Protein AF-K9SCR0-F1 (afdb_monomer)

Foldseek 3Di:
DDDDDDDDDDDDDDDDDDDDDDDDDDDDDDDDDDDPPPPPPPPPPPVVVVVVVVVVVVVVVVVVVVCCVVPVVPPPPPDPDDDPPDDDPQPDDWAFPVVVQVVLVVVQKHKDDWDWADDDPPDPFHTKTKIFIARNVVLFGFKIWIWGWDDDPPDPPDGTTTTTFDMDTDWADWPCVQCVLVCVQPPPPPPRDTPPDGDGFRDKAFAADDAWPFFGKIWTWDDDDQKIWTWIWTFGPPPHTAIDTADTDMASHNDDKHWAALLPPDPVVLCVVPDPDDDDDDDDDDDDDDDDDDDDPPPDGPPDGTWIWDFRADQLAGDIWIWDWDQDPDSNCRIHTDTQDLPDDPPADPLQVLLSLLVVLLLLLSSLVSVVVSVVVCVVVVHDDDPSSSSVNSVSVSSLVSLVVLLPDDDPQLLSNLVSCLSNVVLVVSVVSCPPDLVNLVSNLVSLLVRVSSNLSNLVSCCVNDNDLSSLLSNLSSCCSPQFLVVSQVSCVVVVNDDPVSNVSSQSNQPDDLVFQFQKWKWFKDFPFQPDDDDPQWPFDDDHDDPQKGKMKTWTAWTDGPQDIDGPQDQSCARHRQVVVCVSLVLVPPQKKWKWFQALVRDTDIFIWGFGTWHADNRRTIMTMIMGGRCVNVRCVNGPAGIMMMGNDDQDAADKDKDFLVPAPPQLSVLQLVVVVVLQVVLVFPPDDSVVSSVLSRPFIWIWDDQQLPPGTKTKGFCACVSPPPDPDDGRWIWIAGSSNHTLDGPSPVPDLKGFDHAGHGSASWGWIDHPRIIDTDGSD

Mean predicted aligned error: 16.28 Å

Sequence (781 aa):
MKTQLGSNHTDRPAPDPDRRSPGHDRLQSSGDRSWLSIFTRIINGVGCVIFLLSIPGIGLVSFYSLKYLTNPESMAWLLPYDPPQTTAQRLNPPQTLKEIKAELAEAGIELSDRLYLEPNRDQTGEGYYIYALAERESKEIIAIRVYQPIVKKADPQASSKLDLVSQLKLSGMDEYFVKSPNYKYSETKSKLLPGNKRLPLNQLQKIEGDQPSQGFWFMVWGKTGSNTYGKIFSFTIEPQPTLNVLTDWTSPIEAIPKWQHFSQDDQSIVIEAETSGTNKSAQPLPLQTQAPDLEAAILPLSDREPELIINQSQAFEPSWAIFKVTAGTNLLRPLQLRQITLNEGQGLPKAYSNALILASGGLWSPALVQFDQVQAELIAQGKQLSPYVQEQYDLIKLHAKYTKAQAGRTYANAGQQVTALIIDGRWEDALTIANNSDFTAQSVAEALNRNYLHLWRRVEVAMRVKSTPEIKTWGALILLQKQGFPTAQRWLIERKGATDAAIAMLQRYDLSPLGIQPEVMIGTISPLGDSYQPSAEWFGKHGKLLPHQAWYEVSVSVLRDGDRWRNAPFNELAGRSPLVIWEAFNLDLNNFLTVNVNNEFGQAVTESLNTKAIWIGDDGQLRLLAVGDRDLSGQLTQSAMPAMVSGGGLISRASSFNISVESLGLTTEEKIIVAIYNELQSLGQVSIPFEDFRYEVLSWTFKSADLTGDGRYDYVLEIDRSQIDLGDRHYPMVVVFDSQGDLIFSDIVNSYSRRWISLLPGSSSQILTEVNGRYEAWSLQ

Solvent-accessible surface area (backbone atoms only — not comparable to full-atom values): 45218 Å² total; per-residue (Å²): 133,87,80,91,86,86,86,86,89,80,91,87,85,88,88,88,86,89,90,81,85,89,86,86,86,90,87,91,86,90,84,89,85,86,88,81,84,69,75,83,77,62,78,85,65,58,74,70,53,61,72,68,54,54,68,62,50,56,54,49,51,53,52,49,53,52,42,43,76,76,45,62,79,82,58,75,87,77,62,100,63,85,73,78,89,69,75,72,86,63,79,47,82,67,37,38,71,67,54,53,50,52,60,32,48,77,73,47,30,40,76,50,76,75,47,77,41,76,49,59,98,88,50,98,55,84,40,40,39,39,32,41,35,20,35,64,85,81,43,30,39,44,28,41,41,33,29,37,69,48,77,63,96,84,48,96,83,58,77,55,25,34,34,51,66,36,76,46,82,48,71,50,46,45,46,36,67,55,51,43,72,82,44,77,68,45,90,67,76,67,91,67,49,82,84,75,48,70,40,61,27,62,44,78,46,72,51,49,60,60,71,47,95,70,55,48,58,31,35,40,27,29,74,57,90,51,26,22,34,38,40,37,34,39,39,33,64,73,91,53,66,37,78,42,82,68,50,78,50,54,10,63,65,59,45,71,61,34,28,44,67,78,78,52,95,60,64,62,76,65,46,65,82,71,49,98,71,89,88,85,89,87,88,90,85,86,91,86,89,87,84,88,86,92,89,66,102,56,85,79,78,63,100,75,60,38,26,42,40,34,54,44,39,52,95,85,44,83,38,73,51,41,27,40,78,40,81,35,97,39,82,86,45,51,68,38,67,46,68,74,63,82,84,73,76,85,92,63,59,70,46,42,56,44,14,44,49,23,40,75,36,54,24,18,41,58,11,38,60,30,35,54,51,43,52,53,52,33,51,74,68,73,45,78,78,52,70,69,58,46,53,41,50,42,53,33,47,54,45,15,54,49,31,49,51,55,40,70,50,89,56,97,44,56,16,58,38,33,49,28,16,49,47,25,56,39,43,63,65,23,48,53,60,55,67,70,43,76,75,34,32,56,46,32,47,51,39,38,54,77,39,38,64,62,52,49,47,33,39,57,34,41,46,73,72,58,74,48,58,53,50,40,43,51,46,24,53,47,37,29,67,77,62,26,38,57,56,16,51,50,57,22,48,79,64,75,36,69,40,73,69,46,50,53,48,48,32,70,55,55,75,70,82,52,90,62,55,51,44,34,39,34,22,36,66,44,77,60,39,72,83,60,73,87,60,91,75,50,46,59,77,73,73,84,79,58,91,67,39,20,37,32,41,34,45,48,22,26,35,28,40,79,52,40,70,42,48,59,56,35,61,63,56,26,46,53,30,64,58,52,53,41,56,56,38,40,39,87,84,44,35,56,31,44,32,43,35,34,45,90,84,69,49,80,43,80,48,62,33,40,56,38,28,38,36,74,38,86,64,14,42,42,36,36,37,27,39,29,58,43,68,53,53,59,50,60,72,56,21,93,52,74,36,42,32,40,28,50,58,84,84,60,80,44,83,61,47,81,44,54,51,80,80,45,56,73,69,29,36,50,39,38,53,52,49,54,51,50,55,45,44,76,72,76,70,65,89,66,56,70,74,63,48,49,62,56,57,59,73,42,68,28,36,36,32,49,43,69,66,78,85,49,55,18,40,35,36,66,46,40,59,89,80,55,76,80,73,97,61,76,71,63,32,46,38,31,22,42,73,70,22,50,82,75,46,60,47,75,56,86,84,54,73,52,39,82,74,46,72,45,56,53,85,44,34,34,32,33,28,39,40,91,78,40,52,38,58,43,63,78,110

Radius of gyration: 45.98 Å; Cα contacts (8 Å, |Δi|>4): 1297; chains: 1; bounding box: 123×80×128 Å

Structure (mmCIF, N/CA/C/O backbone):
data_AF-K9SCR0-F1
#
_entry.id   AF-K9SCR0-F1
#
loop_
_atom_site.group_PDB
_atom_site.id
_atom_site.type_symbol
_atom_site.label_atom_id
_atom_site.label_alt_id
_atom_site.label_comp_id
_atom_site.label_asym_id
_atom_site.label_entity_id
_atom_site.label_seq_id
_atom_site.pdbx_PDB_ins_code
_atom_site.Cartn_x
_atom_site.Cartn_y
_atom_site.Cartn_z
_atom_site.occupancy
_atom_site.B_iso_or_equiv
_atom_site.auth_seq_id
_atom_site.auth_comp_id
_atom_site.auth_asym_id
_atom_site.auth_atom_id
_atom_site.pdbx_PDB_model_num
ATOM 1 N N . MET A 1 1 ? -28.683 1.606 -39.470 1.00 41.50 1 MET A N 1
ATOM 2 C CA . MET A 1 1 ? -29.909 0.915 -39.002 1.00 41.50 1 MET A CA 1
ATOM 3 C C . MET A 1 1 ? -30.673 1.918 -38.131 1.00 41.50 1 MET A C 1
ATOM 5 O O . MET A 1 1 ? -30.128 2.277 -37.104 1.00 41.50 1 MET A O 1
ATOM 9 N N . LYS A 1 2 ? -31.703 2.670 -38.579 1.00 32.69 2 LYS A N 1
ATOM 10 C CA . LYS A 1 2 ? -33.136 2.301 -38.797 1.00 32.69 2 LYS A CA 1
ATOM 11 C C . LYS A 1 2 ? -33.601 1.259 -37.762 1.00 32.69 2 LYS A C 1
ATOM 13 O O . LYS A 1 2 ? -32.979 0.208 -37.726 1.00 32.69 2 LYS A O 1
ATOM 18 N N . THR A 1 3 ? -34.587 1.471 -36.877 1.00 34.19 3 THR A N 1
ATOM 19 C CA . THR A 1 3 ? -35.907 2.162 -36.965 1.00 34.19 3 THR A CA 1
ATOM 20 C C . THR A 1 3 ? -36.445 2.363 -35.517 1.00 34.19 3 THR A C 1
ATOM 22 O O . THR A 1 3 ? -36.146 1.519 -34.683 1.00 34.19 3 THR A O 1
ATOM 25 N N . GLN A 1 4 ? -36.989 3.534 -35.120 1.00 37.91 4 GLN A N 1
ATOM 26 C CA . GLN A 1 4 ? -38.430 3.880 -34.901 1.00 37.91 4 GLN A CA 1
ATOM 27 C C . GLN A 1 4 ? -39.205 2.983 -33.899 1.00 37.91 4 GLN A C 1
ATOM 29 O O . GLN A 1 4 ? -38.985 1.785 -33.893 1.00 37.91 4 GLN A O 1
ATOM 34 N N . LEU A 1 5 ? -40.167 3.416 -33.066 1.00 35.94 5 LEU A N 1
ATOM 35 C CA . LEU A 1 5 ? -41.029 4.611 -32.950 1.00 35.94 5 LEU A CA 1
ATOM 36 C C . LEU A 1 5 ? -41.779 4.522 -31.593 1.00 35.94 5 LEU A C 1
ATOM 38 O O . LEU A 1 5 ? -41.929 3.421 -31.068 1.00 35.94 5 LEU A O 1
ATOM 42 N N . GLY A 1 6 ? -42.328 5.629 -31.078 1.00 29.05 6 GLY A N 1
ATOM 43 C CA . GLY A 1 6 ? -43.268 5.588 -29.943 1.00 29.05 6 GLY A CA 1
ATOM 44 C C . GLY A 1 6 ? -43.373 6.877 -29.128 1.00 29.05 6 GLY A C 1
ATOM 45 O O . GLY A 1 6 ? -42.851 6.959 -28.026 1.00 29.05 6 GLY A O 1
ATOM 46 N N . SER A 1 7 ? -44.035 7.884 -29.690 1.00 33.78 7 SER A N 1
ATOM 47 C CA . SER A 1 7 ? -44.319 9.207 -29.122 1.00 33.78 7 SER A CA 1
ATOM 48 C C . SER A 1 7 ? -45.430 9.203 -28.060 1.00 33.78 7 SER A C 1
ATOM 50 O O . SER A 1 7 ? -46.400 8.466 -28.208 1.00 33.78 7 SER A O 1
ATOM 52 N N . ASN A 1 8 ? -45.381 10.137 -27.100 1.00 32.81 8 ASN A N 1
ATOM 53 C CA . ASN A 1 8 ? -46.422 11.172 -26.987 1.00 32.81 8 ASN A CA 1
ATOM 54 C C . ASN A 1 8 ? -45.982 12.373 -26.129 1.00 32.81 8 ASN A C 1
ATOM 56 O O . ASN A 1 8 ? -45.532 12.240 -24.995 1.00 32.81 8 ASN A O 1
ATOM 60 N N . HIS A 1 9 ? -46.131 13.540 -26.754 1.00 33.56 9 HIS A N 1
ATOM 61 C CA . HIS A 1 9 ? -45.988 14.907 -26.255 1.00 33.56 9 HIS A CA 1
ATOM 62 C C . HIS A 1 9 ? -47.161 15.306 -25.347 1.00 33.56 9 HIS A C 1
ATOM 64 O O . HIS A 1 9 ? -48.282 14.887 -25.616 1.00 33.56 9 HIS A O 1
ATOM 70 N N . THR A 1 10 ? -46.907 16.173 -24.356 1.00 35.44 10 THR A N 1
ATOM 71 C CA . THR A 1 10 ? -47.311 17.608 -24.305 1.00 35.44 10 THR A CA 1
ATOM 72 C C . THR A 1 10 ? -46.809 18.192 -22.965 1.00 35.44 10 THR A C 1
ATOM 74 O O . THR A 1 10 ? -47.158 17.654 -21.920 1.00 35.44 10 THR A O 1
ATOM 77 N N . ASP A 1 11 ? -45.806 19.083 -22.928 1.00 34.88 11 ASP A N 1
ATOM 78 C CA . ASP A 1 11 ? -45.883 20.563 -23.064 1.00 34.88 11 ASP A CA 1
ATOM 79 C C . ASP A 1 11 ? -46.714 21.210 -21.926 1.00 34.88 11 ASP A C 1
ATOM 81 O O . ASP A 1 11 ? -47.907 20.954 -21.839 1.00 34.88 11 ASP A O 1
ATOM 85 N N . ARG A 1 12 ? -46.195 22.027 -20.985 1.00 34.19 12 ARG A N 1
ATOM 86 C CA . ARG A 1 12 ? -45.432 23.295 -21.112 1.00 34.19 12 ARG A CA 1
ATOM 87 C C . ARG A 1 12 ? -44.846 23.783 -19.744 1.00 34.19 12 ARG A C 1
ATOM 89 O O . ARG A 1 12 ? -45.134 23.157 -18.727 1.00 34.19 12 ARG A O 1
ATOM 96 N N . PRO A 1 13 ? -44.040 24.876 -19.705 1.00 45.47 13 PRO A N 1
ATOM 97 C CA . PRO A 1 13 ? -42.970 25.118 -18.722 1.00 45.47 13 PRO A CA 1
ATOM 98 C C . PRO A 1 13 ? -43.229 26.235 -17.673 1.00 45.47 13 PRO A C 1
ATOM 100 O O . PRO A 1 13 ? -44.240 26.930 -17.712 1.00 45.47 13 PRO A O 1
ATOM 103 N N . ALA A 1 14 ? -42.262 26.378 -16.752 1.00 36.47 14 ALA A N 1
ATOM 104 C CA . ALA A 1 14 ? -42.069 27.392 -15.688 1.00 36.47 14 ALA A CA 1
ATOM 105 C C . ALA A 1 14 ? -41.533 28.757 -16.222 1.00 36.47 14 ALA A C 1
ATOM 107 O O . ALA A 1 14 ? -41.481 28.896 -17.446 1.00 36.47 14 ALA A O 1
ATOM 108 N N . PRO A 1 15 ? -40.955 29.697 -15.420 1.00 56.69 15 PRO A N 1
ATOM 109 C CA . PRO A 1 15 ? -41.107 30.137 -14.006 1.00 56.69 15 PRO A CA 1
ATOM 110 C C . PRO A 1 15 ? -41.369 31.683 -13.910 1.00 56.69 15 PRO A C 1
ATOM 112 O O . PRO A 1 15 ? -41.462 32.349 -14.935 1.00 56.69 15 PRO A O 1
ATOM 115 N N . ASP A 1 16 ? -41.607 32.315 -12.747 1.00 38.88 16 ASP A N 1
ATOM 116 C CA . ASP A 1 16 ? -40.631 33.048 -11.880 1.00 38.88 16 ASP A CA 1
ATOM 117 C C . ASP A 1 16 ? -41.342 34.317 -11.270 1.00 38.88 16 ASP A C 1
ATOM 119 O O . ASP A 1 16 ? -42.507 34.537 -11.609 1.00 38.88 16 ASP A O 1
ATOM 123 N N . PRO A 1 17 ? -40.735 35.211 -10.450 1.00 53.91 17 PRO A N 1
ATOM 124 C CA . PRO A 1 17 ? -40.590 35.158 -8.986 1.00 53.91 17 PRO A CA 1
ATOM 125 C C . PRO A 1 17 ? -41.189 36.356 -8.193 1.00 53.91 17 PRO A C 1
ATOM 127 O O . PRO A 1 17 ? -41.625 37.368 -8.730 1.00 53.91 17 PRO A O 1
ATOM 130 N N . ASP A 1 18 ? -41.013 36.248 -6.870 1.00 34.59 18 ASP A N 1
ATOM 131 C CA . ASP A 1 18 ? -40.577 37.300 -5.934 1.00 34.59 18 ASP A CA 1
ATOM 132 C C . ASP A 1 18 ? -41.593 38.172 -5.151 1.00 34.59 18 ASP A C 1
ATOM 134 O O . ASP A 1 18 ? -42.260 39.067 -5.658 1.00 34.59 18 ASP A O 1
ATOM 138 N N . ARG A 1 19 ? -41.450 38.017 -3.821 1.00 33.72 19 ARG A N 1
ATOM 139 C CA . ARG A 1 19 ? -41.251 39.059 -2.788 1.00 33.72 19 ARG A CA 1
ATOM 140 C C . ARG A 1 19 ? -42.429 39.685 -2.005 1.00 33.72 19 ARG A C 1
ATOM 142 O O . ARG A 1 19 ? -43.180 40.512 -2.503 1.00 33.72 19 ARG A O 1
ATOM 149 N N . ARG A 1 20 ? -42.293 39.480 -0.677 1.00 32.59 20 ARG A N 1
ATOM 150 C CA . ARG A 1 20 ? -42.569 40.353 0.501 1.00 32.59 20 ARG A CA 1
ATOM 151 C C . ARG A 1 20 ? -43.860 40.116 1.313 1.00 32.59 20 ARG A C 1
ATOM 153 O O . ARG A 1 20 ? -44.922 40.632 1.003 1.00 32.59 20 ARG A O 1
ATOM 160 N N . SER A 1 21 ? -43.680 39.453 2.461 1.00 37.75 21 SER A N 1
ATOM 161 C CA . SER A 1 21 ? -44.361 39.707 3.758 1.00 37.75 21 SER A CA 1
ATOM 162 C C . SER A 1 21 ? -43.943 41.097 4.323 1.00 37.75 21 SER A C 1
ATOM 164 O O . SER A 1 21 ? -43.021 41.666 3.726 1.00 37.75 21 SER A O 1
ATOM 166 N N . PRO A 1 22 ? -44.452 41.648 5.466 1.00 46.47 22 PRO A N 1
ATOM 167 C CA . PRO A 1 22 ? -45.170 41.008 6.597 1.00 46.47 22 PRO A CA 1
ATOM 168 C C . PRO A 1 22 ? -46.252 41.870 7.331 1.00 46.47 22 PRO A C 1
ATOM 170 O O . PRO A 1 22 ? -46.450 43.035 7.007 1.00 46.47 22 PRO A O 1
ATOM 173 N N . GLY A 1 23 ? -46.870 41.333 8.404 1.00 30.20 23 GLY A N 1
ATOM 174 C CA . GLY A 1 23 ? -47.161 42.132 9.619 1.00 30.20 23 GLY A CA 1
ATOM 175 C C . GLY A 1 23 ? -48.566 42.092 10.265 1.00 30.20 23 GLY A C 1
ATOM 176 O O . GLY A 1 23 ? -49.494 42.692 9.746 1.00 30.20 23 GLY A O 1
ATOM 177 N N . HIS A 1 24 ? -48.620 41.481 11.462 1.00 31.19 24 HIS A N 1
ATOM 178 C CA . HIS A 1 24 ? -49.327 41.839 12.720 1.00 31.19 24 HIS A CA 1
ATOM 179 C C . HIS A 1 24 ? -50.869 41.983 12.873 1.00 31.19 24 HIS A C 1
ATOM 181 O O . HIS A 1 24 ? -51.498 42.912 12.388 1.00 31.19 24 HIS A O 1
ATOM 187 N N . ASP A 1 25 ? -51.405 41.090 13.725 1.00 32.31 25 ASP A N 1
ATOM 188 C CA . ASP A 1 25 ? -52.115 41.304 15.011 1.00 32.31 25 ASP A CA 1
ATOM 189 C C . ASP A 1 25 ? -53.341 42.248 15.187 1.00 32.31 25 ASP A C 1
ATOM 191 O O . ASP A 1 25 ? -53.215 43.461 15.282 1.00 32.31 25 ASP A O 1
ATOM 195 N N . ARG A 1 26 ? -54.472 41.585 15.518 1.00 31.00 26 ARG A N 1
ATOM 196 C CA . ARG A 1 26 ? -55.291 41.670 16.767 1.00 31.00 26 ARG A CA 1
ATOM 197 C C . ARG A 1 26 ? -56.327 42.804 17.004 1.00 31.00 26 ARG A C 1
ATOM 199 O O . ARG A 1 26 ? -56.017 43.981 16.913 1.00 31.00 26 ARG A O 1
ATOM 206 N N . LEU A 1 27 ? -57.481 42.350 17.554 1.00 32.41 27 LEU A N 1
ATOM 207 C CA . LEU A 1 27 ? -58.530 42.980 18.417 1.00 32.41 27 LEU A CA 1
ATOM 208 C C . LEU A 1 27 ? -59.910 43.193 17.738 1.00 32.41 27 LEU A C 1
ATOM 210 O O . LEU A 1 27 ? -60.020 43.910 16.758 1.00 32.41 27 LEU A O 1
ATOM 214 N N . GLN A 1 28 ? -60.941 42.394 18.074 1.00 33.81 28 GLN A N 1
ATOM 215 C CA . GLN A 1 28 ? -61.923 42.474 19.195 1.00 33.81 28 GLN A CA 1
ATOM 216 C C . GLN A 1 28 ? -63.217 43.281 18.891 1.00 33.81 28 GLN A C 1
ATOM 218 O O . GLN A 1 28 ? -63.189 44.501 18.807 1.00 33.81 28 GLN A O 1
ATOM 223 N N . SER A 1 29 ? -64.375 42.594 18.896 1.00 32.12 29 SER A N 1
ATOM 224 C CA . SER A 1 29 ? -65.462 42.712 19.908 1.00 32.12 29 SER A CA 1
ATOM 225 C C . SER A 1 29 ? -66.929 42.779 19.407 1.00 32.12 29 SER A C 1
ATOM 227 O O . SER A 1 29 ? -67.306 43.605 18.587 1.00 32.12 29 SER A O 1
ATOM 229 N N . SER A 1 30 ? -67.741 41.941 20.076 1.00 33.22 30 SER A N 1
ATOM 230 C CA . SER A 1 30 ? -69.147 42.084 20.527 1.00 33.22 30 SER A CA 1
ATOM 231 C C . SER A 1 30 ? -70.349 41.994 19.563 1.00 33.22 30 SER A C 1
ATOM 233 O O . SER A 1 30 ? -70.391 42.644 18.524 1.00 33.22 30 SER A O 1
ATOM 235 N N . GLY A 1 31 ? -71.384 41.254 20.014 1.00 29.95 31 GLY A N 1
ATOM 236 C CA . GLY A 1 31 ? -72.791 41.495 19.648 1.00 29.95 31 GLY A CA 1
ATOM 237 C C . GLY A 1 31 ? -73.745 40.283 19.572 1.00 29.95 31 GLY A C 1
ATOM 238 O O . GLY A 1 31 ? -74.056 39.852 18.473 1.00 29.95 31 GLY A O 1
ATOM 239 N N . ASP A 1 32 ? -74.219 39.785 20.726 1.00 35.59 32 ASP A N 1
ATOM 240 C CA . ASP A 1 32 ? -75.517 39.129 21.051 1.00 35.59 32 ASP A CA 1
ATOM 241 C C . ASP A 1 32 ? -76.374 38.345 20.018 1.00 35.59 32 ASP A C 1
ATOM 243 O O . ASP A 1 32 ? -76.813 38.902 19.012 1.00 35.59 32 ASP A O 1
ATOM 247 N N . ARG A 1 33 ? -76.840 37.131 20.411 1.00 40.72 33 ARG A N 1
ATOM 248 C CA . ARG A 1 33 ? -78.284 36.786 20.615 1.00 40.72 33 ARG A CA 1
ATOM 249 C C . ARG A 1 33 ? -78.574 35.320 21.040 1.00 40.72 33 ARG A C 1
ATOM 251 O O . ARG A 1 33 ? -78.288 34.372 20.322 1.00 40.72 33 ARG A O 1
ATOM 258 N N . SER A 1 34 ? -79.188 35.232 22.227 1.00 40.75 34 SER A N 1
ATOM 259 C CA . SER A 1 34 ? -80.167 34.301 22.846 1.00 40.75 34 SER A CA 1
ATOM 260 C C . SER A 1 34 ? -80.244 32.781 22.548 1.00 40.75 34 SER A C 1
ATOM 262 O O . SER A 1 34 ? -80.442 32.301 21.440 1.00 40.75 34 SER A O 1
ATOM 264 N N . TRP A 1 35 ? -80.261 32.037 23.665 1.00 42.78 35 TRP A N 1
ATOM 265 C CA . TRP A 1 35 ? -80.094 30.587 23.865 1.00 42.78 35 TRP A CA 1
ATOM 266 C C . TRP A 1 35 ? -81.403 29.800 24.140 1.00 42.78 35 TRP A C 1
ATOM 268 O O . TRP A 1 35 ? -81.377 28.707 24.700 1.00 42.78 35 TRP A O 1
ATOM 278 N N . LEU A 1 36 ? -82.575 30.340 23.788 1.00 44.34 36 LEU A N 1
ATOM 279 C CA . LEU A 1 36 ? -83.875 29.871 24.317 1.00 44.34 36 LEU A CA 1
ATOM 280 C C . LEU A 1 36 ? -84.804 29.147 23.319 1.00 44.34 36 LEU A C 1
ATOM 282 O O . LEU A 1 36 ? -85.939 28.842 23.669 1.00 44.34 36 LEU A O 1
ATOM 286 N N . SER A 1 37 ? -84.346 28.803 22.110 1.00 49.25 37 SER A N 1
ATOM 287 C CA . SER A 1 37 ? -85.176 28.118 21.092 1.00 49.25 37 SER A CA 1
ATOM 288 C C . SER A 1 37 ? -84.761 26.677 20.756 1.00 49.25 37 SER A C 1
ATOM 290 O O . SER A 1 37 ? -85.420 26.026 19.947 1.00 49.25 37 SER A O 1
ATOM 292 N N . ILE A 1 38 ? -83.711 26.143 21.394 1.00 53.16 38 ILE A N 1
ATOM 293 C CA . ILE A 1 38 ? -83.210 24.777 21.134 1.00 53.16 38 ILE A CA 1
ATOM 294 C C . ILE A 1 38 ? -83.639 23.782 22.234 1.00 53.16 38 ILE A C 1
ATOM 296 O O . ILE A 1 38 ? -83.761 22.584 21.978 1.00 53.16 38 ILE A O 1
ATOM 300 N N . PHE A 1 39 ? -83.982 24.257 23.436 1.00 44.62 39 PHE A N 1
ATOM 301 C CA . PHE A 1 39 ? -84.275 23.391 24.588 1.00 44.62 39 PHE A CA 1
ATOM 302 C C . PHE A 1 39 ? -85.643 22.680 24.559 1.00 44.62 39 PHE A C 1
ATOM 304 O O . PHE A 1 39 ? -85.842 21.700 25.271 1.00 44.62 39 PHE A O 1
ATOM 311 N N . THR A 1 40 ? -86.583 23.094 23.708 1.00 44.91 40 THR A N 1
ATOM 312 C CA . THR A 1 40 ? -87.962 22.562 23.692 1.00 44.91 40 THR A CA 1
ATOM 313 C C . THR A 1 40 ? -88.204 21.404 22.717 1.00 44.91 40 THR A C 1
ATOM 315 O O . THR A 1 40 ? -89.329 20.921 22.621 1.00 44.91 40 THR A O 1
ATOM 318 N N . ARG A 1 41 ? -87.172 20.897 22.022 1.00 47.56 41 ARG A N 1
ATOM 319 C CA . ARG A 1 41 ? -87.291 19.741 21.102 1.00 47.56 41 ARG A CA 1
ATOM 320 C C . ARG A 1 41 ? -86.646 18.433 21.584 1.00 47.56 41 ARG A C 1
ATOM 322 O O . ARG A 1 41 ? -86.761 17.431 20.890 1.00 47.56 41 ARG A O 1
ATOM 329 N N . ILE A 1 42 ? -86.035 18.398 22.772 1.00 51.00 42 ILE A N 1
ATOM 330 C CA . ILE A 1 42 ? -85.301 17.210 23.263 1.00 51.00 42 ILE A CA 1
ATOM 331 C C . ILE A 1 42 ? -86.110 16.361 24.269 1.00 51.00 42 ILE A C 1
ATOM 333 O O . ILE A 1 42 ? -85.856 15.169 24.419 1.00 51.00 42 ILE A O 1
ATOM 337 N N . ILE A 1 43 ? -87.149 16.904 24.911 1.00 52.50 43 ILE A N 1
ATOM 338 C CA . ILE A 1 43 ? -87.748 16.261 26.100 1.00 52.50 43 ILE A CA 1
ATOM 339 C C . ILE A 1 43 ? -88.790 15.158 25.789 1.00 52.50 43 ILE A C 1
ATOM 341 O O . ILE A 1 43 ? -89.039 14.313 26.642 1.00 52.50 43 ILE A O 1
ATOM 345 N N . ASN A 1 44 ? -89.306 15.036 24.559 1.00 44.06 44 ASN A N 1
ATOM 346 C CA . ASN A 1 44 ? -90.308 14.002 24.218 1.00 44.06 44 ASN A CA 1
ATOM 347 C C . ASN A 1 44 ? -89.758 12.747 23.503 1.00 44.06 44 ASN A C 1
ATOM 349 O O . ASN A 1 44 ? -90.533 11.861 23.155 1.00 44.06 44 ASN A O 1
ATOM 353 N N . GLY A 1 45 ? -88.437 12.629 23.309 1.00 46.44 45 GLY A N 1
ATOM 354 C CA . GLY A 1 45 ? -87.800 11.449 22.691 1.00 46.44 45 GLY A CA 1
ATOM 355 C C . GLY A 1 45 ? -87.164 10.455 23.673 1.00 46.44 45 GLY A C 1
ATOM 356 O O . GLY A 1 45 ? -86.833 9.336 23.291 1.00 46.44 45 GLY A O 1
ATOM 357 N N . VAL A 1 46 ? -86.993 10.832 24.943 1.00 49.78 46 VAL A N 1
ATOM 358 C CA . VAL A 1 46 ? -86.158 10.072 25.895 1.00 49.78 46 VAL A CA 1
ATOM 359 C C . VAL A 1 46 ? -86.925 8.926 26.579 1.00 49.78 46 VAL A C 1
ATOM 361 O O . VAL A 1 46 ? -86.326 7.929 26.973 1.00 49.78 46 VAL A O 1
ATOM 364 N N . GLY A 1 47 ? -88.259 8.991 26.643 1.00 44.03 47 GLY A N 1
ATOM 365 C CA . GLY A 1 47 ? -89.077 7.987 27.342 1.00 44.03 47 GLY A CA 1
ATOM 366 C C . GLY A 1 47 ? -89.183 6.618 26.650 1.00 44.03 47 GLY A C 1
ATOM 367 O O . GLY A 1 47 ? -89.267 5.601 27.331 1.00 44.03 47 GLY A O 1
ATOM 368 N N . CYS A 1 48 ? -89.131 6.557 25.314 1.00 45.38 48 CYS A N 1
ATOM 369 C CA . CYS A 1 48 ? -89.245 5.289 24.569 1.00 45.38 48 CYS A CA 1
ATOM 370 C C . CYS A 1 48 ? -87.904 4.568 24.346 1.00 45.38 48 CYS A C 1
ATOM 372 O O . CYS A 1 48 ? -87.895 3.377 24.045 1.00 45.38 48 CYS A O 1
ATOM 374 N N . VAL A 1 49 ? -86.768 5.247 24.531 1.00 51.41 49 VAL A N 1
ATOM 375 C CA . VAL A 1 49 ? -85.434 4.644 24.352 1.00 51.41 49 VAL A CA 1
ATOM 376 C C . VAL A 1 49 ? -84.979 3.890 25.611 1.00 51.41 49 VAL A C 1
ATOM 378 O O . VAL A 1 49 ? -84.288 2.879 25.509 1.00 51.41 49 VAL A O 1
ATOM 381 N N . ILE A 1 50 ? -85.432 4.299 26.801 1.00 52.84 50 ILE A N 1
ATOM 382 C CA . ILE A 1 50 ? -85.018 3.678 28.073 1.00 52.84 50 ILE A CA 1
ATOM 383 C C . ILE A 1 50 ? -85.637 2.280 28.269 1.00 52.84 50 ILE A C 1
ATOM 385 O O . ILE A 1 50 ? -84.991 1.401 28.836 1.00 52.84 50 ILE A O 1
ATOM 389 N N . PHE A 1 51 ? -86.837 2.018 27.738 1.00 50.12 51 PHE A N 1
ATOM 390 C CA . PHE A 1 51 ? -87.474 0.696 27.851 1.00 50.12 51 PHE A CA 1
ATOM 391 C C . PHE A 1 51 ? -86.991 -0.331 26.811 1.00 50.12 51 PHE A C 1
ATOM 393 O O . PHE A 1 51 ? -87.095 -1.528 27.059 1.00 50.12 51 PHE A O 1
ATOM 400 N N . LEU A 1 52 ? -86.423 0.106 25.679 1.00 50.31 52 LEU A N 1
ATOM 401 C CA . LEU A 1 52 ? -85.868 -0.790 24.650 1.00 50.31 52 LEU A CA 1
ATOM 402 C C . LEU A 1 52 ? -84.384 -1.141 24.877 1.00 50.31 52 LEU A C 1
ATOM 404 O O . LEU A 1 52 ? -83.901 -2.129 24.328 1.00 50.31 52 LEU A O 1
ATOM 408 N N . LEU A 1 53 ? -83.668 -0.393 25.725 1.00 47.50 53 LEU A N 1
ATOM 409 C CA . LEU A 1 53 ? -82.267 -0.665 26.086 1.00 47.50 53 LEU A CA 1
ATOM 410 C C . LEU A 1 53 ? -82.089 -1.549 27.336 1.00 47.50 53 LEU A C 1
ATOM 412 O O . LEU A 1 53 ? -80.962 -1.918 27.664 1.00 47.50 53 LEU A O 1
ATOM 416 N N . SER A 1 54 ? -83.165 -1.942 28.025 1.00 49.47 54 SER A N 1
ATOM 417 C CA . SER A 1 54 ? -83.085 -2.785 29.231 1.00 49.47 54 SER A CA 1
ATOM 418 C C . SER A 1 54 ? -82.921 -4.286 28.936 1.00 49.47 54 SER A C 1
ATOM 420 O O . SER A 1 54 ? -82.414 -5.024 29.779 1.00 49.47 54 SER A O 1
ATOM 422 N N . ILE A 1 55 ? -83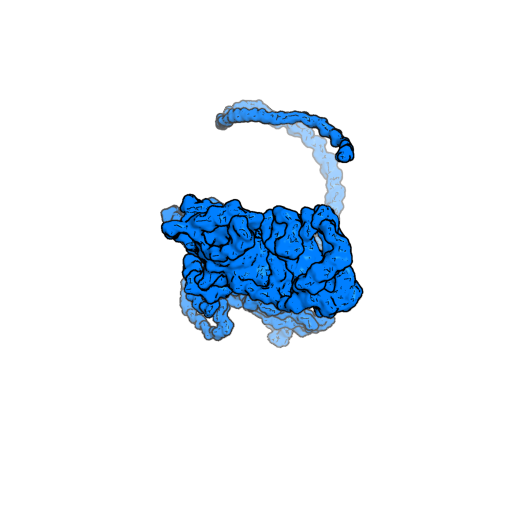.264 -4.743 27.727 1.00 54.81 55 ILE A N 1
ATOM 423 C CA . ILE A 1 55 ? -83.170 -6.160 27.327 1.00 54.81 55 ILE A CA 1
ATOM 424 C C . ILE A 1 55 ? -81.722 -6.584 26.962 1.00 54.81 55 ILE A C 1
ATOM 426 O O . ILE A 1 55 ? -81.304 -7.661 27.389 1.00 54.81 55 ILE A O 1
ATOM 430 N N . PRO A 1 56 ? -80.887 -5.757 26.294 1.00 50.50 56 PRO A N 1
ATOM 431 C CA . PRO A 1 56 ? -79.454 -6.045 26.125 1.00 50.50 56 PRO A CA 1
ATOM 432 C C . PRO A 1 56 ? -78.642 -5.941 27.427 1.00 50.50 56 PRO A C 1
ATOM 434 O O . PRO A 1 56 ? -77.619 -6.609 27.574 1.00 50.50 56 PRO A O 1
ATOM 437 N N . GLY A 1 57 ? -79.093 -5.119 28.383 1.00 51.94 57 GLY A N 1
ATOM 438 C CA . GLY A 1 57 ? -78.383 -4.876 29.644 1.00 51.94 57 GLY A CA 1
ATOM 439 C C . GLY A 1 57 ? -78.293 -6.115 30.536 1.00 51.94 57 GLY A C 1
ATOM 440 O O . GLY A 1 57 ? -77.238 -6.389 31.103 1.00 51.94 57 GLY A O 1
ATOM 441 N N . ILE A 1 58 ? -79.357 -6.919 30.599 1.00 57.16 58 ILE A N 1
ATOM 442 C CA . ILE A 1 58 ? -79.367 -8.156 31.396 1.00 57.16 58 ILE A CA 1
ATOM 443 C C . ILE A 1 58 ? -78.466 -9.223 30.748 1.00 57.16 58 ILE A C 1
ATOM 445 O O . ILE A 1 58 ? -77.716 -9.898 31.449 1.00 57.16 58 ILE A O 1
ATOM 449 N N . GLY A 1 59 ? -78.448 -9.311 29.413 1.00 53.62 59 GLY A N 1
ATOM 450 C CA . GLY A 1 59 ? -77.554 -10.217 28.680 1.00 53.62 59 GLY A CA 1
ATOM 451 C C . GLY A 1 59 ? -76.070 -9.868 28.839 1.00 53.62 59 GLY A C 1
ATOM 452 O O . GLY A 1 59 ? -75.243 -10.764 29.006 1.00 53.62 59 GLY A O 1
ATOM 453 N N . LEU A 1 60 ? -75.729 -8.575 28.862 1.00 56.69 60 LEU A N 1
ATOM 454 C CA . LEU A 1 60 ? -74.360 -8.117 29.114 1.00 56.69 60 LEU A CA 1
ATOM 455 C C . LEU A 1 60 ? -73.923 -8.413 30.550 1.00 56.69 60 LEU A C 1
ATOM 457 O O . LEU A 1 60 ? -72.828 -8.934 30.741 1.00 56.69 60 LEU A O 1
ATOM 461 N N . VAL A 1 61 ? -74.777 -8.168 31.550 1.00 64.88 61 VAL A N 1
ATOM 462 C CA . VAL A 1 61 ? -74.448 -8.490 32.948 1.00 64.88 61 VAL A CA 1
ATOM 463 C C . VAL A 1 61 ? -74.231 -9.993 33.116 1.00 64.88 61 VAL A C 1
ATOM 465 O O . VAL A 1 61 ? -73.213 -10.386 33.671 1.00 64.88 61 VAL A O 1
ATOM 468 N N . SER A 1 62 ? -75.088 -10.850 32.552 1.00 65.62 62 SER A N 1
ATOM 469 C CA . SER A 1 62 ? -74.892 -12.306 32.621 1.00 65.62 62 SER A CA 1
ATOM 470 C C . SER A 1 62 ? -73.636 -12.787 31.878 1.00 65.62 62 SER A C 1
ATOM 472 O O . SER A 1 62 ? -72.932 -13.661 32.384 1.00 65.62 62 SER A O 1
ATOM 474 N N . PHE A 1 63 ? -73.305 -12.202 30.721 1.00 69.50 63 PHE A N 1
ATOM 475 C CA . PHE A 1 63 ? -72.079 -12.522 29.978 1.00 69.50 63 PHE A CA 1
ATOM 476 C C . PHE A 1 63 ? -70.818 -12.093 30.740 1.00 69.50 63 PHE A C 1
ATOM 478 O O . PHE A 1 63 ? -69.861 -12.862 30.832 1.00 69.50 63 PHE A O 1
ATOM 485 N N . TYR A 1 64 ? -70.821 -10.904 31.348 1.00 63.72 64 TYR A N 1
ATOM 486 C CA . TYR A 1 64 ? -69.705 -10.429 32.164 1.00 63.72 64 TYR A CA 1
ATOM 487 C C . TYR A 1 64 ? -69.597 -11.172 33.506 1.00 63.72 64 TYR A C 1
ATOM 489 O O . TYR A 1 64 ? -68.481 -11.452 33.932 1.00 63.72 64 TYR A O 1
ATOM 497 N N . SER A 1 65 ? -70.704 -11.590 34.131 1.00 57.59 65 SER A N 1
ATOM 498 C CA . SER A 1 65 ? -70.679 -12.438 35.334 1.00 57.59 65 SER A CA 1
ATOM 499 C C . SER A 1 65 ? -70.111 -13.831 35.051 1.00 57.59 65 SER A C 1
ATOM 501 O O . SER A 1 65 ? -69.303 -14.334 35.831 1.00 57.59 65 SER A O 1
ATOM 503 N N . LEU A 1 66 ? -70.469 -14.438 33.914 1.00 64.69 66 LEU A N 1
ATOM 504 C CA . LEU A 1 66 ? -69.904 -15.723 33.500 1.00 64.69 66 LEU A CA 1
ATOM 505 C C . LEU A 1 66 ? -68.416 -15.580 33.144 1.00 64.69 66 LEU A C 1
ATOM 507 O O . LEU A 1 66 ? -67.601 -16.403 33.554 1.00 64.69 66 LEU A O 1
ATOM 511 N N . LYS A 1 67 ? -68.039 -14.489 32.463 1.00 60.41 67 LYS A N 1
ATOM 512 C CA . LYS A 1 67 ? -66.641 -14.189 32.130 1.00 60.41 67 LYS A CA 1
ATOM 513 C C . LYS A 1 67 ? -65.792 -13.914 33.378 1.00 60.41 67 LYS A C 1
ATOM 515 O O . LYS A 1 67 ? -64.664 -14.389 33.428 1.00 60.41 67 LYS A O 1
ATOM 520 N N . TYR A 1 68 ? -66.340 -13.243 34.395 1.00 65.62 68 TYR A N 1
ATOM 521 C CA . TYR A 1 68 ? -65.690 -13.021 35.695 1.00 65.62 68 TYR A CA 1
ATOM 522 C C . TYR A 1 68 ? -65.446 -14.333 36.458 1.00 65.62 68 TYR A C 1
ATOM 524 O O . TYR A 1 68 ? -64.365 -14.520 37.007 1.00 65.62 68 TYR A O 1
ATOM 532 N N . LEU A 1 69 ? -66.397 -15.277 36.423 1.00 60.59 69 LEU A N 1
ATOM 533 C CA . LEU A 1 69 ? -66.230 -16.612 37.017 1.00 60.59 69 LEU A CA 1
ATOM 534 C C . LEU A 1 69 ? -65.179 -17.468 36.292 1.00 60.59 69 LEU A C 1
ATOM 536 O O . LEU A 1 69 ? -64.513 -18.279 36.929 1.00 60.59 69 LEU A O 1
ATOM 540 N N . THR A 1 70 ? -65.020 -17.300 34.975 1.00 68.62 70 THR A N 1
ATOM 541 C CA . THR A 1 70 ? -64.065 -18.094 34.176 1.00 68.62 70 THR A CA 1
ATOM 542 C C . THR A 1 70 ? -62.682 -17.455 34.011 1.00 68.62 70 THR A C 1
ATOM 544 O O . THR A 1 70 ? -61.718 -18.174 33.768 1.00 68.62 70 THR A O 1
ATOM 547 N N . ASN A 1 71 ? -62.569 -16.124 34.098 1.00 59.28 71 ASN A N 1
ATOM 548 C CA . ASN A 1 71 ? -61.313 -15.385 33.948 1.00 59.28 71 ASN A CA 1
ATOM 549 C C . ASN A 1 71 ? -61.397 -13.977 34.596 1.00 59.28 71 ASN A C 1
ATOM 551 O O . ASN A 1 71 ? -61.686 -12.985 33.904 1.00 59.28 71 ASN A O 1
ATOM 555 N N . PRO A 1 72 ? -61.144 -13.871 35.915 1.00 58.16 72 PRO A N 1
ATOM 556 C CA . PRO A 1 72 ? -61.285 -12.621 36.665 1.00 58.16 72 PRO A CA 1
ATOM 557 C C . PRO A 1 72 ? -60.271 -11.531 36.264 1.00 58.16 72 PRO A C 1
ATOM 559 O O . PRO A 1 72 ? -60.548 -10.351 36.467 1.00 58.16 72 PRO A O 1
ATOM 562 N N . GLU A 1 73 ? -59.147 -11.878 35.621 1.00 53.56 73 GLU A N 1
ATOM 563 C CA . GLU A 1 73 ? -58.093 -10.921 35.228 1.00 53.56 73 GLU A CA 1
ATOM 564 C C . GLU A 1 73 ? -58.485 -10.021 34.038 1.00 53.56 73 GLU A C 1
ATOM 566 O O . GLU A 1 73 ? -57.888 -8.971 33.808 1.00 53.56 73 GLU A O 1
ATOM 571 N N . SER A 1 74 ? -59.536 -10.374 33.289 1.00 56.28 74 SER A N 1
ATOM 572 C CA . SER A 1 74 ? -59.946 -9.635 32.082 1.00 56.28 74 SER A CA 1
ATOM 573 C C . SER A 1 74 ? -60.672 -8.297 32.335 1.00 56.28 74 SER A C 1
ATOM 575 O O . SER A 1 74 ? -61.029 -7.613 31.373 1.00 56.28 74 SER A O 1
ATOM 577 N N . MET A 1 75 ? -60.903 -7.909 33.600 1.00 54.22 75 MET A N 1
ATOM 578 C CA . MET A 1 75 ? -61.668 -6.706 33.986 1.00 54.22 75 MET A CA 1
ATOM 579 C C . MET A 1 75 ? -61.015 -5.872 35.108 1.00 54.22 75 MET A C 1
ATOM 581 O O . MET A 1 75 ? -61.710 -5.284 35.933 1.00 54.22 75 MET A O 1
ATOM 585 N N . ALA A 1 76 ? -59.683 -5.759 35.116 1.00 51.69 76 ALA A N 1
ATOM 586 C CA . ALA A 1 76 ? -58.918 -5.003 36.122 1.00 51.69 76 ALA A CA 1
ATOM 587 C C . ALA A 1 76 ? -59.233 -3.486 36.211 1.00 51.69 76 ALA A C 1
ATOM 589 O O . ALA A 1 76 ? -58.795 -2.821 37.140 1.00 51.69 76 ALA A O 1
ATOM 590 N N . TRP A 1 77 ? -60.001 -2.921 35.272 1.00 58.75 77 TRP A N 1
ATOM 591 C CA . TRP A 1 77 ? -60.304 -1.484 35.200 1.00 58.75 77 TRP A CA 1
ATOM 592 C C . TRP A 1 77 ? -61.534 -1.035 36.023 1.00 58.75 77 TRP A C 1
ATOM 594 O O . TRP A 1 77 ? -61.826 0.157 36.058 1.00 58.75 77 TRP A O 1
ATOM 604 N N . LEU A 1 78 ? -62.273 -1.957 36.661 1.00 50.00 78 LEU A N 1
ATOM 605 C CA . LEU A 1 78 ? -63.602 -1.701 37.254 1.00 50.00 78 LEU A CA 1
ATOM 606 C C . LEU A 1 78 ? -63.650 -1.604 38.798 1.00 50.00 78 LEU A C 1
ATOM 608 O O . LEU A 1 78 ? -64.726 -1.364 39.342 1.00 50.00 78 LEU A O 1
ATOM 612 N N . LEU A 1 79 ? -62.530 -1.753 39.520 1.00 48.31 79 LEU A N 1
ATOM 613 C CA . LEU A 1 79 ? -62.487 -1.672 40.993 1.00 48.31 79 LEU A CA 1
ATOM 614 C C . LEU A 1 79 ? -61.392 -0.700 41.481 1.00 48.31 79 LEU A C 1
ATOM 616 O O . LEU A 1 79 ? -60.232 -0.900 41.133 1.00 48.31 79 LEU A O 1
ATOM 620 N N . PRO A 1 80 ? -61.705 0.302 42.331 1.00 46.28 80 PRO A N 1
ATOM 621 C CA . PRO A 1 80 ? -60.716 1.145 43.007 1.00 46.28 80 PRO A CA 1
ATOM 622 C C . PRO A 1 80 ? -60.287 0.588 44.382 1.00 46.28 80 PRO A C 1
ATOM 624 O O . PRO A 1 80 ? -60.079 1.348 45.325 1.00 46.28 80 PRO A O 1
ATOM 627 N N . TYR A 1 81 ? -60.174 -0.734 44.535 1.00 41.34 81 TYR A N 1
ATOM 628 C CA . TYR A 1 81 ? -59.730 -1.345 45.792 1.00 41.34 81 TYR A CA 1
ATOM 629 C C . TYR A 1 81 ? -58.901 -2.602 45.519 1.00 41.34 81 TYR A C 1
ATOM 631 O O . TYR A 1 81 ? -59.345 -3.475 44.771 1.00 41.34 81 TYR A O 1
ATOM 639 N N . ASP A 1 82 ? -57.707 -2.661 46.114 1.00 40.72 82 ASP A N 1
ATOM 640 C CA . ASP A 1 82 ? -56.755 -3.766 45.988 1.00 40.72 82 ASP A CA 1
ATOM 641 C C . ASP A 1 82 ? -57.425 -5.108 46.327 1.00 40.72 82 ASP A C 1
ATOM 643 O O . ASP A 1 82 ? -57.911 -5.286 47.453 1.00 40.72 82 ASP A O 1
ATOM 647 N N . PRO A 1 83 ? -57.457 -6.088 45.404 1.00 34.91 83 PRO A N 1
ATOM 648 C CA . PRO A 1 83 ? -57.797 -7.445 45.787 1.00 34.91 83 PRO A CA 1
ATOM 649 C C . PRO A 1 83 ? -56.704 -7.978 46.733 1.00 34.91 83 PRO A C 1
ATOM 651 O O . PRO A 1 83 ? -55.527 -7.647 46.566 1.00 34.91 83 PRO A O 1
ATOM 654 N N . PRO A 1 84 ? -57.051 -8.823 47.724 1.00 32.62 84 PRO A N 1
ATOM 655 C CA . PRO A 1 84 ? -56.045 -9.491 48.540 1.00 32.62 84 PRO A CA 1
ATOM 656 C C . PRO A 1 84 ? -55.093 -10.238 47.608 1.00 32.62 84 PRO A C 1
ATOM 658 O O . PRO A 1 84 ? -55.558 -10.905 46.683 1.00 32.62 84 PRO A O 1
ATOM 661 N N . GLN A 1 85 ? -53.786 -10.095 47.851 1.00 34.34 85 GLN A N 1
ATOM 662 C CA . GLN A 1 85 ? -52.706 -10.731 47.096 1.00 34.34 85 GLN A CA 1
ATOM 663 C C . GLN A 1 85 ? -53.007 -12.218 46.896 1.00 34.34 85 GLN A C 1
ATOM 665 O O . GLN A 1 85 ? -52.743 -13.061 47.756 1.00 34.34 85 GLN A O 1
ATOM 670 N N . THR A 1 86 ? -53.616 -12.535 45.758 1.00 30.48 86 THR A N 1
ATOM 671 C CA . THR A 1 86 ? -53.826 -13.904 45.330 1.00 30.48 86 THR A CA 1
ATOM 672 C C . THR A 1 86 ? -52.509 -14.336 44.725 1.00 30.48 86 THR A C 1
ATOM 674 O O . THR A 1 86 ? -51.927 -13.648 43.893 1.00 30.48 86 THR A O 1
ATOM 677 N N . THR A 1 87 ? -52.010 -15.430 45.293 1.00 36.31 87 THR A N 1
ATOM 678 C CA . THR A 1 87 ? -50.820 -16.195 44.938 1.00 36.31 87 THR A CA 1
ATOM 679 C C . THR A 1 87 ? -50.265 -15.809 43.572 1.00 36.31 87 THR A C 1
ATOM 681 O O . THR A 1 87 ? -50.875 -16.141 42.557 1.00 36.31 87 THR A O 1
ATOM 684 N N . ALA A 1 88 ? -49.107 -15.134 43.567 1.00 40.25 88 ALA A N 1
ATOM 685 C CA . ALA A 1 88 ? -48.271 -14.972 42.383 1.00 40.25 88 ALA A CA 1
ATOM 686 C C . ALA A 1 88 ? -48.354 -16.253 41.547 1.00 40.25 88 ALA A C 1
ATOM 688 O O . ALA A 1 88 ? -48.218 -17.337 42.120 1.00 40.25 88 ALA A O 1
ATOM 689 N N . GLN A 1 89 ? -48.649 -16.133 40.248 1.00 42.88 89 GLN A N 1
ATOM 690 C CA . GLN A 1 89 ? -48.644 -17.250 39.303 1.00 42.88 89 GLN A CA 1
ATOM 691 C C . GLN A 1 89 ? -47.345 -18.036 39.498 1.00 42.88 89 GLN A C 1
ATOM 693 O O . GLN A 1 89 ? -46.286 -17.652 39.005 1.00 42.88 89 GLN A O 1
ATOM 698 N N . ARG A 1 90 ? -47.406 -19.107 40.294 1.00 51.84 90 ARG A N 1
ATOM 699 C CA . ARG A 1 90 ? -46.245 -19.940 40.572 1.00 51.84 90 ARG A CA 1
ATOM 700 C C . ARG A 1 90 ? -45.935 -20.647 39.273 1.00 51.84 90 ARG A C 1
ATOM 702 O O . ARG A 1 90 ? -46.762 -21.423 38.798 1.00 51.84 90 ARG A O 1
ATOM 709 N N . LEU A 1 91 ? -44.764 -20.365 38.703 1.00 59.75 91 LEU A N 1
ATOM 710 C CA . LEU A 1 91 ? -44.321 -21.004 37.464 1.00 59.75 91 LEU A CA 1
ATOM 711 C C . LEU A 1 91 ? -44.330 -22.529 37.609 1.00 59.75 91 LEU A C 1
ATOM 713 O O . LEU A 1 91 ? -44.631 -23.207 36.637 1.00 59.75 91 LEU A O 1
ATOM 717 N N . ASN A 1 92 ? -44.045 -23.032 38.818 1.00 70.25 92 ASN A N 1
ATOM 718 C CA . ASN A 1 92 ? -44.126 -24.436 39.212 1.00 70.25 92 ASN A CA 1
ATOM 719 C C . ASN A 1 92 ? -44.386 -24.573 40.728 1.00 70.25 92 ASN A C 1
ATOM 721 O O . ASN A 1 92 ? -44.098 -23.646 41.487 1.00 70.25 92 ASN A O 1
ATOM 725 N N . PRO A 1 93 ? -44.908 -25.717 41.213 1.00 77.25 93 PRO A N 1
ATOM 726 C CA . PRO A 1 93 ? -44.985 -25.990 42.648 1.00 77.25 93 PRO A CA 1
ATOM 727 C C . PRO A 1 93 ? -43.576 -26.044 43.280 1.00 77.25 93 PRO A C 1
ATOM 729 O O . PRO A 1 93 ? -42.653 -26.532 42.632 1.00 77.25 93 PRO A O 1
ATOM 732 N N . PRO A 1 94 ? -43.389 -25.623 44.550 1.00 82.38 94 PRO A N 1
ATOM 733 C CA . PRO A 1 94 ? -42.077 -25.658 45.195 1.00 82.38 94 PRO A CA 1
ATOM 734 C C . PRO A 1 94 ? -41.471 -27.064 45.296 1.00 82.38 94 PRO A C 1
ATOM 736 O O . PRO A 1 94 ? -42.062 -27.963 45.913 1.00 82.38 94 PRO A O 1
ATOM 739 N N . GLN A 1 95 ? -40.259 -27.216 44.766 1.00 84.56 95 GLN A N 1
ATOM 740 C CA . GLN A 1 95 ? -39.524 -28.482 44.661 1.00 84.56 95 GLN A CA 1
ATOM 741 C C . G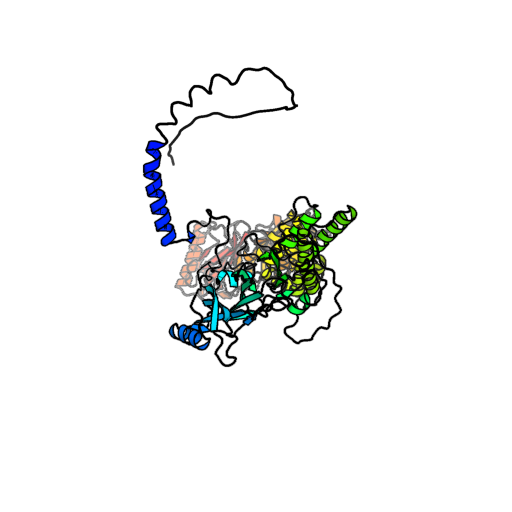LN A 1 95 ? -38.209 -28.432 45.445 1.00 84.56 95 GLN A C 1
ATOM 743 O O . GLN A 1 95 ? -37.637 -27.369 45.678 1.00 84.56 95 GLN A O 1
ATOM 748 N N . THR A 1 96 ? -37.699 -29.587 45.861 1.00 85.50 96 THR A N 1
ATOM 749 C CA . THR A 1 96 ? -36.343 -29.678 46.425 1.00 85.50 96 THR A CA 1
ATOM 750 C C . THR A 1 96 ? -35.289 -29.652 45.314 1.00 85.50 96 THR A C 1
ATOM 752 O O . THR A 1 96 ? -35.548 -30.052 44.181 1.00 85.50 96 THR A O 1
ATOM 755 N N . LEU A 1 97 ? -34.050 -29.259 45.632 1.00 84.38 97 LEU A N 1
ATOM 756 C CA . LEU A 1 97 ? -32.948 -29.288 44.656 1.00 84.38 97 LEU A CA 1
ATOM 757 C C . LEU A 1 97 ? -32.733 -30.688 44.045 1.00 84.38 97 LEU A C 1
ATOM 759 O O . LEU A 1 97 ? -32.341 -30.804 42.886 1.00 84.38 97 LEU A O 1
ATOM 763 N N . LYS A 1 98 ? -32.991 -31.753 44.815 1.00 86.00 98 LYS A N 1
ATOM 764 C CA . LYS A 1 98 ? -32.889 -33.138 44.338 1.00 86.00 98 LYS A CA 1
ATOM 765 C C . LYS A 1 98 ? -33.969 -33.457 43.301 1.00 86.00 98 LYS A C 1
ATOM 767 O O . LYS A 1 98 ? -33.650 -34.070 42.289 1.00 86.00 98 LYS A O 1
ATOM 772 N N . GLU A 1 99 ? -35.205 -33.022 43.542 1.00 87.25 99 GLU A N 1
ATOM 773 C CA . GLU A 1 99 ? -36.326 -33.177 42.603 1.00 87.25 99 GLU A CA 1
ATOM 774 C C . GLU A 1 99 ? -36.068 -32.397 41.308 1.00 87.25 99 GLU A C 1
ATOM 776 O O . GLU A 1 99 ? -36.175 -32.974 40.232 1.00 87.25 99 GLU A O 1
ATOM 781 N N . ILE A 1 100 ? -35.609 -31.143 41.406 1.00 87.06 100 ILE A N 1
ATOM 782 C CA . ILE A 1 100 ? -35.263 -30.314 40.236 1.00 87.06 100 ILE A CA 1
ATOM 783 C C . ILE A 1 100 ? -34.159 -30.977 39.401 1.00 87.06 100 ILE A C 1
ATOM 785 O O . ILE A 1 100 ? -34.246 -31.034 38.177 1.00 87.06 100 ILE A O 1
ATOM 789 N N . LYS A 1 101 ? -33.106 -31.501 40.046 1.00 87.94 101 LYS A N 1
ATOM 790 C CA . LYS A 1 101 ? -32.022 -32.204 39.342 1.00 87.94 101 LYS A CA 1
ATOM 791 C C . LYS A 1 101 ? -32.499 -33.495 38.674 1.00 87.94 101 LYS A C 1
ATOM 793 O O . LYS A 1 101 ? -32.006 -33.810 37.598 1.00 87.94 101 LYS A O 1
ATOM 798 N N . ALA A 1 102 ? -33.419 -34.232 39.298 1.00 87.19 102 ALA A N 1
ATOM 799 C CA . ALA A 1 102 ? -33.987 -35.446 38.717 1.00 87.19 102 ALA A CA 1
ATOM 800 C C . ALA A 1 102 ? -34.851 -35.129 37.484 1.00 87.19 102 ALA A C 1
ATOM 802 O O . ALA A 1 102 ? -34.631 -35.727 36.436 1.00 87.19 102 ALA A O 1
ATOM 803 N N . GLU A 1 103 ? -35.738 -34.132 37.582 1.00 88.69 103 GLU A N 1
ATOM 804 C CA . GLU A 1 103 ? -36.584 -33.666 36.471 1.00 88.69 103 GLU A CA 1
ATOM 805 C C . GLU A 1 103 ? -35.744 -33.228 35.262 1.00 88.69 103 GLU A C 1
ATOM 807 O O . GLU A 1 103 ? -36.002 -33.624 34.128 1.00 88.69 103 GLU A O 1
ATOM 812 N N . LEU A 1 104 ? -34.694 -32.437 35.496 1.00 89.56 104 LEU A N 1
ATOM 813 C CA . LEU A 1 104 ? -33.828 -31.962 34.416 1.00 89.56 104 LEU A CA 1
ATOM 814 C C . LEU A 1 104 ? -32.981 -33.087 33.808 1.00 89.56 104 LEU A C 1
ATOM 816 O O . LEU A 1 104 ? -32.780 -33.102 32.594 1.00 89.56 104 LEU A O 1
ATOM 820 N N . ALA A 1 105 ? -32.536 -34.053 34.617 1.00 88.00 105 ALA A N 1
ATOM 821 C CA . ALA A 1 105 ? -31.755 -35.186 34.133 1.00 88.00 105 ALA A CA 1
ATOM 822 C C . ALA A 1 105 ? -32.549 -36.082 33.166 1.00 88.00 105 ALA A C 1
ATOM 824 O O . ALA A 1 105 ? -31.953 -36.600 32.221 1.00 88.00 105 ALA A O 1
ATOM 825 N N . GLU A 1 106 ? -33.868 -36.231 33.356 1.00 87.88 106 GLU A N 1
ATOM 826 C CA . GLU A 1 106 ? -34.755 -36.940 32.415 1.00 87.88 106 GLU A CA 1
ATOM 827 C C . GLU A 1 106 ? -34.815 -36.250 31.044 1.00 87.88 106 GLU A C 1
ATOM 829 O O . GLU A 1 106 ? -34.886 -36.917 30.015 1.00 87.88 106 GLU A O 1
ATOM 834 N N . ALA A 1 107 ? -34.711 -34.919 31.021 1.00 84.81 107 ALA A N 1
ATOM 835 C CA . ALA A 1 107 ? -34.666 -34.118 29.800 1.00 84.81 107 ALA A CA 1
ATOM 836 C C . ALA A 1 107 ? -33.251 -33.978 29.200 1.00 84.81 107 ALA A C 1
ATOM 838 O O . ALA A 1 107 ? -33.069 -33.223 28.248 1.00 84.81 107 ALA A O 1
ATOM 839 N N . GLY A 1 108 ? -32.238 -34.659 29.753 1.00 87.00 108 GLY A N 1
ATOM 840 C CA . GLY A 1 108 ? -30.845 -34.525 29.310 1.00 87.00 108 GLY A CA 1
ATOM 841 C C . GLY A 1 108 ? -30.204 -33.176 29.663 1.00 87.00 108 GLY A C 1
ATOM 842 O O . GLY A 1 108 ? -29.212 -32.785 29.049 1.00 87.00 108 GLY A O 1
ATOM 843 N N . ILE A 1 109 ? -30.754 -32.460 30.647 1.00 90.38 109 ILE A N 1
ATOM 844 C CA . ILE A 1 109 ? -30.319 -31.129 31.077 1.00 90.38 109 ILE A CA 1
ATOM 845 C C . ILE A 1 109 ? -29.636 -31.233 32.446 1.00 90.38 109 ILE A C 1
ATOM 847 O O . ILE A 1 109 ? -30.098 -31.915 33.359 1.00 90.38 109 ILE A O 1
ATOM 851 N N . GLU A 1 110 ? -28.531 -30.519 32.612 1.00 90.12 110 GLU A N 1
ATOM 852 C CA . GLU A 1 110 ? -27.789 -30.389 33.859 1.00 90.12 110 GLU A CA 1
ATOM 853 C C . GLU A 1 110 ? -27.932 -28.975 34.429 1.00 90.12 110 GLU A C 1
ATOM 855 O O . GLU A 1 110 ? -28.004 -27.980 33.708 1.00 90.12 110 GLU A O 1
ATOM 860 N N . LEU A 1 111 ? -27.986 -28.890 35.757 1.00 88.31 111 LEU A N 1
ATOM 861 C CA . LEU A 1 111 ? -28.044 -27.627 36.485 1.00 88.31 111 LEU A CA 1
ATOM 862 C C . LEU A 1 111 ? -26.615 -27.182 36.834 1.00 88.31 111 LEU A C 1
ATOM 864 O O . LEU A 1 111 ? -25.863 -27.980 37.397 1.00 88.31 111 LEU A O 1
ATOM 868 N N . SER A 1 112 ? -26.253 -25.935 36.522 1.00 83.12 112 SER A N 1
ATOM 869 C CA . SER A 1 112 ? -24.933 -25.362 36.826 1.00 83.12 112 SER A CA 1
ATOM 870 C C . SER A 1 112 ? -24.681 -25.207 38.329 1.00 83.12 112 SER A C 1
ATOM 872 O O . SER A 1 112 ? -25.577 -25.389 39.160 1.00 83.12 112 SER A O 1
ATOM 874 N N . ASP A 1 113 ? -23.473 -24.762 38.680 1.00 79.88 113 ASP A N 1
ATOM 875 C CA . ASP A 1 113 ? -23.206 -24.228 40.014 1.00 79.88 113 ASP A CA 1
ATOM 876 C C . ASP A 1 113 ? -24.111 -23.025 40.319 1.00 79.88 113 ASP A C 1
ATOM 878 O O . ASP A 1 113 ? -24.527 -22.284 39.419 1.00 79.88 113 ASP A O 1
ATOM 882 N N . ARG A 1 114 ? -24.448 -22.863 41.604 1.00 80.38 114 ARG A N 1
ATOM 883 C CA . ARG A 1 114 ? -25.346 -21.804 42.079 1.00 80.38 114 ARG A CA 1
ATOM 884 C C . ARG A 1 114 ? -24.621 -20.462 42.131 1.00 80.38 114 ARG A C 1
ATOM 886 O O . ARG A 1 114 ? -23.569 -20.356 42.759 1.00 80.38 114 ARG A O 1
ATOM 893 N N . LEU A 1 115 ? -25.240 -19.417 41.590 1.00 83.38 115 LEU A N 1
ATOM 894 C CA . LEU A 1 115 ? -24.915 -18.039 41.955 1.00 83.38 115 LEU A CA 1
ATOM 895 C C . LEU A 1 115 ? -25.881 -17.595 43.057 1.00 83.38 115 LEU A C 1
ATOM 897 O O . LEU A 1 115 ? -27.094 -17.553 42.847 1.00 83.38 115 LEU A O 1
ATOM 901 N N . TYR A 1 116 ? -25.346 -17.310 44.244 1.00 81.19 116 TYR A N 1
ATOM 902 C CA . TYR A 1 116 ? -26.131 -16.802 45.368 1.00 81.19 116 TYR A CA 1
ATOM 903 C C . TYR A 1 116 ? -26.206 -15.276 45.323 1.00 81.19 116 TYR A C 1
ATOM 905 O O . TYR A 1 116 ? -25.179 -14.608 45.197 1.00 81.19 116 TYR A O 1
ATOM 913 N N . LEU A 1 117 ? -27.420 -14.742 45.427 1.00 74.94 117 LEU A N 1
ATOM 914 C CA . LEU A 1 117 ? -27.689 -13.316 45.541 1.00 74.94 117 LEU A CA 1
ATOM 915 C C . LEU A 1 117 ? -27.966 -13.001 47.009 1.00 74.94 117 LEU A C 1
ATOM 917 O O . LEU A 1 117 ? -29.022 -13.363 47.532 1.00 74.94 117 LEU A O 1
ATOM 921 N N . GLU A 1 118 ? -27.010 -12.357 47.675 1.00 66.81 118 GLU A N 1
ATOM 922 C CA . GLU A 1 118 ? -27.213 -11.874 49.038 1.00 66.81 118 GLU A CA 1
ATOM 923 C C . GLU A 1 118 ? -28.319 -10.806 49.058 1.00 66.81 118 GLU A C 1
ATOM 925 O O . GLU A 1 118 ? -28.322 -9.917 48.202 1.00 66.81 118 GLU A O 1
ATOM 930 N N . PRO A 1 119 ? -29.271 -10.882 50.003 1.00 59.56 119 PRO A N 1
ATOM 931 C CA . PRO A 1 119 ? -30.276 -9.841 50.177 1.00 59.56 119 PRO A CA 1
ATOM 932 C C . PRO A 1 119 ? -29.585 -8.513 50.521 1.00 59.56 119 PRO A C 1
ATOM 934 O O . PRO A 1 119 ? -28.589 -8.485 51.248 1.00 59.56 119 PRO A O 1
ATOM 937 N N . ASN A 1 120 ? -30.098 -7.407 49.975 1.00 52.44 120 ASN A N 1
ATOM 938 C CA . ASN A 1 120 ? -29.554 -6.077 50.244 1.00 52.44 120 ASN A CA 1
ATOM 939 C C . ASN A 1 120 ? -29.627 -5.774 51.756 1.00 52.44 120 ASN A C 1
ATOM 941 O O . ASN A 1 120 ? -30.554 -6.240 52.418 1.00 52.44 120 ASN A O 1
ATOM 945 N N . ARG A 1 121 ? -28.661 -5.013 52.300 1.00 45.50 121 ARG A N 1
ATOM 946 C CA . ARG A 1 121 ? -28.367 -4.888 53.752 1.00 45.50 121 ARG A CA 1
ATOM 947 C C . ARG A 1 121 ? -29.549 -4.495 54.657 1.00 45.50 121 ARG A C 1
ATOM 949 O O . ARG A 1 121 ? -29.457 -4.719 55.860 1.00 45.50 121 ARG A O 1
ATOM 956 N N . ASP A 1 122 ? -30.650 -4.007 54.091 1.00 44.72 122 ASP A N 1
ATOM 957 C CA . ASP A 1 122 ? -31.846 -3.565 54.816 1.00 44.72 122 ASP A CA 1
ATOM 958 C C . ASP A 1 122 ? -33.067 -4.503 54.667 1.00 44.72 122 ASP A C 1
ATOM 960 O O . ASP A 1 122 ? -34.131 -4.230 55.225 1.00 44.72 122 ASP A O 1
ATOM 964 N N . GLN A 1 123 ? -32.946 -5.635 53.957 1.00 46.56 123 GLN A N 1
ATOM 965 C CA . GLN A 1 123 ? -34.042 -6.591 53.747 1.00 46.56 123 GLN A CA 1
ATOM 966 C C . GLN A 1 123 ? -33.802 -7.904 54.507 1.00 46.56 123 GLN A C 1
ATOM 968 O O . GLN A 1 123 ? -32.896 -8.678 54.211 1.00 46.56 123 GLN A O 1
ATOM 973 N N . THR A 1 124 ? -34.671 -8.195 55.476 1.00 38.97 124 THR A N 1
ATOM 974 C CA . THR A 1 124 ? -34.678 -9.413 56.315 1.00 38.97 124 THR A CA 1
ATOM 975 C C . THR A 1 124 ? -35.238 -10.655 55.592 1.00 38.97 124 THR A C 1
ATOM 977 O O . THR A 1 124 ? -35.897 -11.499 56.201 1.00 38.97 124 THR A O 1
ATOM 980 N N . GLY A 1 125 ? -34.993 -10.777 54.284 1.00 51.78 125 GLY A N 1
ATOM 981 C CA . GLY A 1 125 ? -35.420 -11.907 53.450 1.00 51.78 125 GLY A CA 1
ATOM 982 C C . GLY A 1 125 ? -34.267 -12.847 53.098 1.00 51.78 125 GLY A C 1
ATOM 983 O O . GLY A 1 125 ? -33.123 -12.419 53.003 1.00 51.78 125 GLY A O 1
ATOM 984 N N . GLU A 1 126 ? -34.551 -14.135 52.894 1.00 61.12 126 GLU A N 1
ATOM 985 C CA . GLU A 1 126 ? -33.566 -15.085 52.363 1.00 61.12 126 GLU A CA 1
ATOM 986 C C . GLU A 1 126 ? -33.225 -14.751 50.897 1.00 61.12 126 GLU A C 1
ATOM 988 O O . GLU A 1 126 ? -34.103 -14.367 50.123 1.00 61.12 126 GLU A O 1
ATOM 993 N N . GLY A 1 127 ? -31.945 -14.866 50.526 1.00 74.31 127 GLY A N 1
ATOM 994 C CA . GLY A 1 127 ? -31.440 -14.493 49.199 1.00 74.31 127 GLY A CA 1
ATOM 995 C C . GLY A 1 127 ? -31.969 -15.357 48.046 1.00 74.31 127 GLY A C 1
ATOM 996 O O . GLY A 1 127 ? -32.574 -16.405 48.256 1.00 74.31 127 GLY A O 1
ATOM 997 N N . TYR A 1 128 ? -31.705 -14.945 46.804 1.00 85.25 128 TYR A N 1
ATOM 998 C CA . TYR A 1 128 ? -32.125 -15.673 45.596 1.00 85.25 128 TYR A CA 1
ATOM 999 C C . TYR A 1 128 ? -30.997 -16.562 45.051 1.00 85.25 128 TYR A C 1
ATOM 1001 O O . TYR A 1 128 ? -29.814 -16.251 45.197 1.00 85.25 128 TYR A O 1
ATOM 1009 N N . TYR A 1 129 ? -31.350 -17.659 44.377 1.00 87.88 129 TYR A N 1
ATOM 1010 C CA . TYR A 1 129 ? -30.399 -18.53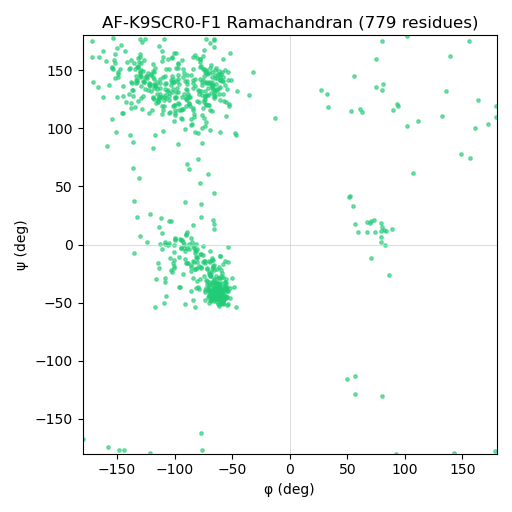7 43.690 1.00 87.88 129 TYR A CA 1
ATOM 1011 C C . TYR A 1 129 ? -30.600 -18.495 42.179 1.00 87.88 129 TYR A C 1
ATOM 1013 O O . TYR A 1 129 ? -31.689 -18.794 41.690 1.00 87.88 129 TYR A O 1
ATOM 1021 N N . ILE A 1 130 ? -29.538 -18.199 41.436 1.00 89.62 130 ILE A N 1
ATOM 1022 C CA . ILE A 1 130 ? -29.527 -18.262 39.973 1.00 89.62 130 ILE A CA 1
ATOM 1023 C C . ILE A 1 130 ? -28.810 -19.540 39.538 1.00 89.62 130 ILE A C 1
ATOM 1025 O O . ILE A 1 130 ? -27.698 -19.822 39.988 1.00 89.62 130 ILE A O 1
ATOM 1029 N N . TYR A 1 131 ? -29.446 -20.283 38.635 1.00 90.69 131 TYR A N 1
ATOM 1030 C CA . TYR A 1 131 ? -28.877 -21.456 37.984 1.00 90.69 131 TYR A CA 1
ATOM 1031 C C . TYR A 1 131 ? -28.986 -21.333 36.466 1.00 90.69 131 TYR A C 1
ATOM 1033 O O . TYR A 1 131 ? -30.024 -20.926 35.937 1.00 90.69 131 TYR A O 1
ATOM 1041 N N . ALA A 1 132 ? -27.937 -21.748 35.764 1.00 91.69 132 ALA A N 1
ATOM 1042 C CA . ALA A 1 132 ? -27.986 -22.024 34.338 1.00 91.69 132 ALA A CA 1
ATOM 1043 C C . ALA A 1 132 ? -28.385 -23.488 34.109 1.00 91.69 132 ALA A C 1
ATOM 1045 O O . ALA A 1 132 ? -27.964 -24.391 34.832 1.00 91.69 132 ALA A O 1
ATOM 1046 N N . LEU A 1 133 ? -29.219 -23.714 33.099 1.00 92.75 133 LEU A N 1
ATOM 1047 C CA . LEU A 1 133 ? -29.587 -25.032 32.599 1.00 92.75 133 LEU A CA 1
ATOM 1048 C C . LEU A 1 133 ? -28.744 -25.286 31.357 1.00 92.75 133 LEU A C 1
ATOM 1050 O O . LEU A 1 133 ? -28.894 -24.558 30.375 1.00 92.75 133 LEU A O 1
ATOM 1054 N N . ALA A 1 134 ? -27.877 -26.290 31.414 1.00 91.44 134 ALA A N 1
ATOM 1055 C CA . ALA A 1 134 ? -26.990 -26.670 30.327 1.00 91.44 134 ALA A CA 1
ATOM 1056 C C . ALA A 1 134 ? -27.369 -28.042 29.767 1.00 91.44 134 ALA A C 1
ATOM 1058 O O . ALA A 1 134 ? -27.678 -28.958 30.520 1.00 91.44 134 ALA A O 1
ATOM 1059 N N . GLU A 1 135 ? -27.333 -28.213 28.454 1.00 91.56 135 GLU A N 1
ATOM 1060 C CA . GLU A 1 135 ? -27.513 -29.526 27.838 1.00 91.56 135 GLU A CA 1
ATOM 1061 C C . GLU A 1 135 ? -26.319 -30.439 28.170 1.00 91.56 135 GLU A C 1
ATOM 1063 O O . GLU A 1 135 ? -25.160 -30.024 28.108 1.00 91.56 135 GLU A O 1
ATOM 1068 N N . ARG A 1 136 ? -26.585 -31.693 28.555 1.00 86.62 136 ARG A N 1
ATOM 1069 C CA . ARG A 1 136 ? -25.565 -32.601 29.103 1.00 86.62 136 ARG A CA 1
ATOM 1070 C C . ARG A 1 136 ? -24.418 -32.878 28.128 1.00 86.62 136 ARG A C 1
ATOM 1072 O O . ARG A 1 136 ? -23.275 -32.963 28.584 1.00 86.62 136 ARG A O 1
ATOM 1079 N N . GLU A 1 137 ? -24.721 -33.028 26.838 1.00 85.00 137 GLU A N 1
ATOM 1080 C CA . GLU A 1 137 ? -23.748 -33.385 25.795 1.00 85.00 137 GLU A CA 1
ATOM 1081 C C . GLU A 1 137 ? -22.958 -32.175 25.290 1.00 85.00 137 GLU A C 1
ATOM 1083 O O . GLU A 1 137 ? -21.729 -32.181 25.333 1.00 85.00 137 GLU A O 1
ATOM 1088 N N . SER A 1 138 ? -23.648 -31.120 24.848 1.00 85.00 138 SER A N 1
ATOM 1089 C CA . SER A 1 138 ? -23.014 -29.927 24.270 1.00 85.00 138 SER A CA 1
ATOM 1090 C C . SER A 1 138 ? -22.442 -28.968 25.319 1.00 85.00 138 SER A C 1
ATOM 1092 O O . SER A 1 138 ? -21.617 -28.115 24.987 1.00 85.00 138 SER A O 1
ATOM 1094 N N . LYS A 1 139 ? -22.884 -29.092 26.581 1.00 89.75 139 LYS A N 1
ATOM 1095 C CA . LYS A 1 139 ? -22.676 -28.111 27.660 1.00 89.75 139 LYS A CA 1
ATOM 1096 C C . LYS A 1 139 ? -23.194 -26.707 27.316 1.00 89.75 139 LYS A C 1
ATOM 1098 O O . LYS A 1 139 ? -22.812 -25.739 27.974 1.00 89.75 139 LYS A O 1
ATOM 1103 N N . GLU A 1 140 ? -24.065 -26.578 26.314 1.00 92.00 140 GLU A N 1
ATOM 1104 C CA . GLU A 1 140 ? -24.692 -25.308 25.954 1.00 92.00 140 GLU A CA 1
ATOM 1105 C C . GLU A 1 140 ? -25.757 -24.925 26.984 1.00 92.00 140 GLU A C 1
ATOM 1107 O O . GLU A 1 140 ? -26.659 -25.702 27.291 1.00 92.00 140 GLU A O 1
ATOM 1112 N N . ILE A 1 141 ? -25.669 -23.704 27.504 1.00 93.19 141 ILE A N 1
ATOM 1113 C CA . ILE A 1 141 ? -26.644 -23.101 28.403 1.00 93.19 141 ILE A CA 1
ATOM 1114 C C . ILE A 1 141 ? -27.864 -22.661 27.588 1.00 93.19 141 ILE A C 1
ATOM 1116 O O . ILE A 1 141 ? -27.820 -21.689 26.834 1.00 93.19 141 ILE A O 1
ATOM 1120 N N . ILE A 1 142 ? -28.980 -23.351 27.809 1.00 92.62 142 ILE A N 1
ATOM 1121 C CA . ILE A 1 142 ? -30.249 -23.175 27.090 1.00 92.62 142 ILE A CA 1
ATOM 1122 C C . ILE A 1 142 ? -31.282 -22.357 27.876 1.00 92.62 142 ILE A C 1
ATOM 1124 O O . ILE A 1 142 ? -32.277 -21.900 27.312 1.00 92.62 142 ILE A O 1
ATOM 1128 N N . ALA A 1 143 ? -31.090 -22.166 29.184 1.00 92.81 143 ALA A N 1
ATOM 1129 C CA . ALA A 1 143 ? -31.953 -21.314 30.001 1.00 92.81 143 ALA A CA 1
ATOM 1130 C C . ALA A 1 143 ? -31.270 -20.852 31.296 1.00 92.81 143 ALA A C 1
ATOM 1132 O O . ALA A 1 143 ? -30.362 -21.505 31.802 1.00 92.81 143 ALA A O 1
ATOM 1133 N N . ILE A 1 144 ? -31.767 -19.757 31.868 1.00 93.25 144 ILE A N 1
ATOM 1134 C CA . ILE A 1 144 ? -31.474 -19.317 33.237 1.00 93.25 144 ILE A CA 1
ATOM 1135 C C . ILE A 1 144 ? -32.757 -19.438 34.058 1.00 93.25 144 ILE A C 1
ATOM 1137 O O . ILE A 1 144 ? -33.827 -19.023 33.604 1.00 93.25 144 ILE A O 1
ATOM 1141 N N . ARG A 1 145 ? -32.653 -19.986 35.269 1.00 92.25 145 ARG A N 1
ATOM 1142 C CA . ARG A 1 145 ? -33.738 -20.036 36.254 1.00 92.25 145 ARG A CA 1
ATOM 1143 C C . ARG A 1 145 ? -33.308 -19.359 37.552 1.00 92.25 145 ARG A C 1
ATOM 1145 O O . ARG A 1 145 ? -32.192 -19.570 38.024 1.00 92.25 145 ARG A O 1
ATOM 1152 N N . VAL A 1 146 ? -34.212 -18.575 38.127 1.00 90.00 146 VAL A N 1
ATOM 1153 C CA . VAL A 1 146 ? -34.038 -17.903 39.416 1.00 90.00 146 VAL A CA 1
ATOM 1154 C C . VAL A 1 146 ? -35.018 -18.496 40.412 1.00 90.00 146 VAL A C 1
ATOM 1156 O O . VAL A 1 146 ? -36.221 -18.538 40.150 1.00 90.00 146 VAL A O 1
ATOM 1159 N N . TYR A 1 147 ? -34.499 -18.936 41.550 1.00 88.69 147 TYR A N 1
ATOM 1160 C CA . TYR A 1 147 ? -35.278 -19.551 42.611 1.00 88.69 147 TYR A CA 1
ATOM 1161 C C . TYR A 1 147 ? -35.192 -18.756 43.907 1.00 88.69 147 TYR A C 1
ATOM 1163 O O . TYR A 1 147 ? -34.154 -18.169 44.217 1.00 88.69 147 TYR A O 1
ATOM 1171 N N . GLN A 1 148 ? -36.261 -18.815 44.692 1.00 86.62 148 GLN A N 1
ATOM 1172 C CA . GLN A 1 148 ? -36.309 -18.302 46.055 1.00 86.62 148 GLN A CA 1
ATOM 1173 C C . GLN A 1 148 ? -36.462 -19.474 47.035 1.00 86.62 148 GLN A C 1
ATOM 1175 O O . GLN A 1 148 ? -37.325 -20.332 46.825 1.00 86.62 148 GLN A O 1
ATOM 1180 N N . PRO A 1 149 ? -35.636 -19.565 48.087 1.00 83.56 149 PRO A N 1
ATOM 1181 C CA . PRO A 1 149 ? -35.817 -20.574 49.117 1.00 83.56 149 PRO A CA 1
ATOM 1182 C C . PRO A 1 149 ? -37.081 -20.305 49.940 1.00 83.56 149 PRO A C 1
ATOM 1184 O O . PRO A 1 149 ? -37.393 -19.179 50.314 1.00 83.56 149 PRO A O 1
ATOM 1187 N N . ILE A 1 150 ? -37.807 -21.379 50.233 1.00 79.56 150 ILE A N 1
ATOM 1188 C CA . ILE A 1 150 ? -38.918 -21.409 51.176 1.00 79.56 150 ILE A CA 1
ATOM 1189 C C . ILE A 1 150 ? -38.445 -22.213 52.382 1.00 79.56 150 ILE A C 1
ATOM 1191 O O . ILE A 1 150 ? -38.498 -23.450 52.387 1.00 79.56 150 ILE A O 1
ATOM 1195 N N . VAL A 1 151 ? -37.994 -21.520 53.424 1.00 64.44 151 VAL A N 1
ATOM 1196 C CA . VAL A 1 151 ? -37.705 -22.153 54.712 1.00 64.44 151 VAL A CA 1
ATOM 1197 C C . VAL A 1 151 ? -38.977 -22.206 55.549 1.00 64.44 151 VAL A C 1
ATOM 1199 O O . VAL A 1 151 ? -39.582 -21.195 55.911 1.00 64.44 151 VAL A O 1
ATOM 1202 N N . LYS A 1 152 ? -39.403 -23.425 55.891 1.00 55.94 152 LYS A N 1
ATOM 1203 C CA . LYS A 1 152 ? -40.407 -23.618 56.936 1.00 55.94 152 LYS A CA 1
ATOM 1204 C C . LYS A 1 152 ? -39.717 -23.405 58.282 1.00 55.94 152 LYS A C 1
ATOM 1206 O O . LYS A 1 152 ? -38.874 -24.207 58.661 1.00 55.94 152 LYS A O 1
ATOM 1211 N N . LYS A 1 153 ? -40.142 -22.390 59.043 1.00 52.16 153 LYS A N 1
ATOM 1212 C CA . LYS A 1 153 ? -39.672 -22.076 60.414 1.00 52.16 153 LYS A CA 1
ATOM 1213 C C . LYS A 1 153 ? -39.759 -23.235 61.438 1.00 52.16 153 LYS A C 1
ATOM 1215 O O . LYS A 1 153 ? -39.380 -23.036 62.584 1.00 52.16 153 LYS A O 1
ATOM 1220 N N . ALA A 1 154 ? -40.271 -24.411 61.068 1.00 45.25 154 ALA A N 1
ATOM 1221 C CA . ALA A 1 154 ? -40.574 -25.508 61.985 1.00 45.25 154 ALA A CA 1
ATOM 1222 C C . ALA A 1 154 ? -39.571 -26.681 61.965 1.00 45.25 154 ALA A C 1
ATOM 1224 O O . ALA A 1 154 ? -39.653 -27.519 62.856 1.00 45.25 154 ALA A O 1
ATOM 1225 N N . ASP A 1 155 ? -38.641 -26.765 61.002 1.00 46.06 155 ASP A N 1
ATOM 1226 C CA . ASP A 1 155 ? -37.653 -27.858 60.962 1.00 46.06 155 ASP A CA 1
ATOM 1227 C C . ASP A 1 155 ? -36.361 -27.453 60.212 1.00 46.06 155 ASP A C 1
ATOM 1229 O O . ASP A 1 155 ? -36.379 -27.344 58.983 1.00 46.06 155 ASP A O 1
ATOM 1233 N N . PRO A 1 156 ? -35.232 -27.241 60.916 1.00 47.25 156 PRO A N 1
ATOM 1234 C CA . PRO A 1 156 ? -33.933 -26.931 60.311 1.00 47.25 156 PRO A CA 1
ATOM 1235 C C . PRO A 1 156 ? -33.309 -28.082 59.501 1.00 47.25 156 PRO A C 1
ATOM 1237 O O . PRO A 1 156 ? -32.330 -27.849 58.794 1.00 47.25 156 PRO A O 1
ATOM 1240 N N . GLN A 1 157 ? -33.820 -29.317 59.612 1.00 44.66 157 GLN A N 1
ATOM 1241 C CA . GLN A 1 157 ? -33.332 -30.480 58.855 1.00 44.66 157 GLN A CA 1
ATOM 1242 C C . GLN A 1 157 ? -34.142 -30.766 57.581 1.00 44.66 157 GLN A C 1
ATOM 1244 O O . GLN A 1 157 ? -33.705 -31.556 56.739 1.00 44.66 157 GLN A O 1
ATOM 1249 N N . ALA A 1 158 ? -35.297 -30.120 57.397 1.00 51.78 158 ALA A N 1
ATOM 1250 C CA . ALA A 1 158 ? -36.096 -30.280 56.191 1.00 51.78 158 ALA A CA 1
ATOM 1251 C C . ALA A 1 158 ? -35.404 -29.607 54.994 1.00 51.78 158 ALA A C 1
ATOM 1253 O O . ALA A 1 158 ? -35.027 -28.438 55.045 1.00 51.78 158 ALA A O 1
ATOM 1254 N N . SER A 1 159 ? -35.254 -30.347 53.891 1.00 57.22 159 SER A N 1
ATOM 1255 C CA . SER A 1 159 ? -34.682 -29.840 52.638 1.00 57.22 159 SER A CA 1
ATOM 1256 C C . SER A 1 159 ? -35.416 -28.565 52.216 1.00 57.22 159 SER A C 1
ATOM 1258 O O . SER A 1 159 ? -36.629 -28.614 51.989 1.00 57.22 159 SER A O 1
ATOM 1260 N N . SER A 1 160 ? -34.710 -27.432 52.119 1.00 70.44 160 SER A N 1
ATOM 1261 C CA . SER A 1 160 ? -35.327 -26.176 51.692 1.00 70.44 160 SER A CA 1
ATOM 1262 C C . SER A 1 160 ? -35.963 -26.371 50.316 1.00 70.44 160 SER A C 1
ATOM 1264 O O . SER A 1 160 ? -35.328 -26.839 49.364 1.00 70.44 160 SER A O 1
ATOM 1266 N N . LYS A 1 161 ? -37.263 -26.084 50.231 1.00 83.69 161 LYS A N 1
ATOM 1267 C CA . LYS A 1 161 ? -37.966 -26.085 48.950 1.00 83.69 161 LYS A CA 1
ATOM 1268 C C . LYS A 1 161 ? -37.620 -24.796 48.223 1.00 83.69 161 LYS A C 1
ATOM 1270 O O . LYS A 1 161 ? -37.492 -23.754 48.853 1.00 83.69 161 LYS A O 1
ATOM 1275 N N . LEU A 1 162 ? -37.460 -24.878 46.915 1.00 85.31 162 LEU A N 1
ATOM 1276 C CA . LEU A 1 162 ? -37.158 -23.759 46.041 1.00 85.31 162 LEU A CA 1
ATOM 1277 C C . LEU A 1 162 ? -38.415 -23.433 45.235 1.00 85.31 162 LEU A C 1
ATOM 1279 O O . LEU A 1 162 ? -38.982 -24.320 44.595 1.00 85.31 162 LEU A O 1
ATOM 1283 N N . ASP A 1 163 ? -38.852 -22.178 45.286 1.00 85.56 163 ASP A N 1
ATOM 1284 C CA . ASP A 1 163 ? -39.897 -21.652 44.407 1.00 85.56 163 ASP A CA 1
ATOM 1285 C C . ASP A 1 163 ? -39.253 -21.092 43.140 1.00 85.56 163 ASP A C 1
ATOM 1287 O O . ASP A 1 163 ? -38.253 -20.376 43.229 1.00 85.56 163 ASP A O 1
ATOM 1291 N N . LEU A 1 164 ? -39.790 -21.425 41.965 1.00 87.19 164 LEU A N 1
ATOM 1292 C CA . LEU A 1 164 ? -39.292 -20.897 40.695 1.00 87.19 164 LEU A CA 1
ATOM 1293 C C . LEU A 1 164 ? -39.914 -19.522 40.455 1.00 87.19 164 LEU A C 1
ATOM 1295 O O . LEU A 1 164 ? -41.102 -19.413 40.160 1.00 87.19 164 LEU A O 1
ATOM 1299 N N . VAL A 1 165 ? -39.087 -18.484 40.550 1.00 86.88 165 VAL A N 1
ATOM 1300 C CA . VAL A 1 165 ? -39.534 -17.087 40.508 1.00 86.88 165 VAL A CA 1
ATOM 1301 C C . VAL A 1 165 ? -39.413 -16.496 39.108 1.00 86.88 165 VAL A C 1
ATOM 1303 O O . VAL A 1 165 ? -40.261 -15.720 38.678 1.00 86.88 165 VAL A O 1
ATOM 1306 N N . SER A 1 166 ? -38.367 -16.862 38.367 1.00 86.56 166 SER A N 1
ATOM 1307 C CA . SER A 1 166 ? -38.172 -16.376 37.003 1.00 86.56 166 SER A CA 1
ATOM 1308 C C . SER A 1 166 ? -37.443 -17.403 36.149 1.00 86.56 166 SER A C 1
ATOM 1310 O O . SER A 1 166 ? -36.552 -18.107 36.626 1.00 86.56 166 SER A O 1
ATOM 1312 N N . GLN A 1 167 ? -37.805 -17.484 34.871 1.00 90.06 167 GLN A N 1
ATOM 1313 C CA . GLN A 1 167 ? -37.112 -18.305 33.887 1.00 90.06 167 GLN A CA 1
ATOM 1314 C C . GLN A 1 167 ? -36.956 -17.536 32.582 1.00 90.06 167 GLN A C 1
ATOM 1316 O O . GLN A 1 167 ? -37.898 -16.920 32.087 1.00 90.06 167 GLN A O 1
ATOM 1321 N N . LEU A 1 168 ? -35.781 -17.665 31.977 1.00 90.38 168 LEU A N 1
ATOM 1322 C CA . LEU A 1 168 ? -35.482 -17.114 30.670 1.00 90.38 168 LEU A CA 1
ATOM 1323 C C . LEU A 1 168 ? -34.827 -18.180 29.792 1.00 90.38 168 LEU A C 1
ATOM 1325 O O . LEU A 1 168 ? -33.795 -18.737 30.157 1.00 90.38 168 LEU A O 1
ATOM 1329 N N . LYS A 1 169 ? -35.418 -18.455 28.625 1.00 91.75 169 LYS A N 1
ATOM 1330 C CA . LYS A 1 169 ? -34.795 -19.307 27.603 1.00 91.75 169 LYS A CA 1
ATOM 1331 C C . LYS A 1 169 ? -33.695 -18.534 26.880 1.00 91.75 169 LYS A C 1
ATOM 1333 O O . LYS A 1 169 ? -33.869 -17.358 26.567 1.00 91.75 169 LYS A O 1
ATOM 1338 N N . LEU A 1 170 ? -32.592 -19.212 26.599 1.00 90.56 170 LEU A N 1
ATOM 1339 C CA . LEU A 1 170 ? -31.433 -18.675 25.907 1.00 90.56 170 LEU A CA 1
ATOM 1340 C C . LEU A 1 170 ? -31.206 -19.410 24.590 1.00 90.56 170 LEU A C 1
ATOM 1342 O O . LEU A 1 170 ? -31.556 -20.574 24.426 1.00 90.56 170 LEU A O 1
ATOM 1346 N N . SER A 1 171 ? -30.605 -18.690 23.655 1.00 89.31 171 SER A N 1
ATOM 1347 C CA . SER A 1 171 ? -30.075 -19.228 22.409 1.00 89.31 171 SER A CA 1
ATOM 1348 C C . SER A 1 171 ? -28.628 -18.780 22.271 1.00 89.31 171 SER A C 1
ATOM 1350 O O . SER A 1 171 ? -28.308 -17.654 22.677 1.00 89.31 171 SER A O 1
ATOM 1352 N N . GLY A 1 172 ? -27.797 -19.594 21.622 1.00 88.19 172 GLY A N 1
ATOM 1353 C CA . GLY A 1 172 ? -26.437 -19.219 21.255 1.00 88.19 172 GLY A CA 1
ATOM 1354 C C . GLY A 1 172 ? -26.318 -17.885 20.500 1.00 88.19 172 GLY A C 1
ATOM 1355 O O . GLY A 1 172 ? -27.285 -17.308 19.978 1.00 88.19 172 GLY A O 1
ATOM 1356 N N . MET A 1 173 ? -25.091 -17.382 20.431 1.00 93.19 173 MET A N 1
ATOM 1357 C CA . MET A 1 173 ? -24.753 -16.109 19.791 1.00 93.19 173 MET A CA 1
ATOM 1358 C C . MET A 1 173 ? -24.523 -16.288 18.292 1.00 93.19 173 MET A C 1
ATOM 1360 O O . MET A 1 173 ? -24.035 -17.323 17.858 1.00 93.19 173 MET A O 1
ATOM 1364 N N . ASP A 1 174 ? -24.884 -15.296 17.482 1.00 92.25 174 ASP A N 1
ATOM 1365 C CA . ASP A 1 174 ? -24.614 -15.343 16.041 1.00 92.25 174 ASP A CA 1
ATOM 1366 C C . ASP A 1 174 ? -23.095 -15.299 15.784 1.00 92.25 174 ASP A C 1
ATOM 1368 O O . ASP A 1 174 ? -22.412 -14.391 16.262 1.00 92.25 174 ASP A O 1
ATOM 1372 N N . GLU A 1 175 ? -22.553 -16.267 15.037 1.00 91.12 175 GLU A N 1
ATOM 1373 C CA . GLU A 1 175 ? -21.128 -16.302 14.684 1.00 91.12 175 GLU A CA 1
ATOM 1374 C C . GLU A 1 175 ? -20.688 -15.029 13.948 1.00 91.12 175 GLU A C 1
ATOM 1376 O O . GLU A 1 175 ? -19.576 -14.542 14.180 1.00 91.12 175 GLU A O 1
ATOM 1381 N N . TYR A 1 176 ? -21.563 -14.462 13.108 1.00 89.94 176 TYR A N 1
ATOM 1382 C CA . TYR A 1 176 ? -21.305 -13.192 12.437 1.00 89.94 176 TYR A CA 1
ATOM 1383 C C . TYR A 1 176 ? -21.066 -12.082 13.460 1.00 89.94 176 TYR A C 1
ATOM 1385 O O . TYR A 1 176 ? -20.060 -11.382 13.374 1.00 89.94 176 TYR A O 1
ATOM 1393 N N . PHE A 1 177 ? -21.939 -11.960 14.467 1.00 91.44 177 PHE A N 1
ATOM 1394 C CA . PHE A 1 177 ? -21.786 -10.964 15.527 1.00 91.44 177 PHE A CA 1
ATOM 1395 C C . PHE A 1 177 ? -20.469 -11.161 16.283 1.00 91.44 177 PHE A C 1
ATOM 1397 O O . PHE A 1 177 ? -19.693 -10.214 16.411 1.00 91.44 177 PHE A O 1
ATOM 1404 N N . VAL A 1 178 ? -20.179 -12.398 16.705 1.00 91.56 178 VAL A N 1
ATOM 1405 C CA . VAL A 1 178 ? -18.988 -12.724 17.504 1.00 91.56 178 VAL A CA 1
ATOM 1406 C C . VAL A 1 178 ? -17.701 -12.381 16.765 1.00 91.56 178 VAL A C 1
ATOM 1408 O O . VAL A 1 178 ? -16.800 -11.796 17.362 1.00 91.56 178 VAL A O 1
ATOM 1411 N N . LYS A 1 179 ? -17.614 -12.706 15.471 1.00 88.62 179 LYS A N 1
ATOM 1412 C CA . LYS A 1 179 ? -16.394 -12.492 14.684 1.00 88.62 179 LYS A CA 1
ATOM 1413 C C . LYS A 1 179 ? -16.332 -11.132 13.987 1.00 88.62 179 LYS A C 1
ATOM 1415 O O . LYS A 1 179 ? -15.254 -10.771 13.519 1.00 88.62 179 LYS A O 1
ATOM 1420 N N . SER A 1 180 ? -17.431 -10.374 13.925 1.00 85.19 180 SER A N 1
ATOM 1421 C CA . SER A 1 180 ? -17.491 -9.073 13.240 1.00 85.19 180 SER A CA 1
ATOM 1422 C C . SER A 1 180 ? -16.392 -8.081 13.644 1.00 85.19 180 SER A C 1
ATOM 1424 O O . SER A 1 180 ? -15.867 -7.428 12.735 1.00 85.19 180 SER A O 1
ATOM 1426 N N . PRO A 1 181 ? -15.947 -7.992 14.921 1.00 85.81 181 PRO A N 1
ATOM 1427 C CA . PRO A 1 181 ? -14.880 -7.065 15.278 1.00 85.81 181 PRO A CA 1
ATOM 1428 C C . PRO A 1 181 ? -13.590 -7.343 14.504 1.00 85.81 181 PRO A C 1
ATOM 1430 O O . PRO A 1 181 ? -12.969 -6.394 14.031 1.00 85.81 181 PRO A O 1
ATOM 1433 N N . ASN A 1 182 ? -13.231 -8.614 14.290 1.00 83.75 182 ASN A N 1
ATOM 1434 C CA . ASN A 1 182 ? -11.993 -9.013 13.603 1.00 83.75 182 ASN A CA 1
ATOM 1435 C C . ASN A 1 182 ? -11.959 -8.604 12.124 1.00 83.75 182 ASN A C 1
ATOM 1437 O O . ASN A 1 182 ? -10.897 -8.590 11.507 1.00 83.75 182 ASN A O 1
ATOM 1441 N N . TYR A 1 183 ? -13.117 -8.287 11.537 1.00 80.06 183 TYR A N 1
ATOM 1442 C CA . TYR A 1 183 ? -13.234 -7.893 10.133 1.00 80.06 183 TYR A CA 1
ATOM 1443 C C . TYR A 1 183 ? -13.452 -6.394 9.943 1.00 80.06 183 TYR A C 1
ATOM 1445 O O . TYR A 1 183 ? -13.555 -5.956 8.799 1.00 80.06 183 TYR A O 1
ATOM 1453 N N . LYS A 1 184 ? -13.486 -5.598 11.024 1.00 76.44 184 LYS A N 1
ATOM 1454 C CA . LYS A 1 184 ? -13.752 -4.146 10.981 1.00 76.44 184 LYS A CA 1
ATOM 1455 C C . LYS A 1 184 ? -12.881 -3.402 9.960 1.00 76.44 184 LYS A C 1
ATOM 1457 O O . LYS A 1 184 ? -13.319 -2.398 9.407 1.00 76.44 184 LYS A O 1
ATOM 1462 N N . TYR A 1 185 ? -11.681 -3.914 9.696 1.00 72.19 185 TYR A N 1
ATOM 1463 C CA . TYR A 1 185 ? -10.703 -3.322 8.788 1.00 72.19 185 TYR A CA 1
ATOM 1464 C C . TYR A 1 185 ? -10.092 -4.335 7.808 1.00 72.19 185 TYR A C 1
ATOM 1466 O O . TYR A 1 185 ? -8.985 -4.137 7.313 1.00 72.19 185 TYR A O 1
ATOM 1474 N N . SER A 1 186 ? -10.795 -5.436 7.531 1.00 69.81 186 SER A N 1
ATOM 1475 C CA . SER A 1 186 ? -10.337 -6.428 6.557 1.00 69.81 186 SER A CA 1
ATOM 1476 C C . SER A 1 186 ? -10.850 -6.096 5.157 1.00 69.81 186 SER A C 1
ATOM 1478 O O . SER A 1 186 ? -12.040 -5.850 4.967 1.00 69.81 186 SER A O 1
ATOM 1480 N N . GLU A 1 187 ? -9.968 -6.154 4.155 1.00 65.19 187 GLU A N 1
ATOM 1481 C CA . GLU A 1 187 ? -10.367 -6.126 2.738 1.00 65.19 187 GLU A CA 1
ATOM 1482 C C . GLU A 1 187 ? -11.120 -7.407 2.343 1.00 65.19 187 GLU A C 1
ATOM 1484 O O . GLU A 1 187 ? -11.948 -7.406 1.428 1.00 65.19 187 GLU A O 1
ATOM 1489 N N . THR A 1 188 ? -10.881 -8.507 3.068 1.00 62.72 188 THR A N 1
ATOM 1490 C CA . THR A 1 188 ? -11.608 -9.755 2.860 1.00 62.72 188 THR A CA 1
ATOM 1491 C C . THR A 1 188 ? -12.992 -9.614 3.475 1.00 62.72 188 THR A C 1
ATOM 1493 O O . THR A 1 188 ? -13.173 -9.779 4.682 1.00 62.72 188 THR A O 1
ATOM 1496 N N . LYS A 1 189 ? -13.995 -9.347 2.633 1.00 55.50 189 LYS A N 1
ATOM 1497 C CA . LYS A 1 189 ? -15.399 -9.541 3.006 1.00 55.50 189 LYS A CA 1
ATOM 1498 C C . LYS A 1 189 ? -15.577 -11.021 3.326 1.00 55.50 189 LYS A C 1
ATOM 1500 O O . LYS A 1 189 ? -15.687 -11.853 2.426 1.00 55.50 189 LYS A O 1
ATOM 1505 N N . SER A 1 190 ? -15.513 -11.368 4.606 1.00 56.22 190 SER A N 1
ATOM 1506 C CA . SER A 1 190 ? -15.765 -12.730 5.047 1.00 56.22 190 SER A CA 1
ATOM 1507 C C . SER A 1 190 ? -17.157 -13.137 4.555 1.00 56.22 190 SER A C 1
ATOM 1509 O O . SER A 1 190 ? -18.103 -12.355 4.619 1.00 56.22 190 SER A O 1
ATOM 1511 N N . LYS A 1 191 ? -17.306 -14.367 4.045 1.00 58.62 191 LYS A N 1
ATOM 1512 C CA . LYS A 1 191 ? -18.611 -14.946 3.656 1.00 58.62 191 LYS A CA 1
ATOM 1513 C C . LYS A 1 191 ? -19.534 -15.184 4.869 1.00 58.62 191 LYS A C 1
ATOM 1515 O O . LYS A 1 191 ? -20.416 -16.037 4.818 1.00 58.62 191 LYS A O 1
ATOM 1520 N N . LEU A 1 192 ? -19.291 -14.505 5.988 1.00 65.06 192 LEU A N 1
ATOM 1521 C CA . LEU A 1 192 ? -20.098 -14.619 7.187 1.00 65.06 192 LEU A CA 1
ATOM 1522 C C . LEU A 1 192 ? -21.398 -13.865 6.929 1.00 65.06 192 LEU A C 1
ATOM 1524 O O . LEU A 1 192 ? -21.419 -12.642 6.823 1.00 65.06 192 LEU A O 1
ATOM 1528 N N . LEU A 1 193 ? -22.473 -14.627 6.778 1.00 67.62 193 LEU A N 1
ATOM 1529 C CA . LEU A 1 193 ? -23.826 -14.107 6.679 1.00 67.62 193 LEU A CA 1
ATOM 1530 C C . LEU A 1 193 ? -24.485 -14.184 8.062 1.00 67.62 193 LEU A C 1
ATOM 1532 O O . LEU A 1 193 ? -24.268 -15.175 8.770 1.00 67.62 193 LEU A O 1
ATOM 1536 N N . PRO A 1 194 ? -25.300 -13.184 8.443 1.00 74.31 194 PRO A N 1
ATOM 1537 C CA . PRO A 1 194 ? -26.127 -13.271 9.639 1.00 74.31 194 PRO A CA 1
ATOM 1538 C C . PRO A 1 194 ? -26.991 -14.539 9.632 1.00 74.31 194 PRO A C 1
ATOM 1540 O O . PRO A 1 194 ? -27.517 -14.935 8.592 1.00 74.31 194 PRO A O 1
ATOM 1543 N N . GLY A 1 195 ? -27.153 -15.165 10.796 1.00 69.06 195 GLY A N 1
ATOM 1544 C CA . GLY A 1 195 ? -28.059 -16.296 11.002 1.00 69.06 195 GLY A CA 1
ATOM 1545 C C . GLY A 1 195 ? -27.556 -17.663 10.529 1.00 69.06 195 GLY A C 1
ATOM 1546 O O . GLY A 1 195 ? -28.287 -18.639 10.671 1.00 69.06 195 GLY A O 1
ATOM 1547 N N . ASN A 1 196 ? -26.332 -17.766 10.004 1.00 70.19 196 ASN A N 1
ATOM 1548 C CA . ASN A 1 196 ? -25.837 -19.007 9.399 1.00 70.19 196 ASN A CA 1
ATOM 1549 C C . ASN A 1 196 ? -25.365 -20.044 10.439 1.00 70.19 196 ASN A C 1
ATOM 1551 O O . ASN A 1 196 ? -25.561 -21.245 10.267 1.00 70.19 196 ASN A O 1
ATOM 1555 N N . LYS A 1 197 ? -24.745 -19.586 11.535 1.00 87.69 197 LYS A N 1
ATOM 1556 C CA . LYS A 1 197 ? -24.245 -20.446 12.616 1.00 87.69 197 LYS A CA 1
ATOM 1557 C C . LYS A 1 197 ? -24.403 -19.764 13.968 1.00 87.69 197 LYS A C 1
ATOM 1559 O O . LYS A 1 197 ? -24.092 -18.583 14.121 1.00 87.69 197 LYS A O 1
ATOM 1564 N N . ARG A 1 198 ? -24.869 -20.529 14.954 1.00 89.94 198 ARG A N 1
ATOM 1565 C CA . ARG A 1 198 ? -24.959 -20.112 16.354 1.00 89.94 198 ARG A CA 1
ATOM 1566 C C . ARG A 1 198 ? -23.815 -20.734 17.147 1.00 89.94 198 ARG A C 1
ATOM 1568 O O . ARG A 1 198 ? -23.444 -21.881 16.914 1.00 89.94 198 ARG A O 1
ATOM 1575 N N . LEU A 1 199 ? -23.239 -19.950 18.043 1.00 93.19 199 LEU A N 1
ATOM 1576 C CA . LEU A 1 199 ? -22.152 -20.340 18.921 1.00 93.19 199 LEU A CA 1
ATOM 1577 C C . LEU A 1 199 ? -22.686 -20.522 20.348 1.00 93.19 199 LEU A C 1
ATOM 1579 O O . LEU A 1 199 ? -23.412 -19.642 20.827 1.00 93.19 199 LEU A O 1
ATOM 1583 N N . PRO A 1 200 ? -22.354 -21.636 21.017 1.00 94.00 200 PRO A N 1
ATOM 1584 C CA . PRO A 1 200 ? -22.939 -21.980 22.305 1.00 94.00 200 PRO A CA 1
ATOM 1585 C C . PRO A 1 200 ? -22.423 -21.071 23.425 1.00 94.00 200 PRO A C 1
ATOM 1587 O O . PRO A 1 200 ? -21.268 -20.648 23.437 1.00 94.00 200 PRO A O 1
ATOM 1590 N N . LEU A 1 201 ? -23.281 -20.806 24.406 1.00 94.81 201 LEU A N 1
ATOM 1591 C CA . LEU A 1 201 ? -22.916 -20.160 25.667 1.00 94.81 201 LEU A CA 1
ATOM 1592 C C . LEU A 1 201 ? -22.693 -21.248 26.719 1.00 94.81 201 LEU A C 1
ATOM 1594 O O . LEU A 1 201 ? -23.534 -22.127 26.830 1.00 94.81 201 LEU A O 1
ATOM 1598 N N . ASN A 1 202 ? -21.596 -21.232 27.476 1.00 93.62 202 ASN A N 1
ATOM 1599 C CA . ASN A 1 202 ? -21.219 -22.374 28.328 1.00 93.62 202 ASN A CA 1
ATOM 1600 C C . ASN A 1 202 ? -20.760 -22.006 29.747 1.00 93.62 202 ASN A C 1
ATOM 1602 O O . ASN A 1 202 ? -20.578 -22.898 30.571 1.00 93.62 202 ASN A O 1
ATOM 1606 N N . GLN A 1 203 ? -20.592 -20.720 30.054 1.00 93.38 203 GLN A N 1
ATOM 1607 C CA . GLN A 1 203 ? -20.185 -20.236 31.373 1.00 93.38 203 GLN A CA 1
ATOM 1608 C C . GLN A 1 203 ? -21.219 -19.261 31.934 1.00 93.38 203 GLN A C 1
ATOM 1610 O O . GLN A 1 203 ? -21.718 -18.406 31.207 1.00 93.38 203 GLN A O 1
ATOM 1615 N N . LEU A 1 204 ? -21.507 -19.363 33.234 1.00 93.44 204 LEU A N 1
ATOM 1616 C CA . LEU A 1 204 ? -22.332 -18.429 34.005 1.00 93.44 204 LEU A CA 1
ATOM 1617 C C . LEU A 1 204 ? -21.458 -17.816 35.106 1.00 93.44 204 LEU A C 1
ATOM 1619 O O . LEU A 1 204 ? -20.877 -18.550 35.901 1.00 93.44 204 LEU A O 1
ATOM 1623 N N . GLN A 1 205 ? -21.374 -16.486 35.177 1.00 93.00 205 GLN A N 1
ATOM 1624 C CA . GLN A 1 205 ? -20.492 -15.807 36.131 1.00 93.00 205 GLN A CA 1
ATOM 1625 C C . GLN A 1 205 ? -21.055 -14.450 36.572 1.00 93.00 205 GLN A C 1
ATOM 1627 O O . GLN A 1 205 ? -21.682 -13.737 35.786 1.00 93.00 205 GLN A O 1
ATOM 1632 N N . LYS A 1 206 ? -20.789 -14.062 37.826 1.00 91.94 206 LYS A N 1
ATOM 1633 C CA . LYS A 1 206 ? -20.966 -12.680 38.296 1.00 91.94 206 LYS A CA 1
ATOM 1634 C C . LYS A 1 206 ? -19.963 -11.766 37.581 1.00 91.94 206 LYS A C 1
ATOM 1636 O O . LYS A 1 206 ? -18.802 -12.135 37.435 1.00 91.94 206 LYS A O 1
ATOM 1641 N N . ILE A 1 207 ? -20.399 -10.584 37.153 1.00 92.56 207 ILE A N 1
ATOM 1642 C CA . ILE A 1 207 ? -19.490 -9.601 36.544 1.00 92.56 207 ILE A CA 1
ATOM 1643 C C . ILE A 1 207 ? -18.601 -9.020 37.646 1.00 92.56 207 ILE A C 1
ATOM 1645 O O . ILE A 1 207 ? -19.114 -8.597 38.687 1.00 92.56 207 ILE A O 1
ATOM 1649 N N . GLU A 1 208 ? -17.290 -9.037 37.414 1.00 90.44 208 GLU A N 1
ATOM 1650 C CA . GLU A 1 208 ? -16.275 -8.529 38.340 1.00 90.44 208 GLU A CA 1
ATOM 1651 C C . GLU A 1 208 ? -16.338 -7.001 38.476 1.00 90.44 208 GLU A C 1
ATOM 1653 O O . GLU A 1 208 ? -16.770 -6.309 37.554 1.00 90.44 208 GLU A O 1
ATOM 1658 N N . GLY A 1 209 ? -15.869 -6.486 39.616 1.00 86.56 209 GLY A N 1
ATOM 1659 C CA . GLY A 1 209 ? -15.859 -5.057 39.943 1.00 86.56 209 GLY A CA 1
ATOM 1660 C C . GLY A 1 209 ? -16.973 -4.627 40.899 1.00 86.56 209 GLY A C 1
ATOM 1661 O O . GLY A 1 209 ? -17.789 -5.446 41.340 1.00 86.56 209 GLY A O 1
ATOM 1662 N N . ASP A 1 210 ? -16.979 -3.336 41.231 1.00 85.31 210 ASP A N 1
ATOM 1663 C CA . ASP A 1 210 ? -18.011 -2.723 42.068 1.00 85.31 210 ASP A CA 1
ATOM 1664 C C . ASP A 1 210 ? -19.325 -2.737 41.290 1.00 85.31 210 ASP A C 1
ATOM 1666 O O . ASP A 1 210 ? -19.418 -2.152 40.219 1.00 85.31 210 ASP A O 1
ATOM 1670 N N . GLN A 1 211 ? -20.328 -3.475 41.762 1.00 84.50 211 GLN A N 1
ATOM 1671 C CA . GLN A 1 211 ? -21.590 -3.573 41.029 1.00 84.50 211 GLN A CA 1
ATOM 1672 C C . GLN A 1 211 ? -22.444 -2.321 41.233 1.00 84.50 211 GLN A C 1
ATOM 1674 O O . GLN A 1 211 ? -22.365 -1.705 42.299 1.00 84.50 211 GLN A O 1
ATOM 1679 N N . PRO A 1 212 ? -23.304 -1.988 40.255 1.00 86.62 212 PRO A N 1
ATOM 1680 C CA . PRO A 1 212 ? -24.286 -0.935 40.427 1.00 86.62 212 PRO A CA 1
ATOM 1681 C C . PRO A 1 212 ? -25.143 -1.147 41.675 1.00 86.62 212 PRO A C 1
ATOM 1683 O O . PRO A 1 212 ? -25.437 -2.284 42.052 1.00 86.62 212 PRO A O 1
ATOM 1686 N N . SER A 1 213 ? -25.583 -0.049 42.289 1.00 81.00 213 SER A N 1
ATOM 1687 C CA . SER A 1 213 ? -26.345 -0.080 43.545 1.00 81.00 213 SER A CA 1
ATOM 1688 C C . SER A 1 213 ? -27.698 -0.793 43.419 1.00 81.00 213 SER A C 1
ATOM 1690 O O . SER A 1 213 ? -28.256 -1.265 44.412 1.00 81.00 213 SER A O 1
ATOM 1692 N N . GLN A 1 214 ? -28.216 -0.900 42.192 1.00 79.75 214 GLN A N 1
ATOM 1693 C CA . GLN A 1 214 ? -29.490 -1.534 41.882 1.00 79.75 214 GLN A CA 1
ATOM 1694 C C . GLN A 1 214 ? -29.333 -2.747 40.983 1.00 79.75 214 GLN A C 1
ATOM 1696 O O . GLN A 1 214 ? -28.662 -2.702 39.951 1.00 79.75 214 GLN A O 1
ATOM 1701 N N . GLY A 1 215 ? -30.077 -3.797 41.328 1.00 82.56 215 GLY A N 1
ATOM 1702 C CA . GLY A 1 215 ? -30.115 -5.049 40.585 1.00 82.56 215 GLY A CA 1
ATOM 1703 C C . GLY A 1 215 ? -28.869 -5.909 40.791 1.00 82.56 215 GLY A C 1
ATOM 1704 O O . GLY A 1 215 ? -27.806 -5.446 41.188 1.00 82.56 215 GLY A O 1
ATOM 1705 N N . PHE A 1 216 ? -29.008 -7.198 40.506 1.00 86.56 216 PHE A N 1
ATOM 1706 C CA . PHE A 1 216 ? -27.897 -8.144 40.510 1.00 86.56 216 PHE A CA 1
ATOM 1707 C C . PHE A 1 216 ? -27.424 -8.386 39.087 1.00 86.56 216 PHE A C 1
ATOM 1709 O O . PHE A 1 216 ? -28.218 -8.783 38.234 1.00 86.56 216 PHE A O 1
ATOM 1716 N N . TRP A 1 217 ? -26.131 -8.187 38.846 1.00 91.38 217 TRP A N 1
ATOM 1717 C CA . TRP A 1 217 ? -25.562 -8.188 37.502 1.00 91.38 217 TRP A CA 1
ATOM 1718 C C . TRP A 1 217 ? -24.659 -9.392 37.278 1.00 91.38 217 TRP A C 1
ATOM 1720 O O . TRP A 1 217 ? -23.727 -9.659 38.045 1.00 91.38 217 TRP A O 1
ATOM 1730 N N . PHE A 1 218 ? -24.929 -10.122 36.204 1.00 93.12 218 PHE A N 1
ATOM 1731 C CA . PHE A 1 218 ? -24.199 -11.330 35.849 1.00 93.12 218 PHE A CA 1
ATOM 1732 C C . PHE A 1 218 ? -24.194 -11.525 34.333 1.00 93.12 218 PHE A C 1
ATOM 1734 O O . PHE A 1 218 ? -24.894 -10.836 33.588 1.00 93.12 218 PHE A O 1
ATOM 1741 N N . MET A 1 219 ? -23.379 -12.460 33.864 1.00 94.75 219 MET A N 1
ATOM 1742 C CA . MET A 1 219 ? -23.229 -12.747 32.446 1.00 94.75 219 MET A CA 1
ATOM 1743 C C . MET A 1 219 ? -23.258 -14.241 32.173 1.00 94.75 219 MET A C 1
ATOM 1745 O O . MET A 1 219 ? -22.834 -15.054 32.998 1.00 94.75 219 MET A O 1
ATOM 1749 N N . VAL A 1 220 ? -23.720 -14.577 30.973 1.00 95.00 220 VAL A N 1
ATOM 1750 C CA . VAL A 1 220 ? -23.512 -15.897 30.382 1.00 95.00 220 VAL A CA 1
ATOM 1751 C C . VAL A 1 220 ? -22.650 -15.718 29.146 1.00 95.00 220 VAL A C 1
ATOM 1753 O O . VAL A 1 220 ? -22.945 -14.855 28.316 1.00 95.00 220 VAL A O 1
ATOM 1756 N N . TRP A 1 221 ? -21.581 -16.495 29.030 1.00 95.56 221 TRP A N 1
ATOM 1757 C CA . TRP A 1 221 ? -20.575 -16.296 27.996 1.00 95.56 221 TRP A CA 1
ATOM 1758 C C . TRP A 1 221 ? -20.008 -17.606 27.448 1.00 95.56 221 TRP A C 1
ATOM 1760 O O . TRP A 1 221 ? -20.252 -18.688 27.981 1.00 95.56 221 TRP A O 1
ATOM 1770 N N . GLY A 1 222 ? -19.303 -17.491 26.330 1.00 95.00 222 GLY A N 1
ATOM 1771 C CA . GLY A 1 222 ? -18.584 -18.558 25.653 1.00 95.00 222 GLY A CA 1
ATOM 1772 C C . GLY A 1 222 ? -17.315 -18.026 24.991 1.00 95.00 222 GLY A C 1
ATOM 1773 O O . GLY A 1 222 ? -17.068 -16.817 24.938 1.00 95.00 222 GLY A O 1
ATOM 1774 N N . LYS A 1 223 ? -16.487 -18.944 24.489 1.00 94.69 223 LYS A N 1
ATOM 1775 C CA . LYS A 1 223 ? -15.210 -18.628 23.839 1.00 94.69 223 LYS A CA 1
ATOM 1776 C C . LYS A 1 223 ? -15.067 -19.389 22.523 1.00 94.69 223 LYS A C 1
ATOM 1778 O O . LYS A 1 223 ? -15.477 -20.542 22.417 1.00 94.69 223 LYS A O 1
ATOM 1783 N N . THR A 1 224 ? -14.500 -18.747 21.504 1.00 92.19 224 THR A N 1
ATOM 1784 C CA . THR A 1 224 ? -14.155 -19.367 20.218 1.00 92.19 224 THR A CA 1
ATOM 1785 C C . THR A 1 224 ? -12.864 -18.763 19.659 1.00 92.19 224 THR A C 1
ATOM 1787 O O . THR A 1 224 ? -12.798 -17.579 19.319 1.00 92.19 224 THR A O 1
ATOM 1790 N N . GLY A 1 225 ? -11.798 -19.567 19.589 1.00 88.81 225 GLY A N 1
ATOM 1791 C CA . GLY A 1 225 ? -10.452 -19.038 19.340 1.00 88.81 225 GLY A CA 1
ATOM 1792 C C . GLY A 1 225 ? -10.083 -17.994 20.400 1.00 88.81 225 GLY A C 1
ATOM 1793 O O . GLY A 1 225 ? -10.274 -18.251 21.587 1.00 88.81 225 GLY A O 1
ATOM 1794 N N . SER A 1 226 ? -9.637 -16.812 19.967 1.00 88.31 226 SER A N 1
ATOM 1795 C CA . SER A 1 226 ? -9.364 -15.658 20.839 1.00 88.31 226 SER A CA 1
ATOM 1796 C C . SER A 1 226 ? -10.601 -14.811 21.174 1.00 88.31 226 SER A C 1
ATOM 1798 O O . SER A 1 226 ? -10.496 -13.836 21.915 1.00 88.31 226 SER A O 1
ATOM 1800 N N . ASN A 1 227 ? -11.778 -15.139 20.627 1.00 92.62 227 ASN A N 1
ATOM 1801 C CA . ASN A 1 227 ? -12.984 -14.346 20.857 1.00 92.62 227 ASN A CA 1
ATOM 1802 C C . ASN A 1 227 ? -13.736 -14.850 22.086 1.00 92.62 227 ASN A C 1
ATOM 1804 O O . ASN A 1 227 ? -14.137 -16.016 22.128 1.00 92.62 227 ASN A O 1
ATOM 1808 N N . THR A 1 228 ? -13.999 -13.965 23.035 1.00 95.69 228 THR A N 1
ATOM 1809 C CA . THR A 1 228 ? -14.965 -14.155 24.122 1.00 95.69 228 THR A CA 1
ATOM 1810 C C . THR A 1 228 ? -16.243 -13.405 23.783 1.00 95.69 228 THR A C 1
ATOM 1812 O O . THR A 1 228 ? -16.210 -12.320 23.211 1.00 95.69 228 THR A O 1
ATOM 1815 N N . TYR A 1 229 ? -17.395 -13.993 24.078 1.00 96.69 229 TYR A N 1
ATOM 1816 C CA . TYR A 1 229 ? -18.689 -13.409 23.732 1.00 96.69 229 TYR A CA 1
ATOM 1817 C C . TYR A 1 229 ? -19.759 -13.840 24.714 1.00 96.69 229 TYR A C 1
ATOM 1819 O O . TYR A 1 229 ? -19.659 -14.902 25.322 1.00 96.69 229 TYR A O 1
ATOM 1827 N N . GLY A 1 230 ? -20.822 -13.055 24.840 1.00 96.19 230 GLY A N 1
ATOM 1828 C CA . GLY A 1 230 ? -21.878 -13.391 25.776 1.00 96.19 230 GLY A CA 1
ATOM 1829 C C . GLY A 1 230 ? -23.033 -12.413 25.807 1.00 96.19 230 GLY A C 1
ATOM 1830 O O . GLY A 1 230 ? -23.190 -11.554 24.939 1.00 96.19 230 GLY A O 1
ATOM 1831 N N . LYS A 1 231 ? -23.852 -12.578 26.841 1.00 95.38 231 LYS A N 1
ATOM 1832 C CA . LYS A 1 231 ? -25.016 -11.751 27.145 1.00 95.38 231 LYS A CA 1
ATOM 1833 C C . LYS A 1 231 ? -24.929 -11.260 28.585 1.00 95.38 231 LYS A C 1
ATOM 1835 O O . LYS A 1 231 ? -24.512 -12.012 29.469 1.00 95.38 231 LYS A O 1
ATOM 1840 N N . ILE A 1 232 ? -25.316 -10.007 28.804 1.00 94.88 232 ILE A N 1
ATOM 1841 C CA . ILE A 1 232 ? -25.402 -9.385 30.129 1.00 94.88 232 ILE A CA 1
ATOM 1842 C C . ILE A 1 232 ? -26.839 -9.440 30.628 1.00 94.88 232 ILE A C 1
ATOM 1844 O O . ILE A 1 232 ? -27.776 -9.104 29.896 1.00 94.88 232 ILE A O 1
ATOM 1848 N N . PHE A 1 233 ? -26.987 -9.817 31.893 1.00 92.56 233 PHE A N 1
ATOM 1849 C CA . PHE A 1 233 ? -28.265 -9.938 32.570 1.00 92.56 233 PHE A CA 1
ATOM 1850 C C . PHE A 1 233 ? -28.301 -9.071 33.823 1.00 92.56 233 PHE A C 1
ATOM 1852 O O . PHE A 1 233 ? -27.289 -8.911 34.512 1.00 92.56 233 PHE A O 1
ATOM 1859 N N . SER A 1 234 ? -29.493 -8.567 34.137 1.00 90.88 234 SER A N 1
ATOM 1860 C CA . SER A 1 234 ? -29.802 -8.020 35.454 1.00 90.88 234 SER A CA 1
ATOM 1861 C C . SER A 1 234 ? -31.007 -8.727 36.059 1.00 90.88 234 SER A C 1
ATOM 1863 O O . SER A 1 234 ? -31.956 -9.091 35.361 1.00 90.88 234 SER A O 1
ATOM 1865 N N . PHE A 1 235 ? -30.965 -8.930 37.370 1.00 87.81 235 PHE A N 1
ATOM 1866 C CA . PHE A 1 235 ? -32.101 -9.405 38.145 1.00 87.81 235 PHE A CA 1
ATOM 1867 C C . PHE A 1 235 ? -32.523 -8.334 39.148 1.00 87.81 235 PHE A C 1
ATOM 1869 O O . PHE A 1 235 ? -31.716 -7.900 39.970 1.00 87.81 235 PHE A O 1
ATOM 1876 N N . THR A 1 236 ? -33.777 -7.898 39.069 1.00 84.06 236 THR A N 1
ATOM 1877 C CA . THR A 1 236 ? -34.354 -6.850 39.924 1.00 84.06 236 THR A CA 1
ATOM 1878 C C . THR A 1 236 ? -35.457 -7.430 40.793 1.00 84.06 236 THR A C 1
ATOM 1880 O O . THR A 1 236 ? -36.282 -8.188 40.293 1.00 84.06 236 THR A O 1
ATOM 1883 N N . ILE A 1 237 ? -35.458 -7.103 42.089 1.00 78.06 237 ILE A N 1
ATOM 1884 C CA . ILE A 1 237 ? -36.436 -7.623 43.062 1.00 78.06 237 ILE A CA 1
ATOM 1885 C C . ILE A 1 237 ? -37.709 -6.766 43.078 1.00 78.06 237 ILE A C 1
ATOM 1887 O O . ILE A 1 237 ? -38.809 -7.305 43.154 1.00 78.06 237 ILE A O 1
ATOM 1891 N N . GLU A 1 238 ? -37.567 -5.445 42.979 1.00 70.19 238 GLU A N 1
ATOM 1892 C CA . GLU A 1 238 ? -38.671 -4.482 43.039 1.00 70.19 238 GLU A CA 1
ATOM 1893 C C . GLU A 1 238 ? -38.939 -3.863 41.654 1.00 70.19 238 GLU A C 1
ATOM 1895 O O . GLU A 1 238 ? -37.991 -3.663 40.888 1.00 70.19 238 GLU A O 1
ATOM 1900 N N . PRO A 1 239 ? -40.206 -3.556 41.301 1.00 65.00 239 PRO A N 1
ATOM 1901 C CA . PRO A 1 239 ? -41.435 -3.815 42.068 1.00 65.00 239 PRO A CA 1
ATOM 1902 C C . PRO A 1 239 ? -41.854 -5.297 42.080 1.00 65.00 239 PRO A C 1
ATOM 1904 O O . PRO A 1 239 ? -42.683 -5.692 42.894 1.00 65.00 239 PRO A O 1
ATOM 1907 N N . GLN A 1 240 ? -41.277 -6.121 41.200 1.00 72.12 240 GLN A N 1
ATOM 1908 C CA . GLN A 1 240 ? -41.446 -7.573 41.196 1.00 72.12 240 GLN A CA 1
ATOM 1909 C C . GLN A 1 240 ? -40.187 -8.284 40.658 1.00 72.12 240 GLN A C 1
ATOM 1911 O O . GLN A 1 240 ? -39.528 -7.743 39.757 1.00 72.12 240 GLN A O 1
ATOM 1916 N N . PRO A 1 241 ? -39.874 -9.505 41.143 1.00 77.88 241 PRO A N 1
ATOM 1917 C CA . PRO A 1 241 ? -38.722 -10.286 40.702 1.00 77.88 241 PRO A CA 1
ATOM 1918 C C . PRO A 1 241 ? -38.689 -10.516 39.187 1.00 77.88 241 PRO A C 1
ATOM 1920 O O . PRO A 1 241 ? -39.493 -11.263 38.630 1.00 77.88 241 PRO A O 1
ATOM 1923 N N . THR A 1 242 ? -37.743 -9.883 38.502 1.00 82.19 242 THR A N 1
ATOM 1924 C CA . THR A 1 242 ? -37.670 -9.873 37.036 1.00 82.19 242 THR A CA 1
ATOM 1925 C C . THR A 1 242 ? -36.243 -10.093 36.555 1.00 82.19 242 THR A C 1
ATOM 1927 O O . THR A 1 242 ? -35.310 -9.412 36.978 1.00 82.19 242 THR A O 1
ATOM 1930 N N . LEU A 1 243 ? -36.073 -11.070 35.658 1.00 86.19 243 LEU A N 1
ATOM 1931 C CA . LEU A 1 243 ? -34.816 -11.351 34.970 1.00 86.19 243 LEU A CA 1
ATOM 1932 C C . LEU A 1 243 ? -34.814 -10.678 33.593 1.00 86.19 243 LEU A C 1
ATOM 1934 O O . LEU A 1 243 ? -35.654 -10.982 32.746 1.00 86.19 243 LEU A O 1
ATOM 1938 N N . ASN A 1 244 ? -33.840 -9.803 33.358 1.00 85.81 244 ASN A N 1
ATOM 1939 C CA . ASN A 1 244 ? -33.732 -8.985 32.156 1.00 85.81 244 ASN A CA 1
ATOM 1940 C C . ASN A 1 244 ? -32.459 -9.307 31.367 1.00 85.81 244 ASN A C 1
ATOM 1942 O O . ASN A 1 244 ? -31.378 -9.416 31.940 1.00 85.81 244 ASN A O 1
ATOM 1946 N N . VAL A 1 245 ? -32.583 -9.411 30.039 1.00 86.44 245 VAL A N 1
ATOM 1947 C CA . VAL A 1 245 ? -31.441 -9.411 29.104 1.00 86.44 245 VAL A CA 1
ATOM 1948 C C . VAL A 1 245 ? -31.215 -7.989 28.640 1.00 86.44 245 VAL A C 1
ATOM 1950 O O . VAL A 1 245 ? -32.156 -7.355 28.161 1.00 86.44 245 VAL A O 1
ATOM 1953 N N . LEU A 1 246 ? -29.988 -7.498 28.773 1.00 87.06 246 LEU A N 1
ATOM 1954 C CA . LEU A 1 246 ? -29.702 -6.084 28.553 1.00 87.06 246 LEU A CA 1
ATOM 1955 C C . LEU A 1 246 ? -28.900 -5.831 27.287 1.00 87.06 246 LEU A C 1
ATOM 1957 O O . LEU A 1 246 ? -29.289 -4.986 26.487 1.00 87.06 246 LEU A O 1
ATOM 1961 N N . THR A 1 247 ? -27.796 -6.551 27.093 1.00 91.44 247 THR A N 1
ATOM 1962 C CA . THR A 1 247 ? -26.961 -6.373 25.905 1.00 91.44 247 THR A CA 1
ATOM 1963 C C . THR A 1 247 ? -26.164 -7.626 25.565 1.00 91.44 247 THR A C 1
ATOM 1965 O O . THR A 1 247 ? -25.808 -8.422 26.440 1.00 91.44 247 THR A O 1
ATOM 1968 N N . ASP A 1 248 ? -25.878 -7.762 24.278 1.00 94.56 248 ASP A N 1
ATOM 1969 C CA . ASP A 1 248 ? -24.987 -8.761 23.708 1.00 94.56 248 ASP A CA 1
ATOM 1970 C C . ASP A 1 248 ? -23.578 -8.168 23.603 1.00 94.56 248 ASP A C 1
ATOM 1972 O O . ASP A 1 248 ? -23.412 -6.985 23.301 1.00 94.56 248 ASP A O 1
ATOM 1976 N N . TRP A 1 249 ? -22.546 -8.981 23.821 1.00 94.94 249 TRP A N 1
ATOM 1977 C CA . TRP A 1 249 ? -21.164 -8.514 23.766 1.00 94.94 249 TRP A CA 1
ATOM 1978 C C . TRP A 1 249 ? -20.212 -9.522 23.132 1.00 94.94 249 TRP A C 1
ATOM 1980 O O . TRP A 1 249 ? -20.464 -10.726 23.092 1.00 94.94 249 TRP A O 1
ATOM 1990 N N . THR A 1 250 ? -19.098 -8.998 22.629 1.00 95.06 250 THR A N 1
ATOM 1991 C CA . THR A 1 250 ? -17.967 -9.762 22.100 1.00 95.06 250 THR A CA 1
ATOM 1992 C C . THR A 1 250 ? -16.668 -9.001 22.368 1.00 95.06 250 THR A C 1
ATOM 1994 O O . THR A 1 250 ? -16.683 -7.769 22.444 1.00 95.06 250 THR A O 1
ATOM 1997 N N . SER A 1 251 ? -15.565 -9.726 22.524 1.00 93.88 251 SER A N 1
ATOM 1998 C CA . SER A 1 251 ? -14.199 -9.229 22.647 1.00 93.88 251 SER A CA 1
ATOM 1999 C C . SER A 1 251 ? -13.258 -10.143 21.851 1.00 93.88 251 SER A C 1
ATOM 2001 O O . SER A 1 251 ? -13.295 -11.356 22.044 1.00 93.88 251 SER A O 1
ATOM 2003 N N . PRO A 1 252 ? -12.396 -9.600 20.973 1.00 91.56 252 PRO A N 1
ATOM 2004 C CA . PRO A 1 252 ? -11.474 -10.389 20.157 1.00 91.56 252 PRO A CA 1
ATOM 2005 C C . PRO A 1 252 ? -10.160 -10.768 20.865 1.00 91.56 252 PRO A C 1
ATOM 2007 O O . PRO A 1 252 ? -9.319 -11.444 20.268 1.00 91.56 252 PRO A O 1
ATOM 2010 N N . ILE A 1 253 ? -9.979 -10.322 22.114 1.00 89.31 253 ILE A N 1
ATOM 2011 C CA . ILE A 1 253 ? -8.737 -10.428 22.901 1.00 89.31 253 ILE A CA 1
ATOM 2012 C C . ILE A 1 253 ? -8.934 -11.203 24.210 1.00 89.31 253 ILE A C 1
ATOM 2014 O O . ILE A 1 253 ? -8.240 -10.963 25.191 1.00 89.31 253 ILE A O 1
ATOM 2018 N N . GLU A 1 254 ? -9.916 -12.101 24.242 1.00 91.06 254 GLU A N 1
ATOM 2019 C CA . GLU A 1 254 ? -10.262 -12.928 25.406 1.00 91.06 254 GLU A CA 1
ATOM 2020 C C . GLU A 1 254 ? -10.665 -12.160 26.679 1.00 91.06 254 GLU A C 1
ATOM 2022 O O . GLU A 1 254 ? -10.812 -12.759 27.745 1.00 91.06 254 GLU A O 1
ATOM 2027 N N . ALA A 1 255 ? -10.891 -10.848 26.584 1.00 90.75 255 ALA A N 1
ATOM 2028 C CA . ALA A 1 255 ? -11.319 -10.040 27.716 1.00 90.75 255 ALA A CA 1
ATOM 2029 C C . ALA A 1 255 ? -12.797 -10.296 28.041 1.00 90.75 255 ALA A C 1
ATOM 2031 O O . ALA A 1 255 ? -13.629 -10.508 27.152 1.00 90.75 255 ALA A O 1
ATOM 2032 N N . ILE A 1 256 ? -13.134 -10.247 29.327 1.00 93.25 256 ILE A N 1
ATOM 2033 C CA . ILE A 1 256 ? -14.512 -10.325 29.818 1.00 93.25 256 ILE A CA 1
ATOM 2034 C C . ILE A 1 256 ? -14.977 -8.948 30.323 1.00 93.25 256 ILE A C 1
ATOM 2036 O O . ILE A 1 256 ? -14.138 -8.154 30.754 1.00 93.25 256 ILE A O 1
ATOM 2040 N N . PRO A 1 257 ? -16.286 -8.638 30.264 1.00 95.56 257 PRO A N 1
ATOM 2041 C CA . PRO A 1 257 ? -16.842 -7.401 30.802 1.00 95.56 257 PRO A CA 1
ATOM 2042 C C . PRO A 1 257 ? -16.558 -7.228 32.296 1.00 95.56 257 PRO A C 1
ATOM 2044 O O . PRO A 1 257 ? -16.607 -8.200 33.052 1.00 95.56 257 PRO A O 1
ATOM 2047 N N . LYS A 1 258 ? -16.320 -5.983 32.717 1.00 94.38 258 LYS A N 1
ATOM 2048 C CA . LYS A 1 258 ? -16.077 -5.608 34.120 1.00 94.38 258 LYS A CA 1
ATOM 2049 C C . LYS A 1 258 ? -16.790 -4.307 34.475 1.00 94.38 258 LYS A C 1
ATOM 2051 O O . LYS A 1 258 ? -16.985 -3.460 33.604 1.00 94.38 258 LYS A O 1
ATOM 2056 N N . TRP A 1 259 ? -17.144 -4.149 35.747 1.00 92.31 259 TRP A N 1
ATOM 2057 C CA . TRP A 1 259 ? -17.652 -2.900 36.312 1.00 92.31 259 TRP A CA 1
ATOM 2058 C C . TRP A 1 259 ? -16.513 -2.040 36.845 1.00 92.31 259 TRP A C 1
ATOM 2060 O O . TRP A 1 259 ? -15.775 -2.475 37.729 1.00 92.31 259 TRP A O 1
ATOM 2070 N N . GLN A 1 260 ? -16.352 -0.837 36.301 1.00 89.31 260 GLN A N 1
ATOM 2071 C CA . GLN A 1 260 ? -15.271 0.078 36.666 1.00 89.31 260 GLN A CA 1
ATOM 2072 C C . GLN A 1 260 ? -15.686 1.531 36.416 1.00 89.31 260 GLN A C 1
ATOM 2074 O O . GLN A 1 260 ? -16.449 1.813 35.496 1.00 89.31 260 GLN A O 1
ATOM 2079 N N . HIS A 1 261 ? -15.129 2.460 37.193 1.00 85.69 261 HIS A N 1
ATOM 2080 C CA . HIS A 1 261 ? -15.258 3.892 36.927 1.00 85.69 261 HIS A CA 1
ATOM 2081 C C . HIS A 1 261 ? -14.200 4.349 35.921 1.00 85.69 261 HIS A C 1
ATOM 2083 O O . HIS A 1 261 ? -13.039 4.525 36.284 1.00 85.69 261 HIS A O 1
ATOM 2089 N N . PHE A 1 262 ? -14.582 4.580 34.663 1.00 79.88 262 PHE A N 1
ATOM 2090 C CA . PHE A 1 262 ? -13.596 4.926 33.621 1.00 79.88 262 PHE A CA 1
ATOM 2091 C C . PHE A 1 262 ? -13.200 6.412 33.589 1.00 79.88 262 PHE A C 1
ATOM 2093 O O . PHE A 1 262 ? -12.159 6.757 33.033 1.00 79.88 262 PHE A O 1
ATOM 2100 N N . SER A 1 263 ? -14.039 7.285 34.157 1.00 64.88 263 SER A N 1
ATOM 2101 C CA . SER A 1 263 ? -13.848 8.746 34.175 1.00 64.88 263 SER A CA 1
ATOM 2102 C C . SER A 1 263 ? -12.802 9.203 35.209 1.00 64.88 263 SER A C 1
ATOM 2104 O O . SER A 1 263 ? -12.229 10.289 35.092 1.00 64.88 263 SER A O 1
ATOM 2106 N N . GLN A 1 264 ? -12.486 8.372 36.210 1.00 53.50 264 GLN A N 1
ATOM 2107 C CA . GLN A 1 264 ? -11.389 8.667 37.135 1.00 53.50 264 GLN A CA 1
ATOM 2108 C C . GLN A 1 264 ? -10.044 8.468 36.420 1.00 53.50 264 GLN A C 1
ATOM 2110 O O . GLN A 1 264 ? -9.943 7.641 35.517 1.00 53.50 264 GLN A O 1
ATOM 2115 N N . ASP A 1 265 ? -9.003 9.213 36.815 1.00 45.41 265 ASP A N 1
ATOM 2116 C CA . ASP A 1 265 ? -7.610 9.052 36.350 1.00 45.41 265 ASP A CA 1
ATOM 2117 C C . ASP A 1 265 ? -7.006 7.700 36.804 1.00 45.41 265 ASP A C 1
ATOM 2119 O O . ASP A 1 265 ? -5.872 7.608 37.274 1.00 45.41 265 ASP A O 1
ATOM 2123 N N . ASP A 1 266 ? -7.765 6.620 36.666 1.00 44.25 266 ASP A N 1
ATOM 2124 C CA . ASP A 1 266 ? -7.385 5.291 37.066 1.00 44.25 266 ASP A CA 1
ATOM 2125 C C . ASP A 1 266 ? -6.336 4.762 36.077 1.00 44.25 266 ASP A C 1
ATOM 2127 O O . ASP A 1 266 ? -6.496 4.746 34.846 1.00 44.25 266 ASP A O 1
ATOM 2131 N N . GLN A 1 267 ? -5.169 4.420 36.614 1.00 43.66 267 GLN A N 1
ATOM 2132 C CA . GLN A 1 267 ? -4.090 3.806 35.846 1.00 43.66 267 GLN A CA 1
ATOM 2133 C C . GLN A 1 267 ? -4.397 2.332 35.536 1.00 43.66 267 GLN A C 1
ATOM 2135 O O . GLN A 1 267 ? -3.777 1.775 34.632 1.00 43.66 267 GLN A O 1
ATOM 2140 N N . SER A 1 268 ? -5.389 1.728 36.202 1.00 46.28 268 SER A N 1
ATOM 2141 C CA . SER A 1 268 ? -5.763 0.314 36.066 1.00 46.28 268 SER A CA 1
ATOM 2142 C C . SER A 1 268 ? -6.184 -0.093 34.642 1.00 46.28 268 SER A C 1
ATOM 2144 O O . SER A 1 268 ? -5.767 -1.147 34.161 1.00 46.28 268 SER A O 1
ATOM 2146 N N . ILE A 1 269 ? -6.912 0.766 33.913 1.00 52.50 269 ILE A N 1
ATOM 2147 C CA . ILE A 1 269 ? -7.439 0.451 32.566 1.00 52.50 269 ILE A CA 1
ATOM 2148 C C . ILE A 1 269 ? -6.316 0.335 31.518 1.00 52.50 269 ILE A C 1
ATOM 2150 O O . ILE A 1 269 ? -6.447 -0.394 30.534 1.00 52.50 269 ILE A O 1
ATOM 2154 N N . VAL A 1 270 ? -5.184 1.015 31.731 1.00 49.44 270 VAL A N 1
ATOM 2155 C CA . VAL A 1 270 ? -4.014 0.919 30.837 1.00 49.44 270 VAL A CA 1
ATOM 2156 C C . VAL A 1 270 ? -3.196 -0.341 31.134 1.00 49.44 270 VAL A C 1
ATOM 2158 O O . VAL A 1 270 ? -2.660 -0.943 30.208 1.00 49.44 270 VAL A O 1
ATOM 2161 N N . ILE A 1 271 ? -3.173 -0.786 32.394 1.00 43.72 271 ILE A N 1
ATOM 2162 C CA . ILE A 1 271 ? -2.368 -1.927 32.852 1.00 43.72 271 ILE A CA 1
ATOM 2163 C C . ILE A 1 271 ? -3.010 -3.274 32.461 1.00 43.72 271 ILE A C 1
ATOM 2165 O O . ILE A 1 271 ? -2.298 -4.230 32.171 1.00 43.72 271 ILE A O 1
ATOM 2169 N N . GLU A 1 272 ? -4.339 -3.381 32.340 1.00 42.88 272 GLU A N 1
ATOM 2170 C CA . GLU A 1 272 ? -4.978 -4.657 31.952 1.00 42.88 272 GLU A CA 1
ATOM 2171 C C . GLU A 1 272 ? -4.768 -5.056 30.479 1.00 42.88 272 GLU A C 1
ATOM 2173 O O . GLU A 1 272 ? -4.850 -6.238 30.148 1.00 42.88 272 GLU A O 1
ATOM 2178 N N . ALA A 1 273 ? -4.420 -4.114 29.595 1.00 44.25 273 ALA A N 1
ATOM 2179 C CA . ALA A 1 273 ? -3.913 -4.452 28.260 1.00 44.25 273 ALA A CA 1
ATOM 2180 C C . ALA A 1 273 ? -2.448 -4.946 28.294 1.00 44.25 273 ALA A C 1
ATOM 2182 O O . ALA A 1 273 ? -1.924 -5.405 27.280 1.00 44.25 273 ALA A O 1
ATOM 2183 N N . GLU A 1 274 ? -1.783 -4.838 29.449 1.00 47.50 274 GLU A N 1
ATOM 2184 C CA . GLU A 1 274 ? -0.347 -5.051 29.637 1.00 47.50 274 GLU A CA 1
ATOM 2185 C C . GLU A 1 274 ? -0.014 -6.259 30.533 1.00 47.50 274 GLU A C 1
ATOM 2187 O O . GLU A 1 274 ? 1.112 -6.752 30.472 1.00 47.50 274 GLU A O 1
ATOM 2192 N N . THR A 1 275 ? -0.954 -6.805 31.317 1.00 34.97 275 THR A N 1
ATOM 2193 C CA . THR A 1 275 ? -0.641 -7.863 32.297 1.00 34.97 275 THR A CA 1
ATOM 2194 C C . THR A 1 275 ? -1.671 -8.997 32.360 1.00 34.97 275 THR A C 1
ATOM 2196 O O . THR A 1 275 ? -2.598 -8.982 33.166 1.00 34.97 275 THR A O 1
ATOM 2199 N N . SER A 1 276 ? -1.425 -10.076 31.612 1.00 36.28 276 SER A N 1
ATOM 2200 C CA . SER A 1 276 ? -1.703 -11.427 32.121 1.00 36.28 276 SER A CA 1
ATOM 2201 C C . SER A 1 276 ? -0.590 -11.789 33.111 1.00 36.28 276 SER A C 1
ATOM 2203 O O . SER A 1 276 ? 0.434 -12.337 32.713 1.00 36.28 276 SER A O 1
ATOM 2205 N N . GLY A 1 277 ? -0.744 -11.426 34.390 1.00 30.16 277 GLY A N 1
ATOM 2206 C CA . GLY A 1 277 ? 0.228 -11.790 35.427 1.00 30.16 277 GLY A CA 1
ATOM 2207 C C . GLY A 1 277 ? 0.193 -10.954 36.711 1.00 30.16 277 GLY A C 1
ATOM 2208 O O . GLY A 1 277 ? 0.849 -9.926 36.801 1.00 30.16 277 GLY A O 1
ATOM 2209 N N . THR A 1 278 ? -0.441 -11.522 37.743 1.00 27.97 278 THR A N 1
ATOM 2210 C CA . THR A 1 278 ? -0.267 -11.307 39.203 1.00 27.97 278 THR A CA 1
ATOM 2211 C C . THR A 1 278 ? -0.908 -10.107 39.931 1.00 27.97 278 THR A C 1
ATOM 2213 O O . THR A 1 278 ? -0.816 -8.952 39.542 1.00 27.97 278 THR A O 1
ATOM 2216 N N . ASN A 1 279 ? -1.535 -10.474 41.062 1.00 28.28 279 ASN A N 1
ATOM 2217 C CA . ASN A 1 279 ? -2.355 -9.719 42.022 1.00 28.28 279 ASN A CA 1
ATOM 2218 C C . ASN A 1 279 ? -1.595 -8.678 42.867 1.00 28.28 279 ASN A C 1
ATOM 2220 O O . ASN A 1 279 ? -0.493 -8.983 43.327 1.00 28.28 279 ASN A O 1
ATOM 2224 N N . LYS A 1 280 ? -2.290 -7.606 43.304 1.00 28.36 280 LYS A N 1
ATOM 2225 C CA . LYS A 1 280 ? -2.509 -7.329 44.748 1.00 28.36 280 LYS A CA 1
ATOM 2226 C C . LYS A 1 280 ? -3.500 -6.193 45.086 1.00 28.36 280 LYS A C 1
ATOM 2228 O O . LYS A 1 280 ? -3.505 -5.129 44.489 1.00 28.36 280 LYS A O 1
ATOM 2233 N N . SER A 1 281 ? -4.260 -6.521 46.132 1.00 26.70 281 SER A N 1
ATOM 2234 C CA . SER A 1 281 ? -5.237 -5.879 47.026 1.00 26.70 281 SER A CA 1
ATOM 2235 C C . SER A 1 281 ? -5.142 -4.387 47.398 1.00 26.70 281 SER A C 1
ATOM 2237 O O . SER A 1 281 ? -4.063 -3.850 47.636 1.00 26.70 281 SER A O 1
ATOM 2239 N N . ALA A 1 282 ? -6.329 -3.802 47.612 1.00 28.52 282 ALA A N 1
ATOM 2240 C CA . ALA A 1 282 ? -6.612 -2.459 48.130 1.00 28.52 282 ALA A CA 1
ATOM 2241 C C . ALA A 1 282 ? -6.951 -2.428 49.644 1.00 28.52 282 ALA A C 1
ATOM 2243 O O . ALA A 1 282 ? -7.299 -3.453 50.235 1.00 28.52 282 ALA A O 1
ATOM 2244 N N . GLN A 1 283 ? -6.911 -1.228 50.247 1.00 26.92 283 GLN A N 1
ATOM 2245 C CA . GLN A 1 283 ? -7.436 -0.897 51.587 1.00 26.92 283 GLN A CA 1
ATOM 2246 C C . GLN A 1 283 ? -8.127 0.496 51.584 1.00 26.92 283 GLN A C 1
ATOM 2248 O O . GLN A 1 283 ? -7.724 1.337 50.781 1.00 26.92 283 GLN A O 1
ATOM 2253 N N . PRO A 1 284 ? -9.144 0.767 52.441 1.00 29.58 284 PRO A N 1
ATOM 2254 C CA . PRO A 1 284 ? -10.118 1.857 52.249 1.00 29.58 284 PRO A CA 1
ATOM 2255 C C . PRO A 1 284 ? -10.020 3.035 53.252 1.00 29.58 284 PRO A C 1
ATOM 2257 O O . PRO A 1 284 ? -9.410 2.917 54.314 1.00 29.58 284 PRO A O 1
ATOM 2260 N N . LEU A 1 285 ? -10.695 4.154 52.940 1.00 23.41 285 LEU A N 1
ATOM 2261 C CA . LEU A 1 285 ? -10.923 5.347 53.791 1.00 23.41 285 LEU A CA 1
ATOM 2262 C C . LEU A 1 285 ? -12.436 5.730 53.806 1.00 23.41 285 LEU A C 1
ATOM 2264 O O . LEU A 1 285 ? -13.187 5.201 52.987 1.00 23.41 285 LEU A O 1
ATOM 2268 N N . PRO A 1 286 ? -12.921 6.566 54.757 1.00 26.05 286 PRO A N 1
ATOM 2269 C CA . PRO A 1 286 ? -14.219 6.393 55.419 1.00 26.05 286 PRO A CA 1
ATOM 2270 C C . PRO A 1 286 ? -15.361 7.308 54.932 1.00 26.05 286 PRO A C 1
ATOM 2272 O O . PRO A 1 286 ? -15.139 8.367 54.350 1.00 26.05 286 PRO A O 1
ATOM 2275 N N . LEU A 1 287 ? -16.595 6.880 55.243 1.00 25.05 287 LEU A N 1
ATOM 2276 C CA . LEU A 1 287 ? -17.877 7.536 54.948 1.00 25.05 287 LEU A CA 1
ATOM 2277 C C . LEU A 1 287 ? -18.148 8.801 55.785 1.00 25.05 287 LEU A C 1
ATOM 2279 O O . LEU A 1 287 ? -17.894 8.827 56.990 1.00 25.05 287 LEU A O 1
ATOM 2283 N N . GLN A 1 288 ? -18.838 9.766 55.168 1.00 26.16 288 GLN A N 1
ATOM 2284 C CA . GLN A 1 288 ? -19.731 10.711 55.845 1.00 26.16 288 GLN A CA 1
ATOM 2285 C C . GLN A 1 288 ? -21.140 10.622 55.246 1.00 26.16 288 GLN A C 1
ATOM 2287 O O . GLN A 1 288 ? -21.322 10.581 54.032 1.00 26.16 288 GLN A O 1
ATOM 2292 N N . THR A 1 289 ? -22.116 10.555 56.145 1.00 25.84 289 THR A N 1
ATOM 2293 C CA . THR A 1 289 ? -23.552 10.348 55.939 1.00 25.84 289 THR A CA 1
ATOM 2294 C C . THR A 1 289 ? -24.305 11.675 55.958 1.00 25.84 289 THR A C 1
ATOM 2296 O O . THR A 1 289 ? -24.063 12.486 56.847 1.00 25.84 289 THR A O 1
ATOM 2299 N N . GLN A 1 290 ? -25.298 11.833 55.080 1.00 25.53 290 GLN A N 1
ATOM 2300 C CA . GLN A 1 290 ? -26.525 12.602 55.332 1.00 25.53 290 GLN A CA 1
ATOM 2301 C C . GLN A 1 290 ? -27.632 12.096 54.388 1.00 25.53 290 GLN A C 1
ATOM 2303 O O . GLN A 1 290 ? -27.371 11.791 53.229 1.00 25.53 290 GLN A O 1
ATOM 2308 N N . ALA A 1 291 ? -28.839 11.937 54.929 1.00 29.80 291 ALA A N 1
ATOM 2309 C CA . ALA A 1 291 ? -30.027 11.343 54.309 1.00 29.80 291 ALA A CA 1
ATOM 2310 C C . ALA A 1 291 ? -31.236 12.305 54.511 1.00 29.80 291 ALA A C 1
ATOM 2312 O O . ALA A 1 291 ? -31.059 13.325 55.179 1.00 29.80 291 ALA A O 1
ATOM 2313 N N . PRO A 1 292 ? -32.440 12.031 53.974 1.00 44.78 292 PRO A N 1
ATOM 2314 C CA . PRO A 1 292 ? -32.913 12.608 52.710 1.00 44.78 292 PRO A CA 1
ATOM 2315 C C . PRO A 1 292 ? -34.314 13.255 52.826 1.00 44.78 292 PRO A C 1
ATOM 2317 O O . PRO A 1 292 ? -34.990 13.088 53.837 1.00 44.78 292 PRO A O 1
ATOM 2320 N N . ASP A 1 293 ? -34.782 13.906 51.755 1.00 25.52 293 ASP A N 1
ATOM 2321 C CA . ASP A 1 293 ? -36.205 14.230 51.554 1.00 25.52 293 ASP A CA 1
ATOM 2322 C C . ASP A 1 293 ? -36.789 13.430 50.371 1.00 25.52 293 ASP A C 1
ATOM 2324 O O . ASP A 1 293 ? -36.111 13.147 49.381 1.00 25.52 293 ASP A O 1
ATOM 2328 N N . LEU A 1 294 ? -38.046 13.011 50.548 1.00 34.53 294 LEU A N 1
ATOM 2329 C CA . LEU A 1 294 ? -38.834 12.055 49.762 1.00 34.53 294 LEU A CA 1
ATOM 2330 C C . LEU A 1 294 ? -39.413 12.643 48.462 1.00 34.53 294 LEU A C 1
ATOM 2332 O O . LEU A 1 294 ? -40.096 13.655 48.540 1.00 34.53 294 LEU A O 1
ATOM 2336 N N . GLU A 1 295 ? -39.258 11.942 47.326 1.00 28.09 295 GLU A N 1
ATOM 2337 C CA . GLU A 1 295 ? -40.306 11.674 46.306 1.00 28.09 295 GLU A CA 1
ATOM 2338 C C . GLU A 1 295 ? -39.725 10.991 45.043 1.00 28.09 295 GLU A C 1
ATOM 2340 O O . GLU A 1 295 ? -39.094 11.640 44.216 1.00 28.09 295 GLU A O 1
ATOM 2345 N N . ALA A 1 296 ? -39.948 9.675 44.899 1.00 30.31 296 ALA A N 1
ATOM 2346 C CA . ALA A 1 296 ? -40.248 8.934 43.656 1.00 30.31 296 ALA A CA 1
ATOM 2347 C C . ALA A 1 296 ? -40.022 7.428 43.889 1.00 30.31 296 ALA A C 1
ATOM 2349 O O . ALA A 1 296 ? -38.942 6.998 44.279 1.00 30.31 296 ALA A O 1
ATOM 2350 N N . ALA A 1 297 ? -41.045 6.610 43.638 1.00 34.69 297 ALA A N 1
ATOM 2351 C CA . ALA A 1 297 ? -41.032 5.154 43.802 1.00 34.69 297 ALA A CA 1
ATOM 2352 C C . ALA A 1 297 ? -40.304 4.415 42.654 1.00 34.69 297 ALA A C 1
ATOM 2354 O O . ALA A 1 297 ? -40.844 3.503 42.033 1.00 34.69 297 ALA A O 1
ATOM 2355 N N . ILE A 1 298 ? -39.069 4.829 42.382 1.00 43.34 298 ILE A N 1
ATOM 2356 C CA . ILE A 1 298 ? -37.986 4.043 41.787 1.00 43.34 298 ILE A CA 1
ATOM 2357 C C . ILE A 1 298 ? -36.787 4.471 42.628 1.00 43.34 298 ILE A C 1
ATOM 2359 O O . ILE A 1 298 ? -36.537 5.673 42.714 1.00 43.34 298 ILE A O 1
ATOM 2363 N N . LEU A 1 299 ? -36.094 3.545 43.300 1.00 45.41 299 LEU A N 1
ATOM 2364 C CA . LEU A 1 299 ? -34.891 3.897 44.065 1.00 45.41 299 LEU A CA 1
ATOM 2365 C C . LEU A 1 299 ? -34.008 4.814 43.185 1.00 45.41 299 LEU A C 1
ATOM 2367 O O . LEU A 1 299 ? -33.844 4.518 41.996 1.00 45.41 299 LEU A O 1
ATOM 2371 N N . PRO A 1 300 ? -33.490 5.949 43.679 1.00 52.31 300 PRO A N 1
ATOM 2372 C CA . PRO A 1 300 ? -32.592 6.764 42.874 1.00 52.31 300 PRO A CA 1
ATOM 2373 C C . PRO A 1 300 ? -31.322 5.949 42.605 1.00 52.31 300 PRO A C 1
ATOM 2375 O O . PRO A 1 300 ? -30.732 5.384 43.528 1.00 52.31 300 PRO A O 1
ATOM 2378 N N . LEU A 1 301 ? -30.929 5.832 41.332 1.00 59.00 301 LEU A N 1
ATOM 2379 C CA . LEU A 1 301 ? -29.574 5.390 40.991 1.00 59.00 301 LEU A CA 1
ATOM 2380 C C . LEU A 1 301 ? -28.600 6.367 41.657 1.00 59.00 301 LEU A C 1
ATOM 2382 O O . LEU A 1 301 ? -28.877 7.567 41.710 1.00 59.00 301 LEU A O 1
ATOM 2386 N N . SER A 1 302 ? -27.488 5.868 42.190 1.00 58.00 302 SER A N 1
ATOM 2387 C CA . SER A 1 302 ? -26.472 6.748 42.760 1.00 58.00 302 SER A CA 1
ATOM 2388 C C . SER A 1 302 ? -25.932 7.681 41.672 1.00 58.00 302 SER A C 1
ATOM 2390 O O . SER A 1 302 ? -25.747 7.266 40.529 1.00 58.00 302 SER A O 1
ATOM 2392 N N . ASP A 1 303 ? -25.582 8.921 42.021 1.00 58.44 303 ASP A N 1
ATOM 2393 C CA . ASP A 1 303 ? -24.911 9.846 41.091 1.00 58.44 303 ASP A CA 1
ATOM 2394 C C . ASP A 1 303 ? -23.550 9.310 40.590 1.00 58.44 303 ASP A C 1
ATOM 2396 O O . ASP A 1 303 ? -22.949 9.874 39.674 1.00 58.44 303 ASP A O 1
ATOM 2400 N N . ARG A 1 304 ? -23.049 8.216 41.184 1.00 68.75 304 ARG A N 1
ATOM 2401 C CA . ARG A 1 304 ? -21.777 7.559 40.859 1.00 68.75 304 ARG A CA 1
ATOM 2402 C C . ARG A 1 304 ? -21.937 6.050 40.678 1.00 68.75 304 ARG A C 1
ATOM 2404 O O . ARG A 1 304 ? -21.274 5.275 41.359 1.00 68.75 304 ARG A O 1
ATOM 2411 N N . GLU A 1 305 ? -22.805 5.623 39.768 1.00 83.12 305 GLU A N 1
ATOM 2412 C CA . GLU A 1 305 ? -22.821 4.216 39.347 1.00 83.12 305 GLU A CA 1
ATOM 2413 C C . GLU A 1 305 ? -21.557 3.868 38.533 1.00 83.12 305 GLU A C 1
ATOM 2415 O O . GLU A 1 305 ? -21.135 4.673 37.697 1.00 83.12 305 GLU A O 1
ATOM 2420 N N . PRO A 1 306 ? -20.947 2.690 38.748 1.00 88.88 306 PRO A N 1
ATOM 2421 C CA . PRO A 1 306 ? -19.849 2.199 37.923 1.00 88.88 306 PRO A CA 1
ATOM 2422 C C . PRO A 1 306 ? -20.333 1.864 36.509 1.00 88.88 306 PRO A C 1
ATOM 2424 O O . PRO A 1 306 ? -21.474 1.442 36.299 1.00 88.88 306 PRO A O 1
ATOM 2427 N N . GLU A 1 307 ? -19.460 2.030 35.517 1.00 91.38 307 GLU A N 1
ATOM 2428 C CA . GLU A 1 307 ? -19.759 1.700 34.128 1.00 91.38 307 GLU A CA 1
ATOM 2429 C C . GLU A 1 307 ? -19.342 0.268 33.777 1.00 91.38 307 GLU A C 1
ATOM 2431 O O . GLU A 1 307 ? -18.357 -0.271 34.280 1.00 91.38 307 GLU A O 1
ATOM 2436 N N . LEU A 1 308 ? -20.088 -0.360 32.868 1.00 93.44 308 LEU A N 1
ATOM 2437 C CA . LEU A 1 308 ? -19.710 -1.647 32.299 1.00 93.44 308 LEU A CA 1
ATOM 2438 C C . LEU A 1 308 ? -18.747 -1.406 31.136 1.00 93.44 308 LEU A C 1
ATOM 2440 O O . LEU A 1 308 ? -19.136 -0.838 30.111 1.00 93.44 308 LEU A O 1
ATOM 2444 N N . ILE A 1 309 ? -17.512 -1.880 31.272 1.00 93.00 309 ILE A N 1
ATOM 2445 C CA . ILE A 1 309 ? -16.465 -1.747 30.260 1.00 93.00 309 ILE A CA 1
ATOM 2446 C C . ILE A 1 309 ? -16.265 -3.081 29.548 1.00 93.00 309 ILE A C 1
ATOM 2448 O O . ILE A 1 309 ? -16.072 -4.126 30.172 1.00 93.00 309 ILE A O 1
ATOM 2452 N N . ILE A 1 310 ? -16.270 -3.035 28.216 1.00 92.81 310 ILE A N 1
ATOM 2453 C CA . ILE A 1 310 ? -15.987 -4.176 27.346 1.00 92.81 310 ILE A CA 1
ATOM 2454 C C . ILE A 1 310 ? -14.812 -3.806 26.446 1.00 92.81 310 ILE A C 1
ATOM 2456 O O . ILE A 1 310 ? -14.923 -2.927 25.587 1.00 92.81 310 ILE A O 1
ATOM 2460 N N . ASN A 1 311 ? -13.677 -4.477 26.638 1.00 91.75 311 ASN A N 1
ATOM 2461 C CA . ASN A 1 311 ? -12.482 -4.240 25.837 1.00 91.75 311 ASN A CA 1
ATOM 2462 C C . ASN A 1 311 ? -12.551 -5.032 24.523 1.00 91.75 311 ASN A C 1
ATOM 2464 O O . ASN A 1 311 ? -12.499 -6.259 24.520 1.00 91.75 311 ASN A O 1
ATOM 2468 N N . GLN A 1 312 ? -12.665 -4.317 23.409 1.00 90.06 312 GLN A N 1
ATOM 2469 C CA . GLN A 1 312 ? -12.739 -4.842 22.042 1.00 90.06 312 GLN A CA 1
ATOM 2470 C C . GLN A 1 312 ? -11.511 -4.462 21.200 1.00 90.06 312 GLN A C 1
ATOM 2472 O O . GLN A 1 312 ? -11.560 -4.527 19.967 1.00 90.06 312 GLN A O 1
ATOM 2477 N N . SER A 1 313 ? -10.440 -4.006 21.854 1.00 88.75 313 SER A N 1
ATOM 2478 C CA . SER A 1 313 ? -9.236 -3.492 21.200 1.00 88.75 313 SER A CA 1
ATOM 2479 C C . SER A 1 313 ? -8.562 -4.560 20.341 1.00 88.75 313 SER A C 1
ATOM 2481 O O . SER A 1 313 ? -8.639 -5.750 20.636 1.00 88.75 313 SER A O 1
ATOM 2483 N N . GLN A 1 314 ? -7.897 -4.138 19.268 1.00 83.62 314 GLN A N 1
ATOM 2484 C CA . GLN A 1 314 ? -7.204 -5.031 18.338 1.00 83.62 314 GLN A CA 1
ATOM 2485 C C . GLN A 1 314 ? -5.853 -4.443 17.961 1.00 83.62 314 GLN A C 1
ATOM 2487 O O . GLN A 1 314 ? -5.792 -3.387 17.336 1.00 83.62 314 GLN A O 1
ATOM 2492 N N . ALA A 1 315 ? -4.769 -5.144 18.295 1.00 79.69 315 ALA A N 1
ATOM 2493 C CA . ALA A 1 315 ? -3.407 -4.674 18.047 1.00 79.69 315 ALA A CA 1
ATOM 2494 C C . ALA A 1 315 ? -3.204 -3.225 18.550 1.00 79.69 315 ALA A C 1
ATOM 2496 O O . ALA A 1 315 ? -3.314 -2.963 19.748 1.00 79.69 315 ALA A O 1
ATOM 2497 N N . PHE A 1 316 ? -2.934 -2.284 17.641 1.00 81.50 316 PHE A N 1
ATOM 2498 C CA . PHE A 1 316 ? -2.735 -0.865 17.950 1.00 81.50 316 PHE A CA 1
ATOM 2499 C C . PHE A 1 316 ? -4.037 -0.065 18.091 1.00 81.50 316 PHE A C 1
ATOM 2501 O O . PHE A 1 316 ? -3.989 1.103 18.465 1.00 81.50 316 PHE A O 1
ATOM 2508 N N . GLU A 1 317 ? -5.189 -0.661 17.782 1.00 85.25 317 GLU A N 1
ATOM 2509 C CA . GLU A 1 317 ? -6.476 0.022 17.768 1.00 85.25 317 GLU A CA 1
ATOM 2510 C C . GLU A 1 317 ? -7.217 -0.132 19.094 1.00 85.25 317 GLU A C 1
ATOM 2512 O O . GLU A 1 317 ? -7.741 -1.218 19.377 1.00 85.25 317 GLU A O 1
ATOM 2517 N N . PRO A 1 318 ? -7.320 0.940 19.896 1.00 89.69 318 PRO A N 1
ATOM 2518 C CA . PRO A 1 318 ? -8.189 0.923 21.055 1.00 89.69 318 PRO A CA 1
ATOM 2519 C C . PRO A 1 318 ? -9.657 0.866 20.637 1.00 89.69 318 PRO A C 1
ATOM 2521 O O . PRO A 1 318 ? -10.098 1.590 19.739 1.00 89.69 318 PRO A O 1
ATOM 2524 N N . SER A 1 319 ? -10.430 0.028 21.318 1.00 90.06 319 SER A N 1
ATOM 2525 C CA . SER A 1 319 ? -11.876 -0.038 21.137 1.00 90.06 319 SER A CA 1
ATOM 2526 C C . SER A 1 319 ? -12.529 -0.484 22.436 1.00 90.06 319 SER A C 1
ATOM 2528 O O . SER A 1 319 ? -12.622 -1.679 22.697 1.00 90.06 319 SER A O 1
ATOM 2530 N N . TRP A 1 320 ? -13.007 0.459 23.245 1.00 90.88 320 TRP A N 1
ATOM 2531 C CA . TRP A 1 320 ? -13.812 0.146 24.430 1.00 90.88 320 TRP A CA 1
ATOM 2532 C C . TRP A 1 320 ? -15.280 0.457 24.179 1.00 90.88 320 TRP A C 1
ATOM 2534 O O . TRP A 1 320 ? -15.630 1.569 23.785 1.00 90.88 320 TRP A O 1
ATOM 2544 N N . ALA A 1 321 ? -16.146 -0.522 24.438 1.00 91.75 321 ALA A N 1
ATOM 2545 C CA . ALA A 1 321 ? -17.574 -0.277 24.560 1.00 91.75 321 ALA A CA 1
ATOM 2546 C C . ALA A 1 321 ? -17.891 -0.045 26.040 1.00 91.75 321 ALA A C 1
ATOM 2548 O O . ALA A 1 321 ? -17.682 -0.932 26.867 1.00 91.75 321 ALA A O 1
ATOM 2549 N N . ILE A 1 322 ? -18.353 1.164 26.356 1.00 92.69 322 ILE A N 1
ATOM 2550 C CA . ILE A 1 322 ? -18.652 1.600 27.721 1.00 92.69 322 ILE A CA 1
ATOM 2551 C C . ILE A 1 322 ? -20.156 1.806 27.839 1.00 92.69 322 ILE A C 1
ATOM 2553 O O . ILE A 1 322 ? -20.749 2.525 27.028 1.00 92.69 322 ILE A O 1
ATOM 2557 N N . PHE A 1 323 ? -20.765 1.171 28.836 1.00 92.31 323 PHE A N 1
ATOM 2558 C CA . PHE A 1 323 ? -22.196 1.261 29.094 1.00 92.31 323 PHE A CA 1
ATOM 2559 C C . PHE A 1 323 ? -22.466 1.818 30.483 1.00 92.31 323 PHE A C 1
ATOM 2561 O O . PHE A 1 323 ? -21.924 1.337 31.476 1.00 92.31 323 PHE A O 1
ATOM 2568 N N . LYS A 1 324 ? -23.373 2.789 30.546 1.00 89.94 324 LYS A N 1
ATOM 2569 C CA . LYS A 1 324 ? -23.871 3.360 31.792 1.00 89.94 324 LYS A CA 1
ATOM 2570 C C . LYS A 1 324 ? -25.231 2.769 32.129 1.00 89.94 324 LYS A C 1
ATOM 2572 O O . LYS A 1 324 ? -26.068 2.580 31.240 1.00 89.94 324 LYS A O 1
ATOM 2577 N N . VAL A 1 325 ? -25.452 2.491 33.409 1.00 89.44 325 VAL A N 1
ATOM 2578 C CA . VAL A 1 325 ? -26.761 2.066 33.904 1.00 89.44 325 VAL A CA 1
ATOM 2579 C C . VAL A 1 325 ? -27.693 3.272 33.926 1.00 89.44 325 VAL A C 1
ATOM 2581 O O . VAL A 1 325 ? -27.364 4.320 34.476 1.00 89.44 325 VAL A O 1
ATOM 2584 N N . THR A 1 326 ? -28.859 3.130 33.308 1.00 86.19 326 THR A N 1
ATOM 2585 C CA . THR A 1 326 ? -29.903 4.156 33.284 1.00 86.19 326 THR A CA 1
ATOM 2586 C C . THR A 1 326 ? -31.238 3.559 33.696 1.00 86.19 326 THR A C 1
ATOM 2588 O O . THR A 1 326 ? -31.512 2.388 33.418 1.00 86.19 326 THR A O 1
ATOM 2591 N N . ALA A 1 327 ? -32.096 4.377 34.304 1.00 82.62 327 ALA A N 1
ATOM 2592 C CA . ALA A 1 327 ? -33.469 3.985 34.585 1.00 82.62 327 ALA A CA 1
ATOM 2593 C C . ALA A 1 327 ? -34.214 3.694 33.271 1.00 82.62 327 ALA A C 1
ATOM 2595 O O . ALA A 1 327 ? -34.171 4.477 32.318 1.00 82.62 327 ALA A O 1
ATOM 2596 N N . GLY A 1 328 ? -34.871 2.542 33.210 1.00 74.56 328 GLY A N 1
ATOM 2597 C CA . GLY A 1 328 ? -35.719 2.157 32.094 1.00 74.56 328 GLY A CA 1
ATOM 2598 C C . GLY A 1 328 ? -37.067 2.870 32.139 1.00 74.56 328 GLY A C 1
ATOM 2599 O O . GLY A 1 328 ? -37.574 3.228 33.196 1.00 74.56 328 GLY A O 1
ATOM 2600 N N . THR A 1 329 ? -37.691 3.035 30.975 1.00 71.88 329 THR A N 1
ATOM 2601 C CA . THR A 1 329 ? -39.034 3.630 30.853 1.00 71.88 329 THR A CA 1
ATOM 2602 C C . THR A 1 329 ? -40.168 2.648 31.166 1.00 71.88 329 THR A C 1
ATOM 2604 O O . THR A 1 329 ? -41.336 3.028 31.150 1.00 71.88 329 THR A O 1
ATOM 2607 N N . ASN A 1 330 ? -39.849 1.377 31.426 1.00 74.25 330 ASN A N 1
ATOM 2608 C CA . ASN A 1 330 ? -40.811 0.303 31.655 1.00 74.25 330 ASN A CA 1
ATOM 2609 C C . ASN A 1 330 ? -40.622 -0.276 33.062 1.00 74.25 330 ASN A C 1
ATOM 2611 O O . ASN A 1 330 ? -39.534 -0.743 33.385 1.00 74.25 330 ASN A O 1
ATOM 2615 N N . LEU A 1 331 ? -41.691 -0.325 33.861 1.00 67.69 331 LEU A N 1
ATOM 2616 C CA . LEU A 1 331 ? -41.682 -0.886 35.222 1.00 67.69 331 LEU A CA 1
ATOM 2617 C C . LEU A 1 331 ? -41.257 -2.365 35.275 1.00 67.69 331 LEU A C 1
ATOM 2619 O O . LEU A 1 331 ? -40.746 -2.821 36.291 1.00 67.69 331 LEU A O 1
ATOM 2623 N N . LEU A 1 332 ? -41.428 -3.112 34.179 1.00 69.00 332 LEU A N 1
ATOM 2624 C CA . LEU A 1 332 ? -40.979 -4.505 34.047 1.00 69.00 332 LEU A CA 1
ATOM 2625 C C . LEU A 1 332 ? -39.496 -4.628 33.662 1.00 69.00 332 LEU A C 1
ATOM 2627 O O . LEU A 1 332 ? -38.928 -5.714 33.740 1.00 69.00 332 LEU A O 1
ATOM 2631 N N . ARG A 1 333 ? -38.882 -3.531 33.205 1.00 72.75 333 ARG A N 1
ATOM 2632 C CA . ARG A 1 333 ? -37.464 -3.426 32.833 1.00 72.75 333 ARG A CA 1
ATOM 2633 C C . ARG A 1 333 ? -36.890 -2.123 33.396 1.00 72.75 333 ARG A C 1
ATOM 2635 O O . ARG A 1 333 ? -36.561 -1.222 32.619 1.00 72.75 333 ARG A O 1
ATOM 2642 N N . PRO A 1 334 ? -36.810 -2.005 34.731 1.00 75.44 334 PRO A N 1
ATOM 2643 C CA . PRO A 1 334 ? -36.485 -0.745 35.394 1.00 75.44 334 PRO A CA 1
ATOM 2644 C C . PRO A 1 334 ? -35.029 -0.311 35.186 1.00 75.44 334 PRO A C 1
ATOM 2646 O O . PRO A 1 334 ? -34.708 0.847 35.426 1.00 75.44 334 PRO A O 1
ATOM 2649 N N . LEU A 1 335 ? -34.153 -1.199 34.702 1.00 84.44 335 LEU A N 1
ATOM 2650 C CA . LEU A 1 335 ? -32.744 -0.917 34.426 1.00 84.44 335 LEU A CA 1
ATOM 2651 C C . LEU A 1 335 ? -32.420 -1.180 32.954 1.00 84.44 335 LEU A C 1
ATOM 2653 O O . LEU A 1 335 ? -32.852 -2.182 32.379 1.00 84.44 335 LEU A O 1
ATOM 2657 N N . GLN A 1 336 ? -31.632 -0.290 32.356 1.00 88.31 336 GLN A N 1
ATOM 2658 C CA . GLN A 1 336 ? -31.119 -0.405 30.992 1.00 88.31 336 GLN A CA 1
ATOM 2659 C C . GLN A 1 336 ? -29.631 -0.052 30.944 1.00 88.31 336 GLN A C 1
ATOM 2661 O O . GLN A 1 336 ? -29.125 0.669 31.802 1.00 88.31 336 GLN A O 1
ATOM 2666 N N . LEU A 1 337 ? -28.935 -0.561 29.925 1.00 90.50 337 LEU A N 1
ATOM 2667 C CA . LEU A 1 337 ? -27.556 -0.191 29.614 1.00 90.50 337 LEU A CA 1
ATOM 2668 C C . LEU A 1 337 ? -27.547 0.736 28.400 1.00 90.50 337 LEU A C 1
ATOM 2670 O O . LEU A 1 337 ? -27.880 0.310 27.293 1.00 90.50 337 LEU A O 1
ATOM 2674 N N . ARG A 1 338 ? -27.140 1.992 28.596 1.00 90.81 338 ARG A N 1
ATOM 2675 C CA . ARG A 1 338 ? -26.917 2.952 27.509 1.00 90.81 338 ARG A CA 1
ATOM 2676 C C . ARG A 1 338 ? -25.439 2.971 27.153 1.00 90.81 338 ARG A C 1
ATOM 2678 O O . ARG A 1 338 ? -24.604 3.276 28.000 1.00 90.81 338 ARG A O 1
ATOM 2685 N N . GLN A 1 339 ? -25.116 2.682 25.897 1.00 92.00 339 GLN A N 1
ATOM 2686 C CA . GLN A 1 339 ? -23.752 2.842 25.404 1.00 92.00 339 GLN A CA 1
ATOM 2687 C C . GLN A 1 339 ? -23.404 4.331 25.286 1.00 92.00 339 GLN A C 1
ATOM 2689 O O . GLN A 1 339 ? -24.187 5.109 24.739 1.00 92.00 339 GLN A O 1
ATOM 2694 N N . ILE A 1 340 ? -22.216 4.717 25.747 1.00 91.12 340 ILE A N 1
ATOM 2695 C CA . ILE A 1 340 ? -21.662 6.052 25.496 1.00 91.12 340 ILE A CA 1
ATOM 2696 C C . ILE A 1 340 ? -21.207 6.111 24.031 1.00 91.12 340 ILE A C 1
ATOM 2698 O O . ILE A 1 340 ? -20.434 5.264 23.579 1.00 91.12 340 ILE A O 1
ATOM 2702 N N . THR A 1 341 ? -21.700 7.091 23.265 1.00 90.75 341 THR A N 1
ATOM 2703 C CA . THR A 1 341 ? -21.412 7.221 21.824 1.00 90.75 341 THR A CA 1
ATOM 2704 C C . THR A 1 341 ? -21.002 8.641 21.436 1.00 90.75 341 THR A C 1
ATOM 2706 O O . THR A 1 341 ? -21.307 9.611 22.123 1.00 90.75 341 THR A O 1
ATOM 2709 N N . LEU A 1 342 ? -20.344 8.781 20.284 1.00 88.94 342 LEU A N 1
ATOM 2710 C CA . LEU A 1 342 ? -19.875 10.066 19.747 1.00 88.94 342 LEU A CA 1
ATOM 2711 C C . LEU A 1 342 ? -20.956 10.848 18.964 1.00 88.94 342 LEU A C 1
ATOM 2713 O O . LEU A 1 342 ? -20.615 11.736 18.190 1.00 88.94 342 LEU A O 1
ATOM 2717 N N . ASN A 1 343 ? -22.244 10.508 19.108 1.00 79.62 343 ASN A N 1
ATOM 2718 C CA . ASN A 1 343 ? -23.322 11.006 18.233 1.00 79.62 343 ASN A CA 1
ATOM 2719 C C . ASN A 1 343 ? -24.145 12.172 18.815 1.00 79.6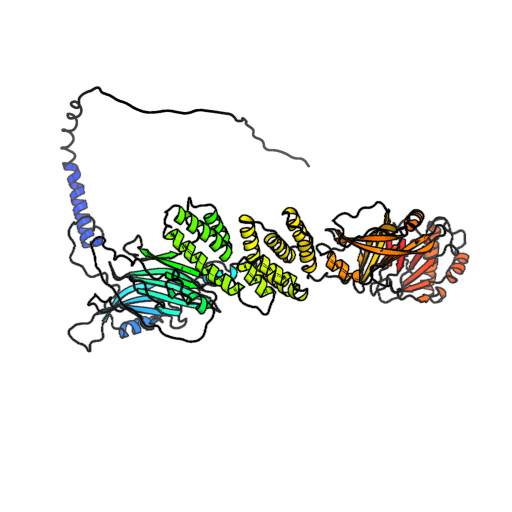2 343 ASN A C 1
ATOM 2721 O O . ASN A 1 343 ? -25.142 12.582 18.221 1.00 79.62 343 ASN A O 1
ATOM 2725 N N . GLU A 1 344 ? -23.775 12.688 19.982 1.00 70.88 344 GLU A N 1
ATOM 2726 C CA . GLU A 1 344 ? -24.536 13.720 20.701 1.00 70.88 344 GLU A CA 1
ATOM 2727 C C . GLU A 1 344 ? -23.909 15.114 20.494 1.00 70.88 344 GLU A C 1
ATOM 2729 O O . GLU A 1 344 ? -22.781 15.204 20.022 1.00 70.88 344 GLU A O 1
ATOM 2734 N N . GLY A 1 345 ? -24.638 16.198 20.810 1.00 63.84 345 GLY A N 1
ATOM 2735 C CA . GLY A 1 345 ? -24.078 17.564 20.862 1.00 63.84 345 GLY A CA 1
ATOM 2736 C C . GLY A 1 345 ? -24.459 18.528 19.725 1.00 63.84 345 GLY A C 1
ATOM 2737 O O . GLY A 1 345 ? -23.595 19.045 19.015 1.00 63.84 345 GLY A O 1
ATOM 2738 N N . GLN A 1 346 ? -25.751 18.837 19.568 1.00 61.91 346 GLN A N 1
ATOM 2739 C CA . GLN A 1 346 ? -26.203 19.889 18.643 1.00 61.91 346 GLN A CA 1
ATOM 2740 C C . GLN A 1 346 ? -25.875 21.296 19.177 1.00 61.91 346 GLN A C 1
ATOM 2742 O O . GLN A 1 346 ? -26.036 21.570 20.363 1.00 61.91 346 GLN A O 1
ATOM 2747 N N . GLY A 1 347 ? -25.446 22.206 18.295 1.00 69.81 347 GLY A N 1
ATOM 2748 C CA . GLY A 1 347 ? -25.213 23.619 18.637 1.00 69.81 347 GLY A CA 1
ATOM 2749 C C . GLY A 1 347 ? -23.894 23.925 19.362 1.00 69.81 347 GLY A C 1
ATOM 2750 O O . GLY A 1 347 ? -23.725 25.037 19.860 1.00 69.81 347 GLY A O 1
ATOM 2751 N N . LEU A 1 348 ? -22.961 22.970 19.423 1.00 80.50 348 LEU A N 1
ATOM 2752 C CA . LEU A 1 348 ? -21.633 23.158 20.018 1.00 80.50 348 LEU A CA 1
ATOM 2753 C C . LEU A 1 348 ? -20.618 23.786 19.034 1.00 80.50 348 LEU A C 1
ATOM 2755 O O . LEU A 1 348 ? -20.844 23.765 17.820 1.00 80.50 348 LEU A O 1
ATOM 2759 N N . PRO A 1 349 ? -19.499 24.361 19.532 1.00 84.62 349 PRO A N 1
ATOM 2760 C CA . PRO A 1 349 ? -18.496 25.027 18.698 1.00 84.62 349 PRO A CA 1
ATOM 2761 C C . PRO A 1 349 ? -17.886 24.122 17.621 1.00 84.62 349 PRO A C 1
ATOM 2763 O O . PRO A 1 349 ? -17.850 22.898 17.744 1.00 84.62 349 PRO A O 1
ATOM 2766 N N . LYS A 1 350 ? -17.304 24.723 16.575 1.00 87.75 350 LYS A N 1
ATOM 2767 C CA . LYS A 1 350 ? -16.651 23.969 15.489 1.00 87.75 350 LYS A CA 1
ATOM 2768 C C . LYS A 1 350 ? -15.548 23.029 15.997 1.00 87.75 350 LYS A C 1
ATOM 2770 O O . LYS A 1 350 ? -15.425 21.925 15.476 1.00 87.75 350 LYS A O 1
ATOM 2775 N N . ALA A 1 351 ? -14.785 23.436 17.013 1.00 88.81 351 ALA A N 1
ATOM 2776 C CA . ALA A 1 351 ? -13.749 22.601 17.623 1.00 88.81 351 ALA A CA 1
ATOM 2777 C C . ALA A 1 351 ? -14.316 21.288 18.200 1.00 88.81 351 ALA A C 1
ATOM 2779 O O . ALA A 1 351 ? -13.688 20.242 18.071 1.00 88.81 351 ALA A O 1
ATOM 2780 N N . TYR A 1 352 ? -15.548 21.302 18.716 1.00 91.12 352 TYR A N 1
ATOM 2781 C CA . TYR A 1 352 ? -16.225 20.096 19.193 1.00 91.12 352 TYR A CA 1
ATOM 2782 C C . TYR A 1 352 ? -16.587 19.157 18.039 1.00 91.12 352 TYR A C 1
ATOM 2784 O O . TYR A 1 352 ? -16.259 17.974 18.068 1.00 91.12 352 TYR A O 1
ATOM 2792 N N . SER A 1 353 ? -17.184 19.694 16.971 1.00 90.12 353 SER A N 1
ATOM 2793 C CA . SER A 1 353 ? -17.469 18.914 15.757 1.00 90.12 353 SER A CA 1
ATOM 2794 C C . SER A 1 353 ? -16.187 18.319 15.156 1.00 90.12 353 SER A C 1
ATOM 2796 O O . SER A 1 353 ? -16.147 17.137 14.819 1.00 90.12 353 SER A O 1
ATOM 2798 N N . ASN A 1 354 ? -15.097 19.094 15.110 1.00 93.19 354 ASN A N 1
ATOM 2799 C CA . ASN A 1 354 ? -13.782 18.613 14.687 1.00 93.19 354 ASN A CA 1
ATOM 2800 C C . ASN A 1 354 ? -13.254 17.486 15.590 1.00 93.19 354 ASN A C 1
ATOM 2802 O O . ASN A 1 354 ? -12.715 16.508 15.071 1.00 93.19 354 ASN A O 1
ATOM 2806 N N . ALA A 1 355 ? -13.409 17.601 16.914 1.00 94.44 355 ALA A N 1
ATOM 2807 C CA . ALA A 1 355 ? -13.017 16.562 17.862 1.00 94.44 355 ALA A CA 1
ATOM 2808 C C . ALA A 1 355 ? -13.771 15.254 17.590 1.00 94.44 355 ALA A C 1
ATOM 2810 O O . ALA A 1 355 ? -13.144 14.203 17.474 1.00 94.44 355 ALA A O 1
ATOM 2811 N N . LEU A 1 356 ? -15.092 15.316 17.391 1.00 93.44 356 LEU A N 1
ATOM 2812 C CA . LEU A 1 356 ? -15.899 14.139 17.054 1.00 93.44 356 LEU A CA 1
ATOM 2813 C C . LEU A 1 356 ? -15.513 13.542 15.696 1.00 93.44 356 LEU A C 1
ATOM 2815 O O . LEU A 1 356 ? -15.403 12.323 15.572 1.00 93.44 356 LEU A O 1
ATOM 2819 N N . ILE A 1 357 ? -15.249 14.380 14.688 1.00 93.12 357 ILE A N 1
ATOM 2820 C CA . ILE A 1 357 ? -14.762 13.933 13.378 1.00 93.12 357 ILE A CA 1
ATOM 2821 C C . ILE A 1 357 ? -13.447 13.158 13.545 1.00 93.12 357 ILE A C 1
ATOM 2823 O O . ILE A 1 357 ? -13.370 12.014 13.094 1.00 93.12 357 ILE A O 1
ATOM 2827 N N . LEU A 1 358 ? -12.455 13.720 14.245 1.00 95.81 358 LEU A N 1
ATOM 2828 C CA . LEU A 1 358 ? -11.163 13.073 14.517 1.00 95.81 358 LEU A CA 1
ATOM 2829 C C . LEU A 1 358 ? -11.321 11.764 15.303 1.00 95.81 358 LEU A C 1
ATOM 2831 O O . LEU A 1 358 ? -10.805 10.729 14.877 1.00 95.81 358 LEU A O 1
ATOM 2835 N N . ALA A 1 359 ? -12.085 11.787 16.396 1.00 95.31 359 ALA A N 1
ATOM 2836 C CA . ALA A 1 359 ? -12.352 10.627 17.244 1.00 95.31 359 ALA A CA 1
ATOM 2837 C C . ALA A 1 359 ? -13.053 9.504 16.466 1.00 95.31 359 ALA A C 1
ATOM 2839 O O . ALA A 1 359 ? -12.659 8.344 16.550 1.00 95.31 359 ALA A O 1
ATOM 2840 N N . SER A 1 360 ? -14.024 9.844 15.612 1.00 92.00 360 SER A N 1
ATOM 2841 C CA . SER A 1 360 ? -14.706 8.870 14.752 1.00 92.00 360 SER A CA 1
ATOM 2842 C C . SER A 1 360 ? -13.767 8.217 13.730 1.00 92.00 360 SER A C 1
ATOM 2844 O O . SER A 1 360 ? -14.010 7.087 13.307 1.00 92.00 360 SER A O 1
ATOM 2846 N N . GLY A 1 361 ? -12.691 8.905 13.332 1.00 92.31 361 GLY A N 1
ATOM 2847 C CA . GLY A 1 361 ? -11.608 8.359 12.513 1.00 92.31 361 GLY A CA 1
ATOM 2848 C C . GLY A 1 361 ? -10.555 7.582 13.303 1.00 92.31 361 GLY A C 1
ATOM 2849 O O . GLY A 1 361 ? -9.658 7.016 12.687 1.00 92.31 361 GLY A O 1
ATOM 2850 N N . GLY A 1 362 ? -10.656 7.552 14.635 1.00 92.94 362 GLY A N 1
ATOM 2851 C CA . GLY A 1 362 ? -9.697 6.922 15.538 1.00 92.94 362 GLY A CA 1
ATOM 2852 C C . GLY A 1 362 ? -8.445 7.762 15.833 1.00 92.94 362 GLY A C 1
ATOM 2853 O O . GLY A 1 362 ? -7.455 7.227 16.329 1.00 92.94 362 GLY A O 1
ATOM 2854 N N . LEU A 1 363 ? -8.466 9.065 15.529 1.00 96.44 363 LEU A N 1
ATOM 2855 C CA . LEU A 1 363 ? -7.407 10.023 15.876 1.00 96.44 363 LEU A CA 1
ATOM 2856 C C . LEU A 1 363 ? -7.682 10.635 17.249 1.00 96.44 363 LEU A C 1
ATOM 2858 O O . LEU A 1 363 ? -8.037 11.809 17.370 1.00 96.44 363 LEU A O 1
ATOM 2862 N N . TRP A 1 364 ? -7.545 9.809 18.283 1.00 96.50 364 TRP A N 1
ATOM 2863 C CA . TRP A 1 364 ? -7.985 10.128 19.640 1.00 96.50 364 TRP A CA 1
ATOM 2864 C C . TRP A 1 364 ? -7.185 11.256 20.298 1.00 96.50 364 TRP A C 1
ATOM 2866 O O . TRP A 1 364 ? -7.788 12.181 20.832 1.00 96.50 364 TRP A O 1
ATOM 2876 N N . SER A 1 365 ? -5.852 11.247 20.211 1.00 96.88 365 SER A N 1
ATOM 2877 C CA . SER A 1 365 ? -5.025 12.322 20.783 1.00 96.88 365 SER A CA 1
ATOM 2878 C C . SER A 1 365 ? -5.271 13.689 20.118 1.00 96.88 365 SER A C 1
ATOM 2880 O O . SER A 1 365 ? -5.517 14.657 20.840 1.00 96.88 365 SER A O 1
ATOM 2882 N N . PRO A 1 366 ? -5.317 13.816 18.774 1.00 97.06 366 PRO A N 1
ATOM 2883 C CA . PRO A 1 366 ? -5.728 15.060 18.124 1.00 97.06 366 PRO A CA 1
ATOM 2884 C C . PRO A 1 366 ? -7.160 15.483 18.468 1.00 97.06 366 PRO A C 1
ATOM 2886 O O . PRO A 1 366 ? -7.425 16.679 18.601 1.00 97.06 366 PRO A O 1
ATOM 2889 N N . ALA A 1 367 ? -8.084 14.525 18.614 1.00 97.12 367 ALA A N 1
ATOM 2890 C CA . ALA A 1 367 ? -9.454 14.807 19.032 1.00 97.12 367 ALA A CA 1
ATOM 2891 C C . ALA A 1 367 ? -9.504 15.400 20.442 1.00 97.12 367 ALA A C 1
ATOM 2893 O O . ALA A 1 367 ? -10.195 16.395 20.647 1.00 97.12 367 ALA A O 1
ATOM 2894 N N . LEU A 1 368 ? -8.737 14.838 21.382 1.00 96.56 368 LEU A N 1
ATOM 2895 C CA . LEU A 1 368 ? -8.646 15.341 22.750 1.00 96.56 368 LEU A CA 1
ATOM 2896 C C . LEU A 1 368 ? -8.164 16.794 22.767 1.00 96.56 368 LEU A C 1
ATOM 2898 O O . LEU A 1 368 ? -8.810 17.630 23.383 1.00 96.56 368 LEU A O 1
ATOM 2902 N N . VAL A 1 369 ? -7.124 17.125 21.992 1.00 95.75 369 VAL A N 1
ATOM 2903 C CA . VAL A 1 369 ? -6.622 18.508 21.881 1.00 95.75 369 VAL A CA 1
ATOM 2904 C C . VAL A 1 369 ? -7.701 19.474 21.377 1.00 95.75 369 VAL A C 1
ATOM 2906 O O . VAL A 1 369 ? -7.809 20.591 21.878 1.00 95.75 369 VAL A O 1
ATOM 2909 N N . GLN A 1 370 ? -8.509 19.075 20.387 1.00 94.50 370 GLN A N 1
ATOM 2910 C CA . GLN A 1 370 ? -9.635 19.897 19.921 1.00 94.50 370 GLN A CA 1
ATOM 2911 C C . GLN A 1 370 ? -10.721 20.040 20.997 1.00 94.50 370 GLN A C 1
ATOM 2913 O O . GLN A 1 370 ? -11.322 21.104 21.127 1.00 94.50 370 GLN A O 1
ATOM 2918 N N . PHE A 1 371 ? -10.973 18.990 21.777 1.00 93.12 371 PHE A N 1
ATOM 2919 C CA . PHE A 1 371 ? -11.984 19.008 22.829 1.00 93.12 371 PHE A CA 1
ATOM 2920 C C . PHE A 1 371 ? -11.541 19.841 24.042 1.00 93.12 371 PHE A C 1
ATOM 2922 O O . PHE A 1 371 ? -12.337 20.616 24.565 1.00 93.12 371 PHE A O 1
ATOM 2929 N N . ASP A 1 372 ? -10.268 19.779 24.436 1.00 93.19 372 ASP A N 1
ATOM 2930 C CA . ASP A 1 372 ? -9.704 20.605 25.513 1.00 93.19 372 ASP A CA 1
ATOM 2931 C C . ASP A 1 372 ? -9.904 22.108 25.229 1.00 93.19 372 ASP A C 1
ATOM 2933 O O . ASP A 1 372 ? -10.213 22.885 26.134 1.00 93.19 372 ASP A O 1
ATOM 2937 N N . GLN A 1 373 ? -9.819 22.522 23.956 1.00 89.88 373 GLN A N 1
ATOM 2938 C CA . GLN A 1 373 ? -10.132 23.895 23.535 1.00 89.88 373 GLN A CA 1
ATOM 2939 C C . GLN A 1 373 ? -11.602 24.250 23.790 1.00 89.88 373 GLN A C 1
ATOM 2941 O O . GLN A 1 373 ? -11.892 25.318 24.324 1.00 89.88 373 GLN A O 1
ATOM 2946 N N . VAL A 1 374 ? -12.530 23.343 23.472 1.00 87.06 374 VAL A N 1
ATOM 2947 C CA . VAL A 1 374 ? -13.970 23.528 23.724 1.00 87.06 374 VAL A CA 1
ATOM 2948 C C . VAL A 1 374 ? -14.245 23.656 25.218 1.00 87.06 374 VAL A C 1
ATOM 2950 O O . VAL A 1 374 ? -15.016 24.523 25.628 1.00 87.06 374 VAL A O 1
ATOM 2953 N N . GLN A 1 375 ? -13.619 22.810 26.038 1.00 85.12 375 GLN A N 1
ATOM 2954 C CA . GLN A 1 375 ? -13.777 22.862 27.488 1.00 85.12 375 GLN A CA 1
ATOM 2955 C C . GLN A 1 375 ? -13.277 24.202 28.040 1.00 85.12 375 GLN A C 1
ATOM 2957 O O . GLN A 1 375 ? -13.996 24.852 28.799 1.00 85.12 375 GLN A O 1
ATOM 2962 N N . ALA A 1 376 ? -12.096 24.654 27.611 1.00 85.75 376 ALA A N 1
ATOM 2963 C CA . ALA A 1 376 ? -11.551 25.950 28.005 1.00 85.75 376 ALA A CA 1
ATOM 2964 C C . ALA A 1 376 ? -12.460 27.121 27.581 1.00 85.75 376 ALA A C 1
ATOM 2966 O O . ALA A 1 376 ? -12.726 28.015 28.386 1.00 85.75 376 ALA A O 1
ATOM 2967 N N . GLU A 1 377 ? -12.989 27.101 26.353 1.00 85.00 377 GLU A N 1
ATOM 2968 C CA . GLU A 1 377 ? -13.918 28.118 25.845 1.00 85.00 377 GLU A CA 1
ATOM 2969 C C . GLU A 1 377 ? -15.237 28.158 26.630 1.00 85.00 377 GLU A C 1
ATOM 2971 O O . GLU A 1 377 ? -15.736 29.239 26.948 1.00 85.00 377 GLU A O 1
ATOM 2976 N N . LEU A 1 378 ? -15.813 26.999 26.960 1.00 82.56 378 LEU A N 1
ATOM 2977 C CA . LEU A 1 378 ? -17.067 26.919 27.712 1.00 82.56 378 LEU A CA 1
ATOM 2978 C C . LEU A 1 378 ? -16.892 27.360 29.166 1.00 82.56 378 LEU A C 1
ATOM 2980 O O . LEU A 1 378 ? -17.721 28.125 29.662 1.00 82.56 378 LEU A O 1
ATOM 2984 N N . ILE A 1 379 ? -15.790 26.965 29.813 1.00 79.94 379 ILE A N 1
ATOM 2985 C CA . ILE A 1 379 ? -15.431 27.438 31.157 1.00 79.94 379 ILE A CA 1
ATOM 2986 C C . ILE A 1 379 ? -15.254 28.961 31.150 1.00 79.94 379 ILE A C 1
ATOM 2988 O O . ILE A 1 379 ? -15.805 29.639 32.016 1.00 79.94 379 ILE A O 1
ATOM 2992 N N . ALA A 1 380 ? -14.563 29.519 30.150 1.00 82.81 380 ALA A N 1
ATOM 2993 C CA . ALA A 1 380 ? -14.401 30.968 30.009 1.00 82.81 380 ALA A CA 1
ATOM 2994 C C . ALA A 1 380 ? -15.741 31.706 29.807 1.00 82.81 380 ALA A C 1
ATOM 2996 O O . ALA A 1 380 ? -15.885 32.853 30.221 1.00 82.81 380 ALA A O 1
ATOM 2997 N N . GLN A 1 381 ? -16.738 31.045 29.212 1.00 84.25 381 GLN A N 1
ATOM 2998 C CA . GLN A 1 381 ? -18.107 31.555 29.061 1.00 84.25 381 GLN A CA 1
ATOM 2999 C C . GLN A 1 381 ? -19.002 31.302 30.288 1.00 84.25 381 GLN A C 1
ATOM 3001 O O . GLN A 1 381 ? -20.191 31.618 30.241 1.00 84.25 381 GLN A O 1
ATOM 3006 N N . GLY A 1 382 ? -18.477 30.705 31.364 1.00 80.06 382 GLY A N 1
ATOM 3007 C CA . GLY A 1 382 ? -19.252 30.338 32.552 1.00 80.06 382 GLY A CA 1
ATOM 3008 C C . GLY A 1 382 ? -20.283 29.229 32.309 1.00 80.06 382 GLY A C 1
ATOM 3009 O O . GLY A 1 382 ? -21.233 29.097 33.078 1.00 80.06 382 GLY A O 1
ATOM 3010 N N . LYS A 1 383 ? -20.134 28.443 31.235 1.00 82.12 383 LYS A N 1
ATOM 3011 C CA . LYS A 1 383 ? -21.030 27.332 30.889 1.00 82.12 383 LYS A CA 1
ATOM 3012 C C . LYS A 1 383 ? -20.463 26.012 31.400 1.00 82.12 383 LYS A C 1
ATOM 3014 O O . LYS A 1 383 ? -19.275 25.740 31.247 1.00 82.12 383 LYS A O 1
ATOM 3019 N N . GLN A 1 384 ? -21.328 25.168 31.954 1.00 77.38 384 GLN A N 1
ATOM 3020 C CA . GLN A 1 384 ? -20.981 23.792 32.311 1.00 77.38 384 GLN A CA 1
ATOM 3021 C C . GLN A 1 384 ? -21.239 22.846 31.134 1.00 77.38 384 GLN A C 1
ATOM 3023 O O . GLN A 1 384 ? -22.178 23.039 30.357 1.00 77.38 384 GLN A O 1
ATOM 3028 N N . LEU A 1 385 ? -20.397 21.820 31.005 1.00 80.38 385 LEU A N 1
ATOM 3029 C CA . LEU A 1 385 ? -20.604 20.738 30.046 1.00 80.38 385 LEU A CA 1
ATOM 3030 C C . LEU A 1 385 ? -21.830 19.924 30.465 1.00 80.38 385 LEU A C 1
ATOM 3032 O O . LEU A 1 385 ? -22.002 19.605 31.640 1.00 80.38 385 LEU A O 1
ATOM 3036 N N . SER A 1 386 ? -22.679 19.565 29.501 1.00 84.25 386 SER A N 1
ATOM 3037 C CA . SER A 1 386 ? -23.740 18.595 29.782 1.00 84.25 386 SER A CA 1
ATOM 3038 C C . SER A 1 386 ? -23.125 17.232 30.143 1.00 84.25 386 SER A C 1
ATOM 3040 O O . SER A 1 386 ? -22.053 16.912 29.617 1.00 84.25 386 SER A O 1
ATOM 3042 N N . PRO A 1 387 ? -23.797 16.397 30.957 1.00 83.12 387 PRO A N 1
ATOM 3043 C CA . PRO A 1 387 ? -23.285 15.075 31.328 1.00 83.12 387 PRO A CA 1
ATOM 3044 C C . PRO A 1 387 ? -22.904 14.206 30.120 1.00 83.12 387 PRO A C 1
ATOM 3046 O O . PRO A 1 387 ? -21.856 13.577 30.115 1.00 83.12 387 PRO A O 1
ATOM 3049 N N . TYR A 1 388 ? -23.702 14.253 29.054 1.00 85.00 388 TYR A N 1
ATOM 3050 C CA . TYR A 1 388 ? -23.463 13.558 27.786 1.00 85.00 388 TYR A CA 1
ATOM 3051 C C . TYR A 1 388 ? -22.171 13.997 27.080 1.00 85.00 388 TYR A C 1
ATOM 3053 O O . TYR A 1 388 ? -21.377 13.182 26.617 1.00 85.00 388 TYR A O 1
ATOM 3061 N N . VAL A 1 389 ? -21.916 15.306 27.048 1.00 87.25 389 VAL A N 1
ATOM 3062 C CA . VAL A 1 389 ? -20.694 15.863 26.449 1.00 87.25 389 VAL A CA 1
ATOM 3063 C C . VAL A 1 389 ? -19.470 15.520 27.304 1.00 87.25 389 VAL A C 1
ATOM 3065 O O . VAL A 1 389 ? -18.409 15.235 26.753 1.00 87.25 389 VAL A O 1
ATOM 3068 N N . GLN A 1 390 ? -19.612 15.494 28.633 1.00 87.38 390 GLN A N 1
ATOM 3069 C CA . GLN A 1 390 ? -18.548 15.040 29.534 1.00 87.38 390 GLN A CA 1
ATOM 3070 C C . GLN A 1 390 ? -18.226 13.553 29.321 1.00 87.38 390 GLN A C 1
ATOM 3072 O O . GLN A 1 390 ? -17.060 13.195 29.206 1.00 87.38 390 GLN A O 1
ATOM 3077 N N . GLU A 1 391 ? -19.241 12.698 29.176 1.00 88.25 391 GLU A N 1
ATOM 3078 C CA . GLU A 1 391 ? -19.060 11.267 28.889 1.00 88.25 391 GLU A CA 1
ATOM 3079 C C . GLU A 1 391 ? -18.273 11.038 27.585 1.00 88.25 391 GLU A C 1
ATOM 3081 O O . GLU A 1 391 ? -17.395 10.177 27.518 1.00 88.25 391 GLU A O 1
ATOM 3086 N N . GLN A 1 392 ? -18.539 11.834 26.547 1.00 90.81 392 GLN A N 1
ATOM 3087 C CA . GLN A 1 392 ? -17.782 11.782 25.293 1.00 90.81 392 GLN A CA 1
ATOM 3088 C C . GLN A 1 392 ? -16.345 12.277 25.444 1.00 90.81 392 GLN A C 1
ATOM 3090 O O . GLN A 1 392 ? -15.436 11.693 24.850 1.00 90.81 392 GLN A O 1
ATOM 3095 N N . TYR A 1 393 ? -16.138 13.344 26.217 1.00 90.50 393 TYR A N 1
ATOM 3096 C CA . TYR A 1 393 ? -14.803 13.837 26.538 1.00 90.50 393 TYR A CA 1
ATOM 3097 C C . TYR A 1 393 ? -13.983 12.750 27.237 1.00 90.50 393 TYR A C 1
ATOM 3099 O O . TYR A 1 393 ? -12.881 12.433 26.791 1.00 90.50 393 TYR A O 1
ATOM 3107 N N . ASP A 1 394 ? -14.552 12.117 28.262 1.00 90.25 394 ASP A N 1
ATOM 3108 C CA . ASP A 1 394 ? -13.894 11.057 29.024 1.00 90.25 394 ASP A CA 1
ATOM 3109 C C . ASP A 1 394 ? -13.591 9.844 28.130 1.00 90.25 394 ASP A C 1
ATOM 3111 O O . ASP A 1 394 ? -12.505 9.264 28.206 1.00 90.25 394 ASP A O 1
ATOM 3115 N N . LEU A 1 395 ? -14.508 9.491 27.217 1.00 92.12 395 LEU A N 1
ATOM 3116 C CA . LEU A 1 395 ? -14.301 8.413 26.246 1.00 92.12 395 LEU A CA 1
ATOM 3117 C C . LEU A 1 395 ? -13.113 8.716 25.321 1.00 92.12 395 LEU A C 1
ATOM 3119 O O . LEU A 1 395 ? -12.265 7.846 25.095 1.00 92.12 395 LEU A O 1
ATOM 3123 N N . ILE A 1 396 ? -13.036 9.941 24.792 1.00 93.88 396 ILE A N 1
ATOM 3124 C CA . ILE A 1 396 ? -11.929 10.392 23.939 1.00 93.88 396 ILE A CA 1
ATOM 3125 C C . ILE A 1 396 ? -10.622 10.413 24.735 1.00 93.88 396 ILE A C 1
ATOM 3127 O O . ILE A 1 396 ? -9.610 9.909 24.247 1.00 93.88 396 ILE A O 1
ATOM 3131 N N . LYS A 1 397 ? -10.646 10.936 25.966 1.00 93.06 397 LYS A N 1
ATOM 3132 C CA . LYS A 1 397 ? -9.491 10.997 26.868 1.00 93.06 397 LYS A CA 1
ATOM 3133 C C . LYS A 1 397 ? -8.934 9.603 27.156 1.00 93.06 397 LYS A C 1
ATOM 3135 O O . LYS A 1 397 ? -7.720 9.411 27.071 1.00 93.06 397 LYS A O 1
ATOM 3140 N N . LEU A 1 398 ? -9.798 8.622 27.426 1.00 91.31 398 LEU A N 1
ATOM 3141 C CA . LEU A 1 398 ? -9.397 7.231 27.641 1.00 91.31 398 LEU A CA 1
ATOM 3142 C C . LEU A 1 398 ? -8.668 6.658 26.417 1.00 91.31 398 LEU A C 1
ATOM 3144 O O . LEU A 1 398 ? -7.567 6.118 26.542 1.00 91.31 398 LEU A O 1
ATOM 3148 N N . HIS A 1 399 ? -9.252 6.808 25.226 1.00 93.69 399 HIS A N 1
ATOM 3149 C CA . HIS A 1 399 ? -8.641 6.281 24.007 1.00 93.69 399 HIS A CA 1
ATOM 3150 C C . HIS A 1 399 ? -7.329 6.997 23.659 1.00 93.69 399 HIS A C 1
ATOM 3152 O O . HIS A 1 399 ? -6.359 6.338 23.287 1.00 93.69 399 HIS A O 1
ATOM 3158 N N . ALA A 1 400 ? -7.268 8.317 23.847 1.00 95.06 400 ALA A N 1
ATOM 3159 C CA . ALA A 1 400 ? -6.064 9.116 23.641 1.00 95.06 400 ALA A CA 1
ATOM 3160 C C . ALA A 1 400 ? -4.932 8.702 24.591 1.00 95.06 400 ALA A C 1
ATOM 3162 O O . ALA A 1 400 ? -3.788 8.559 24.168 1.00 95.06 400 ALA A O 1
ATOM 3163 N N . LYS A 1 401 ? -5.242 8.444 25.871 1.00 92.69 401 LYS A N 1
ATOM 3164 C CA . LYS A 1 401 ? -4.267 7.933 26.851 1.00 92.69 401 LYS A CA 1
ATOM 3165 C C . LYS A 1 401 ? -3.611 6.648 26.344 1.00 92.69 401 LYS A C 1
ATOM 3167 O O . LYS A 1 401 ? -2.390 6.522 26.410 1.00 92.69 401 LYS A O 1
ATOM 3172 N N . TYR A 1 402 ? -4.404 5.730 25.795 1.00 90.88 402 TYR A N 1
ATOM 3173 C CA . TYR A 1 402 ? -3.889 4.478 25.252 1.00 90.88 402 TYR A CA 1
ATOM 3174 C C . TYR A 1 402 ? -3.072 4.664 23.973 1.00 90.88 402 TYR A C 1
ATOM 3176 O O . TYR A 1 402 ? -1.953 4.159 23.906 1.00 90.88 402 TYR A O 1
ATOM 3184 N N . THR A 1 403 ? -3.577 5.388 22.965 1.00 94.38 403 THR A N 1
ATOM 3185 C CA . THR A 1 403 ? -2.811 5.587 21.718 1.00 94.38 403 THR A CA 1
ATOM 3186 C C . THR A 1 403 ? -1.502 6.316 21.981 1.00 94.38 403 THR A C 1
ATOM 3188 O O . THR A 1 403 ? -0.472 5.930 21.431 1.00 94.38 403 THR A O 1
ATOM 3191 N N . LYS A 1 404 ? -1.508 7.288 22.897 1.00 95.31 404 LYS A N 1
ATOM 3192 C CA . LYS A 1 404 ? -0.311 8.024 23.302 1.00 95.31 404 LYS A CA 1
ATOM 3193 C C . LYS A 1 404 ? 0.700 7.118 23.998 1.00 95.31 404 LYS A C 1
ATOM 3195 O O . LYS A 1 404 ? 1.893 7.207 23.709 1.00 95.31 404 LYS A O 1
ATOM 3200 N N . ALA A 1 405 ? 0.239 6.227 24.878 1.00 92.38 405 ALA A N 1
ATOM 3201 C CA . ALA A 1 405 ? 1.096 5.226 25.508 1.00 92.38 405 ALA A CA 1
ATOM 3202 C C . ALA A 1 405 ? 1.701 4.276 24.463 1.00 92.38 405 ALA A C 1
ATOM 3204 O O . ALA A 1 405 ? 2.912 4.067 24.461 1.00 92.38 405 ALA A O 1
ATOM 3205 N N . GLN A 1 406 ? 0.896 3.773 23.520 1.00 91.44 406 GLN A N 1
ATOM 3206 C CA . GLN A 1 406 ? 1.377 2.907 22.439 1.00 91.44 406 GLN A CA 1
ATOM 3207 C C . GLN A 1 406 ? 2.396 3.608 21.538 1.00 91.44 406 GLN A C 1
ATOM 3209 O O . GLN A 1 406 ? 3.398 2.997 21.178 1.00 91.44 406 GLN A O 1
ATOM 3214 N N . ALA A 1 407 ? 2.173 4.878 21.201 1.00 95.25 407 ALA A N 1
ATOM 3215 C CA . ALA A 1 407 ? 3.086 5.689 20.401 1.00 95.25 407 ALA A CA 1
ATOM 3216 C C . ALA A 1 407 ? 4.383 6.061 21.141 1.00 95.25 407 ALA A C 1
ATOM 3218 O O . ALA A 1 407 ? 5.399 6.327 20.503 1.00 95.25 407 ALA A O 1
ATOM 3219 N N . GLY A 1 408 ? 4.353 6.097 22.477 1.00 93.62 408 GLY A N 1
ATOM 3220 C CA . GLY A 1 408 ? 5.520 6.345 23.327 1.00 93.62 408 GLY A CA 1
ATOM 3221 C C . GLY A 1 408 ? 6.415 5.122 23.551 1.00 93.62 408 GLY A C 1
ATOM 3222 O O . GLY A 1 408 ? 7.520 5.273 24.067 1.00 93.62 408 GLY A O 1
ATOM 3223 N N . ARG A 1 409 ? 5.964 3.920 23.174 1.00 92.25 409 ARG A N 1
ATOM 3224 C CA . ARG A 1 409 ? 6.773 2.698 23.255 1.00 92.25 409 ARG A CA 1
ATOM 3225 C C . ARG A 1 409 ? 7.831 2.667 22.157 1.00 92.25 409 ARG A C 1
ATOM 3227 O O . ARG A 1 409 ? 7.613 3.179 21.060 1.00 92.25 409 ARG A O 1
ATOM 3234 N N . THR A 1 410 ? 8.940 1.996 22.453 1.00 91.19 410 THR A N 1
ATOM 3235 C CA . THR A 1 410 ? 9.983 1.673 21.475 1.00 91.19 410 THR A CA 1
ATOM 3236 C C . THR A 1 410 ? 9.717 0.292 20.891 1.00 91.19 410 THR A C 1
ATOM 3238 O O . THR A 1 410 ? 9.768 -0.706 21.611 1.00 91.19 410 THR A O 1
ATOM 3241 N N . TYR A 1 411 ? 9.461 0.224 19.588 1.00 91.44 411 TYR A N 1
ATOM 3242 C CA . TYR A 1 411 ? 9.310 -1.040 18.865 1.00 91.44 411 TYR A CA 1
ATOM 3243 C C . TYR A 1 411 ? 10.616 -1.433 18.175 1.00 91.44 411 TYR A C 1
ATOM 3245 O O . TYR A 1 411 ? 11.343 -0.585 17.665 1.00 91.44 411 TYR A O 1
ATOM 3253 N N . ALA A 1 412 ? 10.889 -2.738 18.100 1.00 89.06 412 ALA A N 1
ATOM 3254 C CA . ALA A 1 412 ? 12.042 -3.258 17.360 1.00 89.06 412 ALA A CA 1
ATOM 3255 C C . ALA A 1 412 ? 11.895 -3.086 15.834 1.00 89.06 412 ALA A C 1
ATOM 3257 O O . ALA A 1 412 ? 12.886 -3.036 15.111 1.00 89.06 412 ALA A O 1
ATOM 3258 N N . ASN A 1 413 ? 10.657 -3.002 15.336 1.00 92.00 413 ASN A N 1
ATOM 3259 C CA . ASN A 1 413 ? 10.339 -2.847 13.921 1.00 92.00 413 ASN A CA 1
ATOM 3260 C C . ASN A 1 413 ? 9.889 -1.405 13.626 1.00 92.00 413 ASN A C 1
ATOM 3262 O O . ASN A 1 413 ? 8.924 -0.921 14.223 1.00 92.00 413 ASN A O 1
ATOM 3266 N N . ALA A 1 414 ? 10.547 -0.731 12.675 1.00 94.12 414 ALA A N 1
ATOM 3267 C CA . ALA A 1 414 ? 10.229 0.659 12.336 1.00 94.12 414 ALA A CA 1
ATOM 3268 C C . ALA A 1 414 ? 8.806 0.822 11.771 1.00 94.12 414 ALA A C 1
ATOM 3270 O O . ALA A 1 414 ? 8.132 1.799 12.088 1.00 94.12 414 ALA A O 1
ATOM 3271 N N . GLY A 1 415 ? 8.298 -0.161 11.021 1.00 94.00 415 GLY A N 1
ATOM 3272 C CA . GLY A 1 415 ? 6.905 -0.196 10.568 1.00 94.00 415 GLY A CA 1
ATOM 3273 C C . GLY A 1 415 ? 5.883 -0.216 11.712 1.00 94.00 415 GLY A C 1
ATOM 3274 O O . GLY A 1 415 ? 4.874 0.487 11.643 1.00 94.00 415 GLY A O 1
ATOM 3275 N N . GLN A 1 416 ? 6.148 -0.956 12.794 1.00 93.75 416 GLN A N 1
ATOM 3276 C CA . GLN A 1 416 ? 5.309 -0.941 14.003 1.00 93.75 416 GLN A CA 1
ATOM 3277 C C . GLN A 1 416 ? 5.370 0.412 14.721 1.00 93.75 416 GLN A C 1
ATOM 3279 O O . GLN A 1 416 ? 4.322 0.957 15.068 1.00 93.75 416 GLN A O 1
ATOM 3284 N N . GLN A 1 417 ? 6.570 0.986 14.875 1.00 95.19 417 GLN A N 1
ATOM 3285 C CA . GLN A 1 417 ? 6.750 2.317 15.468 1.00 95.19 417 GLN A CA 1
ATOM 3286 C C . GLN A 1 417 ? 5.966 3.386 14.695 1.00 95.19 417 GLN A C 1
ATOM 3288 O O . GLN A 1 417 ? 5.209 4.153 15.287 1.00 95.19 417 GLN A O 1
ATOM 3293 N N . VAL A 1 418 ? 6.109 3.407 13.367 1.00 95.81 418 VAL A N 1
ATOM 3294 C CA . VAL A 1 418 ? 5.391 4.329 12.477 1.00 95.81 418 VAL A CA 1
ATOM 3295 C C . VAL A 1 418 ? 3.881 4.127 12.575 1.00 95.81 418 VAL A C 1
ATOM 3297 O O . VAL A 1 418 ? 3.142 5.104 12.674 1.00 95.81 418 VAL A O 1
ATOM 3300 N N . THR A 1 419 ? 3.411 2.878 12.603 1.00 95.19 419 THR A N 1
ATOM 3301 C CA . THR A 1 419 ? 1.979 2.569 12.729 1.00 95.19 419 THR A CA 1
ATOM 3302 C C . THR A 1 419 ? 1.404 3.124 14.032 1.00 95.19 419 THR A C 1
ATOM 3304 O O . THR A 1 419 ? 0.369 3.790 14.003 1.00 95.19 419 THR A O 1
ATOM 3307 N N . ALA A 1 420 ? 2.086 2.917 15.163 1.00 95.25 420 ALA A N 1
ATOM 3308 C CA . ALA A 1 420 ? 1.658 3.446 16.457 1.00 95.25 420 ALA A CA 1
ATOM 3309 C C . ALA A 1 420 ? 1.620 4.986 16.468 1.00 95.25 420 ALA A C 1
ATOM 3311 O O . ALA A 1 420 ? 0.640 5.574 16.926 1.00 95.25 420 ALA A O 1
ATOM 3312 N N . LEU A 1 421 ? 2.644 5.643 15.906 1.00 97.12 421 LEU A N 1
ATOM 3313 C CA . LEU A 1 421 ? 2.707 7.106 15.797 1.00 97.12 421 LEU A CA 1
ATOM 3314 C C . LEU A 1 421 ? 1.588 7.674 14.909 1.00 97.12 421 LEU A C 1
ATOM 3316 O O . LEU A 1 421 ? 0.949 8.655 15.287 1.00 97.12 421 LEU A O 1
ATOM 3320 N N . ILE A 1 422 ? 1.304 7.051 13.760 1.00 97.12 422 ILE A N 1
ATOM 3321 C CA . ILE A 1 422 ? 0.206 7.460 12.870 1.00 97.12 422 ILE A CA 1
ATOM 3322 C C . ILE A 1 422 ? -1.156 7.279 13.549 1.00 97.12 422 ILE A C 1
ATOM 3324 O O . ILE A 1 422 ? -2.011 8.160 13.446 1.00 97.12 422 ILE A O 1
ATOM 3328 N N . ILE A 1 423 ? -1.372 6.163 14.253 1.00 95.12 423 ILE A N 1
ATOM 3329 C CA . ILE A 1 423 ? -2.632 5.902 14.965 1.00 95.12 423 ILE A CA 1
ATOM 3330 C C . ILE A 1 423 ? -2.890 6.959 16.041 1.00 95.12 423 ILE A C 1
ATOM 3332 O O . ILE A 1 423 ? -4.028 7.404 16.187 1.00 95.12 423 ILE A O 1
ATOM 3336 N N . ASP A 1 424 ? -1.839 7.410 16.726 1.00 96.88 424 ASP A N 1
ATOM 3337 C CA . ASP A 1 424 ? -1.897 8.510 17.691 1.00 96.88 424 ASP A CA 1
ATOM 3338 C C . ASP A 1 424 ? -1.959 9.906 17.039 1.00 96.88 424 ASP A C 1
ATOM 3340 O O . ASP A 1 424 ? -2.185 10.899 17.721 1.00 96.88 424 ASP A O 1
ATOM 3344 N N . GLY A 1 425 ? -1.791 10.023 15.718 1.00 96.62 425 GLY A N 1
ATOM 3345 C CA . GLY A 1 425 ? -1.811 11.300 14.997 1.00 96.62 425 GLY A CA 1
ATOM 3346 C C . GLY A 1 425 ? -0.513 12.114 15.086 1.00 96.62 425 GLY A C 1
ATOM 3347 O O . GLY A 1 425 ? -0.520 13.312 14.794 1.00 96.62 425 GLY A O 1
ATOM 3348 N N . ARG A 1 426 ? 0.606 11.484 15.458 1.00 97.44 426 ARG A N 1
ATOM 3349 C CA . ARG A 1 426 ? 1.957 12.072 15.509 1.00 97.44 426 ARG A CA 1
ATOM 3350 C C . ARG A 1 426 ? 2.658 11.943 14.152 1.00 97.44 426 ARG A C 1
ATOM 3352 O O . ARG A 1 426 ? 3.644 11.226 13.993 1.00 97.44 426 ARG A O 1
ATOM 3359 N N . TRP A 1 427 ? 2.100 12.619 13.148 1.00 97.31 427 TRP A N 1
ATOM 3360 C CA . TRP A 1 427 ? 2.488 12.483 11.736 1.00 97.31 427 TRP A CA 1
ATOM 3361 C C . TRP A 1 427 ? 3.955 12.836 11.450 1.00 97.31 427 TRP A C 1
ATOM 3363 O O . TRP A 1 427 ? 4.607 12.136 10.676 1.00 97.31 427 TRP A O 1
ATOM 3373 N N . GLU A 1 428 ? 4.465 13.899 12.072 1.00 96.62 428 GLU A N 1
ATOM 3374 C CA . GLU A 1 428 ? 5.840 14.392 11.900 1.00 96.62 428 GLU A CA 1
ATOM 3375 C C . GLU A 1 428 ? 6.875 13.444 12.522 1.00 96.62 428 GLU A C 1
ATOM 3377 O O . GLU A 1 428 ? 7.858 13.074 11.876 1.00 96.62 428 GLU A O 1
ATOM 3382 N N . ASP A 1 429 ? 6.610 12.960 13.738 1.00 9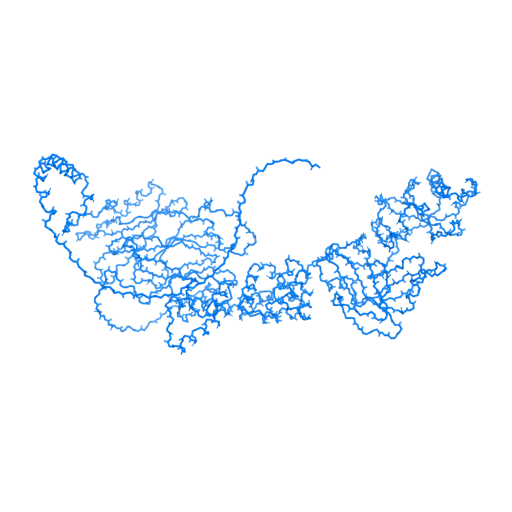6.50 429 ASP A N 1
ATOM 3383 C CA . ASP A 1 429 ? 7.451 11.958 14.400 1.00 96.50 429 ASP A CA 1
ATOM 3384 C C . ASP A 1 429 ? 7.512 10.667 13.576 1.00 96.50 429 ASP A C 1
ATOM 3386 O O . ASP A 1 429 ? 8.579 10.078 13.396 1.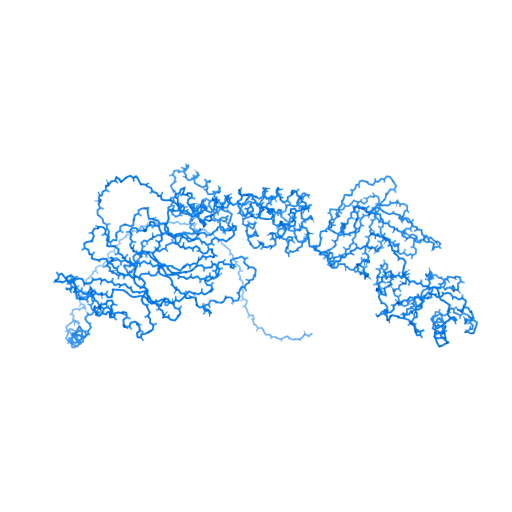00 96.50 429 ASP A O 1
ATOM 3390 N N . ALA A 1 430 ? 6.372 10.246 13.017 1.00 96.69 430 ALA A N 1
ATOM 3391 C CA . ALA A 1 430 ? 6.321 9.094 12.130 1.00 96.69 430 ALA A CA 1
ATOM 3392 C C . ALA A 1 430 ? 7.195 9.312 10.884 1.00 96.69 430 ALA A C 1
ATOM 3394 O O . ALA A 1 430 ? 7.944 8.409 10.506 1.00 96.69 430 ALA A O 1
ATOM 3395 N N . LEU A 1 431 ? 7.116 10.488 10.242 1.00 95.69 431 LEU A N 1
ATOM 3396 C CA . LEU A 1 431 ? 7.939 10.798 9.064 1.00 95.69 431 LEU A CA 1
ATOM 3397 C C . LEU A 1 431 ? 9.426 10.804 9.400 1.00 95.69 431 LEU A C 1
ATOM 3399 O O . LEU A 1 431 ? 10.222 10.316 8.603 1.00 95.69 431 LEU A O 1
ATOM 3403 N N . THR A 1 432 ? 9.792 11.297 10.582 1.00 94.50 432 THR A N 1
ATOM 3404 C CA . THR A 1 432 ? 11.180 11.286 11.055 1.00 94.50 432 THR A CA 1
ATOM 3405 C C . THR A 1 432 ? 11.724 9.857 11.088 1.00 94.50 432 THR A C 1
ATOM 3407 O O . THR A 1 432 ? 12.743 9.579 10.464 1.00 94.50 432 THR A O 1
ATOM 3410 N N . ILE A 1 433 ? 10.997 8.910 11.698 1.00 93.50 433 ILE A N 1
ATOM 3411 C CA . ILE A 1 433 ? 11.394 7.488 11.722 1.00 93.50 433 ILE A CA 1
ATOM 3412 C C . ILE A 1 433 ? 11.457 6.886 10.312 1.00 93.50 433 ILE A C 1
ATOM 3414 O O . ILE A 1 433 ? 12.397 6.163 9.968 1.00 93.50 433 ILE A O 1
ATOM 3418 N N . ALA A 1 434 ? 10.466 7.198 9.483 1.00 93.25 434 ALA A N 1
ATOM 3419 C CA . ALA A 1 434 ? 10.363 6.709 8.115 1.00 93.25 434 ALA A CA 1
ATOM 3420 C C . ALA A 1 434 ? 11.463 7.260 7.187 1.00 93.25 434 ALA A C 1
ATOM 3422 O O . ALA A 1 434 ? 11.745 6.662 6.148 1.00 93.25 434 ALA A O 1
ATOM 3423 N N . ASN A 1 435 ? 12.095 8.380 7.547 1.00 90.31 435 ASN A N 1
ATOM 3424 C CA . ASN A 1 435 ? 13.161 9.002 6.768 1.00 90.31 435 ASN A CA 1
ATOM 3425 C C . ASN A 1 435 ? 14.579 8.586 7.205 1.00 90.31 435 ASN A C 1
ATOM 3427 O O . ASN A 1 435 ? 15.545 9.003 6.572 1.00 90.31 435 ASN A O 1
ATOM 3431 N N . ASN A 1 436 ? 14.715 7.775 8.261 1.00 86.62 436 ASN A N 1
ATOM 3432 C CA . ASN A 1 436 ? 16.012 7.474 8.873 1.00 86.62 436 ASN A CA 1
ATOM 3433 C C . ASN A 1 436 ? 16.973 6.660 7.985 1.00 86.62 436 ASN A C 1
ATOM 3435 O O . ASN A 1 436 ? 18.169 6.942 8.001 1.00 86.62 436 ASN A O 1
ATOM 3439 N N . SER A 1 437 ? 16.505 5.638 7.258 1.00 81.69 437 SER A N 1
ATOM 3440 C CA . SER A 1 437 ? 17.357 4.832 6.366 1.00 81.69 437 SER A CA 1
ATOM 3441 C C . SER A 1 437 ? 16.551 4.034 5.337 1.00 81.69 437 SER A C 1
ATOM 3443 O O . SER A 1 437 ? 15.344 3.855 5.483 1.00 81.69 437 SER A O 1
ATOM 3445 N N . ASP A 1 438 ? 17.218 3.487 4.320 1.00 76.38 438 ASP A N 1
ATOM 3446 C CA . ASP A 1 438 ? 16.561 2.631 3.318 1.00 76.38 438 ASP A CA 1
ATOM 3447 C C . ASP A 1 438 ? 16.053 1.316 3.933 1.00 76.38 438 ASP A C 1
ATOM 3449 O O . ASP A 1 438 ? 15.003 0.800 3.555 1.00 76.38 438 ASP A O 1
ATOM 3453 N N . PHE A 1 439 ? 16.729 0.819 4.975 1.00 77.31 439 PHE A N 1
ATOM 3454 C CA . PHE A 1 439 ? 16.286 -0.357 5.725 1.00 77.31 439 PHE A CA 1
ATOM 3455 C C . PHE A 1 439 ? 14.939 -0.130 6.433 1.00 77.31 439 PHE A C 1
ATOM 3457 O O . PHE A 1 439 ? 14.127 -1.053 6.533 1.00 77.31 439 PHE A O 1
ATOM 3464 N N . THR A 1 440 ? 14.654 1.091 6.911 1.00 87.50 440 THR A N 1
ATOM 3465 C CA . THR A 1 440 ? 13.346 1.365 7.528 1.00 87.50 440 THR A CA 1
ATOM 3466 C C . THR A 1 440 ? 12.227 1.371 6.491 1.00 87.50 440 THR A C 1
ATOM 3468 O O . THR A 1 440 ? 11.126 0.912 6.813 1.00 87.50 440 THR A O 1
ATOM 3471 N N . ALA A 1 441 ? 12.515 1.787 5.251 1.00 88.44 441 ALA A N 1
ATOM 3472 C CA . ALA A 1 441 ? 11.529 1.907 4.182 1.00 88.44 441 ALA A CA 1
ATOM 3473 C C . ALA A 1 441 ? 10.790 0.591 3.907 1.00 88.44 441 ALA A C 1
ATOM 3475 O O . ALA A 1 441 ? 9.563 0.603 3.824 1.00 88.44 441 ALA A O 1
ATOM 3476 N N . GLN A 1 442 ? 11.493 -0.549 3.876 1.00 90.25 442 GLN A N 1
ATOM 3477 C CA . GLN A 1 442 ? 10.866 -1.859 3.656 1.00 90.25 442 GLN A CA 1
ATOM 3478 C C . GLN A 1 442 ? 9.849 -2.202 4.746 1.00 90.25 442 GLN A C 1
ATOM 3480 O O . GLN A 1 442 ? 8.682 -2.474 4.461 1.00 90.25 442 GLN A O 1
ATOM 3485 N N . SER A 1 443 ? 10.263 -2.128 6.013 1.00 92.88 443 SER A N 1
ATOM 3486 C CA . SER A 1 443 ? 9.375 -2.455 7.134 1.00 92.88 443 SER A CA 1
ATOM 3487 C C . SER A 1 443 ? 8.157 -1.524 7.219 1.00 92.88 443 SER A C 1
ATOM 3489 O O . SER A 1 443 ? 7.063 -1.960 7.586 1.00 92.88 443 SER A O 1
ATOM 3491 N N . VAL A 1 444 ? 8.332 -0.249 6.857 1.00 95.69 444 VAL A N 1
ATOM 3492 C CA . VAL A 1 444 ? 7.261 0.748 6.841 1.00 95.69 444 VAL A CA 1
ATOM 3493 C C . VAL A 1 444 ? 6.318 0.500 5.668 1.00 95.69 444 VAL A C 1
ATOM 3495 O O . VAL A 1 444 ? 5.113 0.438 5.892 1.00 95.69 444 VAL A O 1
ATOM 3498 N N . ALA A 1 445 ? 6.826 0.284 4.453 1.00 93.69 445 ALA A N 1
ATOM 3499 C CA . ALA A 1 445 ? 6.017 -0.037 3.275 1.00 93.69 445 ALA A CA 1
ATOM 3500 C C . ALA A 1 445 ? 5.119 -1.262 3.519 1.00 93.69 445 ALA A C 1
ATOM 3502 O O . ALA A 1 445 ? 3.908 -1.209 3.288 1.00 93.69 445 ALA A O 1
ATOM 3503 N N . GLU A 1 446 ? 5.672 -2.328 4.106 1.00 92.06 446 GLU A N 1
ATOM 3504 C CA . GLU A 1 446 ? 4.887 -3.496 4.510 1.00 92.06 446 GLU A CA 1
ATOM 3505 C C . GLU A 1 446 ? 3.794 -3.154 5.531 1.00 92.06 446 GLU A C 1
ATOM 3507 O O . GLU A 1 446 ? 2.670 -3.652 5.435 1.00 92.06 446 GLU A O 1
ATOM 3512 N N . ALA A 1 447 ? 4.105 -2.322 6.530 1.00 93.00 447 ALA A N 1
ATOM 3513 C CA . ALA A 1 447 ? 3.133 -1.902 7.534 1.00 93.00 447 ALA A CA 1
ATOM 3514 C C . ALA A 1 447 ? 2.001 -1.059 6.924 1.00 93.00 447 ALA A C 1
ATOM 3516 O O . ALA A 1 447 ? 0.840 -1.265 7.285 1.00 93.00 447 ALA A O 1
ATOM 3517 N N . LEU A 1 448 ? 2.313 -0.169 5.976 1.00 94.44 448 LEU A N 1
ATOM 3518 C CA . LEU A 1 448 ? 1.321 0.620 5.242 1.00 94.44 448 LEU A CA 1
ATOM 3519 C C . LEU A 1 448 ? 0.411 -0.267 4.387 1.00 94.44 448 LEU A C 1
ATOM 3521 O O . LEU A 1 448 ? -0.804 -0.078 4.396 1.00 94.44 448 LEU A O 1
ATOM 3525 N N . ASN A 1 449 ? 0.974 -1.258 3.690 1.00 91.25 449 ASN A N 1
ATOM 3526 C CA . ASN A 1 449 ? 0.187 -2.175 2.870 1.00 91.25 449 ASN A CA 1
ATOM 3527 C C . ASN A 1 449 ? -0.735 -3.063 3.727 1.00 91.25 449 ASN A C 1
ATOM 3529 O O . ASN A 1 449 ? -1.925 -3.192 3.429 1.00 91.25 449 ASN A O 1
ATOM 3533 N N . ARG A 1 450 ? -0.210 -3.626 4.830 1.00 88.94 450 ARG A N 1
ATOM 3534 C CA . ARG A 1 450 ? -0.978 -4.470 5.768 1.00 88.94 450 ARG A CA 1
ATOM 3535 C C . ARG A 1 450 ? -2.114 -3.708 6.453 1.00 88.94 450 ARG A C 1
ATOM 3537 O O . ARG A 1 450 ? -3.190 -4.266 6.631 1.00 88.94 450 ARG A O 1
ATOM 3544 N N . ASN A 1 451 ? -1.887 -2.447 6.822 1.00 89.56 451 ASN A N 1
ATOM 3545 C CA . ASN A 1 451 ? -2.838 -1.642 7.593 1.00 89.56 451 ASN A CA 1
ATOM 3546 C C . ASN A 1 451 ? -3.568 -0.583 6.748 1.00 89.56 451 ASN A C 1
ATOM 3548 O O . ASN A 1 451 ? -4.097 0.379 7.306 1.00 89.56 451 ASN A O 1
ATOM 3552 N N . TYR A 1 452 ? -3.617 -0.739 5.420 1.00 90.75 452 TYR A N 1
ATOM 3553 C CA . TYR A 1 452 ? -4.123 0.280 4.492 1.00 90.75 452 TYR A CA 1
ATOM 3554 C C . TYR A 1 452 ? -5.462 0.897 4.926 1.00 90.75 452 TYR A C 1
ATOM 3556 O O . TYR A 1 452 ? -5.549 2.111 5.093 1.00 90.75 452 TYR A O 1
ATOM 3564 N N . LEU A 1 453 ? -6.486 0.074 5.190 1.00 87.12 453 LEU A N 1
ATOM 3565 C CA . LEU A 1 453 ? -7.820 0.560 5.570 1.00 87.12 453 LEU A CA 1
ATOM 3566 C C . LEU A 1 453 ? -7.821 1.330 6.903 1.00 87.12 453 LEU A C 1
ATOM 3568 O O . LEU A 1 453 ? -8.555 2.310 7.046 1.00 87.12 453 LEU A O 1
ATOM 3572 N N . HIS A 1 454 ? -6.987 0.919 7.863 1.00 86.00 454 HIS A N 1
ATOM 3573 C CA . HIS A 1 454 ? -6.863 1.582 9.165 1.00 86.00 454 HIS A CA 1
ATOM 3574 C C . HIS A 1 454 ? -6.246 2.976 9.039 1.00 86.00 454 HIS A C 1
ATOM 3576 O O . HIS A 1 454 ? -6.720 3.940 9.651 1.00 86.00 454 HIS A O 1
ATOM 3582 N N . LEU A 1 455 ? -5.168 3.073 8.260 1.00 93.19 455 LEU A N 1
ATOM 3583 C CA . LEU A 1 455 ? -4.375 4.291 8.137 1.00 93.19 455 LEU A CA 1
ATOM 3584 C C . LEU A 1 455 ? -5.015 5.274 7.152 1.00 93.19 455 LEU A C 1
ATOM 3586 O O . LEU A 1 455 ? -5.036 6.475 7.416 1.00 93.19 455 LEU A O 1
ATOM 3590 N N . TRP A 1 456 ? -5.613 4.779 6.063 1.00 94.62 456 TRP A N 1
ATOM 3591 C CA . TRP A 1 456 ? -6.265 5.623 5.062 1.00 94.62 456 TRP A CA 1
ATOM 3592 C C . TRP A 1 456 ? -7.415 6.439 5.657 1.00 94.62 456 TRP A C 1
ATOM 3594 O O . TRP A 1 456 ? -7.446 7.661 5.502 1.00 94.62 456 TRP A O 1
ATOM 3604 N N . ARG A 1 457 ? -8.303 5.801 6.436 1.00 92.19 457 ARG A N 1
ATOM 3605 C CA . ARG A 1 457 ? -9.415 6.495 7.111 1.00 92.19 457 ARG A CA 1
ATOM 3606 C C . ARG A 1 457 ? -8.922 7.645 7.995 1.00 92.19 457 ARG A C 1
ATOM 3608 O O . ARG A 1 457 ? -9.560 8.696 8.057 1.00 92.19 457 ARG A O 1
ATOM 3615 N N . ARG A 1 458 ? -7.785 7.465 8.670 1.00 95.31 458 ARG A N 1
ATOM 3616 C CA . ARG A 1 458 ? -7.178 8.503 9.516 1.00 95.31 458 ARG A CA 1
ATOM 3617 C C . ARG A 1 458 ? -6.652 9.662 8.699 1.00 95.31 458 ARG A C 1
ATOM 3619 O O . ARG A 1 458 ? -6.930 10.801 9.052 1.00 95.31 458 ARG A O 1
ATOM 3626 N N . VAL A 1 459 ? -5.955 9.389 7.600 1.00 96.81 459 VAL A N 1
ATOM 3627 C CA . VAL A 1 459 ? -5.504 10.438 6.680 1.00 96.81 459 VAL A CA 1
ATOM 3628 C C . VAL A 1 459 ? -6.696 11.239 6.155 1.00 96.81 459 VAL A C 1
ATOM 3630 O O . VAL A 1 459 ? -6.680 12.467 6.218 1.00 96.81 459 VAL A O 1
ATOM 3633 N N . GLU A 1 460 ? -7.765 10.575 5.709 1.00 95.38 460 GLU A N 1
ATOM 3634 C CA . GLU A 1 460 ? -8.971 11.250 5.215 1.00 95.38 460 GLU A CA 1
ATOM 3635 C C . GLU A 1 460 ? -9.595 12.173 6.264 1.00 95.38 460 GLU A C 1
ATOM 3637 O O . GLU A 1 460 ? -9.911 13.329 5.975 1.00 95.38 460 GLU A O 1
ATOM 3642 N N . VAL A 1 461 ? -9.759 11.675 7.489 1.00 95.19 461 VAL A N 1
ATOM 3643 C CA . VAL A 1 461 ? -10.350 12.430 8.595 1.00 95.19 461 VAL A CA 1
ATOM 3644 C C . VAL A 1 461 ? -9.437 13.577 9.039 1.00 95.19 461 VAL A C 1
ATOM 3646 O O . VAL A 1 461 ? -9.916 14.699 9.212 1.00 95.19 461 VAL A O 1
ATOM 3649 N N . ALA A 1 462 ? -8.129 13.337 9.159 1.00 96.75 462 ALA A N 1
ATOM 3650 C CA . ALA A 1 462 ? -7.153 14.364 9.507 1.00 96.75 462 ALA A CA 1
ATOM 3651 C C . ALA A 1 462 ? -7.170 15.505 8.486 1.00 96.75 462 ALA A C 1
ATOM 3653 O O . ALA A 1 462 ? -7.296 16.665 8.871 1.00 96.75 462 ALA A O 1
ATOM 3654 N N . MET A 1 463 ? -7.152 15.187 7.185 1.00 95.19 463 MET A N 1
ATOM 3655 C CA . MET A 1 463 ? -7.189 16.189 6.116 1.00 95.19 463 MET A CA 1
ATOM 3656 C C . MET A 1 463 ? -8.460 17.046 6.127 1.00 95.19 463 MET A C 1
ATOM 3658 O O . MET A 1 463 ? -8.381 18.218 5.759 1.00 95.19 463 MET A O 1
ATOM 3662 N N . ARG A 1 464 ? -9.615 16.495 6.537 1.00 94.12 464 ARG A N 1
ATOM 3663 C CA . ARG A 1 464 ? -10.877 17.255 6.650 1.00 94.12 464 ARG A CA 1
ATOM 3664 C C . ARG A 1 464 ? -10.820 18.323 7.740 1.00 94.12 464 ARG A C 1
ATOM 3666 O O . ARG A 1 464 ? -11.455 19.363 7.590 1.00 94.12 464 ARG A O 1
ATOM 3673 N N . VAL A 1 465 ? -10.081 18.068 8.820 1.00 94.00 465 VAL A N 1
ATOM 3674 C CA . VAL A 1 465 ? -9.959 18.998 9.952 1.00 94.00 465 VAL A CA 1
ATOM 3675 C C . VAL A 1 465 ? -8.770 19.940 9.775 1.00 94.00 465 VAL A C 1
ATOM 3677 O O . VAL A 1 465 ? -8.930 21.157 9.873 1.00 94.00 465 VAL A O 1
ATOM 3680 N N . LYS A 1 466 ? -7.583 19.397 9.486 1.00 93.00 466 LYS A N 1
ATOM 3681 C CA . LYS A 1 466 ? -6.347 20.153 9.257 1.00 93.00 466 LYS A CA 1
ATOM 3682 C C . LYS A 1 466 ? -5.486 19.450 8.207 1.00 93.00 466 LYS A C 1
ATOM 3684 O O . LYS A 1 466 ? -4.923 18.390 8.452 1.00 93.00 466 LYS A O 1
ATOM 3689 N N . SER A 1 467 ? -5.327 20.075 7.044 1.00 93.12 467 SER A N 1
ATOM 3690 C CA . SER A 1 467 ? -4.488 19.548 5.964 1.00 93.12 467 SER A CA 1
ATOM 3691 C C . SER A 1 467 ? -3.055 20.080 6.078 1.00 93.12 467 SER A C 1
ATOM 3693 O O . SER A 1 467 ? -2.783 21.209 5.671 1.00 93.12 467 SER A O 1
ATOM 3695 N N . THR A 1 468 ? -2.142 19.284 6.641 1.00 94.81 468 THR A N 1
ATOM 3696 C CA . THR A 1 468 ? -0.707 19.616 6.729 1.00 94.81 468 THR A CA 1
ATOM 3697 C C . THR A 1 468 ? 0.111 18.859 5.674 1.00 94.81 468 THR A C 1
ATOM 3699 O O . THR A 1 468 ? -0.377 17.855 5.141 1.00 94.81 468 THR A O 1
ATOM 3702 N N . PRO A 1 469 ? 1.332 19.314 5.331 1.00 94.69 469 PRO A N 1
ATOM 3703 C CA . PRO A 1 469 ? 2.210 18.593 4.410 1.00 94.69 469 PRO A CA 1
ATOM 3704 C C . PRO A 1 469 ? 2.469 17.146 4.842 1.00 94.69 469 PRO A C 1
ATOM 3706 O O . PRO A 1 469 ? 2.414 16.251 4.009 1.00 94.69 469 PRO A O 1
ATOM 3709 N N . GLU A 1 470 ? 2.644 16.893 6.139 1.00 95.62 470 GLU A N 1
ATOM 3710 C CA . GLU A 1 470 ? 2.974 15.570 6.679 1.00 95.62 470 GLU A CA 1
ATOM 3711 C C . GLU A 1 470 ? 1.838 14.568 6.448 1.00 95.62 470 GLU A C 1
ATOM 3713 O O . GLU A 1 470 ? 2.068 13.441 6.011 1.00 95.62 470 GLU A O 1
ATOM 3718 N N . ILE A 1 471 ? 0.592 14.997 6.682 1.00 97.25 471 ILE A N 1
ATOM 3719 C CA . ILE A 1 471 ? -0.604 14.177 6.444 1.00 97.25 471 ILE A CA 1
ATOM 3720 C C . ILE A 1 471 ? -0.736 13.849 4.952 1.00 97.25 471 ILE A C 1
ATOM 3722 O O . ILE A 1 471 ? -1.082 12.724 4.591 1.00 97.25 471 ILE A O 1
ATOM 3726 N N . LYS A 1 472 ? -0.444 14.818 4.073 1.00 97.12 472 LYS A N 1
ATOM 3727 C CA . LYS A 1 472 ? -0.460 14.594 2.622 1.00 97.12 472 LYS A CA 1
ATOM 3728 C C . LYS A 1 472 ? 0.632 13.601 2.216 1.00 97.12 472 LYS A C 1
ATOM 3730 O O . LYS A 1 472 ? 0.333 12.653 1.501 1.00 97.12 472 LYS A O 1
ATOM 3735 N N . THR A 1 473 ? 1.858 13.748 2.712 1.00 97.12 473 THR A N 1
ATOM 3736 C CA . THR A 1 473 ? 2.944 12.795 2.433 1.00 97.12 473 THR A CA 1
ATOM 3737 C C . THR A 1 473 ? 2.559 11.375 2.850 1.00 97.12 473 THR A C 1
ATOM 3739 O O . THR A 1 473 ? 2.694 10.452 2.050 1.00 97.12 473 THR A O 1
ATOM 3742 N N . TRP A 1 474 ? 1.981 11.190 4.043 1.00 97.44 474 TRP A N 1
ATOM 3743 C CA . TRP A 1 474 ? 1.478 9.880 4.473 1.00 97.44 474 TRP A CA 1
ATOM 3744 C C . TRP A 1 474 ? 0.354 9.342 3.589 1.00 97.44 474 TRP A C 1
ATOM 3746 O O . TRP A 1 474 ? 0.366 8.162 3.247 1.00 97.44 474 TRP A O 1
ATOM 3756 N N . GLY A 1 475 ? -0.590 10.191 3.175 1.00 96.94 475 GLY A N 1
ATOM 3757 C CA . GLY A 1 475 ? -1.631 9.801 2.225 1.00 96.94 475 GLY A CA 1
ATOM 3758 C C . GLY A 1 475 ? -1.062 9.288 0.905 1.00 96.94 475 GLY A C 1
ATOM 3759 O O . GLY A 1 475 ? -1.481 8.237 0.425 1.00 96.94 475 GLY A O 1
ATOM 3760 N N . ALA A 1 476 ? -0.057 9.971 0.360 1.00 97.50 476 ALA A N 1
ATOM 3761 C CA . ALA A 1 476 ? 0.607 9.546 -0.864 1.00 97.50 476 ALA A CA 1
ATOM 3762 C C . ALA A 1 476 ? 1.407 8.244 -0.669 1.00 97.50 476 ALA A C 1
ATOM 3764 O O . ALA A 1 476 ? 1.313 7.353 -1.507 1.00 97.50 476 ALA A O 1
ATOM 3765 N N . LEU A 1 477 ? 2.123 8.081 0.451 1.00 97.00 477 LEU A N 1
ATOM 3766 C CA . LEU A 1 477 ? 2.852 6.843 0.768 1.00 97.00 477 LEU A CA 1
ATOM 3767 C C . LEU A 1 477 ? 1.918 5.637 0.915 1.00 97.00 477 LEU A C 1
ATOM 3769 O O . LEU A 1 477 ? 2.244 4.549 0.453 1.00 97.00 477 LEU A O 1
ATOM 3773 N N . ILE A 1 478 ? 0.748 5.821 1.529 1.00 96.00 478 ILE A N 1
ATOM 3774 C CA . ILE A 1 478 ? -0.273 4.772 1.643 1.00 96.00 478 ILE A CA 1
ATOM 3775 C C . ILE A 1 478 ? -0.841 4.424 0.259 1.00 96.00 478 ILE A C 1
ATOM 3777 O O . ILE A 1 478 ? -1.028 3.248 -0.053 1.00 96.00 478 ILE A O 1
ATOM 3781 N N . LEU A 1 479 ? -1.093 5.432 -0.582 1.00 95.25 479 LEU A N 1
ATOM 3782 C CA . LEU A 1 479 ? -1.617 5.243 -1.935 1.00 95.25 479 LEU A CA 1
ATOM 3783 C C . LEU A 1 479 ? -0.613 4.537 -2.855 1.00 95.25 479 LEU A C 1
ATOM 3785 O O . LEU A 1 479 ? -1.011 3.662 -3.620 1.00 95.25 479 LEU A O 1
ATOM 3789 N N . LEU A 1 480 ? 0.677 4.859 -2.724 1.00 95.19 480 LEU A N 1
ATOM 3790 C CA . LEU A 1 480 ? 1.785 4.231 -3.447 1.00 95.19 480 LEU A CA 1
ATOM 3791 C C . LEU A 1 480 ? 1.749 2.707 -3.307 1.00 95.19 480 LEU A C 1
ATOM 3793 O O . LEU A 1 480 ? 1.812 2.002 -4.309 1.00 95.19 480 LEU A O 1
ATOM 3797 N N . GLN A 1 481 ? 1.552 2.205 -2.083 1.00 92.56 481 GLN A N 1
ATOM 3798 C CA . GLN A 1 481 ? 1.535 0.762 -1.815 1.00 92.56 481 GLN A CA 1
ATOM 3799 C C . GLN A 1 481 ? 0.351 0.026 -2.461 1.00 92.56 481 GLN A C 1
ATOM 3801 O O . GLN A 1 481 ? 0.391 -1.195 -2.587 1.00 92.56 481 GLN A O 1
ATOM 3806 N N . LYS A 1 482 ? -0.717 0.736 -2.849 1.00 89.25 482 LYS A N 1
ATOM 3807 C CA . LYS A 1 482 ? -1.920 0.132 -3.448 1.00 89.25 482 LYS A CA 1
ATOM 3808 C C . LYS A 1 482 ? -2.086 0.411 -4.937 1.00 89.25 482 LYS A C 1
ATOM 3810 O O . LYS A 1 482 ? -2.686 -0.406 -5.624 1.00 89.25 482 LYS A O 1
ATOM 3815 N N . GLN A 1 483 ? -1.636 1.568 -5.416 1.00 90.69 483 GLN A N 1
ATOM 3816 C CA . GLN A 1 483 ? -1.960 2.079 -6.755 1.00 90.69 483 GLN A CA 1
ATOM 3817 C C . GLN A 1 483 ? -0.729 2.537 -7.554 1.00 90.69 483 GLN A C 1
ATOM 3819 O O . GLN A 1 483 ? -0.887 3.103 -8.637 1.00 90.69 483 GLN A O 1
ATOM 3824 N N . GLY A 1 484 ? 0.483 2.305 -7.042 1.00 89.94 484 GLY A N 1
ATOM 3825 C CA . GLY A 1 484 ? 1.730 2.630 -7.729 1.00 89.94 484 GLY A CA 1
ATOM 3826 C C . GLY A 1 484 ? 2.135 4.103 -7.642 1.00 89.94 484 GLY A C 1
ATOM 3827 O O . GLY A 1 484 ? 1.426 4.960 -7.099 1.00 89.94 484 GLY A O 1
ATOM 3828 N N . PHE A 1 485 ? 3.323 4.391 -8.171 1.00 92.88 485 PHE A N 1
ATOM 3829 C CA . PHE A 1 485 ? 3.999 5.674 -7.998 1.00 92.88 485 PHE A CA 1
ATOM 3830 C C . PHE A 1 485 ? 3.304 6.853 -8.704 1.00 92.88 485 PHE A C 1
ATOM 3832 O O . PHE A 1 485 ? 3.046 7.854 -8.025 1.00 92.88 485 PHE A O 1
ATOM 3839 N N . PRO A 1 486 ? 2.900 6.766 -9.992 1.00 90.06 486 PRO A N 1
ATOM 3840 C CA . PRO A 1 486 ? 2.255 7.882 -10.687 1.00 90.06 486 PRO A CA 1
ATOM 3841 C C . PRO A 1 486 ? 0.973 8.347 -10.001 1.00 90.06 486 PRO A C 1
ATOM 3843 O O . PRO A 1 486 ? 0.729 9.547 -9.866 1.00 90.06 486 PRO A O 1
ATOM 3846 N N . THR A 1 487 ? 0.172 7.402 -9.503 1.00 92.19 487 THR A N 1
ATOM 3847 C CA . THR A 1 487 ? -1.079 7.702 -8.802 1.00 92.19 487 THR A CA 1
ATOM 3848 C C . THR A 1 487 ? -0.819 8.442 -7.492 1.00 92.19 487 THR A C 1
ATOM 3850 O O . THR A 1 487 ? -1.459 9.458 -7.214 1.00 92.19 487 THR A O 1
ATOM 3853 N N . ALA A 1 488 ? 0.161 7.983 -6.708 1.00 95.38 488 ALA A N 1
ATOM 3854 C CA . ALA A 1 488 ? 0.574 8.633 -5.467 1.00 95.38 488 ALA A CA 1
ATOM 3855 C C . ALA A 1 488 ? 1.129 10.046 -5.697 1.00 95.38 488 ALA A C 1
ATOM 3857 O O . ALA A 1 488 ? 0.738 10.990 -5.005 1.00 95.38 488 ALA A O 1
ATOM 3858 N N . GLN A 1 489 ? 1.997 10.208 -6.697 1.00 93.50 489 GLN A N 1
ATOM 3859 C CA . GLN A 1 489 ? 2.580 11.497 -7.057 1.00 93.50 489 GLN A CA 1
ATOM 3860 C C . GLN A 1 489 ? 1.507 12.487 -7.523 1.00 93.50 489 GLN A C 1
ATOM 3862 O O . GLN A 1 489 ? 1.439 13.608 -7.015 1.00 93.50 489 GLN A O 1
ATOM 3867 N N . ARG A 1 490 ? 0.629 12.075 -8.445 1.00 93.06 490 ARG A N 1
ATOM 3868 C CA . ARG A 1 490 ? -0.465 12.912 -8.958 1.00 93.06 490 ARG A CA 1
ATOM 3869 C C . ARG A 1 490 ? -1.400 13.352 -7.835 1.00 93.06 490 ARG A C 1
ATOM 3871 O O . ARG A 1 490 ? -1.679 14.542 -7.701 1.00 93.06 490 ARG A O 1
ATOM 3878 N N . TRP A 1 491 ? -1.790 12.421 -6.963 1.00 95.44 491 TRP A N 1
ATOM 3879 C CA . TRP A 1 491 ? -2.620 12.705 -5.791 1.00 95.44 491 TRP A CA 1
ATOM 3880 C C . TRP A 1 491 ? -1.993 13.766 -4.872 1.00 95.44 491 TRP A C 1
ATOM 3882 O O . TRP A 1 491 ? -2.708 14.620 -4.330 1.00 95.44 491 TRP A O 1
ATOM 3892 N N . LEU A 1 492 ? -0.665 13.733 -4.713 1.00 95.50 492 LEU A N 1
ATOM 3893 C CA . LEU A 1 492 ? 0.091 14.673 -3.888 1.00 95.50 492 LEU A CA 1
ATOM 3894 C C . LEU A 1 492 ? 0.193 16.063 -4.544 1.00 95.50 492 LEU A C 1
ATOM 3896 O O . LEU A 1 492 ? 0.028 17.079 -3.858 1.00 95.50 492 LEU A O 1
ATOM 3900 N N . ILE A 1 493 ? 0.409 16.113 -5.863 1.00 93.31 493 ILE A N 1
ATOM 3901 C CA . ILE A 1 493 ? 0.438 17.348 -6.665 1.00 93.31 493 ILE A CA 1
ATOM 3902 C C . ILE A 1 493 ? -0.922 18.050 -6.620 1.00 93.31 493 ILE A C 1
ATOM 3904 O O . ILE A 1 493 ? -0.993 19.225 -6.257 1.00 93.31 493 ILE A O 1
ATOM 3908 N N . GLU A 1 494 ? -2.012 17.328 -6.896 1.00 94.56 494 GLU A N 1
ATOM 3909 C CA . GLU A 1 494 ? -3.385 17.862 -6.877 1.00 94.56 494 GLU A CA 1
ATOM 3910 C C . GLU A 1 494 ? -3.748 18.495 -5.528 1.00 94.56 494 GLU A C 1
ATOM 3912 O O . GLU A 1 494 ? -4.480 19.483 -5.451 1.00 94.56 494 GLU A O 1
ATOM 3917 N N . ARG A 1 495 ? -3.191 17.956 -4.438 1.00 94.62 495 ARG A N 1
ATOM 3918 C CA . ARG A 1 495 ? -3.409 18.444 -3.070 1.00 94.62 495 ARG A CA 1
ATOM 3919 C C . ARG A 1 495 ? -2.405 19.500 -2.630 1.00 94.62 495 ARG A C 1
ATOM 3921 O O . ARG A 1 495 ? -2.417 19.876 -1.454 1.00 94.62 495 ARG A O 1
ATOM 3928 N N . LYS A 1 496 ? -1.554 20.003 -3.531 1.00 93.50 496 LYS A N 1
ATOM 3929 C CA . LYS A 1 496 ? -0.496 20.982 -3.224 1.00 93.50 496 LYS A CA 1
ATOM 3930 C C . LYS A 1 496 ? 0.380 20.509 -2.054 1.00 93.50 496 LYS A C 1
ATOM 3932 O O . LYS A 1 496 ? 0.616 21.252 -1.103 1.00 93.50 496 LYS A O 1
ATOM 3937 N N . GLY A 1 497 ? 0.721 19.222 -2.050 1.00 90.94 497 GLY A N 1
ATOM 3938 C CA . GLY A 1 497 ? 1.602 18.592 -1.063 1.00 90.94 497 GLY A CA 1
ATOM 3939 C C . GLY A 1 497 ? 2.948 18.162 -1.643 1.00 90.94 497 GLY A C 1
ATOM 3940 O O . GLY A 1 497 ? 3.785 17.669 -0.898 1.00 90.94 497 GLY A O 1
ATOM 3941 N N . ALA A 1 498 ? 3.148 18.316 -2.955 1.00 90.56 498 ALA A N 1
ATOM 3942 C CA . ALA A 1 498 ? 4.362 17.887 -3.633 1.00 90.56 498 ALA A CA 1
ATOM 3943 C C . ALA A 1 498 ? 5.517 18.841 -3.301 1.00 90.56 498 ALA A C 1
ATOM 3945 O O . ALA A 1 498 ? 5.590 19.951 -3.823 1.00 90.56 498 ALA A O 1
ATOM 3946 N N . THR A 1 499 ? 6.391 18.401 -2.402 1.00 91.31 499 THR A N 1
ATOM 3947 C CA . THR A 1 499 ? 7.702 18.999 -2.133 1.00 91.31 499 THR A CA 1
ATOM 3948 C C . THR A 1 499 ? 8.786 18.039 -2.608 1.00 91.31 499 THR A C 1
ATOM 3950 O O . THR A 1 499 ? 8.543 16.832 -2.672 1.00 91.31 499 THR A O 1
ATOM 3953 N N . ASP A 1 500 ? 9.991 18.539 -2.879 1.00 88.00 500 ASP A N 1
ATOM 3954 C CA . ASP A 1 500 ? 11.116 17.693 -3.305 1.00 88.00 500 ASP A CA 1
ATOM 3955 C C . ASP A 1 500 ? 11.373 16.548 -2.314 1.00 88.00 500 ASP A C 1
ATOM 3957 O O . ASP A 1 500 ? 11.562 15.403 -2.715 1.00 88.00 500 ASP A O 1
ATOM 3961 N N . ALA A 1 501 ? 11.275 16.832 -1.010 1.00 90.50 501 ALA A N 1
ATOM 3962 C CA . ALA A 1 501 ? 11.415 15.830 0.043 1.00 90.50 501 ALA A CA 1
ATOM 3963 C C . ALA A 1 501 ? 10.308 14.761 -0.002 1.00 90.50 501 ALA A C 1
ATOM 3965 O O . ALA A 1 501 ? 10.593 13.575 0.152 1.00 90.50 501 ALA A O 1
ATOM 3966 N N . ALA A 1 502 ? 9.050 15.154 -0.232 1.00 93.19 502 ALA A N 1
ATOM 3967 C CA . ALA A 1 502 ? 7.942 14.206 -0.307 1.00 93.19 502 ALA A CA 1
ATOM 3968 C C . ALA A 1 502 ? 8.015 13.335 -1.572 1.00 93.19 502 ALA A C 1
ATOM 3970 O O . ALA A 1 502 ? 7.768 12.134 -1.497 1.00 93.19 502 ALA A O 1
ATOM 3971 N N . ILE A 1 503 ? 8.401 13.911 -2.717 1.00 91.81 503 ILE A N 1
ATOM 3972 C CA . ILE A 1 503 ? 8.596 13.164 -3.968 1.00 91.81 503 ILE A CA 1
ATOM 3973 C C . ILE A 1 503 ? 9.769 12.191 -3.847 1.00 91.81 503 ILE A C 1
ATOM 3975 O O . ILE A 1 503 ? 9.601 11.015 -4.165 1.00 91.81 503 ILE A O 1
ATOM 3979 N N . ALA A 1 504 ? 10.911 12.635 -3.316 1.00 89.69 504 ALA A N 1
ATOM 3980 C CA . ALA A 1 504 ? 12.054 11.759 -3.062 1.00 89.69 504 ALA A CA 1
ATOM 3981 C C . ALA A 1 504 ? 11.677 10.600 -2.124 1.00 89.69 504 ALA A C 1
ATOM 3983 O O . ALA A 1 504 ? 12.067 9.453 -2.344 1.00 89.69 504 ALA A O 1
ATOM 3984 N N . MET A 1 505 ? 10.853 10.873 -1.107 1.00 92.75 505 MET A N 1
ATOM 3985 C CA . MET A 1 505 ? 10.349 9.831 -0.220 1.00 92.75 505 MET A CA 1
ATOM 3986 C C . MET A 1 505 ? 9.441 8.837 -0.955 1.00 92.75 505 MET A C 1
ATOM 3988 O O . MET A 1 505 ? 9.629 7.638 -0.784 1.00 92.75 505 MET A O 1
ATOM 3992 N N . LEU A 1 506 ? 8.507 9.286 -1.803 1.00 94.12 506 LEU A N 1
ATOM 3993 C CA . LEU A 1 506 ? 7.688 8.377 -2.619 1.00 94.12 506 LEU A CA 1
ATOM 3994 C C . LEU A 1 506 ? 8.543 7.490 -3.528 1.00 94.12 506 LEU A C 1
ATOM 3996 O O . LEU A 1 506 ? 8.262 6.303 -3.654 1.00 94.12 506 LEU A O 1
ATOM 4000 N N . GLN A 1 507 ? 9.588 8.054 -4.133 1.00 91.88 507 GLN A N 1
ATOM 4001 C CA . GLN A 1 507 ? 10.468 7.319 -5.038 1.00 91.88 507 GLN A CA 1
ATOM 4002 C C . GLN A 1 507 ? 11.229 6.204 -4.327 1.00 91.88 507 GLN A C 1
ATOM 4004 O O . GLN A 1 507 ? 11.273 5.091 -4.842 1.00 91.88 507 GLN A O 1
ATOM 4009 N N . ARG A 1 508 ? 11.766 6.488 -3.134 1.00 91.19 508 ARG A N 1
ATOM 4010 C CA . ARG A 1 508 ? 12.459 5.502 -2.290 1.00 91.19 508 ARG A CA 1
ATOM 4011 C C . ARG A 1 508 ? 11.524 4.407 -1.767 1.00 91.19 508 ARG A C 1
ATOM 4013 O O . ARG A 1 508 ? 11.960 3.295 -1.505 1.00 91.19 508 ARG A O 1
ATOM 4020 N N . TYR A 1 509 ? 10.245 4.720 -1.572 1.00 93.88 509 TYR A N 1
ATOM 4021 C CA . TYR A 1 509 ? 9.258 3.783 -1.027 1.00 93.88 509 TYR A CA 1
ATOM 4022 C C . TYR A 1 509 ? 8.580 2.900 -2.088 1.00 93.88 509 TYR A C 1
ATOM 4024 O O . TYR A 1 509 ? 7.736 2.069 -1.733 1.00 93.88 509 TYR A O 1
ATOM 4032 N N . ASP A 1 510 ? 8.932 3.046 -3.370 1.00 92.69 510 ASP A N 1
ATOM 4033 C CA . ASP A 1 510 ? 8.500 2.129 -4.426 1.00 92.69 510 ASP A CA 1
ATOM 4034 C C . ASP A 1 510 ? 9.356 0.851 -4.427 1.00 92.69 510 ASP A C 1
ATOM 4036 O O . ASP A 1 510 ? 10.202 0.626 -5.286 1.00 92.69 510 ASP A O 1
ATOM 4040 N N . LEU A 1 511 ? 9.127 -0.004 -3.434 1.00 89.88 511 LEU A N 1
ATOM 4041 C CA . LEU A 1 511 ? 9.930 -1.207 -3.189 1.00 89.88 511 LEU A CA 1
ATOM 4042 C C . LEU A 1 511 ? 9.416 -2.455 -3.921 1.00 89.88 511 LEU A C 1
ATOM 4044 O O . LEU A 1 511 ? 9.861 -3.569 -3.646 1.00 89.88 511 LEU A O 1
ATOM 4048 N N . SER A 1 512 ? 8.447 -2.300 -4.825 1.00 86.75 512 SER A N 1
ATOM 4049 C CA . SER A 1 512 ? 7.896 -3.438 -5.563 1.00 86.75 512 SER A CA 1
ATOM 4050 C C . SER A 1 512 ? 8.955 -4.019 -6.516 1.00 86.75 512 SER A C 1
ATOM 4052 O O . SER A 1 512 ? 9.724 -3.270 -7.116 1.00 86.75 512 SER A O 1
ATOM 4054 N N . PRO A 1 513 ? 9.023 -5.338 -6.743 1.00 86.44 513 PRO A N 1
ATOM 4055 C CA . PRO A 1 513 ? 9.927 -5.885 -7.756 1.00 86.44 513 PRO A CA 1
ATOM 4056 C C . PRO A 1 513 ? 9.511 -5.402 -9.155 1.00 86.44 513 PRO A C 1
ATOM 4058 O O . PRO A 1 513 ? 8.320 -5.344 -9.449 1.00 86.44 513 PRO A O 1
ATOM 4061 N N . LEU A 1 514 ? 10.467 -5.024 -10.013 1.00 85.94 514 LEU A N 1
ATOM 4062 C CA . LEU A 1 514 ? 10.193 -4.501 -11.367 1.00 85.94 514 LEU A CA 1
ATOM 4063 C C . LEU A 1 514 ? 9.587 -5.534 -12.325 1.00 85.94 514 LEU A C 1
ATOM 4065 O O . LEU A 1 514 ? 9.112 -5.158 -13.382 1.00 85.94 514 LEU A O 1
ATOM 4069 N N . GLY A 1 515 ? 9.611 -6.829 -11.997 1.00 88.00 515 GLY A N 1
ATOM 4070 C CA . GLY A 1 515 ? 9.136 -7.892 -12.895 1.00 88.00 515 GLY A CA 1
ATOM 4071 C C . GLY A 1 515 ? 10.036 -8.147 -14.113 1.00 88.00 515 GLY A C 1
ATOM 4072 O O . GLY A 1 515 ? 9.875 -9.177 -14.761 1.00 88.00 515 GLY A O 1
ATOM 4073 N N . ILE A 1 516 ? 11.000 -7.259 -14.370 1.00 90.06 516 ILE A N 1
ATOM 4074 C CA . ILE A 1 516 ? 12.082 -7.386 -15.349 1.00 90.06 516 ILE A CA 1
ATOM 4075 C C . ILE A 1 516 ? 13.428 -7.042 -14.699 1.00 90.06 516 ILE A C 1
ATOM 4077 O O . ILE A 1 516 ? 13.476 -6.326 -13.694 1.00 90.06 516 ILE A O 1
ATOM 4081 N N . GLN A 1 517 ? 14.514 -7.546 -15.277 1.00 89.75 517 GLN A N 1
ATOM 4082 C CA . GLN A 1 517 ? 15.900 -7.262 -14.905 1.00 89.75 517 GLN A CA 1
ATOM 4083 C C . GLN A 1 517 ? 16.606 -6.625 -16.105 1.00 89.75 517 GLN A C 1
ATOM 4085 O O . GLN A 1 517 ? 17.221 -7.331 -16.905 1.00 89.75 517 GLN A O 1
ATOM 4090 N N . PRO A 1 518 ? 16.456 -5.303 -16.292 1.00 89.50 518 PRO A N 1
ATOM 4091 C CA . PRO A 1 518 ? 16.985 -4.643 -17.468 1.00 89.50 518 PRO A CA 1
ATOM 4092 C C . PRO A 1 518 ? 18.513 -4.544 -17.386 1.00 89.50 518 PRO A C 1
ATOM 4094 O O . PRO A 1 518 ? 19.051 -3.921 -16.478 1.00 89.50 518 PRO A O 1
ATOM 4097 N N . GLU A 1 519 ? 19.211 -5.137 -18.351 1.00 87.38 519 GLU A N 1
ATOM 4098 C CA . GLU A 1 519 ? 20.683 -5.125 -18.396 1.00 87.38 519 GLU A CA 1
ATOM 4099 C C . GLU A 1 519 ? 21.219 -4.204 -19.489 1.00 87.38 519 GLU A C 1
ATOM 4101 O O . GLU A 1 519 ? 22.170 -3.455 -19.291 1.00 87.38 519 GLU A O 1
ATOM 4106 N N . VAL A 1 520 ? 20.614 -4.276 -20.673 1.00 89.12 520 VAL A N 1
ATOM 4107 C CA . VAL A 1 520 ? 21.058 -3.545 -21.858 1.00 89.12 520 VAL A CA 1
ATOM 4108 C C . VAL A 1 520 ? 19.855 -2.894 -22.508 1.00 89.12 520 VAL A C 1
ATOM 4110 O O . VAL A 1 520 ? 18.780 -3.488 -22.586 1.00 89.12 520 VAL A O 1
ATOM 4113 N N . MET A 1 521 ? 20.046 -1.679 -23.003 1.00 93.56 521 MET A N 1
ATOM 4114 C CA . MET A 1 521 ? 19.030 -0.939 -23.737 1.00 93.56 521 MET A CA 1
ATOM 4115 C C . MET A 1 521 ? 19.530 -0.516 -25.105 1.00 93.56 521 MET A C 1
ATOM 4117 O O . MET A 1 521 ? 20.704 -0.177 -25.258 1.00 93.56 521 MET A O 1
ATOM 4121 N N . ILE A 1 522 ? 18.619 -0.520 -26.076 1.00 94.38 522 ILE A N 1
ATOM 4122 C CA . ILE A 1 522 ? 18.839 -0.045 -27.440 1.00 94.38 522 ILE A CA 1
ATOM 4123 C C . ILE A 1 522 ? 17.721 0.931 -27.801 1.00 94.38 522 ILE A C 1
ATOM 4125 O O . ILE A 1 522 ? 16.544 0.695 -27.511 1.00 94.38 522 ILE A O 1
ATOM 4129 N N . GLY A 1 523 ? 18.077 2.040 -28.434 1.00 95.31 523 GLY A N 1
ATOM 4130 C CA . GLY A 1 523 ? 17.127 3.077 -28.804 1.00 95.31 523 GLY A CA 1
ATOM 4131 C C . GLY A 1 523 ? 17.602 3.961 -29.943 1.00 95.31 523 GLY A C 1
ATOM 4132 O O . GLY A 1 523 ? 18.650 3.731 -30.547 1.00 95.31 523 GLY A O 1
ATOM 4133 N N . THR A 1 524 ? 16.807 4.986 -30.216 1.00 94.69 524 THR A N 1
ATOM 4134 C CA . THR A 1 524 ? 17.115 6.041 -31.182 1.00 94.69 524 THR A CA 1
ATOM 4135 C C . THR A 1 524 ? 17.395 7.351 -30.460 1.00 94.69 524 THR A C 1
ATOM 4137 O O . THR A 1 524 ? 17.026 7.525 -29.299 1.00 94.69 524 THR A O 1
ATOM 4140 N N . ILE A 1 525 ? 18.057 8.281 -31.143 1.00 95.62 525 ILE A N 1
ATOM 4141 C CA . ILE A 1 525 ? 18.450 9.585 -30.603 1.00 95.62 525 ILE A CA 1
ATOM 4142 C C . ILE A 1 525 ? 17.833 10.723 -31.405 1.00 95.62 525 ILE A C 1
ATOM 4144 O O . ILE A 1 525 ? 17.674 10.633 -32.621 1.00 95.62 525 ILE A O 1
ATOM 4148 N N . SER A 1 526 ? 17.502 11.816 -30.727 1.00 94.81 526 SER A N 1
ATOM 4149 C CA . SER A 1 526 ? 17.052 13.063 -31.340 1.00 94.81 526 SER A CA 1
ATOM 4150 C C . SER A 1 526 ? 17.735 14.272 -30.686 1.00 94.81 526 SER A C 1
ATOM 4152 O O . SER A 1 526 ? 17.804 14.341 -29.454 1.00 94.81 526 SER A O 1
ATOM 4154 N N . PRO A 1 527 ? 18.261 15.233 -31.471 1.00 95.50 527 PRO A N 1
ATOM 4155 C CA . PRO A 1 527 ? 18.879 16.435 -30.923 1.00 95.50 527 PRO A CA 1
ATOM 4156 C C . PRO A 1 527 ? 17.818 17.397 -30.374 1.00 95.50 527 PRO A C 1
ATOM 4158 O O . PRO A 1 527 ? 16.843 17.713 -31.052 1.00 95.50 527 PRO A O 1
ATOM 4161 N N . LEU A 1 528 ? 18.033 17.903 -29.157 1.00 94.50 528 LEU A N 1
ATOM 4162 C CA . LEU A 1 528 ? 17.210 18.957 -28.544 1.00 94.50 528 LEU A CA 1
ATOM 4163 C C . LEU A 1 528 ? 17.897 20.331 -28.598 1.00 94.50 528 LEU A C 1
ATOM 4165 O O . LEU A 1 528 ? 17.231 21.365 -28.568 1.00 94.50 528 LEU A O 1
ATOM 4169 N N . GLY A 1 529 ? 19.230 20.345 -28.700 1.00 92.38 529 GLY A N 1
ATOM 4170 C CA . GLY A 1 529 ? 20.042 21.558 -28.811 1.00 92.38 529 GLY A CA 1
ATOM 4171 C C . GLY A 1 529 ? 20.542 22.102 -27.470 1.00 92.38 529 GLY A C 1
ATOM 4172 O O . GLY A 1 529 ? 20.310 21.536 -26.404 1.00 92.38 529 GLY A O 1
ATOM 4173 N N . ASP A 1 530 ? 21.283 23.208 -27.518 1.00 88.94 530 ASP A N 1
ATOM 4174 C CA . ASP A 1 530 ? 21.924 23.837 -26.352 1.00 88.94 530 ASP A CA 1
ATOM 4175 C C . ASP A 1 530 ? 21.006 24.803 -25.580 1.00 88.94 530 ASP A C 1
ATOM 4177 O O . ASP A 1 530 ? 21.268 25.119 -24.421 1.00 88.94 530 ASP A O 1
ATOM 4181 N N . SER A 1 531 ? 19.913 25.245 -26.205 1.00 88.50 531 SER A N 1
ATOM 4182 C CA . SER A 1 531 ? 18.899 26.126 -25.610 1.00 88.50 531 SER A CA 1
ATOM 4183 C C . SER A 1 531 ? 17.744 25.379 -24.932 1.00 88.50 531 SER A C 1
ATOM 4185 O O . SER A 1 531 ? 16.901 26.015 -24.296 1.00 88.50 531 SER A O 1
ATOM 4187 N N . TYR A 1 532 ? 17.704 24.045 -25.037 1.00 91.00 532 TYR A N 1
ATOM 4188 C CA . TYR A 1 532 ? 16.670 23.229 -24.406 1.00 91.00 532 TYR A CA 1
ATOM 4189 C C . TYR A 1 532 ? 16.721 23.345 -22.878 1.00 91.00 532 TYR A C 1
ATOM 4191 O O . TYR A 1 532 ? 17.781 23.233 -22.257 1.00 91.00 532 TYR A O 1
ATOM 4199 N N . GLN A 1 533 ? 15.551 23.551 -22.272 1.00 88.56 533 GLN A N 1
ATOM 4200 C CA . GLN A 1 533 ? 15.373 23.588 -20.825 1.00 88.56 533 GLN A CA 1
ATOM 4201 C C . GLN A 1 533 ? 14.565 22.361 -20.396 1.00 88.56 533 GLN A C 1
ATOM 4203 O O . GLN A 1 533 ? 13.382 22.280 -20.738 1.00 88.56 533 GLN A O 1
ATOM 4208 N N . PRO A 1 534 ? 15.176 21.412 -19.663 1.00 88.12 534 PRO A N 1
ATOM 4209 C CA . PRO A 1 534 ? 14.465 20.244 -19.163 1.00 88.12 534 PRO A CA 1
ATOM 4210 C C . PRO A 1 534 ? 13.280 20.650 -18.282 1.00 88.12 534 PRO A C 1
ATOM 4212 O O . PRO A 1 534 ? 13.407 21.468 -17.369 1.00 88.12 534 PRO A O 1
ATOM 4215 N N . SER A 1 535 ? 12.114 20.085 -18.575 1.00 84.50 535 SER A N 1
ATOM 4216 C CA . SER A 1 535 ? 10.890 20.233 -17.788 1.00 84.50 535 SER A CA 1
ATOM 4217 C C . SER A 1 535 ? 10.957 19.417 -16.487 1.00 84.50 535 SER A C 1
ATOM 4219 O O . SER A 1 535 ? 11.797 18.535 -16.313 1.00 84.50 535 SER A O 1
ATOM 4221 N N . ALA A 1 536 ? 10.022 19.675 -15.567 1.00 79.69 536 ALA A N 1
ATOM 4222 C CA . ALA A 1 536 ? 9.937 18.986 -14.273 1.00 79.69 536 ALA A CA 1
ATOM 4223 C C . ALA A 1 536 ? 9.529 17.497 -14.359 1.00 79.69 536 ALA A C 1
ATOM 4225 O O . ALA A 1 536 ? 9.492 16.818 -13.336 1.00 79.69 536 ALA A O 1
ATOM 4226 N N . GLU A 1 537 ? 9.190 16.989 -15.548 1.00 83.31 537 GLU A N 1
ATOM 4227 C CA . GLU A 1 537 ? 8.847 15.573 -15.759 1.00 83.31 537 GLU A CA 1
ATOM 4228 C C . GLU A 1 537 ? 10.082 14.659 -15.786 1.00 83.31 537 GLU A C 1
ATOM 4230 O O . GLU A 1 537 ? 9.962 13.454 -15.577 1.00 83.31 537 GLU A O 1
ATOM 4235 N N . TRP A 1 538 ? 11.265 15.227 -16.029 1.00 89.44 538 TRP A N 1
ATOM 4236 C CA . TRP A 1 538 ? 12.526 14.501 -16.043 1.00 89.44 538 TRP A CA 1
ATOM 4237 C C . TRP A 1 538 ? 13.018 14.238 -14.622 1.00 89.44 538 TRP A C 1
ATOM 4239 O O . TRP A 1 538 ? 13.265 15.165 -13.848 1.00 89.44 538 TRP A O 1
ATOM 4249 N N . PHE A 1 539 ? 13.230 12.968 -14.289 1.00 89.00 539 PHE A N 1
ATOM 4250 C CA . PHE A 1 539 ? 13.858 12.585 -13.035 1.00 89.00 539 PHE A CA 1
ATOM 4251 C C . PHE A 1 539 ? 15.381 12.553 -13.173 1.00 89.00 539 PHE A C 1
ATOM 4253 O O . PHE A 1 539 ? 15.915 11.802 -13.983 1.00 89.00 539 PHE A O 1
ATOM 4260 N N . GLY A 1 540 ? 16.080 13.345 -12.359 1.00 83.00 540 GLY A N 1
ATOM 4261 C CA . GLY A 1 540 ? 17.542 13.383 -12.306 1.00 83.00 540 GLY A CA 1
ATOM 4262 C C . GLY A 1 540 ? 18.084 14.805 -12.169 1.00 83.00 540 GLY A C 1
ATOM 4263 O O . GLY A 1 540 ? 17.389 15.793 -12.420 1.00 83.00 540 GLY A O 1
ATOM 4264 N N . LYS A 1 541 ? 19.349 14.929 -11.755 1.00 74.19 541 LYS A N 1
ATOM 4265 C CA . LYS A 1 541 ? 20.022 16.231 -11.646 1.00 74.19 541 LYS A CA 1
ATOM 4266 C C . LYS A 1 541 ? 20.546 16.655 -13.017 1.00 74.19 541 LYS A C 1
ATOM 4268 O O . LYS A 1 541 ? 21.649 16.284 -13.415 1.00 74.19 541 LYS A O 1
ATOM 4273 N N . HIS A 1 542 ? 19.785 17.487 -13.714 1.00 75.81 542 HIS A N 1
ATOM 4274 C CA . HIS A 1 542 ? 20.242 18.148 -14.932 1.00 75.81 542 HIS A CA 1
ATOM 4275 C C . HIS A 1 542 ? 20.986 19.447 -14.564 1.00 75.81 542 HIS A C 1
ATOM 4277 O O . HIS A 1 542 ? 20.397 20.444 -14.154 1.00 75.81 542 HIS A O 1
ATOM 4283 N N . GLY A 1 543 ? 22.322 19.405 -14.623 1.00 75.06 543 GLY A N 1
ATOM 4284 C CA . GLY A 1 543 ? 23.185 20.572 -14.404 1.00 75.06 543 GLY A CA 1
ATOM 4285 C C . GLY A 1 543 ? 23.216 21.525 -15.605 1.00 75.06 543 GLY A C 1
ATOM 4286 O O . GLY A 1 543 ? 22.545 21.308 -16.612 1.00 75.06 543 GLY A O 1
ATOM 4287 N N . LYS A 1 544 ? 24.035 22.581 -15.522 1.00 83.81 544 LYS A N 1
ATOM 4288 C CA . LYS A 1 544 ? 24.325 23.431 -16.688 1.00 83.81 544 LYS A CA 1
ATOM 4289 C C . LYS A 1 544 ? 25.186 22.658 -17.691 1.00 83.81 544 LYS A C 1
ATOM 4291 O O . LYS A 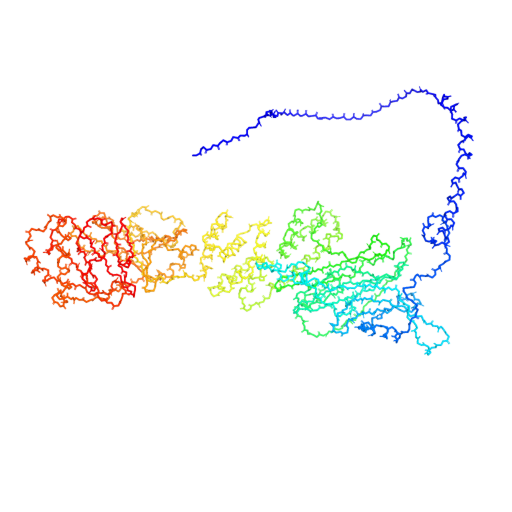1 544 ? 26.111 21.959 -17.279 1.00 83.81 544 LYS A O 1
ATOM 4296 N N . LEU A 1 545 ? 24.901 22.824 -18.982 1.00 89.50 545 LEU A N 1
ATOM 4297 C CA . LEU A 1 545 ? 25.747 22.311 -20.060 1.00 89.50 545 LEU A CA 1
ATOM 4298 C C . LEU A 1 545 ? 27.152 22.925 -19.978 1.00 89.50 545 LEU A C 1
ATOM 4300 O O . LEU A 1 545 ? 27.297 24.115 -19.680 1.00 89.50 545 LEU A O 1
ATOM 4304 N N . LEU A 1 546 ? 28.179 22.123 -20.258 1.00 89.38 546 LEU A N 1
ATOM 4305 C CA . LEU A 1 546 ? 29.533 22.631 -20.478 1.00 89.38 546 LEU A CA 1
ATOM 4306 C C . LEU A 1 546 ? 29.633 23.283 -21.873 1.00 89.38 546 LEU A C 1
ATOM 4308 O O . LEU A 1 546 ? 28.788 23.026 -22.738 1.00 89.38 546 LEU A O 1
ATOM 4312 N N . PRO A 1 547 ? 30.661 24.119 -22.128 1.00 89.75 547 PRO A N 1
ATOM 4313 C CA . PRO A 1 547 ? 30.945 24.601 -23.478 1.00 89.75 547 PRO A CA 1
ATOM 4314 C C . PRO A 1 547 ? 31.027 23.438 -24.479 1.00 89.75 547 PRO A C 1
ATOM 4316 O O . PRO A 1 547 ? 31.558 22.384 -24.143 1.00 89.75 547 PRO A O 1
ATOM 4319 N N . HIS A 1 548 ? 30.507 23.643 -25.693 1.00 91.25 548 HIS A N 1
ATOM 4320 C CA . HIS A 1 548 ? 30.435 22.642 -26.775 1.00 91.25 548 HIS A CA 1
ATOM 4321 C C . HIS A 1 548 ? 29.510 21.442 -26.533 1.00 91.25 548 HIS A C 1
ATOM 4323 O O . HIS A 1 548 ? 29.497 20.522 -27.339 1.00 91.25 548 HIS A O 1
ATOM 4329 N N . GLN A 1 549 ? 28.675 21.465 -25.493 1.00 94.56 549 GLN A N 1
ATOM 4330 C CA . GLN A 1 549 ? 27.662 20.432 -25.291 1.00 94.56 549 GLN A CA 1
ATOM 4331 C C . GLN A 1 549 ? 26.280 20.845 -25.811 1.00 94.56 549 GLN A C 1
ATOM 4333 O O . GLN A 1 549 ? 25.961 22.036 -25.916 1.00 94.56 549 GLN A O 1
ATOM 4338 N N . ALA A 1 550 ? 25.455 19.842 -26.110 1.00 95.19 550 ALA A N 1
ATOM 4339 C CA . ALA A 1 550 ? 24.036 19.980 -26.424 1.00 95.19 550 ALA A CA 1
ATOM 4340 C C . ALA A 1 550 ? 23.212 18.879 -25.734 1.00 95.19 550 ALA A C 1
ATOM 4342 O O . ALA A 1 550 ? 23.748 17.832 -25.353 1.00 95.19 550 ALA A O 1
ATOM 4343 N N . TRP A 1 551 ? 21.911 19.126 -25.566 1.00 96.31 551 TRP A N 1
ATOM 4344 C CA . TRP A 1 551 ? 20.966 18.128 -25.072 1.00 96.31 551 TRP A CA 1
ATOM 4345 C C . TRP A 1 551 ? 20.499 17.197 -26.190 1.00 96.31 551 TRP A C 1
ATOM 4347 O O . TRP A 1 551 ? 20.226 17.635 -27.312 1.00 96.31 551 TRP A O 1
ATOM 4357 N N . TYR A 1 552 ? 20.341 15.926 -25.835 1.00 96.81 552 TYR A N 1
ATOM 4358 C CA . TYR A 1 552 ? 19.822 14.864 -26.686 1.00 96.81 552 TYR A CA 1
ATOM 4359 C C . TYR A 1 552 ? 18.756 14.070 -25.932 1.00 96.81 552 TYR A C 1
ATOM 4361 O O . TYR A 1 552 ? 18.912 13.779 -24.744 1.00 96.81 552 TYR A O 1
ATOM 4369 N N . GLU A 1 553 ? 17.687 13.702 -26.631 1.00 96.88 553 GLU A N 1
ATOM 4370 C CA . GLU A 1 553 ? 16.699 12.738 -26.150 1.00 96.88 553 GLU A CA 1
ATOM 4371 C C . GLU A 1 553 ? 17.005 11.369 -26.756 1.00 96.88 553 GLU A C 1
ATOM 4373 O O . GLU A 1 553 ? 17.193 11.252 -27.967 1.00 96.88 553 GLU A O 1
ATOM 4378 N N . VAL A 1 554 ? 17.038 10.333 -25.923 1.00 97.00 554 VAL A N 1
ATOM 4379 C CA . VAL A 1 554 ? 17.157 8.941 -26.357 1.00 97.00 554 VAL A CA 1
ATOM 4380 C C . VAL A 1 554 ? 15.841 8.230 -26.076 1.00 97.00 554 VAL A C 1
ATOM 4382 O O . VAL A 1 554 ? 15.424 8.125 -24.923 1.00 97.00 554 VAL A O 1
ATOM 4385 N N . SER A 1 555 ? 15.196 7.732 -27.126 1.00 96.94 555 SER A N 1
ATOM 4386 C CA . SER A 1 555 ? 13.976 6.929 -27.040 1.00 96.94 555 SER A CA 1
ATOM 4387 C C . SER A 1 555 ? 14.339 5.448 -27.028 1.00 96.94 555 SER A C 1
ATOM 4389 O O . SER A 1 555 ? 14.761 4.894 -28.047 1.00 96.94 555 SER A O 1
ATOM 4391 N N . VAL A 1 556 ? 14.191 4.795 -25.875 1.00 96.62 556 VAL A N 1
ATOM 4392 C CA . VAL A 1 556 ? 14.529 3.375 -25.723 1.00 96.62 556 VAL A CA 1
ATOM 4393 C C . VAL A 1 556 ? 13.459 2.531 -26.404 1.00 96.62 556 VAL A C 1
ATOM 4395 O O . VAL A 1 556 ? 12.278 2.638 -26.086 1.00 96.62 556 VAL A O 1
ATOM 4398 N N . SER A 1 557 ? 13.877 1.697 -27.353 1.00 96.19 557 SER A N 1
ATOM 4399 C CA . SER A 1 557 ? 12.973 0.873 -28.163 1.00 96.19 557 SER A CA 1
ATOM 4400 C C . SER A 1 557 ? 13.050 -0.609 -27.801 1.00 96.19 557 SER A C 1
ATOM 4402 O O . SER A 1 557 ? 12.049 -1.312 -27.910 1.00 96.19 557 SER A O 1
ATOM 4404 N N . VAL A 1 558 ? 14.208 -1.081 -27.325 1.00 95.06 558 VAL A N 1
ATOM 4405 C CA . VAL A 1 558 ? 14.433 -2.488 -26.975 1.00 95.06 558 VAL A CA 1
ATOM 4406 C C . VAL A 1 558 ? 15.213 -2.597 -25.663 1.00 95.06 558 VAL A C 1
ATOM 4408 O O . VAL A 1 558 ? 16.160 -1.841 -25.434 1.00 95.06 558 VAL A O 1
ATOM 4411 N N . LEU A 1 559 ? 14.830 -3.550 -24.813 1.00 93.62 559 LEU A N 1
ATOM 4412 C CA . LEU A 1 559 ? 15.498 -3.884 -23.555 1.00 93.62 559 LEU A CA 1
ATOM 4413 C C . LEU A 1 559 ? 15.842 -5.365 -23.479 1.00 93.62 559 LEU A C 1
ATOM 4415 O O . LEU A 1 559 ? 15.022 -6.210 -23.833 1.00 93.62 559 LEU A O 1
ATOM 4419 N N . ARG A 1 560 ? 17.026 -5.676 -22.954 1.00 91.12 560 ARG A N 1
ATOM 4420 C CA . ARG A 1 560 ? 17.402 -7.031 -22.558 1.00 91.12 560 ARG A CA 1
ATOM 4421 C C . ARG A 1 560 ? 16.964 -7.287 -21.119 1.00 91.12 560 ARG A C 1
ATOM 4423 O O . ARG A 1 560 ? 17.403 -6.583 -20.214 1.00 91.12 560 ARG A O 1
ATOM 4430 N N . ASP A 1 561 ? 16.123 -8.297 -20.945 1.00 89.94 561 ASP A N 1
ATOM 4431 C CA . ASP A 1 561 ? 15.609 -8.815 -19.677 1.00 89.94 561 ASP A CA 1
ATOM 4432 C C . ASP A 1 561 ? 16.097 -10.263 -19.507 1.00 89.94 561 ASP A C 1
ATOM 4434 O O . ASP A 1 561 ? 15.520 -11.203 -20.068 1.00 89.94 561 ASP A O 1
ATOM 4438 N N . GLY A 1 562 ? 17.224 -10.434 -18.810 1.00 85.25 562 GLY A N 1
ATOM 4439 C CA . GLY A 1 562 ? 17.953 -11.704 -18.746 1.00 85.25 562 GLY A CA 1
ATOM 4440 C C . GLY A 1 562 ? 18.351 -12.218 -20.139 1.00 85.25 562 GLY A C 1
ATOM 4441 O O . GLY A 1 562 ? 19.151 -11.607 -20.848 1.00 85.25 562 GLY A O 1
ATOM 4442 N N . ASP A 1 563 ? 17.773 -13.344 -20.563 1.00 81.81 563 ASP A N 1
ATOM 4443 C CA . ASP A 1 563 ? 18.070 -13.983 -21.858 1.00 81.81 563 ASP A CA 1
ATOM 4444 C C . ASP A 1 563 ? 17.121 -13.589 -23.004 1.00 81.81 563 ASP A C 1
ATOM 4446 O O . ASP A 1 563 ? 17.206 -14.140 -24.110 1.00 81.81 563 ASP A O 1
ATOM 4450 N N . ARG A 1 564 ? 16.187 -12.669 -22.749 1.00 87.06 564 ARG A N 1
ATOM 4451 C CA . ARG A 1 564 ? 15.172 -12.249 -23.720 1.00 87.06 564 ARG A CA 1
ATOM 4452 C C . ARG A 1 564 ? 15.269 -10.766 -24.018 1.00 87.06 564 ARG A C 1
ATOM 4454 O O . ARG A 1 564 ? 15.546 -9.959 -23.135 1.00 87.06 564 ARG A O 1
ATOM 4461 N N . TRP A 1 565 ? 14.954 -10.405 -25.252 1.00 91.75 565 TRP A N 1
ATOM 4462 C CA . TRP A 1 565 ? 14.783 -9.024 -25.672 1.00 91.75 565 TRP A CA 1
ATOM 4463 C C . TRP A 1 565 ? 13.302 -8.674 -25.759 1.00 91.75 565 TRP A C 1
ATOM 4465 O O . TRP A 1 565 ? 12.485 -9.421 -26.305 1.00 91.75 565 TRP A O 1
ATOM 4475 N N . ARG A 1 566 ? 12.956 -7.519 -25.200 1.00 93.62 566 ARG A N 1
ATOM 4476 C CA . ARG A 1 566 ? 11.600 -6.977 -25.134 1.00 93.62 566 ARG A CA 1
ATOM 4477 C C . ARG A 1 566 ? 11.545 -5.658 -25.885 1.00 93.62 566 ARG A C 1
ATOM 4479 O O . ARG A 1 566 ? 12.477 -4.863 -25.795 1.00 93.62 566 ARG A O 1
ATOM 4486 N N . ASN A 1 567 ? 10.438 -5.415 -26.574 1.00 95.06 567 ASN A N 1
ATOM 4487 C CA . ASN A 1 567 ? 10.182 -4.154 -27.264 1.00 95.06 567 ASN A CA 1
ATOM 4488 C C . ASN A 1 567 ? 9.417 -3.186 -26.366 1.00 95.06 567 ASN A C 1
ATOM 4490 O O . ASN A 1 567 ? 8.623 -3.613 -25.528 1.00 95.06 567 ASN A O 1
ATOM 4494 N N . ALA A 1 568 ? 9.628 -1.891 -26.580 1.00 94.19 568 ALA A N 1
ATOM 4495 C CA . ALA A 1 568 ? 8.788 -0.846 -26.018 1.00 94.19 568 ALA A CA 1
ATOM 4496 C C . ALA A 1 568 ? 7.356 -0.928 -26.602 1.00 94.19 568 ALA A C 1
ATOM 4498 O O . ALA A 1 568 ? 7.194 -1.300 -27.769 1.00 94.19 568 ALA A O 1
ATOM 4499 N N . PRO A 1 569 ? 6.313 -0.515 -25.857 1.00 95.25 569 PRO A N 1
ATOM 4500 C CA . PRO A 1 569 ? 6.358 -0.037 -24.474 1.00 95.25 569 PRO A CA 1
ATOM 4501 C C . PRO A 1 569 ? 6.615 -1.147 -23.441 1.00 95.25 569 PRO A C 1
ATOM 4503 O O . PRO A 1 569 ? 6.187 -2.287 -23.609 1.00 95.25 569 PRO A O 1
ATOM 4506 N N . PHE A 1 570 ? 7.274 -0.788 -22.336 1.00 94.81 570 PHE A N 1
ATOM 4507 C CA . PHE A 1 570 ? 7.616 -1.712 -21.252 1.00 94.81 570 PHE A CA 1
ATOM 4508 C C . PHE A 1 570 ? 6.579 -1.630 -20.132 1.00 94.81 570 PHE A C 1
ATOM 4510 O O . PHE A 1 570 ? 6.741 -0.886 -19.163 1.00 94.81 570 PHE A O 1
ATOM 4517 N N . ASN A 1 571 ? 5.498 -2.396 -20.263 1.00 92.44 571 ASN A N 1
ATOM 4518 C CA . ASN A 1 571 ? 4.378 -2.371 -19.315 1.00 92.44 571 ASN A CA 1
ATOM 4519 C C . ASN A 1 571 ? 4.807 -2.635 -17.860 1.00 92.44 571 ASN A C 1
ATOM 4521 O O . ASN A 1 571 ? 4.179 -2.131 -16.937 1.00 92.44 571 ASN A O 1
ATOM 4525 N N . GLU A 1 572 ? 5.875 -3.400 -17.635 1.00 91.56 572 GLU A N 1
ATOM 4526 C CA . GLU A 1 572 ? 6.418 -3.682 -16.302 1.00 91.56 572 GLU A CA 1
ATOM 4527 C C . GLU A 1 572 ? 7.076 -2.461 -15.637 1.00 91.56 572 GLU A C 1
ATOM 4529 O O . GLU A 1 572 ? 7.151 -2.375 -14.410 1.00 91.56 572 GLU A O 1
ATOM 4534 N N . LEU A 1 573 ? 7.523 -1.497 -16.446 1.00 92.19 573 LEU A N 1
ATOM 4535 C CA . LEU A 1 573 ? 8.049 -0.212 -15.989 1.00 92.19 573 LEU A CA 1
ATOM 4536 C C . LEU A 1 573 ? 6.939 0.824 -15.775 1.00 92.19 573 LEU A C 1
ATOM 4538 O O . LEU A 1 573 ? 7.139 1.802 -15.050 1.00 92.19 573 LEU A O 1
ATOM 4542 N N . ALA A 1 574 ? 5.762 0.616 -16.371 1.00 89.88 574 ALA A N 1
ATOM 4543 C CA . ALA A 1 574 ? 4.614 1.485 -16.164 1.00 89.88 574 ALA A CA 1
ATOM 4544 C C . ALA A 1 574 ? 4.209 1.482 -14.681 1.00 89.88 574 ALA A C 1
ATOM 4546 O O . ALA A 1 574 ? 4.145 0.444 -14.022 1.00 89.88 574 ALA A O 1
ATOM 4547 N N . GLY A 1 575 ? 3.935 2.660 -14.121 1.00 85.81 575 GLY A N 1
ATOM 4548 C CA . GLY A 1 575 ? 3.543 2.761 -12.713 1.00 85.81 575 GLY A CA 1
ATOM 4549 C C . GLY A 1 575 ? 4.701 2.763 -11.708 1.00 85.81 575 GLY A C 1
ATOM 4550 O O . GLY A 1 575 ? 4.440 2.862 -10.503 1.00 85.81 575 GLY A O 1
ATOM 4551 N N . ARG A 1 576 ? 5.954 2.668 -12.170 1.00 92.19 576 ARG A N 1
ATOM 4552 C CA . ARG A 1 576 ? 7.144 2.578 -11.315 1.00 92.19 576 ARG A CA 1
ATOM 4553 C C . ARG A 1 576 ? 7.836 3.921 -11.113 1.00 92.19 576 ARG A C 1
ATOM 4555 O O . ARG A 1 576 ? 7.711 4.847 -11.912 1.00 92.19 576 ARG A O 1
ATOM 4562 N N . SER A 1 577 ? 8.561 4.023 -10.006 1.00 92.88 577 SER A N 1
ATOM 4563 C CA . SER A 1 577 ? 9.403 5.162 -9.663 1.00 92.88 577 SER A CA 1
ATOM 4564 C C . SER A 1 577 ? 10.573 5.278 -10.646 1.00 92.88 577 SER A C 1
ATOM 4566 O O . SER A 1 577 ? 11.305 4.303 -10.841 1.00 92.88 577 SER A O 1
ATOM 4568 N N . PRO A 1 578 ? 10.826 6.472 -11.209 1.00 92.88 578 PRO A N 1
ATOM 4569 C CA . PRO A 1 578 ? 11.995 6.700 -12.049 1.00 92.88 578 PRO A CA 1
ATOM 4570 C C . PRO A 1 578 ? 13.333 6.413 -11.360 1.00 92.88 578 PRO A C 1
ATOM 4572 O O . PRO A 1 578 ? 14.274 6.018 -12.038 1.00 92.88 578 PRO A O 1
ATOM 4575 N N . LEU A 1 579 ? 13.411 6.557 -10.029 1.00 91.94 579 LEU A N 1
ATOM 4576 C CA . LEU A 1 579 ? 14.602 6.197 -9.251 1.00 91.94 579 LEU A CA 1
ATOM 4577 C C . LEU A 1 579 ? 14.877 4.693 -9.313 1.00 91.94 579 LEU A C 1
ATOM 4579 O O . LEU A 1 579 ? 15.997 4.289 -9.585 1.00 91.94 579 LEU A O 1
ATOM 4583 N N . VAL A 1 580 ? 13.842 3.869 -9.136 1.00 92.12 580 VAL A N 1
ATOM 4584 C CA . VAL A 1 580 ? 13.976 2.404 -9.163 1.00 92.12 580 VAL A CA 1
ATOM 4585 C C . VAL A 1 580 ? 14.444 1.934 -10.537 1.00 92.12 580 VAL A C 1
ATOM 4587 O O . VAL A 1 580 ? 15.262 1.029 -10.648 1.00 92.12 580 VAL A O 1
ATOM 4590 N N . ILE A 1 581 ? 13.943 2.567 -11.597 1.00 92.69 581 ILE A N 1
ATOM 4591 C CA . ILE A 1 581 ? 14.350 2.251 -12.967 1.00 92.69 581 ILE A CA 1
ATOM 4592 C C . ILE A 1 581 ? 15.786 2.720 -13.218 1.00 92.69 581 ILE A C 1
ATOM 4594 O O . ILE A 1 581 ? 16.584 1.972 -13.773 1.00 92.69 581 ILE A O 1
ATOM 4598 N N . TRP A 1 582 ? 16.135 3.927 -12.772 1.00 91.94 582 TRP A N 1
ATOM 4599 C CA . TRP A 1 582 ? 17.494 4.458 -12.857 1.00 91.94 582 TRP A CA 1
ATOM 4600 C C . TRP A 1 582 ? 18.527 3.532 -12.195 1.00 91.94 582 TRP A C 1
ATOM 4602 O O . TRP A 1 582 ? 19.551 3.211 -12.804 1.00 91.94 582 TRP A O 1
ATOM 4612 N N . GLU A 1 583 ? 18.221 3.052 -10.989 1.00 90.88 583 GLU A N 1
ATOM 4613 C CA . GLU A 1 583 ? 19.038 2.089 -10.246 1.00 90.88 583 GLU A CA 1
ATOM 4614 C C . GLU A 1 583 ? 19.091 0.722 -10.942 1.00 90.88 583 GLU A C 1
ATOM 4616 O O . GLU A 1 583 ? 20.159 0.118 -11.020 1.00 90.88 583 GLU A O 1
ATOM 4621 N N . ALA A 1 584 ? 17.975 0.247 -11.508 1.00 90.31 584 ALA A N 1
ATOM 4622 C CA . ALA A 1 584 ? 17.922 -1.037 -12.210 1.00 90.31 584 ALA A CA 1
ATOM 4623 C C . ALA A 1 584 ? 18.838 -1.085 -13.442 1.00 90.31 584 ALA A C 1
ATOM 4625 O O . ALA A 1 584 ? 19.450 -2.114 -13.703 1.00 90.31 584 ALA A O 1
ATOM 4626 N N . PHE A 1 585 ? 18.988 0.036 -14.153 1.00 88.25 585 PHE A N 1
ATOM 4627 C CA . PHE A 1 585 ? 19.951 0.183 -15.251 1.00 88.25 585 PHE A CA 1
ATOM 4628 C C . PHE A 1 585 ? 21.383 0.484 -14.788 1.00 88.25 585 PHE A C 1
ATOM 4630 O O . PHE A 1 585 ? 22.272 0.674 -15.620 1.00 88.25 585 PHE A O 1
ATOM 4637 N N . ASN A 1 586 ? 21.616 0.572 -13.476 1.00 88.25 586 ASN A N 1
ATOM 4638 C CA . ASN A 1 586 ? 22.900 0.924 -12.881 1.00 88.25 586 ASN A CA 1
ATOM 4639 C C . ASN A 1 586 ? 23.467 2.265 -13.400 1.00 88.25 586 ASN A C 1
ATOM 4641 O O . ASN A 1 586 ? 24.685 2.446 -13.524 1.00 88.25 586 ASN A O 1
ATOM 4645 N N . LEU A 1 587 ? 22.582 3.224 -13.708 1.00 88.88 587 LEU A N 1
ATOM 4646 C CA . LEU A 1 587 ? 22.963 4.519 -14.287 1.00 88.88 587 LEU A CA 1
ATOM 4647 C C . LEU A 1 587 ? 23.715 5.414 -13.293 1.00 88.88 587 LEU A C 1
ATOM 4649 O O . LEU A 1 587 ? 24.379 6.361 -13.708 1.00 88.88 587 LEU A O 1
ATOM 4653 N N . ASP A 1 588 ? 23.675 5.102 -11.997 1.00 86.31 588 ASP A N 1
ATOM 4654 C CA . ASP A 1 588 ? 24.492 5.776 -10.982 1.00 86.31 588 ASP A CA 1
ATOM 4655 C C . ASP A 1 588 ? 25.988 5.493 -11.140 1.00 86.31 588 ASP A C 1
ATOM 4657 O O . ASP A 1 588 ? 26.818 6.365 -10.876 1.00 86.31 588 ASP A O 1
ATOM 4661 N N . LEU A 1 589 ? 26.336 4.281 -11.584 1.00 85.44 589 LEU A N 1
ATOM 4662 C CA . LEU A 1 589 ? 27.720 3.869 -11.810 1.00 85.44 589 LEU A CA 1
ATOM 4663 C C . LEU A 1 589 ? 28.135 4.056 -13.269 1.00 85.44 589 LEU A C 1
ATOM 4665 O O . LEU A 1 589 ? 29.279 4.421 -13.539 1.00 85.44 589 LEU A O 1
ATOM 4669 N N . ASN A 1 590 ? 27.217 3.811 -14.208 1.00 87.06 590 ASN A N 1
ATOM 4670 C CA . ASN A 1 590 ? 27.479 3.920 -15.634 1.00 87.06 590 ASN A CA 1
ATOM 4671 C C . ASN A 1 590 ? 26.336 4.627 -16.371 1.00 87.06 590 ASN A C 1
ATOM 4673 O O . ASN A 1 590 ? 25.433 3.999 -16.915 1.00 87.06 590 ASN A O 1
ATOM 4677 N N . ASN A 1 591 ? 26.419 5.954 -16.448 1.00 90.88 591 ASN A N 1
ATOM 4678 C CA . ASN A 1 591 ? 25.500 6.769 -17.242 1.00 90.88 591 ASN A CA 1
ATOM 4679 C C . ASN A 1 591 ? 25.961 6.987 -18.694 1.00 90.88 591 ASN A C 1
ATOM 4681 O O . ASN A 1 591 ? 25.397 7.838 -19.386 1.00 90.88 591 ASN A O 1
ATOM 4685 N N . PHE A 1 592 ? 26.984 6.270 -19.160 1.00 92.62 592 PHE A N 1
ATOM 4686 C CA . PHE A 1 592 ? 27.521 6.428 -20.506 1.00 92.62 592 PHE A CA 1
ATOM 4687 C C . PHE A 1 592 ? 26.659 5.697 -21.536 1.00 92.62 592 PHE A C 1
ATOM 4689 O O . PHE A 1 592 ? 26.314 4.528 -21.361 1.00 92.62 592 PHE A O 1
ATOM 4696 N N . LEU A 1 593 ? 26.348 6.379 -22.636 1.00 94.69 593 LEU A N 1
ATOM 4697 C CA . LEU A 1 593 ? 25.677 5.801 -23.793 1.00 94.69 593 LEU A CA 1
ATOM 4698 C C . LEU A 1 593 ? 26.611 5.844 -24.995 1.00 94.69 593 LEU A C 1
ATOM 4700 O O . LEU A 1 593 ? 27.299 6.838 -25.223 1.00 94.69 593 LEU A O 1
ATOM 4704 N N . THR A 1 594 ? 26.591 4.772 -25.775 1.00 93.81 594 THR A N 1
ATOM 4705 C CA . THR A 1 594 ? 27.327 4.666 -27.036 1.00 93.81 594 THR A CA 1
ATOM 4706 C C . THR A 1 594 ? 26.369 4.941 -28.182 1.00 93.81 594 THR A C 1
ATOM 4708 O O . THR A 1 594 ? 25.314 4.312 -28.252 1.00 93.81 594 THR A O 1
ATOM 4711 N N . VAL A 1 595 ? 26.723 5.868 -29.066 1.00 93.69 595 VAL A N 1
ATOM 4712 C CA . VAL A 1 595 ? 25.938 6.220 -30.251 1.00 93.69 595 VAL A CA 1
ATOM 4713 C C . VAL A 1 595 ? 26.681 5.722 -31.479 1.00 93.69 595 VAL A C 1
ATOM 4715 O O . VAL A 1 595 ? 27.835 6.079 -31.679 1.00 93.69 595 VAL A O 1
ATOM 4718 N N . ASN A 1 596 ? 26.026 4.918 -32.307 1.00 89.75 596 ASN A N 1
ATOM 4719 C CA . ASN A 1 596 ? 26.542 4.499 -33.602 1.00 89.75 596 ASN A CA 1
ATOM 4720 C C . ASN A 1 596 ? 25.803 5.277 -34.691 1.00 89.75 596 ASN A C 1
ATOM 4722 O O . ASN A 1 596 ? 24.592 5.115 -34.867 1.00 89.75 596 ASN A O 1
ATOM 4726 N N . VAL A 1 597 ? 26.541 6.140 -35.385 1.00 87.50 597 VAL A N 1
ATOM 4727 C CA . VAL A 1 597 ? 26.051 6.974 -36.487 1.00 87.50 597 VAL A CA 1
ATOM 4728 C C . VAL A 1 597 ? 26.775 6.553 -37.755 1.00 87.50 597 VAL A C 1
ATOM 4730 O O . VAL A 1 597 ? 27.987 6.365 -37.733 1.00 87.50 597 VAL A O 1
ATOM 4733 N N . ASN A 1 598 ? 26.061 6.430 -38.869 1.00 78.81 598 ASN A N 1
ATOM 4734 C CA . ASN A 1 598 ? 26.711 6.209 -40.155 1.00 78.81 598 ASN A CA 1
ATOM 4735 C C . ASN A 1 598 ? 27.079 7.564 -40.757 1.00 78.81 598 ASN A C 1
ATOM 4737 O O . ASN A 1 598 ? 26.228 8.447 -40.864 1.00 78.81 598 ASN A O 1
ATOM 4741 N N . ASN A 1 599 ? 28.343 7.738 -41.139 1.00 70.31 599 ASN A N 1
ATOM 4742 C CA . ASN A 1 599 ? 28.771 8.937 -41.851 1.00 70.31 599 ASN A CA 1
ATOM 4743 C C . ASN A 1 599 ? 28.256 8.939 -43.306 1.00 70.31 599 ASN A C 1
ATOM 4745 O O . ASN A 1 599 ? 27.655 7.973 -43.778 1.00 70.31 599 ASN A O 1
ATOM 4749 N N . GLU A 1 600 ? 28.527 10.019 -44.040 1.00 60.62 600 GLU A N 1
ATOM 4750 C CA . GLU A 1 600 ? 28.142 10.185 -45.453 1.00 60.62 600 GLU A CA 1
ATOM 4751 C C . GLU A 1 600 ? 28.700 9.096 -46.397 1.00 60.62 600 GLU A C 1
ATOM 4753 O O . GLU A 1 600 ? 28.185 8.904 -47.496 1.00 60.62 600 GLU A O 1
ATOM 4758 N N . PHE A 1 601 ? 29.713 8.341 -45.955 1.00 59.53 601 PHE A N 1
ATOM 4759 C CA . PHE A 1 601 ? 30.316 7.215 -46.675 1.00 59.53 601 PHE A CA 1
ATOM 4760 C C . PHE A 1 601 ? 29.800 5.845 -46.201 1.00 59.53 601 PHE A C 1
ATOM 4762 O O . PHE A 1 601 ? 30.324 4.816 -46.626 1.00 59.53 601 PHE A O 1
ATOM 4769 N N . GLY A 1 602 ? 28.806 5.811 -45.307 1.00 60.16 602 GLY A N 1
ATOM 4770 C CA . GLY A 1 602 ? 28.243 4.581 -44.745 1.00 60.16 602 GLY A CA 1
ATOM 4771 C C . GLY A 1 602 ? 29.134 3.886 -43.711 1.00 60.16 602 GLY A C 1
ATOM 4772 O O . GLY A 1 602 ? 28.844 2.759 -43.321 1.00 60.16 602 GLY A O 1
ATOM 4773 N N . GLN A 1 603 ? 30.211 4.528 -43.251 1.00 67.81 603 GLN A N 1
ATOM 4774 C CA . GLN A 1 603 ? 31.064 3.991 -42.191 1.00 67.81 603 GLN A CA 1
ATOM 4775 C C . GLN A 1 603 ? 30.477 4.338 -40.821 1.00 67.81 603 GLN A C 1
ATOM 4777 O O . GLN A 1 603 ? 30.110 5.489 -40.571 1.00 67.81 603 GLN A O 1
ATOM 4782 N N . ALA A 1 604 ? 30.434 3.355 -39.924 1.00 73.00 604 ALA A N 1
ATOM 4783 C CA . ALA A 1 604 ? 29.982 3.556 -38.554 1.00 73.00 604 ALA A CA 1
ATOM 4784 C C . ALA A 1 604 ? 31.015 4.372 -37.757 1.00 73.00 604 ALA A C 1
ATOM 4786 O O . ALA A 1 604 ? 32.163 3.956 -37.588 1.00 73.00 604 ALA A O 1
ATOM 4787 N N . VAL A 1 605 ? 30.590 5.526 -37.251 1.00 83.38 605 VAL A N 1
ATOM 4788 C CA . VAL A 1 605 ? 31.315 6.364 -36.296 1.00 83.38 605 VAL A CA 1
ATOM 4789 C C . VAL A 1 605 ? 30.658 6.201 -34.932 1.00 83.38 605 VAL A C 1
ATOM 4791 O O . VAL A 1 605 ? 29.430 6.236 -34.804 1.00 83.38 605 VAL A O 1
ATOM 4794 N N . THR A 1 606 ? 31.486 5.999 -33.910 1.00 88.69 606 THR A N 1
ATOM 4795 C CA . THR A 1 606 ? 31.025 5.850 -32.533 1.00 88.69 606 THR A CA 1
ATOM 4796 C C . THR A 1 606 ? 31.226 7.148 -31.767 1.00 88.69 606 THR A C 1
ATOM 4798 O O . THR A 1 606 ? 32.353 7.597 -31.578 1.00 88.69 606 THR A O 1
ATOM 4801 N N . GLU A 1 607 ? 30.123 7.702 -31.285 1.00 92.44 607 GLU A N 1
ATOM 4802 C CA . GLU A 1 607 ? 30.070 8.890 -30.441 1.00 92.44 607 GLU A CA 1
ATOM 4803 C C . GLU A 1 607 ? 29.562 8.523 -29.043 1.00 92.44 607 GLU A C 1
ATOM 4805 O O . GLU A 1 607 ? 29.106 7.402 -28.787 1.00 92.44 607 GLU A O 1
ATOM 4810 N N . SER A 1 608 ? 29.645 9.468 -28.108 1.00 92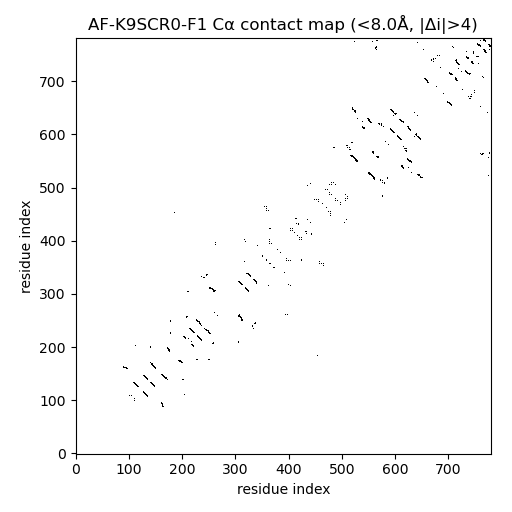.75 608 SER A N 1
ATOM 4811 C CA . SER A 1 608 ? 29.284 9.220 -26.712 1.00 92.75 608 SER A CA 1
ATOM 4812 C C . SER A 1 608 ? 28.333 10.248 -26.123 1.00 92.75 608 SER A C 1
ATOM 4814 O O . SER A 1 608 ? 28.432 11.443 -26.400 1.00 92.75 608 SER A O 1
ATOM 4816 N N . LEU A 1 609 ? 27.437 9.776 -25.253 1.00 95.19 609 LEU A N 1
ATOM 4817 C CA . LEU A 1 609 ? 26.575 10.627 -24.437 1.00 95.19 609 LEU A CA 1
ATOM 4818 C C . LEU A 1 609 ? 26.694 10.270 -22.962 1.00 95.19 609 LEU A C 1
ATOM 4820 O O . LEU A 1 609 ? 27.031 9.150 -22.582 1.00 95.19 609 LEU A O 1
ATOM 4824 N N . ASN A 1 610 ? 26.320 11.224 -22.121 1.00 94.19 610 ASN A N 1
ATOM 4825 C CA . ASN A 1 610 ? 26.197 11.040 -20.689 1.00 94.19 610 ASN A CA 1
ATOM 4826 C C . ASN A 1 610 ? 24.754 11.305 -20.245 1.00 94.19 610 ASN A C 1
ATOM 4828 O O . ASN A 1 610 ? 24.258 12.429 -20.362 1.00 94.19 610 ASN A O 1
ATOM 4832 N N . THR A 1 611 ? 24.087 10.276 -19.732 1.00 94.75 611 THR A N 1
ATOM 4833 C CA . THR A 1 611 ? 22.701 10.339 -19.255 1.00 94.75 611 THR A CA 1
ATOM 4834 C C . THR A 1 611 ? 22.606 11.195 -17.995 1.00 94.75 611 THR A C 1
ATOM 4836 O O . THR A 1 611 ? 23.363 11.014 -17.041 1.00 94.75 611 THR A O 1
ATOM 4839 N N . LYS A 1 612 ? 21.667 12.144 -17.983 1.00 94.25 612 LYS A N 1
ATOM 4840 C CA . LYS A 1 612 ? 21.436 13.083 -16.871 1.00 94.25 612 LYS A CA 1
ATOM 4841 C C . LYS A 1 612 ? 20.079 12.922 -16.211 1.00 94.25 612 LYS A C 1
ATOM 4843 O O . LYS A 1 612 ? 19.953 13.243 -15.030 1.00 94.25 612 LYS A O 1
ATOM 4848 N N . ALA A 1 613 ? 19.081 12.481 -16.965 1.00 94.12 613 ALA A N 1
ATOM 4849 C CA . ALA A 1 613 ? 17.749 12.253 -16.439 1.00 94.12 613 ALA A CA 1
ATOM 4850 C C . ALA A 1 613 ? 17.009 11.169 -17.226 1.00 94.12 613 ALA A C 1
ATOM 4852 O O . ALA A 1 613 ? 17.401 10.803 -18.334 1.00 94.12 613 ALA A O 1
ATOM 4853 N N . ILE A 1 614 ? 15.933 10.670 -16.634 1.00 94.62 614 ILE A N 1
ATOM 4854 C CA . ILE A 1 614 ? 15.067 9.621 -17.165 1.00 94.62 614 ILE A CA 1
ATOM 4855 C C . ILE A 1 614 ? 13.611 10.072 -17.082 1.00 94.62 614 ILE A C 1
ATOM 4857 O O . ILE A 1 614 ? 13.216 10.803 -16.171 1.00 94.62 614 ILE A O 1
ATOM 4861 N N . TRP A 1 615 ? 12.812 9.628 -18.039 1.00 94.00 615 TRP A N 1
ATOM 4862 C CA . TRP A 1 615 ? 11.374 9.818 -18.062 1.00 94.00 615 TRP A CA 1
ATOM 4863 C C . TRP A 1 615 ? 10.695 8.497 -18.406 1.00 94.00 615 TRP A C 1
ATOM 4865 O O . TRP A 1 615 ? 11.159 7.770 -19.288 1.00 94.00 615 TRP A O 1
ATOM 4875 N N . ILE A 1 616 ? 9.588 8.209 -17.721 1.00 92.75 616 ILE A N 1
ATOM 4876 C CA . ILE A 1 616 ? 8.761 7.026 -17.961 1.00 92.75 616 ILE A CA 1
ATOM 4877 C C . ILE A 1 616 ? 7.310 7.461 -18.155 1.00 92.75 616 ILE A C 1
ATOM 4879 O O . ILE A 1 616 ? 6.763 8.196 -17.332 1.00 92.75 616 ILE A O 1
ATOM 4883 N N . GLY A 1 617 ? 6.703 7.007 -19.249 1.00 89.00 617 GLY A N 1
ATOM 4884 C CA . GLY A 1 617 ? 5.293 7.227 -19.552 1.00 89.00 617 GLY A CA 1
ATOM 4885 C C . GLY A 1 617 ? 4.361 6.309 -18.759 1.00 89.00 617 GLY A C 1
ATOM 4886 O O . GLY A 1 617 ? 4.755 5.235 -18.304 1.00 89.00 617 GLY A O 1
ATOM 4887 N N . ASP A 1 618 ? 3.089 6.702 -18.652 1.00 86.25 618 ASP A N 1
ATOM 4888 C CA . ASP A 1 618 ? 2.031 5.888 -18.025 1.00 86.25 618 ASP A CA 1
ATOM 4889 C C . ASP A 1 618 ? 1.813 4.539 -18.752 1.00 86.25 618 ASP A C 1
ATOM 4891 O O . ASP A 1 618 ? 1.262 3.608 -18.171 1.00 86.25 618 ASP A O 1
ATOM 4895 N N . ASP A 1 619 ? 2.251 4.427 -20.009 1.00 89.12 619 ASP A N 1
ATOM 4896 C CA . ASP A 1 619 ? 2.223 3.218 -20.835 1.00 89.12 619 ASP A CA 1
ATOM 4897 C C . ASP A 1 619 ? 3.534 2.415 -20.793 1.00 89.12 619 ASP A C 1
ATOM 4899 O O . ASP A 1 619 ? 3.599 1.350 -21.389 1.00 89.12 619 ASP A O 1
ATOM 4903 N N . GLY A 1 620 ? 4.573 2.891 -20.097 1.00 91.88 620 GLY A N 1
ATOM 4904 C CA . GLY A 1 620 ? 5.880 2.230 -20.041 1.00 91.88 620 GLY A CA 1
ATOM 4905 C C . GLY A 1 620 ? 6.858 2.651 -21.143 1.00 91.88 620 GLY A C 1
ATOM 4906 O O . GLY A 1 620 ? 7.878 1.988 -21.340 1.00 91.88 620 GLY A O 1
ATOM 4907 N N . GLN A 1 621 ? 6.585 3.737 -21.875 1.00 95.19 621 GLN A N 1
ATOM 4908 C CA . GLN A 1 621 ? 7.582 4.352 -22.759 1.00 95.19 621 GLN A CA 1
ATOM 4909 C C . GLN A 1 621 ? 8.747 4.910 -21.942 1.00 95.19 621 GLN A C 1
ATOM 4911 O O . GLN A 1 621 ? 8.535 5.640 -20.976 1.00 95.19 621 GLN A O 1
ATOM 4916 N N . LEU A 1 622 ? 9.974 4.602 -22.354 1.00 95.75 622 LEU A N 1
ATOM 4917 C CA . LEU A 1 622 ? 11.189 4.988 -21.645 1.00 95.75 622 LEU A CA 1
ATOM 4918 C C . LEU A 1 622 ? 12.008 5.965 -22.491 1.00 95.75 622 LEU A C 1
ATOM 4920 O O . LEU A 1 622 ? 12.408 5.652 -23.615 1.00 95.75 622 LEU A O 1
ATOM 4924 N N . ARG A 1 623 ? 12.288 7.142 -21.927 1.00 96.38 623 ARG A N 1
ATOM 4925 C CA . ARG A 1 623 ? 13.159 8.148 -22.538 1.00 96.38 623 ARG A CA 1
ATOM 4926 C C . ARG A 1 623 ? 14.280 8.535 -21.591 1.00 96.38 623 ARG A C 1
ATOM 4928 O O . ARG A 1 623 ? 14.084 8.615 -20.379 1.00 96.38 623 ARG A O 1
ATOM 4935 N N . LEU A 1 624 ? 15.446 8.817 -22.154 1.00 96.19 624 LEU A N 1
ATOM 4936 C CA . LEU A 1 624 ? 16.599 9.330 -21.427 1.00 96.19 624 LEU A CA 1
ATOM 4937 C C . LEU A 1 624 ? 16.963 10.704 -21.963 1.00 96.19 624 LEU A C 1
ATOM 4939 O O . LEU A 1 624 ? 16.995 10.927 -23.171 1.00 96.19 624 LEU A O 1
ATOM 4943 N N . LEU A 1 625 ? 17.285 11.607 -21.052 1.00 96.50 625 LEU A N 1
ATOM 4944 C CA . LEU A 1 625 ? 17.853 12.898 -21.379 1.00 96.50 625 LEU A CA 1
ATOM 4945 C C . LEU A 1 625 ? 19.356 12.816 -21.156 1.00 96.50 625 LEU A C 1
ATOM 4947 O O . LEU A 1 625 ? 19.819 12.557 -20.039 1.00 96.50 625 LEU A O 1
ATOM 4951 N N . ALA A 1 626 ? 20.117 13.050 -22.215 1.00 95.75 626 ALA A N 1
ATOM 4952 C CA . ALA A 1 626 ? 21.560 12.912 -22.209 1.00 95.75 626 ALA A CA 1
ATOM 4953 C C . ALA A 1 626 ? 22.253 14.152 -22.778 1.00 95.75 626 ALA A C 1
ATOM 4955 O O . ALA A 1 626 ? 21.656 14.980 -23.466 1.00 95.75 626 ALA A O 1
ATOM 4956 N N . VAL A 1 627 ? 23.535 14.279 -22.454 1.00 95.94 627 VAL A N 1
ATOM 4957 C CA . VAL A 1 627 ? 24.404 15.361 -22.915 1.00 95.94 627 VAL A CA 1
ATOM 4958 C C . VAL A 1 627 ? 25.540 14.768 -23.733 1.00 95.94 627 VAL A C 1
ATOM 4960 O O . VAL A 1 627 ? 26.160 13.799 -23.297 1.00 95.94 627 VAL A O 1
ATOM 4963 N N . GLY A 1 628 ? 25.828 15.371 -24.882 1.00 95.19 628 GLY A N 1
ATOM 4964 C CA . GLY A 1 628 ? 26.924 14.985 -25.772 1.00 95.19 628 GLY A CA 1
ATOM 4965 C C . GLY A 1 628 ? 27.558 16.196 -26.443 1.00 95.19 628 GLY A C 1
ATOM 4966 O O . GLY A 1 628 ? 27.160 17.334 -26.171 1.00 95.19 628 GLY A O 1
ATOM 4967 N N . ASP A 1 629 ? 28.527 15.943 -27.322 1.00 94.75 629 ASP A N 1
ATOM 4968 C CA . ASP A 1 629 ? 29.113 16.972 -28.182 1.00 94.75 629 ASP A CA 1
ATOM 4969 C C . ASP A 1 629 ? 28.024 17.622 -29.050 1.00 94.75 629 ASP A C 1
ATOM 4971 O O . ASP A 1 629 ? 27.095 16.956 -29.507 1.00 94.75 629 ASP A O 1
ATOM 4975 N N . ARG A 1 630 ? 28.095 18.934 -29.253 1.00 93.06 630 ARG A N 1
ATOM 4976 C CA . ARG A 1 630 ? 27.173 19.693 -30.103 1.00 93.06 630 ARG A CA 1
ATOM 4977 C C . ARG A 1 630 ? 27.252 19.273 -31.572 1.00 93.06 630 ARG A C 1
ATOM 4979 O O . ARG A 1 630 ? 26.228 19.319 -32.256 1.00 93.06 630 ARG A O 1
ATOM 4986 N N . ASP A 1 631 ? 28.423 18.857 -32.041 1.00 91.00 631 ASP A N 1
ATOM 4987 C CA . ASP A 1 631 ? 28.663 18.539 -33.450 1.00 91.00 631 ASP A CA 1
ATOM 4988 C C . ASP A 1 631 ? 27.973 17.232 -33.877 1.00 91.00 631 ASP A C 1
ATOM 4990 O O . ASP A 1 631 ? 27.628 17.065 -35.051 1.00 91.00 631 ASP A O 1
ATOM 4994 N N . LEU A 1 632 ? 27.647 16.355 -32.917 1.00 91.75 632 LEU A N 1
ATOM 4995 C CA . LEU A 1 632 ? 26.872 15.132 -33.151 1.00 91.75 632 LEU A CA 1
ATOM 4996 C C . LEU A 1 632 ? 25.527 15.426 -33.838 1.00 91.75 632 LEU A C 1
ATOM 4998 O O . LEU A 1 632 ? 25.123 14.679 -34.720 1.00 91.75 632 LEU A O 1
ATOM 5002 N N . SER A 1 633 ? 24.854 16.538 -33.524 1.00 88.81 633 SER A N 1
ATOM 5003 C CA . SER A 1 633 ? 23.592 16.925 -34.181 1.00 88.81 633 SER A CA 1
ATOM 5004 C C . SER A 1 633 ? 23.717 17.029 -35.713 1.00 88.81 633 SER A C 1
ATOM 5006 O O . SER A 1 633 ? 22.823 16.607 -36.454 1.00 88.81 633 SER A O 1
ATOM 5008 N N . GLY A 1 634 ? 24.856 17.537 -36.201 1.00 86.62 634 GLY A N 1
ATOM 5009 C CA . GLY A 1 634 ? 25.155 17.600 -37.632 1.00 86.62 634 GLY A CA 1
ATOM 5010 C C . GLY A 1 634 ? 25.303 16.208 -38.245 1.00 86.62 634 GLY A C 1
ATOM 5011 O O . GLY A 1 634 ? 24.704 15.932 -39.284 1.00 86.62 634 GLY A O 1
ATOM 5012 N N . GLN A 1 635 ? 26.015 15.312 -37.556 1.00 87.25 635 GLN A N 1
ATOM 5013 C CA . GLN A 1 635 ? 26.197 13.921 -37.984 1.00 87.25 635 GLN A CA 1
ATOM 5014 C C . GLN A 1 635 ? 24.861 13.158 -38.026 1.00 87.25 635 GLN A C 1
ATOM 5016 O O . GLN A 1 635 ? 24.584 12.441 -38.984 1.00 87.25 635 GLN A O 1
ATOM 5021 N N . LEU A 1 636 ? 23.987 13.362 -37.032 1.00 88.12 636 LEU A N 1
ATOM 5022 C CA . LEU A 1 636 ? 22.659 12.737 -36.983 1.00 88.12 636 LEU A CA 1
ATOM 5023 C C . LEU A 1 636 ? 21.776 13.131 -38.171 1.00 88.12 636 LEU A C 1
ATOM 5025 O O . LEU A 1 636 ? 21.009 12.309 -38.660 1.00 88.12 636 LEU A O 1
ATOM 5029 N N . THR A 1 637 ? 21.890 14.376 -38.639 1.00 83.81 637 THR A N 1
ATOM 5030 C CA . THR A 1 637 ? 21.106 14.883 -39.778 1.00 83.81 637 THR A CA 1
ATOM 5031 C C . THR A 1 637 ? 21.607 14.327 -41.116 1.00 83.81 637 THR A C 1
ATOM 5033 O O . THR A 1 637 ? 20.840 14.228 -42.070 1.00 83.81 637 THR A O 1
ATOM 5036 N N . GLN A 1 638 ? 22.891 13.973 -41.194 1.00 81.19 638 GLN A N 1
ATOM 5037 C CA . GLN A 1 638 ? 23.531 13.433 -42.399 1.00 81.19 638 GLN A CA 1
ATOM 5038 C C . GLN A 1 638 ? 23.451 11.904 -42.488 1.00 81.19 638 GLN A C 1
ATOM 5040 O O . GLN A 1 638 ? 23.662 11.342 -43.562 1.00 81.19 638 GLN A O 1
ATOM 5045 N N . SER A 1 639 ? 23.142 11.227 -41.381 1.00 78.75 639 SER A N 1
ATOM 5046 C CA . SER A 1 639 ? 23.035 9.772 -41.339 1.00 78.75 639 SER A CA 1
ATOM 5047 C C . SER A 1 639 ? 21.861 9.279 -42.184 1.00 78.75 639 SER A C 1
ATOM 5049 O O . SER A 1 639 ? 20.713 9.676 -41.986 1.00 78.75 639 SER A O 1
ATOM 5051 N N . ALA A 1 640 ? 22.133 8.336 -43.087 1.00 72.31 640 ALA A N 1
ATOM 5052 C CA . ALA A 1 640 ? 21.107 7.673 -43.895 1.00 72.31 640 ALA A CA 1
ATOM 5053 C C . ALA A 1 640 ? 20.164 6.775 -43.064 1.00 72.31 640 ALA A C 1
ATOM 5055 O O . ALA A 1 640 ? 19.145 6.299 -43.566 1.00 72.31 640 ALA A O 1
ATOM 5056 N N . MET A 1 641 ? 20.516 6.510 -41.802 1.00 74.06 641 MET A N 1
ATOM 5057 C CA . MET A 1 641 ? 19.771 5.650 -40.884 1.00 74.06 641 MET A CA 1
ATOM 5058 C C . MET A 1 641 ? 19.580 6.326 -39.525 1.00 74.06 641 MET A C 1
ATOM 5060 O O . MET A 1 641 ? 20.441 7.113 -39.114 1.00 74.06 641 MET A O 1
ATOM 5064 N N . PRO A 1 642 ? 18.511 5.989 -38.781 1.00 84.56 642 PRO A N 1
ATOM 5065 C CA . PRO A 1 642 ? 18.387 6.406 -37.392 1.00 84.56 642 PRO A CA 1
ATOM 5066 C C . PRO A 1 642 ? 19.615 5.947 -36.605 1.00 84.56 642 PRO A C 1
ATOM 5068 O O . PRO A 1 642 ? 19.916 4.757 -36.570 1.00 84.56 642 PRO A O 1
ATOM 5071 N N . ALA A 1 643 ? 20.331 6.867 -35.967 1.00 90.56 643 ALA A N 1
ATOM 5072 C CA . ALA A 1 643 ? 21.479 6.487 -35.155 1.00 90.56 643 ALA A CA 1
ATOM 5073 C C . ALA A 1 643 ? 21.050 5.572 -33.998 1.00 90.56 643 ALA A C 1
ATOM 5075 O O . ALA A 1 643 ? 20.048 5.825 -33.318 1.00 90.56 643 ALA A O 1
ATOM 5076 N N . MET A 1 644 ? 21.816 4.503 -33.790 1.00 91.38 644 MET A N 1
ATOM 5077 C CA . MET A 1 644 ? 21.564 3.525 -32.737 1.00 91.38 644 MET A CA 1
ATOM 5078 C C . MET A 1 644 ? 22.255 3.965 -31.456 1.00 91.38 644 MET A C 1
ATOM 5080 O O . MET A 1 644 ? 23.463 4.191 -31.451 1.00 91.38 644 MET A O 1
ATOM 5084 N N . VAL A 1 645 ? 21.511 4.023 -30.358 1.00 94.12 645 VAL A N 1
ATOM 5085 C CA . VAL A 1 645 ? 22.075 4.254 -29.027 1.00 94.12 645 VAL A CA 1
ATOM 5086 C C . VAL A 1 645 ? 22.000 2.981 -28.213 1.00 94.12 645 VAL A C 1
ATOM 5088 O O . VAL A 1 645 ? 20.943 2.359 -28.159 1.00 94.12 645 VAL A O 1
ATOM 5091 N N . SER A 1 646 ? 23.092 2.625 -27.541 1.00 92.19 646 SER A N 1
ATOM 5092 C CA . SER A 1 646 ? 23.135 1.519 -26.585 1.00 92.19 646 SER A CA 1
ATOM 5093 C C . SER A 1 646 ? 23.670 1.953 -25.219 1.00 92.19 646 SER A C 1
ATOM 5095 O O . SER A 1 646 ? 24.606 2.753 -25.146 1.00 92.19 646 SER A O 1
ATOM 5097 N N . GLY A 1 647 ? 23.116 1.394 -24.140 1.00 88.81 647 GLY A N 1
ATOM 5098 C CA . GLY A 1 647 ? 23.549 1.641 -22.757 1.00 88.81 647 GLY A CA 1
ATOM 5099 C C . GLY A 1 647 ? 23.230 0.478 -21.809 1.00 88.81 647 GLY A C 1
ATOM 5100 O O . GLY A 1 647 ? 22.640 -0.515 -22.229 1.00 88.81 647 GLY A O 1
ATOM 5101 N N . GLY A 1 648 ? 23.631 0.591 -20.537 1.00 72.31 648 GLY A N 1
ATOM 5102 C CA . GLY A 1 648 ? 23.392 -0.418 -19.485 1.00 72.31 648 GLY A CA 1
ATOM 5103 C C . GLY A 1 648 ? 24.436 -1.547 -19.408 1.00 72.31 648 GLY A C 1
ATOM 5104 O O . GLY A 1 648 ? 24.713 -2.058 -18.328 1.00 72.31 648 GLY A O 1
ATOM 5105 N N . GLY A 1 649 ? 25.118 -1.870 -20.514 1.00 71.00 649 GLY A N 1
ATOM 5106 C CA . GLY A 1 649 ? 26.165 -2.896 -20.550 1.00 71.00 649 GLY A CA 1
ATOM 5107 C C . GLY A 1 649 ? 26.759 -3.107 -21.945 1.00 71.00 649 GLY A C 1
ATOM 5108 O O . GLY A 1 649 ? 26.391 -2.422 -22.899 1.00 71.00 649 GLY A O 1
ATOM 5109 N N . LEU A 1 650 ? 27.693 -4.057 -22.072 1.00 65.12 650 LEU A N 1
ATOM 5110 C CA . LEU A 1 650 ? 28.231 -4.469 -23.373 1.00 65.12 650 LEU A CA 1
ATOM 5111 C C . LEU A 1 650 ? 27.246 -5.414 -24.069 1.00 65.12 650 LEU A C 1
ATOM 5113 O O . LEU A 1 650 ? 26.842 -6.427 -23.498 1.00 65.12 650 LEU A O 1
ATOM 5117 N N . ILE A 1 651 ? 26.914 -5.128 -25.328 1.00 67.69 651 ILE A N 1
ATOM 5118 C CA . ILE A 1 651 ? 26.214 -6.084 -26.189 1.00 67.69 651 ILE A CA 1
ATOM 5119 C C . ILE A 1 651 ? 27.230 -7.170 -26.562 1.00 67.69 651 ILE A C 1
ATOM 5121 O O . ILE A 1 651 ? 28.144 -6.933 -27.354 1.00 67.69 651 ILE A O 1
ATOM 5125 N N . SER A 1 652 ? 27.116 -8.356 -25.959 1.00 62.22 652 SER A N 1
ATOM 5126 C CA . SER A 1 652 ? 27.925 -9.504 -26.371 1.00 62.22 652 SER A CA 1
ATOM 5127 C C . SER A 1 652 ? 27.590 -9.876 -27.815 1.00 62.22 652 SER A C 1
ATOM 5129 O O . SER A 1 652 ? 26.438 -9.793 -28.235 1.00 62.22 652 SER A O 1
ATOM 5131 N N . ARG A 1 653 ? 28.587 -10.299 -28.598 1.00 62.66 653 ARG A N 1
ATOM 5132 C CA . ARG A 1 653 ? 28.311 -10.834 -29.936 1.00 62.66 653 ARG A CA 1
ATOM 5133 C C . ARG A 1 653 ? 27.536 -12.140 -29.796 1.00 62.66 653 ARG A C 1
ATOM 5135 O O . ARG A 1 653 ? 27.907 -12.985 -28.982 1.00 62.66 653 ARG A O 1
ATOM 5142 N N . ALA A 1 654 ? 26.479 -12.294 -30.583 1.00 67.25 654 ALA A N 1
ATOM 5143 C CA . ALA A 1 654 ? 25.764 -13.554 -30.678 1.00 67.25 654 ALA A CA 1
ATOM 5144 C C . ALA A 1 654 ? 26.695 -14.670 -31.186 1.00 67.25 654 ALA A C 1
ATOM 5146 O O . ALA A 1 654 ? 27.588 -14.430 -32.008 1.00 67.25 654 ALA A O 1
ATOM 5147 N N . SER A 1 655 ? 26.501 -15.886 -30.676 1.00 69.00 655 SER A N 1
ATOM 5148 C CA . SER A 1 655 ? 27.289 -17.057 -31.056 1.00 69.00 655 SER A CA 1
ATOM 5149 C C . SER A 1 655 ? 26.967 -17.458 -32.495 1.00 69.00 655 SER A C 1
ATOM 5151 O O . SER A 1 655 ? 25.974 -18.126 -32.753 1.00 69.00 655 SER A O 1
ATOM 5153 N N . SER A 1 656 ? 27.818 -17.040 -33.427 1.00 78.19 656 SER A N 1
ATOM 5154 C CA . SER A 1 656 ? 27.774 -17.442 -34.833 1.00 78.19 656 SER A CA 1
ATOM 5155 C C . SER A 1 656 ? 29.166 -17.864 -35.292 1.00 78.19 656 SER A C 1
ATOM 5157 O O . SER A 1 656 ? 30.176 -17.429 -34.729 1.00 78.19 656 SER A O 1
ATOM 5159 N N . PHE A 1 657 ? 29.226 -18.728 -36.299 1.00 83.75 657 PHE A N 1
ATOM 5160 C CA . PHE A 1 657 ? 30.472 -19.118 -36.956 1.00 83.75 657 PHE A CA 1
ATOM 5161 C C . PHE A 1 657 ? 30.313 -19.060 -38.471 1.00 83.75 657 PHE A C 1
ATOM 5163 O O . PHE A 1 657 ? 29.211 -19.209 -38.996 1.00 83.75 657 PHE A O 1
ATOM 5170 N N . ASN A 1 658 ? 31.422 -18.830 -39.169 1.00 89.81 658 ASN A N 1
ATOM 5171 C CA . ASN A 1 658 ? 31.422 -18.778 -40.624 1.00 89.81 658 ASN A CA 1
ATOM 5172 C C . ASN A 1 658 ? 31.338 -20.195 -41.202 1.00 89.81 658 ASN A C 1
ATOM 5174 O O . ASN A 1 658 ? 32.035 -21.099 -40.736 1.00 89.81 658 ASN A O 1
ATOM 5178 N N . ILE A 1 659 ? 30.523 -20.369 -42.235 1.00 90.31 659 ILE A N 1
ATOM 5179 C CA . ILE A 1 659 ? 30.348 -21.609 -42.987 1.00 90.31 659 ILE A CA 1
ATOM 5180 C C . ILE A 1 659 ? 30.378 -21.304 -44.490 1.00 90.31 659 ILE A C 1
ATOM 5182 O O . ILE A 1 659 ? 29.944 -20.239 -44.930 1.00 90.31 659 ILE A O 1
ATOM 5186 N N . SER A 1 660 ? 30.931 -22.226 -45.279 1.00 87.38 660 SER A N 1
ATOM 5187 C CA . SER A 1 660 ? 30.852 -22.162 -46.743 1.00 87.38 660 SER A CA 1
ATOM 5188 C C . SER A 1 660 ? 29.617 -22.916 -47.215 1.00 87.38 660 SER A C 1
ATOM 5190 O O . SER A 1 660 ? 29.320 -23.993 -46.694 1.00 87.38 660 SER A O 1
ATOM 5192 N N . VAL A 1 661 ? 28.929 -22.390 -48.226 1.00 84.62 661 VAL A N 1
ATOM 5193 C CA . VAL A 1 661 ? 27.751 -23.045 -48.810 1.00 84.62 661 VAL A CA 1
ATOM 5194 C C . VAL A 1 661 ? 28.093 -24.423 -49.404 1.00 84.62 661 VAL A C 1
ATOM 5196 O O . VAL A 1 661 ? 27.271 -25.328 -49.335 1.00 84.62 661 VAL A O 1
ATOM 5199 N N . GLU A 1 662 ? 29.336 -24.632 -49.862 1.00 85.00 662 GLU A N 1
ATOM 5200 C CA . GLU A 1 662 ? 29.827 -25.920 -50.394 1.00 85.00 662 GLU A CA 1
ATOM 5201 C C . GLU A 1 662 ? 29.887 -27.029 -49.334 1.00 85.00 662 GLU A C 1
ATOM 5203 O O . GLU A 1 662 ? 29.913 -28.218 -49.647 1.00 85.00 662 GLU A O 1
ATOM 5208 N N . SER A 1 663 ? 29.952 -26.652 -48.055 1.00 85.56 663 SER A N 1
ATOM 5209 C CA . SER A 1 663 ? 29.941 -27.616 -46.951 1.00 85.56 663 SER A CA 1
ATOM 5210 C C . SER A 1 663 ? 28.533 -28.091 -46.582 1.00 85.56 663 SER A C 1
ATOM 5212 O O . SER A 1 663 ? 28.388 -28.977 -45.735 1.00 85.56 663 SER A O 1
ATOM 5214 N N . LEU A 1 664 ? 27.499 -27.508 -47.196 1.00 86.38 664 LEU A N 1
ATOM 5215 C CA . LEU A 1 664 ? 26.105 -27.883 -46.992 1.00 86.38 664 LEU A CA 1
ATOM 5216 C C . LEU A 1 664 ? 25.746 -29.100 -47.861 1.00 86.38 664 LEU A C 1
ATOM 5218 O O . LEU A 1 664 ? 26.452 -29.469 -48.795 1.00 86.38 664 LEU A O 1
ATOM 5222 N N . GLY A 1 665 ? 24.636 -29.774 -47.551 1.00 86.62 665 GLY A N 1
ATOM 5223 C CA . GLY A 1 665 ? 24.149 -30.855 -48.413 1.00 86.62 665 GLY A CA 1
ATOM 5224 C C . GLY A 1 665 ? 23.734 -30.317 -49.788 1.00 86.62 665 GLY A C 1
ATOM 5225 O O . GLY A 1 665 ? 23.115 -29.259 -49.852 1.00 86.62 665 GLY A O 1
ATOM 5226 N N . LEU A 1 666 ? 23.985 -31.075 -50.866 1.00 88.81 666 LEU A N 1
ATOM 5227 C CA . LEU A 1 666 ? 23.697 -30.665 -52.257 1.00 88.81 666 LEU A CA 1
ATOM 5228 C C . LEU A 1 666 ? 22.276 -30.107 -52.460 1.00 88.81 666 LEU A C 1
ATOM 5230 O O . LEU A 1 666 ? 22.067 -29.182 -53.235 1.00 88.81 666 LEU A O 1
ATOM 5234 N N . THR A 1 667 ? 21.280 -30.662 -51.762 1.00 91.50 667 THR A N 1
ATOM 5235 C CA . THR A 1 667 ? 19.891 -30.181 -51.832 1.00 91.50 667 THR A CA 1
ATOM 5236 C C . THR A 1 667 ? 19.703 -28.815 -51.165 1.00 91.50 667 THR A C 1
ATOM 5238 O O . THR A 1 667 ? 18.961 -27.988 -51.685 1.00 91.50 667 THR A O 1
ATOM 5241 N N . THR A 1 668 ? 20.360 -28.577 -50.030 1.00 91.12 668 THR A N 1
ATOM 5242 C CA . THR A 1 668 ? 20.312 -27.309 -49.285 1.00 91.12 668 THR A CA 1
ATOM 5243 C C . THR A 1 668 ? 21.060 -26.214 -50.039 1.00 91.12 668 THR A C 1
ATOM 5245 O O . THR A 1 668 ? 20.533 -25.118 -50.198 1.00 91.12 668 THR A O 1
ATOM 5248 N N . GLU A 1 669 ? 22.252 -26.530 -50.554 1.00 93.00 669 GLU A N 1
ATOM 5249 C CA . GLU A 1 669 ? 23.048 -25.636 -51.402 1.00 93.00 669 GLU A CA 1
ATOM 5250 C C . GLU A 1 669 ? 22.229 -25.153 -52.608 1.00 93.00 669 GLU A C 1
ATOM 5252 O O . GLU A 1 669 ? 22.075 -23.949 -52.811 1.00 93.00 669 GLU A O 1
ATOM 5257 N N . GLU A 1 670 ? 21.628 -26.086 -53.357 1.00 92.44 670 GLU A N 1
ATOM 5258 C CA . GLU A 1 670 ? 20.815 -25.760 -54.531 1.00 92.44 670 GLU A CA 1
ATOM 5259 C C . GLU A 1 670 ? 19.658 -24.819 -54.185 1.00 92.44 670 GLU A C 1
ATOM 5261 O O . GLU A 1 670 ? 19.438 -23.819 -54.869 1.00 92.44 670 GLU A O 1
ATOM 5266 N N . LYS A 1 671 ? 18.929 -25.118 -53.103 1.00 94.62 671 LYS A N 1
ATOM 5267 C CA . LYS A 1 671 ? 17.804 -24.295 -52.647 1.00 94.62 671 LYS A CA 1
ATOM 5268 C C . LYS A 1 671 ? 18.235 -22.869 -52.314 1.00 94.62 671 LYS A C 1
ATOM 5270 O O . LYS A 1 671 ? 17.582 -21.932 -52.771 1.00 94.62 671 LYS A O 1
ATOM 5275 N N . ILE A 1 672 ? 19.333 -22.709 -51.573 1.00 94.12 672 ILE A N 1
ATOM 5276 C CA . ILE A 1 672 ? 19.869 -21.398 -51.185 1.00 94.12 672 ILE A CA 1
ATOM 5277 C C . ILE A 1 672 ? 20.239 -20.591 -52.433 1.00 94.12 672 ILE A C 1
ATOM 5279 O O . ILE A 1 672 ? 19.781 -19.460 -52.591 1.00 94.12 672 ILE A O 1
ATOM 5283 N N . ILE A 1 673 ? 21.012 -21.173 -53.356 1.00 93.06 673 ILE A N 1
ATOM 5284 C CA . ILE A 1 673 ? 21.474 -20.473 -54.565 1.00 93.06 673 ILE A CA 1
ATOM 5285 C C . ILE A 1 673 ? 20.286 -20.059 -55.444 1.00 93.06 673 ILE A C 1
ATOM 5287 O O . ILE A 1 673 ? 20.215 -18.910 -55.888 1.00 93.06 673 ILE A O 1
ATOM 5291 N N . VAL A 1 674 ? 19.318 -20.959 -55.653 1.00 93.19 674 VAL A N 1
ATOM 5292 C CA . VAL A 1 674 ? 18.092 -20.666 -56.414 1.00 93.19 674 VAL A CA 1
ATOM 5293 C C . VAL A 1 674 ? 17.276 -19.556 -55.751 1.00 93.19 674 VAL A C 1
ATOM 5295 O O . VAL A 1 674 ? 16.786 -18.661 -56.441 1.00 93.19 674 VAL A O 1
ATOM 5298 N N . ALA A 1 675 ? 17.131 -19.582 -54.426 1.00 92.19 675 ALA A N 1
ATOM 5299 C CA . ALA A 1 675 ? 16.369 -18.578 -53.695 1.00 92.19 675 ALA A CA 1
ATOM 5300 C C . ALA A 1 675 ? 17.002 -17.183 -53.801 1.00 92.19 675 ALA A C 1
ATOM 5302 O O . ALA A 1 675 ? 16.299 -16.237 -54.154 1.00 92.19 675 ALA A O 1
ATOM 5303 N N . ILE A 1 676 ? 18.320 -17.053 -53.598 1.00 90.31 676 ILE A N 1
ATOM 5304 C CA . ILE A 1 676 ? 19.018 -15.763 -53.750 1.00 90.31 676 ILE A CA 1
ATOM 5305 C C . ILE A 1 676 ? 18.886 -15.253 -55.192 1.00 90.31 676 ILE A C 1
ATOM 5307 O O . ILE A 1 676 ? 18.585 -14.078 -55.409 1.00 90.31 676 ILE A O 1
ATOM 5311 N N . TYR A 1 677 ? 19.066 -16.131 -56.187 1.00 90.56 677 TYR A N 1
ATOM 5312 C CA . TYR A 1 677 ? 18.936 -15.753 -57.596 1.00 90.56 677 TYR A CA 1
ATOM 5313 C C . TYR A 1 677 ? 17.543 -15.199 -57.908 1.00 90.56 677 TYR A C 1
ATOM 5315 O O . TYR A 1 677 ? 17.427 -14.157 -58.550 1.00 90.56 677 TYR A O 1
ATOM 5323 N N . ASN A 1 678 ? 16.491 -15.860 -57.417 1.00 89.06 678 ASN A N 1
ATOM 5324 C CA . ASN A 1 678 ? 15.107 -15.432 -57.608 1.00 89.06 678 ASN A CA 1
ATOM 5325 C C . ASN A 1 678 ? 14.806 -14.098 -56.907 1.00 89.06 678 ASN A C 1
ATOM 5327 O O . ASN A 1 678 ? 14.183 -13.225 -57.515 1.00 89.06 678 ASN A O 1
ATOM 5331 N N . GLU A 1 679 ? 15.276 -13.915 -55.669 1.00 88.06 679 GLU A N 1
ATOM 5332 C CA . GLU A 1 679 ? 15.130 -12.659 -54.918 1.00 88.06 679 GLU A CA 1
ATOM 5333 C C . GLU A 1 679 ? 15.747 -11.486 -55.690 1.00 88.06 679 GLU A C 1
ATOM 5335 O O . GLU A 1 679 ? 15.101 -10.460 -55.905 1.00 88.06 679 GLU A O 1
ATOM 5340 N N . LEU A 1 680 ? 16.964 -11.655 -56.205 1.00 85.69 680 LEU A N 1
ATOM 5341 C CA . LEU A 1 680 ? 17.656 -10.618 -56.968 1.00 85.69 680 LEU A CA 1
ATOM 5342 C C . LEU A 1 680 ? 17.058 -10.410 -58.374 1.00 85.69 680 LEU A C 1
ATOM 5344 O O . LEU A 1 680 ? 16.964 -9.274 -58.849 1.00 85.69 680 LEU A O 1
ATOM 5348 N N . GLN A 1 681 ? 16.624 -11.481 -59.049 1.00 84.31 681 GLN A N 1
ATOM 5349 C CA . GLN A 1 681 ? 15.922 -11.413 -60.339 1.00 84.31 681 GLN A CA 1
ATOM 5350 C C . GLN A 1 681 ? 14.619 -10.622 -60.230 1.00 84.31 681 GLN A C 1
ATOM 5352 O O . GLN A 1 681 ? 14.301 -9.842 -61.129 1.00 84.31 681 GLN A O 1
ATOM 5357 N N . SER A 1 682 ? 13.888 -10.775 -59.121 1.00 79.50 682 SER A N 1
ATOM 5358 C CA . SER A 1 682 ? 12.626 -10.065 -58.882 1.00 79.50 682 SER A CA 1
ATOM 5359 C C . SER A 1 682 ? 12.783 -8.536 -58.877 1.00 79.50 682 SER A C 1
ATOM 5361 O O . SER A 1 682 ? 11.830 -7.811 -59.164 1.00 79.50 682 SER A O 1
ATOM 5363 N N . LEU A 1 683 ? 13.999 -8.039 -58.629 1.00 73.31 683 LEU A N 1
ATOM 5364 C CA . LEU A 1 683 ? 14.352 -6.620 -58.668 1.00 73.31 683 LEU A CA 1
ATOM 5365 C C . LEU A 1 683 ? 14.801 -6.126 -60.050 1.00 73.31 683 LEU A C 1
ATOM 5367 O O . LEU A 1 683 ? 15.077 -4.939 -60.215 1.00 73.31 683 LEU A O 1
ATOM 5371 N N . GLY A 1 684 ? 14.886 -7.017 -61.041 1.00 64.31 684 GLY A N 1
ATOM 5372 C CA . GLY A 1 684 ? 15.273 -6.691 -62.413 1.00 64.31 684 GLY A CA 1
ATOM 5373 C C . GLY A 1 684 ? 16.759 -6.371 -62.608 1.00 64.31 684 GLY A C 1
ATOM 5374 O O . GLY A 1 684 ? 17.090 -5.699 -63.583 1.00 64.31 684 GLY A O 1
ATOM 5375 N N . GLN A 1 685 ? 17.648 -6.804 -61.700 1.00 61.88 685 GLN A N 1
ATOM 5376 C CA . GLN A 1 685 ? 19.057 -6.367 -61.680 1.00 61.88 685 GLN A CA 1
ATOM 5377 C C . GLN A 1 685 ? 20.125 -7.476 -61.737 1.00 61.88 685 GLN A C 1
ATOM 5379 O O . GLN A 1 685 ? 21.312 -7.159 -61.779 1.00 61.88 685 GLN A O 1
ATOM 5384 N N . VAL A 1 686 ? 19.767 -8.762 -61.852 1.00 62.84 686 VAL A N 1
ATOM 5385 C CA . VAL A 1 686 ? 20.773 -9.802 -62.156 1.00 62.84 686 VAL A CA 1
ATOM 5386 C C . VAL A 1 686 ? 20.963 -9.909 -63.663 1.00 62.84 686 VAL A C 1
ATOM 5388 O O . VAL A 1 686 ? 20.100 -10.417 -64.372 1.00 62.84 686 VAL A O 1
ATOM 5391 N N . SER A 1 687 ? 22.107 -9.432 -64.156 1.00 64.88 687 SER A N 1
ATOM 5392 C CA . SER A 1 687 ? 22.463 -9.493 -65.585 1.00 64.88 687 SER A CA 1
ATOM 5393 C C . SER A 1 687 ? 23.252 -10.751 -65.967 1.00 64.88 687 SER A C 1
ATOM 5395 O O . SER A 1 687 ? 23.623 -10.900 -67.130 1.00 64.88 687 SER A O 1
ATOM 5397 N N . ILE A 1 688 ? 23.527 -11.641 -65.005 1.00 79.62 688 ILE A N 1
ATOM 5398 C CA . ILE A 1 688 ? 24.326 -12.851 -65.222 1.00 79.62 688 ILE A CA 1
ATOM 5399 C C . ILE A 1 688 ? 23.457 -14.122 -65.314 1.00 79.62 688 ILE A C 1
ATOM 5401 O O . ILE A 1 688 ? 22.453 -14.247 -64.596 1.00 79.62 688 ILE A O 1
ATOM 5405 N N . PRO A 1 689 ? 23.810 -15.071 -66.204 1.00 86.56 689 PRO A N 1
ATOM 5406 C CA . PRO A 1 689 ? 23.197 -16.395 -66.249 1.00 86.56 689 PRO A CA 1
ATOM 5407 C C . PRO A 1 689 ? 23.302 -17.126 -64.904 1.00 86.56 689 PRO A C 1
ATOM 5409 O O . PRO A 1 689 ? 24.263 -16.940 -64.162 1.00 86.56 689 PRO A O 1
ATOM 5412 N N . PHE A 1 690 ? 22.330 -17.993 -64.611 1.00 88.25 690 PHE A N 1
ATOM 5413 C CA . PHE A 1 690 ? 22.282 -18.759 -63.358 1.00 88.25 690 PHE A CA 1
ATOM 5414 C C . PHE A 1 690 ? 23.552 -19.590 -63.095 1.00 88.25 690 PHE A C 1
ATOM 5416 O O . PHE A 1 690 ? 24.011 -19.654 -61.959 1.00 88.25 690 PHE A O 1
ATOM 5423 N N . GLU A 1 691 ? 24.153 -20.176 -64.136 1.00 87.31 691 GLU A N 1
ATOM 5424 C CA . GLU A 1 691 ? 25.396 -20.954 -64.008 1.00 87.31 691 GLU A CA 1
ATOM 5425 C C . GLU A 1 691 ? 26.577 -20.094 -63.543 1.00 87.31 691 GLU A C 1
ATOM 5427 O O . GLU A 1 691 ? 27.320 -20.502 -62.656 1.00 87.31 691 GLU A O 1
ATOM 5432 N N . ASP A 1 692 ? 26.712 -18.877 -64.074 1.00 87.94 692 ASP A N 1
ATOM 5433 C CA . ASP A 1 692 ? 27.767 -17.947 -63.661 1.00 87.94 692 ASP A CA 1
ATOM 5434 C C . ASP A 1 692 ? 27.500 -17.420 -62.242 1.00 87.94 692 ASP A C 1
ATOM 5436 O O . ASP A 1 692 ? 28.412 -17.332 -61.422 1.00 87.94 692 ASP A O 1
ATOM 5440 N N . PHE A 1 693 ? 26.230 -17.150 -61.914 1.00 88.62 693 PHE A N 1
ATOM 5441 C CA . PHE A 1 693 ? 25.817 -16.738 -60.570 1.00 88.62 693 PHE A CA 1
ATOM 5442 C C . PHE A 1 693 ? 26.130 -17.798 -59.511 1.00 88.62 693 PHE A C 1
ATOM 5444 O O . PHE A 1 693 ? 26.566 -17.454 -58.414 1.00 88.62 693 PHE A O 1
ATOM 5451 N N . ARG A 1 694 ? 25.948 -19.085 -59.835 1.00 89.69 694 ARG A N 1
ATOM 5452 C CA . ARG A 1 694 ? 26.286 -20.185 -58.927 1.00 89.69 694 ARG A CA 1
ATOM 5453 C C . ARG A 1 694 ? 27.737 -20.073 -58.465 1.00 89.69 694 ARG A C 1
ATOM 5455 O O . ARG A 1 694 ? 27.975 -20.083 -57.263 1.00 89.69 694 ARG A O 1
ATOM 5462 N N . TYR A 1 695 ? 28.685 -19.919 -59.391 1.00 89.19 695 TYR A N 1
ATOM 5463 C CA . TYR A 1 695 ? 30.110 -19.818 -59.054 1.00 89.19 695 TYR A CA 1
ATOM 5464 C C . TYR A 1 695 ? 30.430 -18.620 -58.150 1.00 89.19 695 TYR A C 1
ATOM 5466 O O . TYR A 1 695 ? 31.281 -18.739 -57.269 1.00 89.19 695 TYR A O 1
ATOM 5474 N N . GLU A 1 696 ? 29.728 -17.498 -58.321 1.00 87.94 696 GLU A N 1
ATOM 5475 C CA . GLU A 1 696 ? 29.878 -16.325 -57.454 1.00 87.94 696 GLU A CA 1
ATOM 5476 C C . GLU A 1 696 ? 29.408 -16.617 -56.023 1.00 87.94 696 GLU A C 1
ATOM 5478 O O . GLU A 1 696 ? 30.157 -16.376 -55.076 1.00 87.94 696 GLU A O 1
ATOM 5483 N N . VAL A 1 697 ? 28.219 -17.209 -55.845 1.00 88.50 697 VAL A N 1
ATOM 5484 C CA . VAL A 1 697 ? 27.671 -17.521 -54.508 1.00 88.50 697 VAL A CA 1
ATOM 5485 C C . VAL A 1 697 ? 28.538 -18.525 -53.751 1.00 88.50 697 VAL A C 1
ATOM 5487 O O . VAL A 1 697 ? 28.690 -18.399 -52.536 1.00 88.50 697 VAL A O 1
ATOM 5490 N N . LEU A 1 698 ? 29.155 -19.487 -54.447 1.00 88.56 698 LEU A N 1
ATOM 5491 C CA . LEU A 1 698 ? 30.078 -20.445 -53.825 1.00 88.56 698 LEU A CA 1
ATOM 5492 C C . LEU A 1 698 ? 31.284 -19.758 -53.158 1.00 88.56 698 LEU A C 1
ATOM 5494 O O . LEU A 1 698 ? 31.824 -20.268 -52.176 1.00 88.56 698 LEU A O 1
ATOM 5498 N N . SER A 1 699 ? 31.681 -18.578 -53.647 1.00 88.50 699 SER A N 1
ATOM 5499 C CA . SER A 1 699 ? 32.768 -17.784 -53.062 1.00 88.50 699 SER A CA 1
ATOM 5500 C C . SER A 1 699 ? 32.353 -16.967 -51.828 1.00 88.50 699 SER A C 1
ATOM 5502 O O . SER A 1 699 ? 33.210 -16.409 -51.137 1.00 88.50 699 SER A O 1
ATOM 5504 N N . TRP A 1 700 ? 31.053 -16.875 -51.534 1.00 90.62 700 TRP A N 1
ATOM 5505 C CA . TRP A 1 700 ? 30.533 -16.058 -50.441 1.00 90.62 700 TRP A CA 1
ATOM 5506 C C . TRP A 1 700 ? 30.588 -16.787 -49.098 1.00 90.62 700 TRP A C 1
ATOM 5508 O O . TRP A 1 700 ? 30.513 -18.012 -49.003 1.00 90.62 700 TRP A O 1
ATOM 5518 N N . THR A 1 701 ? 30.717 -16.010 -48.022 1.00 89.25 701 THR A N 1
ATOM 5519 C CA . THR A 1 701 ? 30.757 -16.538 -46.654 1.00 89.25 701 THR A CA 1
ATOM 5520 C C . THR A 1 701 ? 29.392 -16.400 -45.997 1.00 89.25 701 THR A C 1
ATOM 5522 O O . THR A 1 701 ? 28.852 -15.300 -45.918 1.00 89.25 701 THR A O 1
ATOM 5525 N N . PHE A 1 702 ? 28.871 -17.504 -45.467 1.00 91.25 702 PHE A N 1
ATOM 5526 C CA . PHE A 1 702 ? 27.646 -17.523 -44.676 1.00 91.25 702 PHE A CA 1
ATOM 5527 C C . PHE A 1 702 ? 27.993 -17.545 -43.187 1.00 91.25 702 PHE A C 1
ATOM 5529 O O . PHE A 1 702 ? 29.035 -18.068 -42.785 1.00 91.25 702 PHE A O 1
ATOM 5536 N N . LYS A 1 703 ? 27.113 -17.005 -42.347 1.00 90.19 703 LYS A N 1
ATOM 5537 C CA . LYS A 1 703 ? 27.144 -17.185 -40.892 1.00 90.19 703 LYS A CA 1
ATOM 5538 C C . LYS A 1 703 ? 26.102 -18.221 -40.496 1.00 90.19 703 LYS A C 1
ATOM 5540 O O . LYS A 1 703 ? 25.011 -18.253 -41.048 1.00 90.19 703 LYS A O 1
ATOM 5545 N N . SER A 1 704 ? 26.439 -19.048 -39.521 1.00 87.56 704 SER A N 1
ATOM 5546 C CA . SER A 1 704 ? 25.596 -20.129 -39.020 1.00 87.56 704 SER A CA 1
ATOM 5547 C C . SER A 1 704 ? 25.186 -19.834 -37.576 1.00 87.56 704 SER A C 1
ATOM 5549 O O . SER A 1 704 ? 26.062 -19.606 -36.735 1.00 87.56 704 SER A O 1
ATOM 5551 N N . ALA A 1 705 ? 23.882 -19.824 -37.285 1.00 86.81 705 ALA A N 1
ATOM 5552 C CA . ALA A 1 705 ? 23.315 -19.582 -35.950 1.00 86.81 705 ALA A CA 1
ATOM 5553 C C . ALA A 1 705 ? 21.925 -20.233 -35.816 1.00 86.81 705 ALA A C 1
ATOM 5555 O O . ALA A 1 705 ? 21.245 -20.400 -36.814 1.00 86.81 705 ALA A O 1
ATOM 5556 N N . ASP A 1 706 ? 21.499 -20.605 -34.607 1.00 85.38 706 ASP A N 1
ATOM 5557 C CA . ASP A 1 706 ? 20.132 -21.105 -34.364 1.00 85.38 706 ASP A CA 1
ATOM 5558 C C . ASP A 1 706 ? 19.162 -19.914 -34.275 1.00 85.38 706 ASP A C 1
ATOM 5560 O O . ASP A 1 706 ? 19.071 -19.240 -33.242 1.00 85.38 706 ASP A O 1
ATOM 5564 N N . LEU A 1 707 ? 18.503 -19.595 -35.391 1.00 85.00 707 LEU A N 1
ATOM 5565 C CA . LEU A 1 707 ? 17.633 -18.427 -35.556 1.00 85.00 707 LEU A CA 1
ATOM 5566 C C . LEU A 1 707 ? 16.141 -18.764 -35.438 1.00 85.00 707 LEU A C 1
ATOM 5568 O O . LEU A 1 707 ? 15.321 -17.881 -35.185 1.00 85.00 707 LEU A O 1
ATOM 5572 N N . THR A 1 708 ? 15.796 -20.035 -35.590 1.00 82.31 708 THR A N 1
ATOM 5573 C CA . THR A 1 708 ? 14.434 -20.556 -35.476 1.00 82.31 708 THR A CA 1
ATOM 5574 C C . THR A 1 708 ? 14.167 -21.219 -34.128 1.00 82.31 708 THR A C 1
ATOM 5576 O O . THR A 1 708 ? 13.019 -21.550 -33.842 1.00 82.31 708 THR A O 1
ATOM 5579 N N . GLY A 1 709 ? 15.171 -21.376 -33.263 1.00 79.25 709 GLY A N 1
ATOM 5580 C CA . GLY A 1 709 ? 15.038 -21.927 -31.914 1.00 79.25 709 GLY A CA 1
ATOM 5581 C C . GLY A 1 709 ? 14.720 -23.423 -31.890 1.00 79.25 709 GLY A C 1
ATOM 5582 O O . GLY A 1 709 ? 14.208 -23.925 -30.885 1.00 79.25 709 GLY A O 1
ATOM 5583 N N . ASP A 1 710 ? 14.960 -24.131 -32.995 1.00 82.38 710 ASP A N 1
ATOM 5584 C CA . ASP A 1 710 ? 14.681 -25.560 -33.155 1.00 82.38 710 ASP A CA 1
ATOM 5585 C C . ASP A 1 710 ? 15.894 -26.450 -32.803 1.00 82.38 710 ASP A C 1
ATOM 5587 O O . ASP A 1 710 ? 15.819 -27.683 -32.879 1.00 82.38 710 ASP A O 1
ATOM 5591 N N . GLY A 1 711 ? 17.003 -25.834 -32.373 1.00 81.75 711 GLY A N 1
ATOM 5592 C CA . GLY A 1 711 ? 18.261 -26.502 -32.051 1.00 81.75 711 GLY A CA 1
ATOM 5593 C C . GLY A 1 711 ? 19.107 -26.855 -33.276 1.00 81.75 711 GLY A C 1
ATOM 5594 O O . GLY A 1 711 ? 20.115 -27.555 -33.129 1.00 81.75 711 GLY A O 1
ATOM 5595 N N . ARG A 1 712 ? 18.709 -26.427 -34.478 1.00 87.00 712 ARG A N 1
ATOM 5596 C CA . ARG A 1 712 ? 19.473 -26.569 -35.721 1.00 87.00 712 ARG A CA 1
ATOM 5597 C C . ARG A 1 712 ? 20.064 -25.223 -36.113 1.00 87.00 712 ARG A C 1
ATOM 5599 O O . ARG A 1 712 ? 19.651 -24.170 -35.648 1.00 87.00 712 ARG A O 1
ATOM 5606 N N . TYR A 1 713 ? 21.098 -25.271 -36.945 1.00 87.12 713 TYR A N 1
ATOM 5607 C CA . TYR A 1 713 ? 21.728 -24.055 -37.431 1.00 87.12 713 TYR A CA 1
ATOM 5608 C C . TYR A 1 713 ? 21.075 -23.588 -38.728 1.00 87.12 713 TYR A C 1
ATOM 5610 O O . TYR A 1 713 ? 21.026 -24.336 -39.704 1.00 87.12 713 TYR A O 1
ATOM 5618 N N . ASP A 1 714 ? 20.644 -22.337 -38.709 1.00 90.94 714 ASP A N 1
ATOM 5619 C CA . ASP A 1 714 ? 20.157 -21.562 -39.839 1.00 90.94 714 ASP A CA 1
ATOM 5620 C C . ASP A 1 714 ? 21.313 -20.756 -40.452 1.00 90.94 714 ASP A C 1
ATOM 5622 O O . ASP A 1 714 ? 22.345 -20.510 -39.811 1.00 90.94 714 ASP A O 1
ATOM 5626 N N . TYR A 1 715 ? 21.151 -20.350 -41.710 1.00 91.88 715 TYR A N 1
ATOM 5627 C CA . TYR A 1 715 ? 22.209 -19.753 -42.521 1.00 91.88 715 TYR A CA 1
ATOM 5628 C C . TYR A 1 715 ? 21.892 -18.297 -42.849 1.00 91.88 715 TYR A C 1
ATOM 5630 O O . TYR A 1 715 ? 20.877 -17.997 -43.469 1.00 91.88 715 TYR A O 1
ATOM 5638 N N . VAL A 1 716 ? 22.792 -17.392 -42.477 1.00 91.38 716 VAL A N 1
ATOM 5639 C CA . VAL A 1 716 ? 22.705 -15.952 -42.735 1.00 91.38 716 VAL A CA 1
ATOM 5640 C C . VAL A 1 716 ? 23.739 -15.568 -43.778 1.00 91.38 716 VAL A C 1
ATOM 5642 O O . VAL A 1 716 ? 24.930 -15.827 -43.605 1.00 91.38 716 VAL A O 1
ATOM 5645 N N . LEU A 1 717 ? 23.296 -14.903 -44.833 1.00 91.44 717 LEU A N 1
ATOM 5646 C CA . LEU A 1 717 ? 24.150 -14.292 -45.835 1.00 91.44 717 LEU A CA 1
ATOM 5647 C C . LEU A 1 717 ? 24.072 -12.773 -45.703 1.00 91.44 717 LEU A C 1
ATOM 5649 O O . LEU A 1 717 ? 23.003 -12.201 -45.883 1.00 91.44 717 LEU A O 1
ATOM 5653 N N . GLU A 1 718 ? 25.209 -12.141 -45.423 1.00 89.44 718 GLU A N 1
ATOM 5654 C CA . GLU A 1 718 ? 25.390 -10.692 -45.538 1.00 89.44 718 GLU A CA 1
ATOM 5655 C C . GLU A 1 718 ? 26.020 -10.403 -46.908 1.00 89.44 718 GLU A C 1
ATOM 5657 O O . GLU A 1 718 ? 27.123 -10.863 -47.194 1.00 89.44 718 GLU A O 1
ATOM 5662 N N . ILE A 1 719 ? 25.290 -9.693 -47.765 1.00 87.19 719 ILE A N 1
ATOM 5663 C CA . ILE A 1 719 ? 25.689 -9.312 -49.118 1.00 87.19 719 ILE A CA 1
ATOM 5664 C C . ILE A 1 719 ? 26.174 -7.868 -49.078 1.00 87.19 719 ILE A C 1
ATOM 5666 O O . ILE A 1 719 ? 25.388 -6.936 -48.887 1.00 87.19 719 ILE A O 1
ATOM 5670 N N . ASP A 1 720 ? 27.467 -7.686 -49.294 1.00 85.06 720 ASP A N 1
ATOM 5671 C CA . ASP A 1 720 ? 28.111 -6.388 -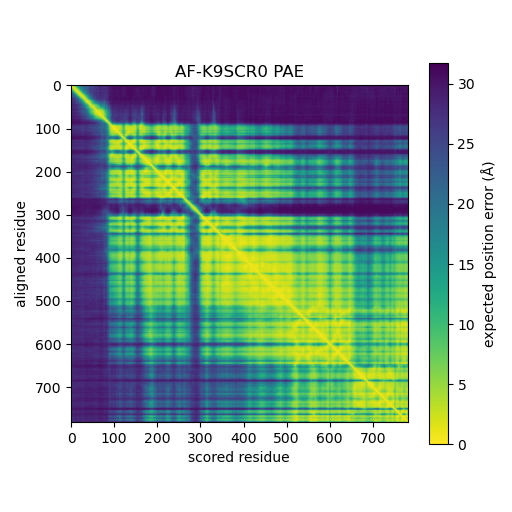49.416 1.00 85.06 720 ASP A CA 1
ATOM 5672 C C . ASP A 1 720 ? 27.939 -5.791 -50.817 1.00 85.06 720 ASP A C 1
ATOM 5674 O O . ASP A 1 720 ? 27.735 -6.484 -51.818 1.00 85.06 720 ASP A O 1
ATOM 5678 N N . ARG A 1 721 ? 28.123 -4.469 -50.911 1.00 82.56 721 ARG A N 1
ATOM 5679 C CA . ARG A 1 721 ? 28.045 -3.734 -52.184 1.00 82.56 721 ARG A CA 1
ATOM 5680 C C . ARG A 1 721 ? 29.062 -4.218 -53.219 1.00 82.56 721 ARG A C 1
ATOM 5682 O O . ARG A 1 721 ? 28.821 -4.117 -54.416 1.00 82.56 721 ARG A O 1
ATOM 5689 N N . SER A 1 722 ? 30.204 -4.731 -52.763 1.00 82.44 722 SER A N 1
ATOM 5690 C CA . SER A 1 722 ? 31.235 -5.307 -53.631 1.00 82.44 722 SER A CA 1
ATOM 5691 C C . SER A 1 722 ? 30.805 -6.621 -54.282 1.00 82.44 722 SER A C 1
ATOM 5693 O O . SER A 1 722 ? 31.326 -6.949 -55.343 1.00 82.44 722 SER A O 1
ATOM 5695 N N . GLN A 1 723 ? 29.885 -7.364 -53.660 1.00 85.25 723 GLN A N 1
ATOM 5696 C CA . GLN A 1 723 ? 29.350 -8.612 -54.202 1.00 85.25 723 GLN A CA 1
ATOM 5697 C C . GLN A 1 723 ? 28.217 -8.317 -55.183 1.00 85.25 723 GLN A C 1
ATOM 5699 O O . GLN A 1 723 ? 28.201 -8.851 -56.289 1.00 85.25 723 GLN A O 1
ATOM 5704 N N . ILE A 1 724 ? 27.275 -7.451 -54.794 1.00 82.38 724 ILE A N 1
ATOM 5705 C CA . ILE A 1 724 ? 26.148 -7.041 -55.637 1.00 82.38 724 ILE A CA 1
ATOM 5706 C C . ILE A 1 724 ? 25.859 -5.560 -55.400 1.00 82.38 724 ILE A C 1
ATOM 5708 O O . ILE A 1 724 ? 25.508 -5.180 -54.286 1.00 82.38 724 ILE A O 1
ATOM 5712 N N . ASP A 1 725 ? 25.901 -4.739 -56.454 1.00 80.69 725 ASP A N 1
ATOM 5713 C CA . ASP A 1 725 ? 25.463 -3.336 -56.413 1.00 80.69 725 ASP A CA 1
ATOM 5714 C C . ASP A 1 725 ? 24.041 -3.191 -56.987 1.00 80.69 725 ASP A C 1
ATOM 5716 O O . ASP A 1 725 ? 23.805 -3.400 -58.177 1.00 80.69 725 ASP A O 1
ATOM 5720 N N . LEU A 1 726 ? 23.097 -2.831 -56.122 1.00 76.69 726 LEU A N 1
ATOM 5721 C CA . LEU A 1 726 ? 21.686 -2.591 -56.407 1.00 76.69 726 LEU A CA 1
ATOM 5722 C C . LEU A 1 726 ? 21.328 -1.099 -56.248 1.00 76.69 726 LEU A C 1
ATOM 5724 O O . LEU A 1 726 ? 20.169 -0.743 -56.012 1.00 76.69 726 LEU A O 1
ATOM 5728 N N . GLY A 1 727 ? 22.321 -0.212 -56.355 1.00 76.62 727 GLY A N 1
ATOM 5729 C CA . GLY A 1 727 ? 22.159 1.238 -56.293 1.00 76.62 727 GLY A CA 1
ATOM 5730 C C . GLY A 1 727 ? 22.043 1.772 -54.866 1.00 76.62 727 GLY A C 1
ATOM 5731 O O . GLY A 1 727 ? 22.853 1.450 -53.999 1.00 76.62 727 GLY A O 1
ATOM 5732 N N . ASP A 1 728 ? 21.030 2.605 -54.618 1.00 71.12 728 ASP A N 1
ATOM 5733 C CA . ASP A 1 728 ? 20.849 3.371 -53.369 1.00 71.12 728 ASP A CA 1
ATOM 5734 C C . ASP A 1 728 ? 20.316 2.531 -52.191 1.00 71.12 728 ASP A C 1
ATOM 5736 O O . ASP A 1 728 ? 19.677 3.039 -51.266 1.00 71.12 728 ASP A O 1
ATOM 5740 N N . ARG A 1 729 ? 20.535 1.216 -52.231 1.00 72.94 729 ARG A N 1
ATOM 5741 C CA . ARG A 1 729 ? 20.117 0.304 -51.169 1.00 72.94 729 ARG A CA 1
ATOM 5742 C C . ARG A 1 729 ? 21.061 0.357 -49.980 1.00 72.94 729 ARG A C 1
ATOM 5744 O O . ARG A 1 729 ? 22.212 0.778 -50.069 1.00 72.94 729 ARG A O 1
ATOM 5751 N N . HIS A 1 730 ? 20.536 -0.087 -48.845 1.00 71.94 730 HIS A N 1
ATOM 5752 C CA . HIS A 1 730 ? 21.340 -0.271 -47.653 1.00 71.94 730 HIS A CA 1
ATOM 5753 C C . HIS A 1 730 ? 22.197 -1.536 -47.770 1.00 71.94 730 HIS A C 1
ATOM 5755 O O . HIS A 1 730 ? 21.724 -2.549 -48.278 1.00 71.94 730 HIS A O 1
ATOM 5761 N N . TYR A 1 731 ? 23.429 -1.450 -47.269 1.00 76.00 731 TYR A N 1
ATOM 5762 C CA . TYR A 1 731 ? 24.397 -2.537 -47.220 1.00 76.00 731 TYR A CA 1
ATOM 5763 C C . TYR A 1 731 ? 24.984 -2.685 -45.805 1.00 76.00 731 TYR A C 1
ATOM 5765 O O . TYR A 1 731 ? 25.218 -1.654 -45.163 1.00 76.00 731 TYR A O 1
ATOM 5773 N N . PRO A 1 732 ? 25.291 -3.919 -45.357 1.00 82.94 732 PRO A N 1
ATOM 5774 C CA . PRO A 1 732 ? 25.041 -5.178 -46.070 1.00 82.94 732 PRO A CA 1
ATOM 5775 C C . PRO A 1 732 ? 23.542 -5.521 -46.132 1.00 82.94 732 PRO A C 1
ATOM 5777 O O . PRO A 1 732 ? 22.791 -5.190 -45.218 1.00 82.94 732 PRO A O 1
ATOM 5780 N N . MET A 1 733 ? 23.118 -6.172 -47.218 1.00 84.50 733 MET A N 1
ATOM 5781 C CA . MET A 1 733 ? 21.793 -6.801 -47.311 1.00 84.50 733 MET A CA 1
ATOM 5782 C C . MET A 1 733 ? 21.857 -8.188 -46.679 1.00 84.50 733 MET A C 1
ATOM 5784 O O . MET A 1 733 ? 22.852 -8.887 -46.834 1.00 84.50 733 MET A O 1
ATOM 5788 N N . VAL A 1 734 ? 20.818 -8.602 -45.977 1.00 88.81 734 VAL A N 1
ATOM 5789 C CA . VAL A 1 734 ? 20.759 -9.844 -45.222 1.00 88.81 734 VAL A CA 1
ATOM 5790 C C . VAL A 1 734 ? 19.661 -10.757 -45.752 1.00 88.81 734 VAL A C 1
ATOM 5792 O O . VAL A 1 734 ? 18.480 -10.407 -45.820 1.00 88.81 734 VAL A O 1
ATOM 5795 N N . VAL A 1 735 ? 20.067 -11.988 -46.048 1.00 90.38 735 VAL A N 1
ATOM 5796 C CA . VAL A 1 735 ? 19.178 -13.093 -46.406 1.00 90.38 735 VAL A CA 1
ATOM 5797 C C . VAL A 1 735 ? 19.382 -14.225 -45.413 1.00 90.38 735 VAL A C 1
ATOM 5799 O O . VAL A 1 735 ? 20.517 -14.550 -45.069 1.00 90.38 735 VAL A O 1
ATOM 5802 N N . VAL A 1 736 ? 18.294 -14.830 -44.946 1.00 91.25 736 VAL A N 1
ATOM 5803 C CA . VAL A 1 736 ? 18.334 -15.922 -43.973 1.00 91.25 736 VAL A CA 1
ATOM 5804 C C . VAL A 1 736 ? 17.571 -17.126 -44.492 1.00 91.25 736 VAL A C 1
ATOM 5806 O O . VAL A 1 736 ? 16.434 -17.006 -44.953 1.00 91.25 736 VAL A O 1
ATOM 5809 N N . PHE A 1 737 ? 18.194 -18.288 -44.346 1.00 92.69 737 PHE A N 1
ATOM 5810 C CA . PHE A 1 737 ? 17.656 -19.592 -44.695 1.00 92.69 737 PHE A CA 1
ATOM 5811 C C . PHE A 1 737 ? 17.574 -20.472 -43.460 1.00 92.69 737 PHE A C 1
ATOM 5813 O O . PHE A 1 737 ? 18.469 -20.423 -42.618 1.00 92.69 737 PHE A O 1
ATOM 5820 N N . ASP A 1 738 ? 16.541 -21.301 -43.374 1.00 92.25 738 ASP A N 1
ATOM 5821 C CA . ASP A 1 738 ? 16.479 -22.328 -42.343 1.00 92.25 738 ASP A CA 1
ATOM 5822 C C . ASP A 1 738 ? 17.517 -23.446 -42.579 1.00 92.25 738 ASP A C 1
ATOM 5824 O O . ASP A 1 738 ? 18.177 -23.524 -43.624 1.00 92.25 738 ASP A O 1
ATOM 5828 N N . SER A 1 739 ? 17.635 -24.371 -41.624 1.00 90.94 739 SER A N 1
ATOM 5829 C CA . SER A 1 739 ? 18.509 -25.551 -41.746 1.00 90.94 739 SER A CA 1
ATOM 5830 C C . SER A 1 739 ? 18.256 -26.447 -42.979 1.00 90.94 739 SER A C 1
ATOM 5832 O O . SER A 1 739 ? 19.076 -27.317 -43.285 1.00 90.94 739 SER A O 1
ATOM 5834 N N . GLN A 1 740 ? 17.124 -26.297 -43.680 1.00 92.38 740 GLN A N 1
ATOM 5835 C CA . GLN A 1 740 ? 16.768 -27.034 -44.902 1.00 92.38 740 GLN A CA 1
ATOM 5836 C C . GLN A 1 740 ? 17.002 -26.223 -46.187 1.00 92.38 740 GLN A C 1
ATOM 5838 O O . GLN A 1 740 ? 16.787 -26.755 -47.283 1.00 92.38 740 GLN A O 1
ATOM 5843 N N . GLY A 1 741 ? 17.479 -24.982 -46.070 1.00 90.88 741 GLY A N 1
ATOM 5844 C CA . GLY A 1 741 ? 17.755 -24.075 -47.182 1.00 90.88 741 GLY A CA 1
ATOM 5845 C C . GLY A 1 741 ? 16.531 -23.303 -47.670 1.00 90.88 741 GLY A C 1
ATOM 5846 O O . GLY A 1 741 ? 16.592 -22.702 -48.741 1.00 90.88 741 GLY A O 1
ATOM 5847 N N . ASP A 1 742 ? 15.419 -23.330 -46.932 1.00 92.94 742 ASP A N 1
ATOM 5848 C CA . ASP A 1 742 ? 14.220 -22.570 -47.272 1.00 92.94 742 ASP A CA 1
ATOM 5849 C C . ASP A 1 742 ? 14.360 -21.117 -46.778 1.00 92.94 742 ASP A C 1
ATOM 5851 O O . ASP A 1 742 ? 14.859 -20.858 -45.684 1.00 92.94 742 ASP A O 1
ATOM 5855 N N . LEU A 1 743 ? 13.965 -20.146 -47.610 1.00 90.88 743 LEU A N 1
ATOM 5856 C CA . LEU A 1 743 ? 14.098 -18.715 -47.317 1.00 90.88 743 LEU A CA 1
ATOM 5857 C C . LEU A 1 743 ? 13.131 -18.293 -46.198 1.00 90.88 743 LEU A C 1
ATOM 5859 O O . LEU A 1 743 ? 11.916 -18.379 -46.378 1.00 90.88 743 LEU A O 1
ATOM 5863 N N . ILE A 1 744 ? 13.662 -17.779 -45.084 1.00 89.12 744 ILE A N 1
ATOM 5864 C CA . ILE A 1 744 ? 12.869 -17.328 -43.923 1.00 89.12 744 ILE A CA 1
ATOM 5865 C C . ILE A 1 744 ? 12.937 -15.815 -43.681 1.00 89.12 744 ILE A C 1
ATOM 5867 O O . ILE A 1 744 ? 12.038 -15.254 -43.055 1.00 89.12 744 ILE A O 1
ATOM 5871 N N . PHE A 1 745 ? 13.955 -15.126 -44.205 1.00 89.00 745 PHE A N 1
ATOM 5872 C CA . PHE A 1 745 ? 14.034 -13.662 -44.181 1.00 89.00 745 PHE A CA 1
ATOM 5873 C C . PHE A 1 745 ? 14.842 -13.130 -45.364 1.00 89.00 745 PHE A C 1
ATOM 5875 O O . PHE A 1 745 ? 15.845 -13.720 -45.752 1.00 89.00 745 PHE A O 1
ATOM 5882 N N . SER A 1 746 ? 14.425 -11.989 -45.908 1.00 87.19 746 SER A N 1
ATOM 5883 C CA . SER A 1 746 ? 15.144 -11.265 -46.955 1.00 87.19 746 SER A CA 1
ATOM 5884 C C . SER A 1 746 ? 14.862 -9.775 -46.818 1.00 87.19 746 SER A C 1
ATOM 5886 O O . SER A 1 746 ? 13.700 -9.362 -46.797 1.00 87.19 746 SER A O 1
ATOM 5888 N N . ASP A 1 747 ? 15.915 -8.964 -46.751 1.00 81.94 747 ASP A N 1
ATOM 5889 C CA . ASP A 1 747 ? 15.818 -7.508 -46.902 1.00 81.94 747 ASP A CA 1
ATOM 5890 C C . ASP A 1 747 ? 16.109 -7.033 -48.346 1.00 81.94 747 ASP A C 1
ATOM 5892 O O . ASP A 1 747 ? 16.092 -5.829 -48.632 1.00 81.94 747 ASP A O 1
ATOM 5896 N N . ILE A 1 748 ? 16.308 -7.973 -49.282 1.00 80.19 748 ILE A N 1
ATOM 5897 C CA . ILE A 1 748 ? 16.541 -7.693 -50.704 1.00 80.19 748 ILE A CA 1
ATOM 5898 C C . ILE A 1 748 ? 15.268 -7.131 -51.338 1.00 80.19 748 ILE A C 1
ATOM 5900 O O . ILE A 1 748 ? 15.298 -6.101 -52.016 1.00 80.19 748 ILE A O 1
ATOM 5904 N N . VAL A 1 749 ? 14.105 -7.743 -51.132 1.00 72.94 749 VAL A N 1
ATOM 5905 C CA . VAL A 1 749 ? 12.864 -7.236 -51.729 1.00 72.94 749 VAL A CA 1
ATOM 5906 C C . VAL A 1 749 ? 12.298 -6.126 -50.839 1.00 72.94 749 VAL A C 1
ATOM 5908 O O . VAL A 1 749 ? 11.934 -6.341 -49.688 1.00 72.94 749 VAL A O 1
ATOM 5911 N N . ASN A 1 750 ? 12.211 -4.907 -51.390 1.00 58.12 750 ASN A N 1
ATOM 5912 C CA . ASN A 1 750 ? 11.844 -3.650 -50.708 1.00 58.12 750 ASN A CA 1
ATOM 5913 C C . ASN A 1 750 ? 10.381 -3.619 -50.186 1.00 58.12 750 ASN A C 1
ATOM 5915 O O . ASN A 1 750 ? 9.836 -2.558 -49.894 1.00 58.12 750 ASN A O 1
ATOM 5919 N N . SER A 1 751 ? 9.705 -4.771 -50.148 1.00 51.34 751 SER A N 1
ATOM 5920 C CA . SER A 1 751 ? 8.318 -4.947 -49.716 1.00 51.34 751 SER A CA 1
ATOM 5921 C C . SER A 1 751 ? 8.154 -4.998 -48.199 1.00 51.34 751 SER A C 1
ATOM 5923 O O . SER A 1 751 ? 7.033 -4.853 -47.713 1.00 51.34 751 SER A O 1
ATOM 5925 N N . TYR A 1 752 ? 9.237 -5.197 -47.447 1.00 54.12 752 TYR A N 1
ATOM 5926 C CA . TYR A 1 752 ? 9.192 -5.252 -45.992 1.00 54.12 752 TYR A CA 1
ATOM 5927 C C . TYR A 1 752 ? 9.651 -3.918 -45.408 1.00 54.12 752 TYR A C 1
ATOM 5929 O O . TYR A 1 752 ? 10.791 -3.500 -45.576 1.00 54.12 752 TYR A O 1
ATOM 5937 N N . SER A 1 753 ? 8.777 -3.261 -44.648 1.00 70.56 753 SER A N 1
ATOM 5938 C CA . SER A 1 753 ? 9.102 -2.091 -43.822 1.00 70.56 753 SER A CA 1
ATOM 5939 C C . SER A 1 753 ? 10.064 -2.414 -42.663 1.00 70.56 753 SER A C 1
ATOM 5941 O O . SER A 1 753 ? 10.082 -1.677 -41.684 1.00 70.56 753 SER A O 1
ATOM 5943 N N . ARG A 1 754 ? 10.776 -3.549 -42.719 1.00 85.38 754 ARG A N 1
ATOM 5944 C CA . ARG A 1 754 ? 11.615 -4.122 -41.666 1.00 85.38 754 ARG A CA 1
ATOM 5945 C C . ARG A 1 754 ? 12.988 -4.429 -42.248 1.00 85.38 754 ARG A C 1
ATOM 5947 O O . ARG A 1 754 ? 13.107 -5.267 -43.134 1.00 85.38 754 ARG A O 1
ATOM 5954 N N . ARG A 1 755 ? 14.010 -3.760 -41.730 1.00 83.94 755 ARG A N 1
ATOM 5955 C CA . ARG A 1 755 ? 15.408 -3.895 -42.146 1.00 83.94 755 ARG A CA 1
ATOM 5956 C C . ARG A 1 755 ? 16.205 -4.647 -41.087 1.00 83.94 755 ARG A C 1
ATOM 5958 O O . ARG A 1 755 ? 16.017 -4.382 -39.902 1.00 83.94 755 ARG A O 1
ATOM 5965 N N . TRP A 1 756 ? 17.093 -5.555 -41.487 1.00 86.06 756 TRP A N 1
ATOM 5966 C CA . TRP A 1 756 ? 17.998 -6.229 -40.553 1.00 86.06 756 TRP A CA 1
ATOM 5967 C C . TRP A 1 756 ? 19.068 -5.266 -40.034 1.00 86.06 756 TRP A C 1
ATOM 5969 O O . TRP A 1 756 ? 19.612 -4.473 -40.795 1.00 86.06 756 TRP A O 1
ATOM 5979 N N . ILE A 1 757 ? 19.383 -5.342 -38.739 1.00 84.94 757 ILE A N 1
ATOM 5980 C CA . ILE A 1 757 ? 20.463 -4.558 -38.123 1.00 84.94 757 ILE A CA 1
ATOM 5981 C C . ILE A 1 757 ? 21.551 -5.475 -37.575 1.00 84.94 757 ILE A C 1
ATOM 5983 O O . ILE A 1 757 ? 22.723 -5.302 -37.892 1.00 84.94 757 ILE A O 1
ATOM 5987 N N . SER A 1 758 ? 21.187 -6.438 -36.728 1.00 83.88 758 SER A N 1
ATOM 5988 C CA . SER A 1 758 ? 22.154 -7.359 -36.124 1.00 83.88 758 SER A CA 1
ATOM 5989 C C . SER A 1 758 ? 21.459 -8.553 -35.479 1.00 83.88 758 SER A C 1
ATOM 5991 O O . SER A 1 758 ? 20.282 -8.485 -35.125 1.00 83.88 758 SER A O 1
ATOM 5993 N N . LEU A 1 759 ? 22.212 -9.624 -35.240 1.00 83.31 759 LEU A N 1
ATOM 5994 C CA . LEU A 1 759 ? 21.777 -10.721 -34.384 1.00 83.31 759 LEU A CA 1
ATOM 5995 C C . LEU A 1 759 ? 21.881 -10.307 -32.908 1.00 83.31 759 LEU A C 1
ATOM 5997 O O . LEU A 1 759 ? 22.937 -9.839 -32.465 1.00 83.31 759 LEU A O 1
ATOM 6001 N N . LEU A 1 760 ? 20.802 -10.479 -32.140 1.00 85.50 760 LEU A N 1
ATOM 6002 C CA . LEU A 1 760 ? 20.807 -10.163 -30.714 1.00 85.50 760 LEU A CA 1
ATOM 6003 C C . LEU A 1 760 ? 21.379 -11.342 -29.909 1.00 85.50 760 LEU A C 1
ATOM 6005 O O . LEU A 1 760 ? 21.077 -12.497 -30.203 1.00 85.50 760 LEU A O 1
ATOM 6009 N N . PRO A 1 761 ? 22.218 -11.093 -28.888 1.00 79.06 761 PRO A N 1
ATOM 6010 C CA . PRO A 1 761 ? 22.716 -12.160 -28.029 1.00 79.06 761 PRO A CA 1
ATOM 6011 C C . PRO A 1 761 ? 21.618 -12.677 -27.094 1.00 79.06 761 PRO A C 1
ATOM 6013 O O . PRO A 1 761 ? 20.892 -11.887 -26.494 1.00 79.06 761 PRO A O 1
ATOM 6016 N N . GLY A 1 762 ? 21.551 -13.990 -26.893 1.00 73.50 762 GLY A N 1
ATOM 6017 C CA . GLY A 1 762 ? 20.619 -14.621 -25.958 1.00 73.50 762 GLY A CA 1
ATOM 6018 C C . GLY A 1 762 ? 20.335 -16.071 -26.334 1.00 73.50 762 GLY A C 1
ATOM 6019 O O . GLY A 1 762 ? 20.800 -16.548 -27.366 1.00 73.50 762 GLY A O 1
ATOM 6020 N N . SER A 1 763 ? 19.578 -16.774 -25.489 1.00 61.44 763 SER A N 1
ATOM 6021 C CA . SER A 1 763 ? 19.027 -18.102 -25.816 1.00 61.44 763 SER A CA 1
ATOM 6022 C C . SER A 1 763 ? 17.753 -18.017 -26.659 1.00 61.44 763 SER A C 1
ATOM 6024 O O . SER A 1 763 ? 17.270 -19.022 -27.169 1.00 61.44 763 SER A O 1
ATOM 6026 N N . SER A 1 764 ? 17.199 -16.813 -26.787 1.00 62.00 764 SER A N 1
ATOM 6027 C CA . SER A 1 764 ? 16.093 -16.512 -27.677 1.00 62.00 764 SER A CA 1
ATOM 6028 C C . SER A 1 764 ? 16.655 -16.104 -29.035 1.00 62.00 764 SER A C 1
ATOM 6030 O O . SER A 1 764 ? 17.470 -15.188 -29.124 1.00 62.00 764 SER A O 1
ATOM 6032 N N . SER A 1 765 ? 16.235 -16.799 -30.087 1.00 74.44 765 SER A N 1
ATOM 6033 C CA . SER A 1 765 ? 16.640 -16.568 -31.472 1.00 74.44 765 SER A CA 1
ATOM 6034 C C . SER A 1 765 ? 16.042 -15.273 -32.045 1.00 74.44 765 SER A C 1
ATOM 6036 O O . SER A 1 765 ? 15.236 -15.275 -32.972 1.00 74.44 765 SER A O 1
ATOM 6038 N N . GLN A 1 766 ? 16.373 -14.145 -31.418 1.00 87.00 766 GLN A N 1
ATOM 6039 C CA . GLN A 1 766 ? 15.852 -12.827 -31.753 1.00 87.00 766 GLN A CA 1
ATOM 6040 C C . GLN A 1 766 ? 16.876 -12.026 -32.550 1.00 87.00 766 GLN A C 1
ATOM 6042 O O . GLN A 1 766 ? 18.084 -12.080 -32.318 1.00 87.00 766 GLN A O 1
ATOM 6047 N N . ILE A 1 767 ? 16.367 -11.221 -33.470 1.00 87.75 767 ILE A N 1
ATOM 6048 C CA . ILE A 1 767 ? 17.157 -10.332 -34.311 1.00 87.75 767 ILE A CA 1
ATOM 6049 C C . ILE A 1 767 ? 16.759 -8.887 -34.036 1.00 87.75 767 ILE A C 1
ATOM 6051 O O . ILE A 1 767 ? 15.609 -8.599 -33.697 1.00 87.75 767 ILE A O 1
ATOM 6055 N N . LEU A 1 768 ? 17.708 -7.970 -34.174 1.00 89.81 768 LEU A N 1
ATOM 6056 C CA . LEU A 1 768 ? 17.441 -6.544 -34.136 1.00 89.81 768 LEU A CA 1
ATOM 6057 C C . LEU A 1 768 ? 17.086 -6.085 -35.541 1.00 89.81 768 LEU A C 1
ATOM 6059 O O . LEU A 1 768 ? 17.847 -6.297 -36.487 1.00 89.81 768 LEU A O 1
ATOM 6063 N N . THR A 1 769 ? 15.953 -5.413 -35.655 1.00 90.31 769 THR A N 1
ATOM 6064 C CA . THR A 1 769 ? 15.473 -4.856 -36.915 1.00 90.31 769 THR A CA 1
ATOM 6065 C C . THR A 1 769 ? 15.093 -3.397 -36.756 1.00 90.31 769 THR A C 1
ATOM 6067 O O . THR A 1 769 ? 14.802 -2.944 -35.652 1.00 90.31 769 THR A O 1
ATOM 6070 N N . GLU A 1 770 ? 15.105 -2.657 -37.856 1.00 88.38 770 GLU A N 1
ATOM 6071 C CA . GLU A 1 770 ? 14.616 -1.286 -37.928 1.00 88.38 770 GLU A CA 1
ATOM 6072 C C . GLU A 1 770 ? 13.306 -1.249 -38.720 1.00 88.38 770 GLU A C 1
ATOM 6074 O O . GLU A 1 770 ? 13.216 -1.810 -39.812 1.00 88.38 770 GLU A O 1
ATOM 6079 N N . VAL A 1 771 ? 12.279 -0.632 -38.135 1.00 88.38 771 VAL A N 1
ATOM 6080 C CA . VAL A 1 771 ? 10.938 -0.476 -38.700 1.00 88.38 771 VAL A CA 1
ATOM 6081 C C . VAL A 1 771 ? 10.485 0.965 -38.499 1.00 88.38 771 VAL A C 1
ATOM 6083 O O . VAL A 1 771 ? 10.311 1.417 -37.367 1.00 88.38 771 VAL A O 1
ATOM 6086 N N . ASN A 1 772 ? 10.240 1.689 -39.594 1.00 85.00 772 ASN A N 1
ATOM 6087 C CA . ASN A 1 772 ? 9.717 3.064 -39.577 1.00 85.00 772 ASN A CA 1
ATOM 6088 C C . ASN A 1 772 ? 10.500 4.024 -38.656 1.00 85.00 772 ASN A C 1
ATOM 6090 O O . ASN A 1 772 ? 9.915 4.836 -37.935 1.00 85.00 772 ASN A O 1
ATOM 6094 N N . GLY A 1 773 ? 11.825 3.927 -38.657 1.00 84.00 773 GLY A N 1
ATOM 6095 C CA . GLY A 1 773 ? 12.718 4.757 -37.860 1.00 84.00 773 GLY A CA 1
ATOM 6096 C C . GLY A 1 773 ? 12.892 4.300 -36.410 1.00 84.00 773 GLY A C 1
ATOM 6097 O O . GLY A 1 773 ? 13.397 5.079 -35.603 1.00 84.00 773 GLY A O 1
ATOM 6098 N N . ARG A 1 774 ? 12.454 3.088 -36.046 1.00 87.62 774 ARG A N 1
ATOM 6099 C CA . ARG A 1 774 ? 12.542 2.536 -34.683 1.00 87.62 774 ARG A CA 1
ATOM 6100 C C . ARG A 1 774 ? 13.142 1.141 -34.673 1.00 87.62 774 ARG A C 1
ATOM 6102 O O . ARG A 1 774 ? 12.946 0.375 -35.607 1.00 87.62 774 ARG A O 1
ATOM 6109 N N . TYR A 1 775 ? 13.835 0.809 -33.590 1.00 92.94 775 TYR A N 1
ATOM 6110 C CA . TYR A 1 775 ? 14.429 -0.510 -33.407 1.00 92.94 775 TYR A CA 1
ATOM 6111 C C . TYR A 1 775 ? 13.456 -1.480 -32.733 1.00 92.94 775 TYR A C 1
ATOM 6113 O O . TYR A 1 775 ? 12.794 -1.123 -31.764 1.00 92.94 775 TYR A O 1
ATOM 6121 N N . GLU A 1 776 ? 13.411 -2.719 -33.211 1.00 93.81 776 GLU A N 1
ATOM 6122 C CA . GLU A 1 776 ? 12.588 -3.794 -32.659 1.00 93.81 776 GLU A CA 1
ATOM 6123 C C . GLU A 1 776 ? 13.387 -5.101 -32.602 1.00 93.81 776 GLU A C 1
ATOM 6125 O O . GLU A 1 776 ? 14.003 -5.508 -33.590 1.00 93.81 776 GLU A O 1
ATOM 6130 N N . ALA A 1 777 ? 13.334 -5.787 -31.461 1.00 92.56 777 ALA A N 1
ATOM 6131 C CA . ALA A 1 777 ? 13.663 -7.200 -31.354 1.00 92.56 777 ALA A CA 1
ATOM 6132 C C . ALA A 1 777 ? 12.533 -8.037 -31.958 1.00 92.56 777 ALA A C 1
ATOM 6134 O O . ALA A 1 777 ? 11.374 -7.938 -31.547 1.00 92.56 777 ALA A O 1
ATOM 6135 N N . TRP A 1 778 ? 12.865 -8.884 -32.919 1.00 90.25 778 TRP A N 1
ATOM 6136 C CA . TRP A 1 778 ? 11.897 -9.704 -33.635 1.00 90.25 778 TRP A CA 1
ATOM 6137 C C . TRP A 1 778 ? 12.343 -11.164 -33.662 1.00 90.25 778 TRP A C 1
ATOM 6139 O O . TRP A 1 778 ? 13.536 -11.452 -33.675 1.00 90.25 778 TRP A O 1
ATOM 6149 N N . SER A 1 779 ? 11.375 -12.075 -33.610 1.00 86.31 779 SER A N 1
ATOM 6150 C CA . SER A 1 779 ? 11.594 -13.520 -33.697 1.00 86.31 779 SER A CA 1
ATOM 6151 C C . SER A 1 779 ? 11.207 -13.983 -35.093 1.00 86.31 779 SER A C 1
ATOM 6153 O O . SER A 1 779 ? 10.174 -13.548 -35.597 1.00 86.31 779 SER A O 1
ATOM 6155 N N . LEU A 1 780 ? 12.016 -14.860 -35.687 1.00 77.19 780 LEU A N 1
ATOM 6156 C CA . LEU A 1 780 ? 11.770 -15.440 -37.013 1.00 77.19 780 LEU A CA 1
ATOM 6157 C C . LEU A 1 780 ? 10.716 -16.570 -37.002 1.00 77.19 780 LEU A C 1
ATOM 6159 O O . LEU A 1 780 ? 10.318 -17.025 -38.070 1.00 77.19 780 LEU A O 1
ATOM 6163 N N . GLN A 1 781 ? 10.280 -17.008 -35.810 1.00 68.69 781 GLN A N 1
ATOM 6164 C CA . GLN A 1 781 ? 9.221 -18.013 -35.599 1.00 68.69 781 GLN A CA 1
ATOM 6165 C C . GLN A 1 781 ? 7.806 -17.517 -35.914 1.00 68.69 781 GLN A C 1
ATOM 6167 O O . GLN A 1 781 ? 7.484 -16.360 -35.546 1.00 68.69 781 GLN A O 1
#

Nearest PDB structures (foldseek):
  2dba-assembly1_A  TM=2.821E-01  e=1.172E+00  Homo sapiens
  6ait-assembly1_D  TM=3.687E-01  e=8.166E+00  Escherichia coli K-12
  6e9t-assembly1_B  TM=2.111E-01  e=7.108E+00  synthetic construct

pLDDT: mean 79.19, std 19.25, range [23.41, 97.5]

Secondary structure (DSSP, 8-state):
----------------------------------S-SSGGGSTTSSHHHHHHSHHHHHHHHHHHHHHHHH-GGGGTTS-SSPPP------SS--EEHHHHHHHHHHTTEEE-PPEEEPPPTT--SPPEEEEEEEETTT--EEEEEEEEEE--TT-TTSPPEEEEEEEEE--PEEHHHHHGGGGTT-SS-----TTS-EE---EEEEPEES--SSSEEEEEEEEETTEEEEEEEEEE-SSS-EEEEEEEEEETTS---EEE-SSS--SHHHHTTT-SS-------------------SSPPPPTTPPEEEEE--BTTB--EEEEEEEEEEETTEEEEEEEP-S---TT--HHHHHHHHHHHTT-HHHHHHHHHHHHHHHHHTTPPPPHHHHHHHHHHHHHHHHHHHHHHSPPSSHHHHHHHHHHTT-HHHHHHHHTS-HHHHHHHHHHHHHTHHHHHHHHHHHHHH---HHHHHHHHHHHHHHH-HHHHHHHHHHTT---HHHHHHHHHT--S--SS-EEEEEEEEEEEESS----TTSBS---PPPTTEEEEEEEEEEEEETTEEEESS-TTTTT--HHHHHHHTTTTT--EEEEEEE-TTS-EEEEEEEEEEEEE-TT--EEEEEEEETTHHHHHHH-SSPPEEEESS--PPP--EEEEGGGS-HHHHHHHHHHHHHHHHHTT---S-HHHHHHHHHTSEEEEE--SSSSS-EEEEEE-TTT---SS--SSEEEEE-TTS-EEEESSSTT-SEEEEEEPPSSS-EEEEEETTEEEEEE--